Protein AF-0000000069872620 (afdb_homodimer)

Secondary structure (DSSP, 8-state):
----------------------EEEEEETTEEEEEEE---S--HHHHH-----HHHHHTSPP---SS-GGGSEEEE-SSEEEEEEE--TT--EEEEES-SS-S--TT-EE--EE-SS--TTSSEESSEEEEEEETTTEEEEE--SS--EEEES---BGGGGGGS------S---SHHHHH------SEEEEEEET-SEEEEEEEE-SSHHHHHHHHHHHTT------GGGGSEEEE--TT--HHHHHHHHHHHHHTT----EEEE-GGGBS-BTTB---B-TTT-TTHHHHHHHHHHTT-EEEEEE-SPBPTTSTTHHHHGGGB-SB-BTTBB-B-TTSHHHHHHHHHHHHHHHHTTEEEEEE-S-S---TTSTT---SPPTT-B-TTS-BHHHHHHHHHHHHHHHHHHHHHHTT----EEES---TT-TTSSEEE--S---HHHHHHHHHHHHTTT--B-------SSHHHHHHHHHHHHTSSSEEEE-TT-SS-TTT--SHHHHHTT---TTHHHHHHHHHHHHHHHHHTHHHHHHHHHHHHHH---SEEEHHHH-TT-GGGGS--S-EEETTTEEE----SSSSEEEEEE-SSEEEETTT--EEESSEEEEEE--TTS--EEEETT-EEEEEPP-S---TT--EEEEEEEES-S-EEEEEEES-SSSSGGGGT--EEEEEEEETTEEEEEE-S--S---EEEEEEEEE-/----------------------EEEEEETTEEEEEEE---S--HHHHH-----HHHHHTSPP---SS-GGGSEEEE-SSEEEEEEE--TT--EEEEES-SS-S--TT-EE--EE-SS--TTSSEESSEEEEEEETTTEEEEE--SS--EEEES---BGGGGGGS----------SHHHHH------SEEEEEEET-SEEEEEEEE-SSHHHHHHHHHHHTT------GGGGSEEEE--TT--HHHHHHHHHHHHHTT----EEEE-GGGBS-BTTB---B-TTT-TTHHHHHHHHHHTT-EEEEEE-SPBPTTSTTHHHHGGGB-SB-BTTBB-B-TTSHHHHHHHHHHHHHHHHTTEEEEEE-S-S---TTSTT---SPPTT-B-TTS-BHHHHHHHHHHHHHHHHHHHHHHTT----EEES---TT-TTSSEEE--S---HHHHHHHHHHHHTTT--B-------SSHHHHHHHHHHHHTSSSEEEE-TT-SS-TTT--SHHHHHTT---TTHHHHHHHHHHHHHHHHHTHHHHHHHHHHHHHH---SEEEHHHH-TT-GGGGS--S-EEETTTEEE----SSSSEEEEEE-SSEEEETTT--EEESSEEEEEE--TTS--EEEETT-EEEEEPP-S---TT--EEEEEEEES-S-EEEEEEES-SSSSGGGGT--EEEEEEEETTEEEEEE-S--S---EEEEEEEEE-

Nearest PDB structures (foldseek):
  1we5-assembly1_C  TM=7.712E-01  e=9.484E-52  Escherichia coli
  8t7z-assembly1_F  TM=7.727E-01  e=4.285E-52  Klebsiella aerogenes KCTC 2190
  1we5-assembly1_F  TM=7.663E-01  e=7.427E-52  Escherichia coli
  2f2h-assembly1_B  TM=7.602E-01  e=4.285E-52  Escherichia coli
  1we5-assembly1_E  TM=7.668E-01  e=1.546E-51  Escherichia coli

Sequence (1424 aa):
MRKLLLNLFLSTVGLLFAGQASAQEEIAPGIIKLQAGEIDTFTPYSLFGGKPAVEAMKQLPAAKPPFSPDEVQIKITDRGCLIEVPLEDNEQIYGFGLQFETFGQRGLRKRPIVNDNPLNGLGYTHAPQTFYVSTKGYGILVNTARYTTFLCGSNQKTEHSRQLQAEERKHIATTTEDLYKNRSNGNKVHIDVPGAKGIEVFIITGPEVLDVVKRYNLLSGGGCLPPMWGLGFKYRVKGDATQDSVMRFANYFREKQIPCDVLGLEPGWQTATYSCSYRWSDDRFPRHKEMLDQLQQKGYKVNLWEHAYVHPSSPIRKALEPYSGDFLVWNGLVPDFIQPEAHKIFTDYHRTLIEEGISGFKLDECDNSNISFASATWCFPDMAQFPSGIDGEKMHQVFGSLYVNAMDSIYREKNTRTYQDYRSSGMFMSSRNAVLYSDTYDPKEYIQALCNSAFGGLLWCPEVREAHSAEDFFHRLQTVILSPQAMVNAWYLQYAPWLQFDRGKNERGEFLPEAKRYEEYARTLINLRMQLIPYLYSAFYTYYKEGVPPFRPLLMDYPKDERLRTISDQYMMGDGLMAAPLYQNKKTRTVYFPEGTWYNFNTNEKYEGNREYEITTELDQLPLYVRQGTLLPLAAPVPYVDAQTVFDLHCKVYGAPSATFLLLEDDGISYDFQKGQFNEVTLEAAKGKVKLKRTKEYKQKRYQLTDYEFINMRKLLLNLFLSTVGLLFAGQASAQEEIAPGIIKLQAGEIDTFTPYSLFGGKPAVEAMKQLPAAKPPFSPDEVQIKITDRGCLIEVPLEDNEQIYGFGLQFETFGQRGLRKRPIVNDNPLNGLGYTHAPQTFYVSTKGYGILVNTARYTTFLCGSNQKTEHSRQLQAEERKHIATTTEDLYKNRSNGNKVHIDVPGAKGIEVFIITGPEVLDVVKRYNLLSGGGCLPPMWGLGFKYRVKGDATQDSVMRFANYFREKQIPCDVLGLEPGWQTATYSCSYRWSDDRFPRHKEMLDQLQQKGYKVNLWEHAYVHPSSPIRKALEPYSGDFLVWNGLVPDFIQPEAHKIFTDYHRTLIEEGISGFKLDECDNSNISFASATWCFPDMAQFPSGIDGEKMHQVFGSLYVNAMDSIYREKNTRTYQDYRSSGMFMSSRNAVLYSDTYDPKEYIQALCNSAFGGLLWCPEVREAHSAEDFFHRLQTVILSPQAMVNAWYLQYAPWLQFDRGKNERGEFLPEAKRYEEYARTLINLRMQLIPYLYSAFYTYYKEGVPPFRPLLMDYPKDERLRTISDQYMMGDGLMAAPLYQNKKTRTVYFPEGTWYNFNTNEKYEGNREYEITTELDQLPLYVRQGTLLPLAAPVPYVDAQTVFDLHCKVYGAPSATFLLLEDDGISYDFQKGQFNEVTLEAAKGKVKLKRTKEYKQKRYQLTDYEFIN

Radius of gyration: 35.58 Å; Cα contacts (8 Å, |Δi|>4): 3649; chains: 2; bounding box: 76×113×98 Å

Structure (mmCIF, N/CA/C/O backbone):
data_AF-0000000069872620-model_v1
#
loop_
_entity.id
_entity.type
_entity.pdbx_description
1 polymer Alpha-xylosidase
#
loop_
_atom_site.group_PDB
_atom_site.id
_atom_site.type_symbol
_atom_site.label_atom_id
_atom_site.label_alt_id
_atom_site.label_comp_id
_atom_site.label_asym_id
_atom_site.label_entity_id
_atom_site.label_seq_id
_atom_site.pdbx_PDB_ins_code
_atom_site.Cartn_x
_atom_site.Cartn_y
_atom_site.Cartn_z
_atom_site.occupancy
_atom_site.B_iso_or_equiv
_atom_site.auth_seq_id
_atom_site.auth_comp_id
_atom_site.auth_asym_id
_atom_site.auth_atom_id
_atom_site.pdbx_PDB_model_num
ATOM 1 N N . MET A 1 1 ? 44.562 18.078 56.969 1 23.53 1 MET A N 1
ATOM 2 C CA . MET A 1 1 ? 43.25 17.469 56.75 1 23.53 1 MET A CA 1
ATOM 3 C C . MET A 1 1 ? 43 17.219 55.25 1 23.53 1 MET A C 1
ATOM 5 O O . MET A 1 1 ? 42.812 18.156 54.469 1 23.53 1 MET A O 1
ATOM 9 N N . ARG A 1 2 ? 43.688 16.109 54.75 1 25.48 2 ARG A N 1
ATOM 10 C CA . ARG A 1 2 ? 43.969 15.445 53.469 1 25.48 2 ARG A CA 1
ATOM 11 C C . ARG A 1 2 ? 42.688 14.961 52.812 1 25.48 2 ARG A C 1
ATOM 13 O O . ARG A 1 2 ? 41.969 14.141 53.375 1 25.48 2 ARG A O 1
ATOM 20 N N . LYS A 1 3 ? 42 15.938 52.094 1 25.42 3 LYS A N 1
ATOM 21 C CA . LYS A 1 3 ? 40.75 15.828 51.312 1 25.42 3 LYS A CA 1
ATOM 22 C C . LYS A 1 3 ? 40.812 14.68 50.312 1 25.42 3 LYS A C 1
ATOM 24 O O . LYS A 1 3 ? 41.656 14.688 49.406 1 25.42 3 LYS A O 1
ATOM 29 N N . LEU A 1 4 ? 40.531 13.438 50.719 1 29.02 4 LEU A N 1
ATOM 30 C CA . LEU A 1 4 ? 40.469 12.219 49.938 1 29.02 4 LEU A CA 1
ATOM 31 C C . LEU A 1 4 ? 39.375 12.328 48.875 1 29.02 4 LEU A C 1
ATOM 33 O O . LEU A 1 4 ? 38.188 12.453 49.188 1 29.02 4 LEU A O 1
ATOM 37 N N . LEU A 1 5 ? 39.656 12.953 47.719 1 31.8 5 LEU A N 1
ATOM 38 C CA . LEU A 1 5 ? 38.812 13.07 46.531 1 31.8 5 LEU A CA 1
ATOM 39 C C . LEU A 1 5 ? 38.469 11.695 45.969 1 31.8 5 LEU A C 1
ATOM 41 O O . LEU A 1 5 ? 39.344 10.938 45.562 1 31.8 5 LEU A O 1
ATOM 45 N N . LEU A 1 6 ? 37.375 11.109 46.438 1 32 6 LEU A N 1
ATOM 46 C CA . LEU A 1 6 ? 36.781 9.859 45.938 1 32 6 LEU A CA 1
ATOM 47 C C . LEU A 1 6 ? 36.312 10.023 44.5 1 32 6 LEU A C 1
ATOM 49 O O . LEU A 1 6 ? 35.406 10.812 44.219 1 32 6 LEU A O 1
ATOM 53 N N . ASN A 1 7 ? 37.156 9.844 43.531 1 29.66 7 ASN A N 1
ATOM 54 C CA . ASN A 1 7 ? 36.812 9.766 42.094 1 29.66 7 ASN A CA 1
ATOM 55 C C . ASN A 1 7 ? 35.875 8.602 41.812 1 29.66 7 ASN A C 1
ATOM 57 O O . ASN A 1 7 ? 36.25 7.441 42.031 1 29.66 7 ASN A O 1
ATOM 61 N N . LEU A 1 8 ? 34.562 8.797 41.844 1 31.69 8 LEU A N 1
ATOM 62 C CA . LEU A 1 8 ? 33.531 7.859 41.406 1 31.69 8 LEU A CA 1
ATOM 63 C C . LEU A 1 8 ? 33.656 7.617 39.906 1 31.69 8 LEU A C 1
ATOM 65 O O . LEU A 1 8 ? 33.469 8.539 39.094 1 31.69 8 LEU A O 1
ATOM 69 N N . PHE A 1 9 ? 34.344 6.582 39.469 1 33.12 9 PHE A N 1
ATOM 70 C CA . PHE A 1 9 ? 34.375 6.078 38.094 1 33.12 9 PHE A CA 1
ATOM 71 C C . PHE A 1 9 ? 33.031 5.523 37.688 1 33.12 9 PHE A C 1
ATOM 73 O O . PHE A 1 9 ? 32.531 4.566 38.281 1 33.12 9 PHE A O 1
ATOM 80 N N . LEU A 1 10 ? 32.125 6.309 37.062 1 32.12 10 LEU A N 1
ATOM 81 C CA . LEU A 1 10 ? 30.922 5.867 36.375 1 32.12 10 LEU A CA 1
ATOM 82 C C . LEU A 1 10 ? 31.266 4.922 35.219 1 32.12 10 LEU A C 1
ATOM 84 O O . LEU A 1 10 ? 31.938 5.312 34.25 1 32.12 10 LEU A O 1
ATOM 88 N N . SER A 1 11 ? 31.25 3.619 35.438 1 31.8 11 SER A N 1
ATOM 89 C CA . SER A 1 11 ? 31.344 2.578 34.406 1 31.8 11 SER A CA 1
ATOM 90 C C . SER A 1 11 ? 30.188 2.65 33.438 1 31.8 11 SER A C 1
ATOM 92 O O . SER A 1 11 ? 29.016 2.551 33.844 1 31.8 11 SER A O 1
ATOM 94 N N . THR A 1 12 ? 30.344 3.352 32.375 1 33.09 12 THR A N 1
ATOM 95 C CA . THR A 1 12 ? 29.469 3.229 31.219 1 33.09 12 THR A CA 1
ATOM 96 C C . THR A 1 12 ? 29.406 1.78 30.734 1 33.09 12 THR A C 1
ATOM 98 O O . THR A 1 12 ? 30.422 1.208 30.344 1 33.09 12 THR A O 1
ATOM 101 N N . VAL A 1 13 ? 28.516 0.969 31.25 1 34.19 13 VAL A N 1
ATOM 102 C CA . VAL A 1 13 ? 28.234 -0.353 30.703 1 34.19 13 VAL A CA 1
ATOM 103 C C . VAL A 1 13 ? 27.828 -0.23 29.234 1 34.19 13 VAL A C 1
ATOM 105 O O . VAL A 1 13 ? 26.75 0.286 28.906 1 34.19 13 VAL A O 1
ATOM 108 N N . GLY A 1 14 ? 28.781 0.026 28.406 1 34.72 14 GLY A N 1
ATOM 109 C CA . GLY A 1 14 ? 28.5 -0.227 27.016 1 34.72 14 GLY A CA 1
ATOM 110 C C . GLY A 1 14 ? 27.844 -1.577 26.766 1 34.72 14 GLY A C 1
ATOM 111 O O . GLY A 1 14 ? 28.359 -2.605 27.219 1 34.72 14 GLY A O 1
ATOM 112 N N . LEU A 1 15 ? 26.562 -1.646 26.625 1 35.97 15 LEU A N 1
ATOM 113 C CA . LEU A 1 15 ? 25.906 -2.867 26.156 1 35.97 15 LEU A CA 1
ATOM 114 C C . LEU A 1 15 ? 26.656 -3.465 24.984 1 35.97 15 LEU A C 1
ATOM 116 O O . LEU A 1 15 ? 26.578 -2.943 23.859 1 35.97 15 LEU A O 1
ATOM 120 N N . LEU A 1 16 ? 27.781 -4.039 25.281 1 36.97 16 LEU A N 1
ATOM 121 C CA . LEU A 1 16 ? 28.344 -4.938 24.281 1 36.97 16 LEU A CA 1
ATOM 122 C C . LEU A 1 16 ? 27.266 -5.895 23.75 1 36.97 16 LEU A C 1
ATOM 124 O O . LEU A 1 16 ? 26.797 -6.766 24.484 1 36.97 16 LEU A O 1
ATOM 128 N N . PHE A 1 17 ? 26.562 -5.418 22.797 1 42.31 17 PHE A N 1
ATOM 129 C CA . PHE A 1 17 ? 25.797 -6.41 22.062 1 42.31 17 PHE A CA 1
ATOM 130 C C . PHE A 1 17 ? 26.703 -7.516 21.531 1 42.31 17 PHE A C 1
ATOM 132 O O . PHE A 1 17 ? 27.5 -7.293 20.625 1 42.31 17 PHE A O 1
ATOM 139 N N . ALA A 1 18 ? 27.125 -8.438 22.422 1 40.84 18 ALA A N 1
ATOM 140 C CA . ALA A 1 18 ? 27.828 -9.602 21.891 1 40.84 18 ALA A CA 1
ATOM 141 C C . ALA A 1 18 ? 27.047 -10.258 20.766 1 40.84 18 ALA A C 1
ATOM 143 O O . ALA A 1 18 ? 25.922 -10.719 20.969 1 40.84 18 ALA A O 1
ATOM 144 N N . GLY A 1 19 ? 27.344 -9.945 19.531 1 51.53 19 GLY A N 1
ATOM 145 C CA . GLY A 1 19 ? 26.859 -10.844 18.484 1 51.53 19 GLY A CA 1
ATOM 146 C C . GLY A 1 19 ? 26.938 -12.305 18.875 1 51.53 19 GLY A C 1
ATOM 147 O O . GLY A 1 19 ? 28.031 -12.828 19.109 1 51.53 19 GLY A O 1
ATOM 148 N N . GLN A 1 20 ? 26.062 -12.812 19.547 1 53.47 20 GLN A N 1
ATOM 149 C CA . GLN A 1 20 ? 26.094 -14.25 19.812 1 53.47 20 GLN A CA 1
ATOM 150 C C . GLN A 1 20 ? 26.5 -15.031 18.562 1 53.47 20 GLN A C 1
ATOM 152 O O . GLN A 1 20 ? 25.938 -14.828 17.484 1 53.47 20 GLN A O 1
ATOM 157 N N . ALA A 1 21 ? 27.594 -15.695 18.688 1 58.5 21 ALA A N 1
ATOM 158 C CA . ALA A 1 21 ? 28.047 -16.594 17.641 1 58.5 21 ALA A CA 1
ATOM 159 C C . ALA A 1 21 ? 26.922 -17.547 17.219 1 58.5 21 ALA A C 1
ATOM 161 O O . ALA A 1 21 ? 26.375 -18.281 18.047 1 58.5 21 ALA A O 1
ATOM 162 N N . SER A 1 22 ? 26.359 -17.359 15.883 1 77 22 SER A N 1
ATOM 163 C CA . SER A 1 22 ? 25.375 -18.281 15.336 1 77 22 SER A CA 1
ATOM 164 C C . SER A 1 22 ? 25.922 -19.703 15.227 1 77 22 SER A C 1
ATOM 166 O O . SER A 1 22 ? 27.109 -19.891 14.914 1 77 22 SER A O 1
ATOM 168 N N . ALA A 1 23 ? 25.219 -20.656 15.766 1 85.44 23 ALA A N 1
ATOM 169 C CA . ALA A 1 23 ? 25.578 -22.047 15.492 1 85.44 23 ALA A CA 1
ATOM 170 C C . ALA A 1 23 ? 25.469 -22.359 14 1 85.44 23 ALA A C 1
ATOM 172 O O . ALA A 1 23 ? 24.562 -21.859 13.32 1 85.44 23 ALA A O 1
ATOM 173 N N . GLN A 1 24 ? 26.469 -23.047 13.578 1 90.56 24 GLN A N 1
ATOM 174 C CA . GLN A 1 24 ? 26.5 -23.422 12.164 1 90.56 24 GLN A CA 1
ATOM 175 C C . GLN A 1 24 ? 26.469 -24.938 11.992 1 90.56 24 GLN A C 1
ATOM 177 O O . GLN A 1 24 ? 27.094 -25.672 12.758 1 90.56 24 GLN A O 1
ATOM 182 N N . GLU A 1 25 ? 25.641 -25.359 11.016 1 93.38 25 GLU A N 1
ATOM 183 C CA . GLU A 1 25 ? 25.547 -26.781 10.695 1 93.38 25 GLU A CA 1
ATOM 184 C C . GLU A 1 25 ? 25.203 -27 9.227 1 93.38 25 GLU A C 1
ATOM 186 O O . GLU A 1 25 ? 24.359 -26.297 8.672 1 93.38 25 GLU A O 1
ATOM 191 N N . GLU A 1 26 ? 25.875 -27.875 8.617 1 95 26 GLU A N 1
ATOM 192 C CA . GLU A 1 26 ? 25.422 -28.312 7.301 1 95 26 GLU A CA 1
ATOM 193 C C . GLU A 1 26 ? 24.312 -29.344 7.418 1 95 26 GLU A C 1
ATOM 195 O O . GLU A 1 26 ? 24.547 -30.484 7.824 1 95 26 GLU A O 1
ATOM 200 N N . ILE A 1 27 ? 23.188 -29.031 6.996 1 94.12 27 ILE A N 1
ATOM 201 C CA . ILE A 1 27 ? 22.031 -29.891 7.258 1 94.12 27 ILE A CA 1
ATOM 202 C C . ILE A 1 27 ? 21.766 -30.781 6.043 1 94.12 27 ILE A C 1
ATOM 204 O O . ILE A 1 27 ? 21.016 -31.75 6.129 1 94.12 27 ILE A O 1
ATOM 208 N N . ALA A 1 28 ? 22.266 -30.469 4.93 1 96.12 28 ALA A N 1
ATOM 209 C CA . ALA A 1 28 ? 22.266 -31.188 3.658 1 96.12 28 ALA A CA 1
ATOM 210 C C . ALA A 1 28 ? 23.422 -30.75 2.775 1 96.12 28 ALA A C 1
ATOM 212 O O . ALA A 1 28 ? 24.031 -29.703 3.012 1 96.12 28 ALA A O 1
ATOM 213 N N . PRO A 1 29 ? 23.812 -31.578 1.802 1 96.69 29 PRO A N 1
ATOM 214 C CA . PRO A 1 29 ? 24.969 -31.188 0.977 1 96.69 29 PRO A CA 1
ATOM 215 C C . PRO A 1 29 ? 24.812 -29.781 0.374 1 96.69 29 PRO A C 1
ATOM 217 O O . PRO A 1 29 ? 23.922 -29.562 -0.464 1 96.69 29 PRO A O 1
ATOM 220 N N . GLY A 1 30 ? 25.625 -28.891 0.827 1 97.31 30 GLY A N 1
ATOM 221 C CA . GLY A 1 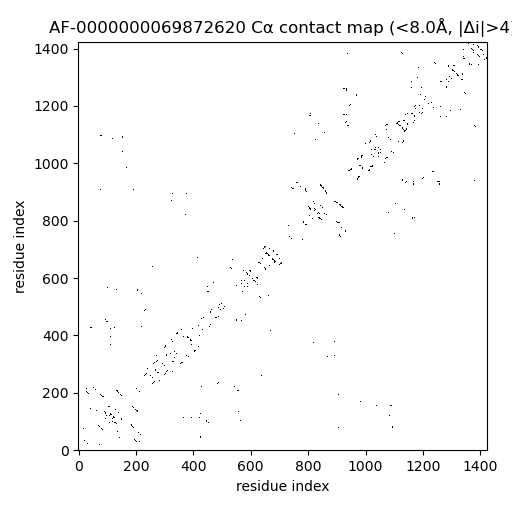30 ? 25.641 -27.547 0.277 1 97.31 30 GLY A CA 1
ATOM 222 C C . GLY A 1 30 ? 24.688 -26.594 0.968 1 97.31 30 GLY A C 1
ATOM 223 O O . GLY A 1 30 ? 24.453 -25.484 0.499 1 97.31 30 GLY A O 1
ATOM 224 N N . ILE A 1 31 ? 24.047 -27.031 2.07 1 97.62 31 ILE A N 1
ATOM 225 C CA . ILE A 1 31 ? 23.125 -26.188 2.828 1 97.62 31 ILE A CA 1
ATOM 226 C C . ILE A 1 31 ? 23.703 -25.922 4.215 1 97.62 31 ILE A C 1
ATOM 228 O O . ILE A 1 31 ? 23.75 -26.812 5.062 1 97.62 31 ILE A O 1
ATOM 232 N N . ILE A 1 32 ? 24.078 -24.672 4.461 1 97.81 32 ILE A N 1
ATOM 233 C CA . ILE A 1 32 ? 24.609 -24.266 5.758 1 97.81 32 ILE A CA 1
ATOM 234 C C . ILE A 1 32 ? 23.516 -23.562 6.566 1 97.81 32 ILE A C 1
ATOM 236 O O . ILE A 1 32 ? 23 -22.531 6.148 1 97.81 32 ILE A O 1
ATOM 240 N N . LYS A 1 33 ? 23.141 -24.094 7.633 1 97.38 33 LYS A N 1
ATOM 241 C CA . LYS A 1 33 ? 22.156 -23.5 8.531 1 97.38 33 LYS A CA 1
ATOM 242 C C . LYS A 1 33 ? 22.828 -22.688 9.633 1 97.38 33 LYS A C 1
ATOM 244 O O . LYS A 1 33 ? 23.75 -23.188 10.297 1 97.38 33 LYS A O 1
ATOM 249 N N . LEU A 1 34 ? 22.438 -21.484 9.75 1 98.12 34 LEU A N 1
ATOM 250 C CA . LEU A 1 34 ? 22.781 -20.625 10.875 1 98.12 34 LEU A CA 1
ATOM 251 C C . LEU A 1 34 ? 21.578 -20.453 11.805 1 98.12 34 LEU A C 1
ATOM 253 O O . LEU A 1 34 ? 20.438 -20.359 11.352 1 98.12 34 LEU A O 1
ATOM 257 N N . GLN A 1 35 ? 21.828 -20.469 13.07 1 97.06 35 GLN A N 1
ATOM 258 C CA . GLN A 1 35 ? 20.719 -20.297 13.992 1 97.06 35 GLN A CA 1
ATOM 259 C C . GLN A 1 35 ? 21.125 -19.484 15.219 1 97.06 35 GLN A C 1
ATOM 261 O O . GLN A 1 35 ? 22.281 -19.578 15.664 1 97.06 35 GLN A O 1
ATOM 266 N N . ALA A 1 36 ? 20.281 -18.672 15.695 1 97.62 36 ALA A N 1
ATOM 267 C CA . ALA A 1 36 ? 20.453 -17.891 16.922 1 97.62 36 ALA A CA 1
ATOM 268 C C . ALA A 1 36 ? 19.109 -17.719 17.641 1 97.62 36 ALA A C 1
ATOM 270 O O . ALA A 1 36 ? 18.078 -17.531 16.984 1 97.62 36 ALA A O 1
ATOM 271 N N . GLY A 1 37 ? 19.125 -17.812 18.938 1 97.5 37 GLY A N 1
ATOM 272 C CA . GLY A 1 37 ? 17.953 -17.547 19.766 1 97.5 37 GLY A CA 1
ATOM 273 C C . GLY A 1 37 ? 16.953 -18.688 19.766 1 97.5 37 GLY A C 1
ATOM 274 O O . GLY A 1 37 ? 17.328 -19.844 19.516 1 97.5 37 GLY A O 1
ATOM 275 N N . GLU A 1 38 ? 15.719 -18.375 20.203 1 96.88 38 GLU A N 1
ATOM 276 C CA . GLU A 1 38 ? 14.633 -19.344 20.281 1 96.88 38 GLU A CA 1
ATOM 277 C C . GLU A 1 38 ? 13.844 -19.406 18.984 1 96.88 38 GLU A C 1
ATOM 279 O O . GLU A 1 38 ? 13.102 -18.484 18.656 1 96.88 38 GLU A O 1
ATOM 284 N N . ILE A 1 39 ? 13.914 -20.531 18.344 1 96.94 39 ILE A N 1
ATOM 285 C CA . ILE A 1 39 ? 13.281 -20.703 17.047 1 96.94 39 ILE A CA 1
ATOM 286 C C . ILE A 1 39 ? 11.781 -20.891 17.219 1 96.94 39 ILE A C 1
ATOM 288 O O . ILE A 1 39 ? 11.344 -21.594 18.141 1 96.94 39 ILE A O 1
ATOM 292 N N . ASP A 1 40 ? 10.984 -20.297 16.359 1 96.69 40 ASP A N 1
ATOM 293 C CA . ASP A 1 40 ? 9.539 -20.484 16.375 1 96.69 40 ASP A CA 1
ATOM 294 C C . ASP A 1 40 ? 9.172 -21.953 16.25 1 96.69 40 ASP A C 1
ATOM 296 O O . ASP A 1 40 ? 9.836 -22.719 15.539 1 96.69 40 ASP A O 1
ATOM 300 N N . THR A 1 41 ? 8.07 -22.281 16.859 1 95.88 41 THR A N 1
ATOM 301 C CA . THR A 1 41 ? 7.598 -23.656 16.812 1 95.88 41 THR A CA 1
ATOM 302 C C . THR A 1 41 ? 7.289 -24.062 15.375 1 95.88 41 THR A C 1
ATOM 304 O O . THR A 1 41 ? 7.605 -25.188 14.961 1 95.88 41 THR A O 1
ATOM 307 N N . PHE A 1 42 ? 6.652 -23.234 14.703 1 96.69 42 PHE A N 1
ATOM 308 C CA . PHE A 1 42 ? 6.277 -23.531 13.328 1 96.69 42 PHE A CA 1
ATOM 309 C C . PHE A 1 42 ? 7.086 -22.672 12.352 1 96.69 42 PHE A C 1
ATOM 311 O O . PHE A 1 42 ? 6.922 -21.453 12.305 1 96.69 42 PHE A O 1
ATOM 318 N N . THR A 1 43 ? 7.957 -23.266 11.633 1 97.5 43 THR A N 1
ATOM 319 C CA . THR A 1 43 ? 8.688 -22.656 10.523 1 97.5 43 THR A CA 1
ATOM 320 C C . THR A 1 43 ? 8.359 -23.375 9.211 1 97.5 43 THR A C 1
ATOM 322 O O . THR A 1 43 ? 7.879 -24.516 9.219 1 97.5 43 THR A O 1
ATOM 325 N N . PRO A 1 44 ? 8.539 -22.719 8.102 1 97.94 44 PRO A N 1
ATOM 326 C CA . PRO A 1 44 ? 8.266 -23.391 6.828 1 97.94 44 PRO A CA 1
ATOM 327 C C . PRO A 1 44 ? 9.023 -24.719 6.691 1 97.94 44 PRO A C 1
ATOM 329 O O . PRO A 1 44 ? 8.461 -25.703 6.215 1 97.94 44 PRO A O 1
ATOM 332 N N . TYR A 1 45 ? 10.258 -24.766 7.156 1 97.06 45 TYR A N 1
ATOM 333 C CA . TYR A 1 45 ? 11.023 -26 7.02 1 97.06 45 TYR A CA 1
ATOM 334 C C . TYR A 1 45 ? 10.461 -27.094 7.91 1 97.06 45 TYR A C 1
ATOM 336 O O . TYR A 1 45 ? 10.406 -28.266 7.508 1 97.06 45 TYR A O 1
ATOM 344 N N . SER A 1 46 ? 10.07 -26.75 9.125 1 95.75 46 SER A N 1
ATOM 345 C CA . SER A 1 46 ? 9.508 -27.75 10.016 1 95.75 46 SER A CA 1
ATOM 346 C C . SER A 1 46 ? 8.156 -28.25 9.508 1 95.75 46 SER A C 1
ATOM 348 O O . SER A 1 46 ? 7.789 -29.406 9.727 1 95.75 46 SER A O 1
ATOM 350 N N . LEU A 1 47 ? 7.477 -27.359 8.82 1 96.25 47 LEU A N 1
ATOM 351 C CA . LEU A 1 47 ? 6.137 -27.703 8.359 1 96.25 47 LEU A CA 1
ATOM 352 C C . LEU A 1 47 ? 6.191 -28.422 7.016 1 96.25 47 LEU A C 1
ATOM 354 O O . LEU A 1 47 ? 5.391 -29.328 6.762 1 96.25 47 LEU A O 1
ATOM 358 N N . PHE A 1 48 ? 7.215 -28 6.184 1 94.19 48 PHE A N 1
ATOM 359 C CA . PHE A 1 48 ? 7.117 -28.438 4.797 1 94.19 48 PHE A CA 1
ATOM 360 C C . PHE A 1 48 ? 8.438 -29.016 4.32 1 94.19 48 PHE A C 1
ATOM 362 O O . PHE A 1 48 ? 8.516 -29.594 3.236 1 94.19 48 PHE A O 1
ATOM 369 N N . GLY A 1 49 ? 9.695 -28.734 5.043 1 75.75 49 GLY A N 1
ATOM 370 C CA . GLY A 1 49 ? 11.047 -29.062 4.621 1 75.75 49 GLY A CA 1
ATOM 371 C C . GLY A 1 49 ? 11.273 -30.547 4.449 1 75.75 49 GLY A C 1
ATOM 372 O O . GLY A 1 49 ? 12.328 -30.969 3.967 1 75.75 49 GLY A O 1
ATOM 373 N N . GLY A 1 50 ? 10.344 -31.297 4.52 1 68.19 50 GLY A N 1
ATOM 374 C CA . GLY A 1 50 ? 10.125 -32.688 4.18 1 68.19 50 GLY A CA 1
ATOM 375 C C . GLY A 1 50 ? 11.398 -33.531 4.23 1 68.19 50 GLY A C 1
ATOM 376 O O . GLY A 1 50 ? 12.195 -33.406 5.156 1 68.19 50 GLY A O 1
ATOM 377 N N . LYS A 1 51 ? 11.758 -34.406 3.188 1 84.62 51 LYS A N 1
ATOM 378 C CA . LYS A 1 51 ? 12.758 -35.438 2.908 1 84.62 51 LYS A CA 1
ATOM 379 C C . LYS A 1 51 ? 13.688 -35 1.779 1 84.62 51 LYS A C 1
ATOM 381 O O . LYS A 1 51 ? 13.43 -35.281 0.608 1 84.62 51 LYS A O 1
ATOM 386 N N . PRO A 1 52 ? 14.773 -34.281 2.074 1 94.38 52 PRO A N 1
ATOM 387 C CA . PRO A 1 52 ? 15.719 -33.844 1.043 1 94.38 52 PRO A CA 1
ATOM 388 C C . PRO A 1 52 ? 16.188 -34.969 0.14 1 94.38 52 PRO A C 1
ATOM 390 O O . PRO A 1 52 ? 16.375 -36.094 0.609 1 94.38 52 PRO A O 1
ATOM 393 N N . ALA A 1 53 ? 16.25 -34.688 -1.18 1 96.5 53 ALA A N 1
ATOM 394 C CA . ALA A 1 53 ? 16.859 -35.656 -2.117 1 96.5 53 ALA A CA 1
ATOM 395 C C . ALA A 1 53 ? 18.375 -35.625 -2.008 1 96.5 53 ALA A C 1
ATOM 397 O O . ALA A 1 53 ? 19.078 -35.219 -2.934 1 96.5 53 ALA A O 1
ATOM 398 N N . VAL A 1 54 ? 18.922 -36.25 -1.028 1 96.75 54 VAL A N 1
ATOM 399 C CA . VAL A 1 54 ? 20.312 -36.125 -0.595 1 96.75 54 VAL A CA 1
ATOM 400 C C . VAL A 1 54 ? 21.234 -36.656 -1.678 1 96.75 54 VAL A C 1
ATOM 402 O O . VAL A 1 54 ? 22.266 -36.062 -1.977 1 96.75 54 VAL A O 1
ATOM 405 N N . GLU A 1 55 ? 20.922 -37.812 -2.275 1 96.19 55 GLU A N 1
ATOM 406 C CA . GLU A 1 55 ? 21.781 -38.406 -3.287 1 96.19 55 GLU A CA 1
ATOM 407 C C . GLU A 1 55 ? 21.922 -37.5 -4.508 1 96.19 55 GLU A C 1
ATOM 409 O O . GLU A 1 55 ? 23.016 -37.375 -5.078 1 96.19 55 GLU A O 1
ATOM 414 N N . ALA A 1 56 ? 20.812 -36.906 -4.875 1 97.31 56 ALA A N 1
ATOM 415 C CA . ALA A 1 56 ? 20.859 -35.969 -5.992 1 97.31 56 ALA A CA 1
ATOM 416 C C . ALA A 1 56 ? 21.656 -34.719 -5.625 1 97.31 56 ALA A C 1
ATOM 418 O O . ALA A 1 56 ? 22.375 -34.188 -6.457 1 97.31 56 ALA A O 1
ATOM 419 N N . MET A 1 57 ? 21.547 -34.281 -4.41 1 97.81 57 MET A N 1
ATOM 420 C CA . MET A 1 57 ? 22.25 -33.094 -3.941 1 97.81 57 MET A CA 1
ATOM 421 C C . MET A 1 57 ? 23.75 -33.312 -3.953 1 97.81 57 MET A C 1
ATOM 423 O O . MET A 1 57 ? 24.516 -32.406 -4.27 1 97.81 57 MET A O 1
ATOM 427 N N . LYS A 1 58 ? 24.172 -34.5 -3.66 1 97.31 58 LYS A N 1
ATOM 428 C CA . LYS A 1 58 ? 25.594 -34.844 -3.625 1 97.31 58 LYS A CA 1
ATOM 429 C C . LYS A 1 58 ? 26.219 -34.75 -5.016 1 97.31 58 LYS A C 1
ATOM 431 O O . LYS A 1 58 ? 27.438 -34.594 -5.148 1 97.31 58 LYS A O 1
ATOM 436 N N . GLN A 1 59 ? 25.391 -34.875 -6 1 97 59 GLN A N 1
ATOM 437 C CA . GLN A 1 59 ? 25.891 -34.875 -7.371 1 97 59 GLN A CA 1
ATOM 438 C C . GLN A 1 59 ? 26.125 -33.438 -7.859 1 97 59 GLN A C 1
ATOM 440 O O . GLN A 1 59 ? 26.781 -33.219 -8.883 1 97 59 GLN A O 1
ATOM 445 N N . LEU A 1 60 ? 25.609 -32.438 -7.141 1 97.5 60 LEU A N 1
ATOM 446 C CA . LEU A 1 60 ? 25.797 -31.047 -7.531 1 97.5 60 LEU A CA 1
ATOM 447 C C . LEU A 1 60 ? 27.203 -30.578 -7.184 1 97.5 60 LEU A C 1
ATOM 449 O O . LEU A 1 60 ? 27.828 -31.078 -6.246 1 97.5 60 LEU A O 1
ATOM 453 N N . PRO A 1 61 ? 27.703 -29.656 -7.926 1 96.5 61 PRO A N 1
ATOM 454 C CA . PRO A 1 61 ? 29.062 -29.156 -7.633 1 96.5 61 PRO A CA 1
ATOM 455 C C . PRO A 1 61 ? 29.156 -28.5 -6.258 1 96.5 61 PRO A C 1
ATOM 457 O O . PRO A 1 61 ? 28.219 -27.812 -5.828 1 96.5 61 PRO A O 1
ATOM 460 N N . ALA A 1 62 ? 30.281 -28.703 -5.629 1 93.12 62 ALA A N 1
ATOM 461 C CA . ALA A 1 62 ? 30.562 -28.016 -4.375 1 93.12 62 ALA A CA 1
ATOM 462 C C . ALA A 1 62 ? 30.953 -26.562 -4.621 1 93.12 62 ALA A C 1
ATOM 464 O O . ALA A 1 62 ? 31.641 -26.25 -5.598 1 93.12 62 ALA A O 1
ATOM 465 N N . ALA A 1 63 ? 30.469 -25.75 -3.789 1 93.81 63 ALA A N 1
ATOM 466 C CA . ALA A 1 63 ? 30.812 -24.328 -3.879 1 93.81 63 ALA A CA 1
ATOM 467 C C . ALA A 1 63 ? 30.781 -23.672 -2.504 1 93.81 63 ALA A C 1
ATOM 469 O O . ALA A 1 63 ? 30.094 -24.141 -1.6 1 93.81 63 ALA A O 1
ATOM 470 N N . LYS A 1 64 ? 31.656 -22.641 -2.443 1 93.06 64 LYS A N 1
ATOM 471 C CA . LYS A 1 64 ? 31.641 -21.781 -1.266 1 93.06 64 LYS A CA 1
ATOM 472 C C . LYS A 1 64 ? 31.062 -20.406 -1.6 1 93.06 64 LYS A C 1
ATOM 474 O O . LYS A 1 64 ? 31.312 -19.859 -2.68 1 93.06 64 LYS A O 1
ATOM 479 N N . PRO A 1 65 ? 30.266 -19.875 -0.69 1 92.44 65 PRO A N 1
ATOM 480 C CA . PRO A 1 65 ? 29.828 -18.484 -0.908 1 92.44 65 PRO A CA 1
ATOM 481 C C . PRO A 1 65 ? 30.984 -17.5 -0.927 1 92.44 65 PRO A C 1
ATOM 483 O O . PRO A 1 65 ? 32.094 -17.828 -0.488 1 92.44 65 PRO A O 1
ATOM 486 N N . PRO A 1 66 ? 30.719 -16.344 -1.494 1 94.56 66 PRO A N 1
ATOM 487 C CA . PRO A 1 66 ? 31.781 -15.344 -1.58 1 94.56 66 PRO A CA 1
ATOM 488 C C . PRO A 1 66 ? 32.125 -14.711 -0.229 1 94.56 66 PRO A C 1
ATOM 490 O O . PRO A 1 66 ? 32.938 -13.781 -0.156 1 94.56 66 PRO A O 1
ATOM 493 N N . PHE A 1 67 ? 31.531 -15.078 0.811 1 96.06 67 PHE A N 1
ATOM 494 C CA . PHE A 1 67 ? 31.797 -14.641 2.18 1 96.06 67 PHE A CA 1
ATOM 495 C C . PHE A 1 67 ? 31.828 -15.836 3.127 1 96.06 67 PHE A C 1
ATOM 497 O O . PHE A 1 67 ? 31.406 -16.938 2.773 1 96.06 67 PHE A O 1
ATOM 504 N N . SER A 1 68 ? 32.438 -15.609 4.285 1 95.44 68 SER A N 1
ATOM 505 C CA . SER A 1 68 ? 32.375 -16.625 5.332 1 95.44 68 SER A CA 1
ATOM 506 C C . SER A 1 68 ? 31 -16.656 5.984 1 95.44 68 SER A C 1
ATOM 508 O O . SER A 1 68 ? 30.391 -15.609 6.207 1 95.44 68 SER A O 1
ATOM 510 N N . PRO A 1 69 ? 30.516 -17.859 6.223 1 95 69 PRO A N 1
ATOM 511 C CA . PRO A 1 69 ? 29.219 -17.938 6.879 1 95 69 PRO A CA 1
ATOM 512 C C . PRO A 1 69 ? 29.125 -17.078 8.133 1 95 69 PRO A C 1
ATOM 514 O O . PRO A 1 69 ? 28.062 -16.547 8.469 1 95 69 PRO A O 1
ATOM 517 N N . ASP A 1 70 ? 30.234 -16.828 8.773 1 94 70 ASP A N 1
ATOM 518 C CA . ASP A 1 70 ? 30.281 -16.047 9.992 1 94 70 ASP A CA 1
ATOM 519 C C . ASP A 1 70 ? 30.016 -14.562 9.703 1 94 70 ASP A C 1
ATOM 521 O O . ASP A 1 70 ? 29.719 -13.789 10.609 1 94 70 ASP A O 1
ATOM 525 N N . GLU A 1 71 ? 30.141 -14.227 8.461 1 95.88 71 GLU A N 1
ATOM 526 C CA . GLU A 1 71 ? 29.891 -12.836 8.078 1 95.88 71 GLU A CA 1
ATOM 527 C C . GLU A 1 71 ? 28.406 -12.547 7.957 1 95.88 71 GLU A C 1
ATOM 529 O O . GLU A 1 71 ? 28 -11.383 7.902 1 95.88 71 GLU A O 1
ATOM 534 N N . VAL A 1 72 ? 27.625 -13.547 7.879 1 97.44 72 VAL A N 1
ATOM 535 C CA . VAL A 1 72 ? 26.188 -13.383 8.047 1 97.44 72 VAL A CA 1
ATOM 536 C C . VAL A 1 72 ? 25.859 -13.227 9.531 1 97.44 72 VAL A C 1
ATOM 538 O O . VAL A 1 72 ? 25.891 -14.195 10.281 1 97.44 72 VAL A O 1
ATOM 541 N N . GLN A 1 73 ? 25.5 -12.016 9.883 1 96.69 73 GLN A N 1
ATOM 542 C CA . GLN A 1 73 ? 25.328 -11.703 11.297 1 96.69 73 GLN A CA 1
ATOM 543 C C . GLN A 1 73 ? 23.844 -11.734 11.672 1 96.69 73 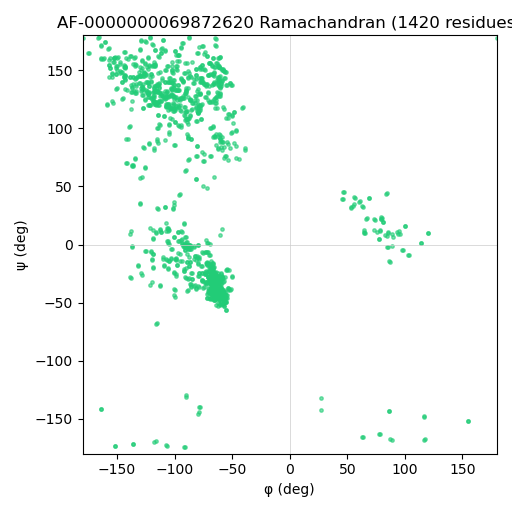GLN A C 1
ATOM 545 O O . GLN A 1 73 ? 23 -11.227 10.938 1 96.69 73 GLN A O 1
ATOM 550 N N . ILE A 1 74 ? 23.531 -12.398 12.758 1 97.81 74 ILE A N 1
ATOM 551 C CA . ILE A 1 74 ? 22.188 -12.43 13.336 1 97.81 74 ILE A CA 1
ATOM 552 C C . ILE A 1 74 ? 22.203 -11.734 14.695 1 97.81 74 ILE A C 1
ATOM 554 O O . ILE A 1 74 ? 22.953 -12.125 15.594 1 97.81 74 ILE A O 1
ATOM 558 N N . LYS A 1 75 ? 21.422 -10.711 14.781 1 96.31 75 LYS A N 1
ATOM 559 C CA . LYS A 1 75 ? 21.266 -9.984 16.031 1 96.31 75 LYS A CA 1
ATOM 560 C C . LYS A 1 75 ? 19.844 -10.117 16.578 1 96.31 75 LYS A C 1
ATOM 562 O O . LYS A 1 75 ? 18.875 -10.008 15.812 1 96.31 75 LYS A O 1
ATOM 567 N N . ILE A 1 76 ? 19.734 -10.43 17.781 1 96.12 76 ILE A N 1
ATOM 568 C CA . ILE A 1 76 ? 18.438 -10.484 18.453 1 96.12 76 ILE A CA 1
ATOM 569 C C . ILE A 1 76 ? 18.234 -9.219 19.281 1 96.12 76 ILE A C 1
ATOM 571 O O . ILE A 1 76 ? 19.047 -8.906 20.156 1 96.12 76 ILE A O 1
ATOM 575 N N . THR A 1 77 ? 17.219 -8.484 19.016 1 92.5 77 THR A N 1
ATOM 576 C CA . THR A 1 77 ? 16.891 -7.25 19.719 1 92.5 77 THR A CA 1
ATOM 577 C C . THR A 1 77 ? 15.5 -7.348 20.344 1 92.5 77 THR A C 1
ATOM 579 O O . THR A 1 77 ? 14.82 -8.375 20.219 1 92.5 77 THR A O 1
ATOM 582 N N . ASP A 1 78 ? 15.109 -6.273 21.047 1 88.88 78 ASP A N 1
ATOM 583 C CA . ASP A 1 78 ? 13.766 -6.219 21.625 1 88.88 78 ASP A CA 1
ATOM 584 C C . ASP A 1 78 ? 12.695 -6.199 20.531 1 88.88 78 ASP A C 1
ATOM 586 O O . ASP A 1 78 ? 11.586 -6.68 20.734 1 88.88 78 ASP A O 1
ATOM 590 N N . ARG A 1 79 ? 13.07 -5.723 19.406 1 92.81 79 ARG A N 1
ATOM 591 C CA . ARG A 1 79 ? 12.133 -5.625 18.281 1 92.81 79 ARG A CA 1
ATOM 592 C C . ARG A 1 79 ? 11.961 -6.977 17.594 1 92.81 79 ARG A C 1
ATOM 594 O O . ARG A 1 79 ? 10.867 -7.305 17.125 1 92.81 79 ARG A O 1
ATOM 601 N N . GLY A 1 80 ? 12.992 -7.73 17.5 1 96.38 80 GLY A N 1
ATOM 602 C CA . GLY A 1 80 ? 13.062 -8.984 16.766 1 96.38 80 GLY A CA 1
ATOM 603 C C . GLY A 1 80 ? 14.469 -9.336 16.312 1 96.38 80 GLY A C 1
ATOM 604 O O . GLY A 1 80 ? 15.438 -9.023 17 1 96.38 80 GLY A O 1
ATOM 605 N N . CYS A 1 81 ? 14.516 -10.047 15.258 1 97.88 81 CYS A N 1
ATOM 606 C CA . CYS A 1 81 ? 15.82 -10.469 14.75 1 97.88 81 CYS A CA 1
ATOM 607 C C . CYS A 1 81 ? 16.25 -9.617 13.562 1 97.88 81 CYS A C 1
ATOM 609 O O . CYS A 1 81 ? 15.422 -9.25 12.727 1 97.88 81 CYS A O 1
ATOM 611 N N . LEU A 1 82 ? 17.484 -9.281 13.531 1 97.69 82 LEU A N 1
ATOM 612 C CA . LEU A 1 82 ? 18.125 -8.578 12.43 1 97.69 82 LEU A CA 1
ATOM 613 C C . LEU A 1 82 ? 19.234 -9.422 11.812 1 97.69 82 LEU A C 1
ATOM 615 O O . LEU A 1 82 ? 20.094 -9.945 12.531 1 97.69 82 LEU A O 1
ATOM 619 N N . ILE A 1 83 ? 19.156 -9.555 10.523 1 98.38 83 ILE A N 1
ATOM 620 C CA . ILE A 1 83 ? 20.188 -10.305 9.82 1 98.38 83 ILE A CA 1
ATOM 621 C C . ILE A 1 83 ? 20.906 -9.391 8.828 1 98.38 83 ILE A C 1
ATOM 623 O O . ILE A 1 83 ? 20.266 -8.586 8.141 1 98.38 83 ILE A O 1
ATOM 627 N N . GLU A 1 84 ? 22.188 -9.461 8.805 1 97.5 84 GLU A N 1
ATOM 628 C CA . GLU A 1 84 ? 23 -8.734 7.836 1 97.5 84 GLU A CA 1
ATOM 629 C C . GLU A 1 84 ? 23.812 -9.688 6.953 1 97.5 84 GLU A C 1
ATOM 631 O O . GLU A 1 84 ? 24.547 -10.531 7.457 1 97.5 84 GLU A O 1
ATOM 636 N N . VAL A 1 85 ? 23.609 -9.547 5.703 1 98.25 85 VAL A N 1
ATOM 637 C CA . VAL A 1 85 ? 24.297 -10.391 4.73 1 98.25 85 VAL A CA 1
ATOM 638 C C . VAL A 1 85 ? 25.156 -9.523 3.822 1 98.25 85 VAL A C 1
ATOM 640 O O . VAL A 1 85 ? 24.672 -8.547 3.24 1 98.25 85 VAL A O 1
ATOM 643 N N . PRO A 1 86 ? 26.422 -9.883 3.611 1 97.25 86 PRO A N 1
ATOM 644 C CA . PRO A 1 86 ? 27.266 -9.094 2.715 1 97.25 86 PRO A CA 1
ATOM 645 C C . PRO A 1 86 ? 26.734 -9.047 1.285 1 97.25 86 PRO A C 1
ATOM 647 O O . PRO A 1 86 ? 26.141 -10.023 0.809 1 97.25 86 PRO A O 1
ATOM 650 N N . LEU A 1 87 ? 26.906 -7.914 0.64 1 96.44 87 LEU A N 1
ATOM 651 C CA . LEU A 1 87 ? 26.5 -7.672 -0.737 1 96.44 87 LEU A CA 1
ATOM 652 C C . LEU A 1 87 ? 27.578 -6.918 -1.508 1 96.44 87 LEU A C 1
ATOM 654 O O . LEU A 1 87 ? 27.953 -5.809 -1.129 1 96.44 87 LEU A O 1
ATOM 658 N N . GLU A 1 88 ? 28.031 -7.457 -2.572 1 94.38 88 GLU A N 1
ATOM 659 C CA . GLU A 1 88 ? 29.078 -6.82 -3.363 1 94.38 88 GLU A CA 1
ATOM 660 C C . GLU A 1 88 ? 28.5 -5.812 -4.348 1 94.38 88 GLU A C 1
ATOM 662 O O . GLU A 1 88 ? 27.297 -5.855 -4.656 1 94.38 88 GLU A O 1
ATOM 667 N N . ASP A 1 89 ? 29.188 -4.777 -4.883 1 87.56 89 ASP A N 1
ATOM 668 C CA . ASP A 1 89 ? 28.75 -3.664 -5.719 1 87.56 89 ASP A CA 1
ATOM 669 C C . ASP A 1 89 ? 28.078 -4.168 -6.996 1 87.56 89 ASP A C 1
ATOM 671 O O . ASP A 1 89 ? 27.031 -3.646 -7.406 1 87.56 89 ASP A O 1
ATOM 675 N N . ASN A 1 90 ? 28.484 -5.211 -7.707 1 87.88 90 ASN A N 1
ATOM 676 C CA . ASN A 1 90 ? 27.938 -5.652 -8.984 1 87.88 90 ASN A CA 1
ATOM 677 C C . ASN A 1 90 ? 27.125 -6.938 -8.828 1 87.88 90 ASN A C 1
ATOM 679 O O . ASN A 1 90 ? 26.781 -7.586 -9.82 1 87.88 90 ASN A O 1
ATOM 683 N N . GLU A 1 91 ? 26.812 -7.109 -7.648 1 94.56 91 GLU A N 1
ATOM 684 C CA . GLU A 1 91 ? 26.016 -8.297 -7.352 1 94.56 91 GLU A CA 1
ATOM 685 C C . GLU A 1 91 ? 24.531 -8.023 -7.527 1 94.56 91 GLU A C 1
ATOM 687 O O . GLU A 1 91 ? 24.031 -6.988 -7.086 1 94.56 91 GLU A O 1
ATOM 692 N N . GLN A 1 92 ? 23.812 -8.828 -8.375 1 96.19 92 GLN A N 1
ATOM 693 C CA . GLN A 1 92 ? 22.359 -8.766 -8.492 1 96.19 92 GLN A CA 1
ATOM 694 C C . GLN A 1 92 ? 21.688 -9.914 -7.738 1 96.19 92 GLN A C 1
ATOM 696 O O . GLN A 1 92 ? 22.312 -10.961 -7.531 1 96.19 92 GLN A O 1
ATOM 701 N N . ILE A 1 93 ? 20.516 -9.727 -7.25 1 97.06 93 ILE A N 1
ATOM 702 C CA . ILE A 1 93 ? 19.766 -10.766 -6.547 1 97.06 93 ILE A CA 1
ATOM 703 C C . ILE A 1 93 ? 18.391 -10.922 -7.184 1 97.06 93 ILE A C 1
ATOM 705 O O . ILE A 1 93 ? 17.844 -9.977 -7.75 1 97.06 93 ILE A O 1
ATOM 709 N N . TYR A 1 94 ? 17.859 -12.117 -7.184 1 98.56 94 TYR A N 1
ATOM 710 C CA . TYR A 1 94 ? 16.547 -12.523 -7.703 1 98.56 94 TYR A CA 1
ATOM 711 C C . TYR A 1 94 ? 15.781 -13.344 -6.676 1 98.56 94 TYR A C 1
ATOM 713 O O . TYR A 1 94 ? 16.344 -13.766 -5.664 1 98.56 94 TYR A O 1
ATOM 721 N N . GLY A 1 95 ? 14.477 -13.539 -6.953 1 98.44 95 GLY A N 1
ATOM 722 C CA . GLY A 1 95 ? 13.711 -14.43 -6.098 1 98.44 95 GLY A CA 1
ATOM 723 C C . GLY A 1 95 ? 12.594 -13.727 -5.359 1 98.44 95 GLY A C 1
ATOM 724 O O . GLY A 1 95 ? 11.906 -12.875 -5.926 1 98.44 95 GLY A O 1
ATOM 725 N N . PHE A 1 96 ? 12.289 -14.234 -4.133 1 98.69 96 PHE A N 1
ATOM 726 C CA . PHE A 1 96 ? 11.219 -13.797 -3.248 1 98.69 96 PHE A CA 1
ATOM 727 C C . PHE A 1 96 ? 9.883 -14.391 -3.68 1 98.69 96 PHE A C 1
ATOM 729 O O . PHE A 1 96 ? 8.82 -13.836 -3.371 1 98.69 96 PHE A O 1
ATOM 736 N N . GLY A 1 97 ? 9.883 -15.492 -4.395 1 98.06 97 GLY A N 1
ATOM 737 C CA . GLY A 1 97 ? 8.68 -16.219 -4.758 1 98.06 97 GLY A CA 1
ATOM 738 C C . GLY A 1 97 ? 8.031 -15.688 -6.027 1 98.06 97 GLY A C 1
ATOM 739 O O . GLY A 1 97 ? 8.719 -15.414 -7.012 1 98.06 97 GLY A O 1
ATOM 740 N N . LEU A 1 98 ? 6.703 -15.688 -6.078 1 97.75 98 LEU A N 1
ATOM 741 C CA . LEU A 1 98 ? 5.938 -15.281 -7.25 1 97.75 98 LEU A CA 1
ATOM 742 C C . LEU A 1 98 ? 5.84 -13.758 -7.336 1 97.75 98 LEU A C 1
ATOM 744 O O . LEU A 1 98 ? 4.809 -13.18 -6.996 1 97.75 98 LEU A O 1
ATOM 748 N N . GLN A 1 99 ? 6.879 -13.156 -7.926 1 96.75 99 GLN A N 1
ATOM 749 C CA . GLN A 1 99 ? 6.91 -11.703 -8.094 1 96.75 99 GLN A CA 1
ATOM 750 C C . GLN A 1 99 ? 6.387 -11.297 -9.469 1 96.75 99 GLN A C 1
ATOM 752 O O . GLN A 1 99 ? 6.691 -11.945 -10.469 1 96.75 99 GLN A O 1
ATOM 757 N N . PHE A 1 100 ? 5.641 -10.156 -9.562 1 96.69 100 PHE A N 1
ATOM 758 C CA . PHE A 1 100 ? 5.02 -9.766 -10.82 1 96.69 100 PHE A CA 1
ATOM 759 C C . PHE A 1 100 ? 5.664 -8.5 -11.367 1 96.69 100 PHE A C 1
ATOM 761 O O . PHE A 1 100 ? 5.824 -8.352 -12.586 1 96.69 100 PHE A O 1
ATOM 768 N N . GLU A 1 101 ? 6.086 -7.578 -10.508 1 96.44 101 GLU A N 1
ATOM 769 C CA . GLU A 1 101 ? 6.328 -6.211 -10.953 1 96.44 101 GLU A CA 1
ATOM 770 C C . GLU A 1 101 ? 7.82 -5.922 -11.07 1 96.44 101 GLU A C 1
ATOM 772 O O . GLU A 1 101 ? 8.219 -4.93 -11.68 1 96.44 101 GLU A O 1
ATOM 777 N N . THR A 1 102 ? 8.578 -6.82 -10.477 1 97.12 102 THR A N 1
ATOM 778 C CA . THR A 1 102 ? 10.031 -6.66 -10.516 1 97.12 102 THR A CA 1
ATOM 779 C C . THR A 1 102 ? 10.703 -7.984 -10.867 1 97.12 102 THR A C 1
ATOM 781 O O . THR A 1 102 ? 10.125 -9.055 -10.68 1 97.12 102 THR A O 1
ATOM 784 N N . PHE A 1 103 ? 11.953 -7.902 -11.492 1 97.75 103 PHE A N 1
ATOM 785 C CA . PHE A 1 103 ? 12.781 -9.07 -11.789 1 97.75 103 PHE A CA 1
ATOM 786 C C . PHE A 1 103 ? 14.078 -9.031 -10.984 1 97.75 103 PHE A C 1
ATOM 788 O O . PHE A 1 103 ? 14.211 -9.734 -9.984 1 97.75 103 PHE A O 1
ATOM 795 N N . GLY A 1 104 ? 14.992 -8.031 -11.312 1 97.25 104 GLY A N 1
ATOM 796 C CA . GLY A 1 104 ? 16.078 -7.754 -10.391 1 97.25 104 GLY A CA 1
ATOM 797 C C . GLY A 1 104 ? 15.625 -7.066 -9.117 1 97.25 104 GLY A C 1
ATOM 798 O O . GLY A 1 104 ? 14.719 -6.23 -9.148 1 97.25 104 GLY A O 1
ATOM 799 N N . GLN A 1 105 ? 16.328 -7.391 -7.93 1 97.19 105 GLN A N 1
ATOM 800 C CA . GLN A 1 105 ? 15.789 -6.926 -6.656 1 97.19 105 GLN A CA 1
ATOM 801 C C . GLN A 1 105 ? 16.766 -5.996 -5.949 1 97.19 105 GLN A C 1
ATOM 803 O O . GLN A 1 105 ? 16.422 -5.387 -4.93 1 97.19 105 GLN A O 1
ATOM 808 N N . ARG A 1 106 ? 17.984 -5.832 -6.406 1 95.88 106 ARG A N 1
ATOM 809 C CA . ARG A 1 106 ? 18.984 -4.977 -5.75 1 95.88 106 ARG A CA 1
ATOM 810 C C . ARG A 1 106 ? 18.484 -3.535 -5.668 1 95.88 106 ARG A C 1
ATOM 812 O O . ARG A 1 106 ? 17.891 -3.018 -6.621 1 95.88 106 ARG A O 1
ATOM 819 N N . GLY A 1 107 ? 18.719 -2.93 -4.555 1 95.12 107 GLY A N 1
ATOM 820 C CA . GLY A 1 107 ? 18.344 -1.542 -4.348 1 95.12 107 GLY A CA 1
ATOM 821 C C . GLY A 1 107 ? 16.906 -1.378 -3.896 1 95.12 107 GLY A C 1
ATOM 822 O O . GLY A 1 107 ? 16.453 -0.264 -3.611 1 95.12 107 GLY A O 1
ATOM 823 N N . LEU A 1 108 ? 16.172 -2.488 -3.791 1 96.56 108 LEU A N 1
ATOM 824 C CA . LEU A 1 108 ? 14.742 -2.428 -3.48 1 96.56 108 LEU A CA 1
ATOM 825 C C . LEU A 1 108 ? 14.477 -2.869 -2.045 1 96.56 108 LEU A C 1
ATOM 827 O O . LEU A 1 108 ? 15.305 -3.562 -1.443 1 96.56 108 LEU A O 1
ATOM 831 N N . ARG A 1 109 ? 13.422 -2.404 -1.442 1 97.44 109 ARG A N 1
ATOM 832 C CA . ARG A 1 109 ? 12.812 -2.975 -0.247 1 97.44 109 ARG A CA 1
ATOM 833 C C . ARG A 1 109 ? 11.828 -4.082 -0.611 1 97.44 109 ARG A C 1
ATOM 835 O O . ARG A 1 109 ? 10.922 -3.871 -1.425 1 97.44 109 ARG A O 1
ATOM 842 N N . LYS A 1 110 ? 12.023 -5.262 -0.062 1 98.31 110 LYS A N 1
ATOM 843 C CA . LYS A 1 110 ? 11.125 -6.383 -0.327 1 98.31 110 LYS A CA 1
ATOM 844 C C . LYS A 1 110 ? 10.445 -6.852 0.953 1 98.31 110 LYS A C 1
ATOM 846 O O . LYS A 1 110 ? 11.102 -7.051 1.977 1 98.31 110 LYS A O 1
ATOM 851 N N . ARG A 1 111 ? 9.164 -7.031 0.894 1 98.31 111 ARG A N 1
ATOM 852 C CA . ARG A 1 111 ? 8.344 -7.582 1.964 1 98.31 111 ARG A CA 1
ATOM 853 C C . ARG A 1 111 ? 7.504 -8.75 1.461 1 98.31 111 ARG A C 1
ATOM 855 O O . ARG A 1 111 ? 6.32 -8.594 1.153 1 98.31 111 ARG A O 1
ATOM 862 N N . PRO A 1 112 ? 8.086 -9.953 1.428 1 98.25 112 PRO A N 1
ATOM 863 C CA . PRO A 1 112 ? 7.34 -11.117 0.947 1 98.25 112 PRO A CA 1
ATOM 864 C C . PRO A 1 112 ? 6.16 -11.477 1.85 1 98.25 112 PRO A C 1
ATOM 866 O O . PRO A 1 112 ? 6.316 -12.242 2.801 1 98.25 112 PRO A O 1
ATOM 869 N N . ILE A 1 113 ? 4.988 -10.953 1.531 1 98.19 113 ILE A N 1
ATOM 870 C CA . ILE A 1 113 ? 3.771 -11.141 2.311 1 98.19 113 ILE A CA 1
ATOM 871 C C . ILE A 1 113 ? 2.672 -11.711 1.418 1 98.19 113 ILE A C 1
ATOM 873 O O . ILE A 1 113 ? 2.488 -11.266 0.284 1 98.19 113 ILE A O 1
ATOM 877 N N . VAL A 1 114 ? 2.01 -12.727 1.906 1 98.5 114 VAL A N 1
ATOM 878 C CA . VAL A 1 114 ? 0.895 -13.297 1.16 1 98.5 114 VAL A CA 1
ATOM 879 C C . VAL A 1 114 ? -0.234 -12.273 1.049 1 98.5 114 VAL A C 1
ATOM 881 O O . VAL A 1 114 ? -0.713 -11.758 2.061 1 98.5 114 VAL A O 1
ATOM 884 N N . ASN A 1 115 ? -0.592 -11.969 -0.116 1 97.31 115 ASN A N 1
ATOM 885 C CA . ASN A 1 115 ? -1.629 -11 -0.463 1 97.31 115 ASN A CA 1
ATOM 886 C C . ASN A 1 115 ? -2.301 -11.352 -1.787 1 97.31 115 ASN A C 1
ATOM 888 O O . ASN A 1 115 ? -1.714 -12.039 -2.623 1 97.31 115 ASN A O 1
ATOM 892 N N . ASP A 1 116 ? -3.525 -10.953 -2.004 1 94.69 116 ASP A N 1
ATOM 893 C CA . ASP A 1 116 ? -4.242 -11.383 -3.203 1 94.69 116 ASP A CA 1
ATOM 894 C C . ASP A 1 116 ? -3.865 -10.516 -4.406 1 94.69 116 ASP A C 1
ATOM 896 O O . ASP A 1 116 ? -4.184 -10.859 -5.547 1 94.69 116 ASP A O 1
ATOM 900 N N . ASN A 1 117 ? -3.131 -9.398 -4.156 1 94.25 117 ASN A N 1
ATOM 901 C CA . ASN A 1 117 ? -2.65 -8.531 -5.223 1 94.25 117 ASN A CA 1
ATOM 902 C C . ASN A 1 117 ? -1.22 -8.062 -4.965 1 94.25 117 ASN A C 1
ATOM 904 O O . ASN A 1 117 ? -0.82 -7.879 -3.812 1 94.25 117 ASN A O 1
ATOM 908 N N . PRO A 1 118 ? -0.459 -7.941 -6.059 1 95.56 118 PRO A N 1
ATOM 909 C CA . PRO A 1 118 ? 0.841 -7.297 -5.859 1 95.56 118 PRO A CA 1
ATOM 910 C C . PRO A 1 118 ? 0.718 -5.82 -5.48 1 95.56 118 PRO A C 1
ATOM 912 O O . PRO A 1 118 ? -0.355 -5.23 -5.625 1 95.56 118 PRO A O 1
ATOM 915 N N . LEU A 1 119 ? 1.762 -5.305 -4.922 1 96.69 119 LEU A N 1
ATOM 916 C CA . LEU A 1 119 ? 1.773 -3.893 -4.551 1 96.69 119 LEU A CA 1
ATOM 917 C C . LEU A 1 119 ? 3.125 -3.26 -4.867 1 96.69 119 LEU A C 1
ATOM 919 O O . LEU A 1 119 ? 4.059 -3.348 -4.066 1 96.69 119 LEU A O 1
ATOM 923 N N . ASN A 1 120 ? 3.246 -2.541 -5.926 1 96.5 120 ASN A N 1
ATOM 924 C CA . ASN A 1 120 ? 4.336 -1.661 -6.328 1 96.5 120 ASN A CA 1
ATOM 925 C C . ASN A 1 120 ? 5.695 -2.328 -6.133 1 96.5 120 ASN A C 1
ATOM 927 O O . ASN A 1 120 ? 6.625 -1.712 -5.602 1 96.5 120 ASN A O 1
ATOM 931 N N . GLY A 1 121 ? 5.824 -3.609 -6.426 1 96.94 121 GLY A N 1
ATOM 932 C CA . GLY A 1 121 ? 7.082 -4.34 -6.406 1 96.94 121 GLY A CA 1
ATOM 933 C C . GLY A 1 121 ? 7.52 -4.73 -5.008 1 96.94 121 GLY A C 1
ATOM 934 O O . GLY A 1 121 ? 8.625 -5.246 -4.82 1 96.94 121 GLY A O 1
ATOM 935 N N . LEU A 1 122 ? 6.758 -4.641 -4.012 1 97.69 122 LEU A N 1
ATOM 936 C CA . LEU A 1 122 ? 7.137 -4.773 -2.607 1 97.69 122 LEU A CA 1
ATOM 937 C C . LEU A 1 122 ? 7.301 -6.242 -2.227 1 97.69 122 LEU A C 1
ATOM 939 O O . LEU A 1 122 ? 8.016 -6.562 -1.274 1 97.69 122 LEU A O 1
ATOM 943 N N . GLY A 1 123 ? 6.672 -7.094 -2.914 1 97.44 123 GLY A N 1
ATOM 944 C CA . GLY A 1 123 ? 6.754 -8.508 -2.574 1 97.44 123 GLY A CA 1
ATOM 945 C C . GLY A 1 123 ? 5.438 -9.086 -2.096 1 97.44 123 GLY A C 1
ATOM 946 O O . GLY A 1 123 ? 5.367 -10.258 -1.725 1 97.44 123 GLY A O 1
ATOM 947 N N . TYR A 1 124 ? 4.355 -8.227 -2.078 1 97.12 124 TYR A N 1
ATOM 948 C CA . TYR A 1 124 ? 3.012 -8.75 -1.855 1 97.12 124 TYR A CA 1
ATOM 949 C C . TYR A 1 124 ? 2.564 -9.617 -3.025 1 97.12 124 TYR A C 1
ATOM 951 O O . TYR A 1 124 ? 2.617 -9.188 -4.18 1 97.12 124 TYR A O 1
ATOM 959 N N . THR A 1 125 ? 2.207 -10.859 -2.682 1 97.19 125 THR A N 1
ATOM 960 C CA . THR A 1 125 ? 1.81 -11.758 -3.762 1 97.19 125 THR A CA 1
ATOM 961 C C . THR A 1 125 ? 1.125 -13.008 -3.207 1 97.19 125 THR A C 1
ATOM 963 O O . THR A 1 125 ? 1.015 -13.172 -1.989 1 97.19 125 THR A O 1
ATOM 966 N N . HIS A 1 126 ? 0.691 -13.859 -4.074 1 97.5 126 HIS A N 1
ATOM 967 C CA . HIS A 1 126 ? 0.048 -15.117 -3.699 1 97.5 126 HIS A CA 1
ATOM 968 C C . HIS A 1 126 ? 1.05 -16.078 -3.08 1 97.5 126 HIS A C 1
ATOM 970 O O . HIS A 1 126 ? 0.684 -16.906 -2.242 1 97.5 126 HIS A O 1
ATOM 976 N N . ALA A 1 127 ? 2.242 -15.984 -3.514 1 98.19 127 ALA A N 1
ATOM 977 C CA . ALA A 1 127 ? 3.219 -16.984 -3.076 1 98.19 127 ALA A CA 1
ATOM 978 C C . ALA A 1 127 ? 4.582 -16.344 -2.832 1 98.19 127 ALA A C 1
ATOM 980 O O . ALA A 1 127 ? 5.551 -16.641 -3.533 1 98.19 127 ALA A O 1
ATOM 981 N N . PRO A 1 128 ? 4.66 -15.562 -1.804 1 98.31 128 PRO A N 1
ATOM 982 C CA . PRO A 1 128 ? 5.961 -14.984 -1.445 1 98.31 128 PRO A CA 1
ATOM 983 C C . PRO A 1 128 ? 6.879 -15.992 -0.756 1 98.31 128 PRO A C 1
ATOM 985 O O . PRO A 1 128 ? 6.406 -16.969 -0.18 1 98.31 128 PRO A O 1
ATOM 988 N N . GLN A 1 129 ? 8.148 -15.781 -0.85 1 98.69 129 GLN A N 1
ATOM 989 C CA . GLN A 1 129 ? 9.164 -16.594 -0.182 1 98.69 129 GLN A CA 1
ATOM 990 C C . GLN A 1 129 ? 10.258 -15.703 0.42 1 98.69 129 GLN A C 1
ATOM 992 O O . GLN A 1 129 ? 10.68 -14.727 -0.195 1 98.69 129 GLN A O 1
ATOM 997 N N . THR A 1 130 ? 10.664 -15.969 1.638 1 98.75 130 THR A N 1
ATOM 998 C CA . THR A 1 130 ? 11.797 -15.281 2.254 1 98.75 130 THR A CA 1
ATOM 999 C C . THR A 1 130 ? 13.117 -15.898 1.8 1 98.75 130 THR A C 1
ATOM 1001 O O . THR A 1 130 ? 13.93 -16.312 2.627 1 98.75 130 THR A O 1
ATOM 1004 N N . PHE A 1 131 ? 13.289 -15.914 0.514 1 98.81 131 PHE A N 1
ATOM 1005 C CA . PHE A 1 131 ? 14.414 -16.578 -0.14 1 98.81 131 PHE A CA 1
ATOM 1006 C C . PHE A 1 131 ? 14.852 -15.797 -1.378 1 98.81 131 PHE A C 1
ATOM 1008 O O . PHE A 1 131 ? 14.031 -15.469 -2.234 1 98.81 131 PHE A O 1
ATOM 1015 N N . TYR A 1 132 ? 16.109 -15.438 -1.479 1 98.75 132 TYR A N 1
ATOM 1016 C CA . TYR A 1 132 ? 16.641 -14.836 -2.699 1 98.75 132 TYR A CA 1
ATOM 1017 C C . TYR A 1 132 ? 17.891 -15.562 -3.168 1 98.75 132 TYR A C 1
ATOM 1019 O O . TYR A 1 132 ? 18.516 -16.297 -2.398 1 98.75 132 TYR A O 1
ATOM 1027 N N . VAL A 1 133 ? 18.234 -15.445 -4.434 1 98.69 133 VAL A N 1
ATOM 1028 C CA . VAL A 1 133 ? 19.406 -16.031 -5.082 1 98.69 133 VAL A CA 1
ATOM 1029 C C . VAL A 1 133 ? 20.281 -14.938 -5.68 1 98.69 133 VAL A C 1
ATOM 1031 O O . VAL A 1 133 ? 19.766 -13.977 -6.25 1 98.69 133 VAL A O 1
ATOM 1034 N N . SER A 1 134 ? 21.547 -15.102 -5.566 1 98.25 134 SER A N 1
ATOM 1035 C CA . SER A 1 134 ? 22.516 -14.086 -5.98 1 98.25 134 SER A CA 1
ATOM 1036 C C . SER A 1 134 ? 23.25 -14.508 -7.246 1 98.25 134 SER A C 1
ATOM 1038 O O . SER A 1 134 ? 23.531 -15.695 -7.441 1 98.25 134 SER A O 1
ATOM 1040 N N . THR A 1 135 ? 23.672 -13.539 -8.062 1 97.31 135 THR A N 1
ATOM 1041 C CA . THR A 1 135 ? 24.484 -13.789 -9.242 1 97.31 135 THR A CA 1
ATOM 1042 C C . THR A 1 135 ? 25.891 -14.219 -8.836 1 97.31 135 THR A C 1
ATOM 1044 O O . THR A 1 135 ? 26.672 -14.68 -9.68 1 97.31 135 THR A O 1
ATOM 1047 N N . LYS A 1 136 ? 26.219 -14.133 -7.547 1 96.88 136 LYS A N 1
ATOM 1048 C CA . LYS A 1 136 ? 27.516 -14.594 -7.059 1 96.88 136 LYS A CA 1
ATOM 1049 C C . LYS A 1 136 ? 27.469 -16.062 -6.637 1 96.88 136 LYS A C 1
ATOM 1051 O O . LYS A 1 136 ? 28.422 -16.594 -6.09 1 96.88 136 LYS A O 1
ATOM 1056 N N . GLY A 1 137 ? 26.391 -16.719 -6.871 1 96.81 137 GLY A N 1
ATOM 1057 C CA . GLY A 1 137 ? 26.281 -18.172 -6.723 1 96.81 137 GLY A CA 1
ATOM 1058 C C . GLY A 1 137 ? 25.984 -18.594 -5.301 1 96.81 137 GLY A C 1
ATOM 1059 O O . GLY A 1 137 ? 26.609 -19.531 -4.777 1 96.81 137 GLY A O 1
ATOM 1060 N N . TYR A 1 138 ? 25.078 -17.953 -4.629 1 98.44 138 TYR A N 1
ATOM 1061 C CA . TYR A 1 138 ? 24.547 -18.375 -3.338 1 98.44 138 TYR A CA 1
ATOM 1062 C C . TYR A 1 138 ? 23.094 -17.922 -3.168 1 98.44 138 TYR A C 1
ATOM 1064 O O . TYR A 1 138 ? 22.609 -17.078 -3.922 1 98.44 138 TYR A O 1
ATOM 1072 N N . GLY A 1 139 ? 22.406 -18.562 -2.258 1 98.69 139 GLY A N 1
ATOM 1073 C CA . GLY A 1 139 ? 21.078 -18.141 -1.837 1 98.69 139 GLY A CA 1
ATOM 1074 C C . GLY A 1 139 ? 20.953 -17.969 -0.335 1 98.69 139 GLY A C 1
ATOM 1075 O O . GLY A 1 139 ? 21.688 -18.609 0.431 1 98.69 139 GLY A O 1
ATOM 1076 N N . ILE A 1 140 ? 20.125 -17.016 0.101 1 98.88 140 ILE A N 1
ATOM 1077 C CA . ILE A 1 140 ? 19.828 -16.797 1.511 1 98.88 140 ILE A CA 1
ATOM 1078 C C . ILE A 1 140 ? 18.344 -17.062 1.763 1 98.88 140 ILE A C 1
ATOM 1080 O O . ILE A 1 140 ? 17.484 -16.453 1.122 1 98.88 140 ILE A O 1
ATOM 1084 N N . LEU A 1 141 ? 18.078 -18 2.633 1 98.69 141 LEU A N 1
ATOM 1085 C CA . LEU A 1 141 ? 16.719 -18.328 3.041 1 98.69 141 LEU A CA 1
ATOM 1086 C C . LEU A 1 141 ? 16.516 -18.047 4.527 1 98.69 141 LEU A C 1
ATOM 1088 O O . LEU A 1 141 ? 17.25 -18.578 5.363 1 98.69 141 LEU A O 1
ATOM 1092 N N . VAL A 1 142 ? 15.586 -17.172 4.848 1 98.88 142 VAL A N 1
ATOM 1093 C CA . VAL A 1 142 ? 15.18 -16.969 6.238 1 98.88 142 VAL A CA 1
ATOM 1094 C C . VAL A 1 142 ? 14.008 -17.891 6.57 1 98.88 142 VAL A C 1
ATOM 1096 O O . VAL A 1 142 ? 12.891 -17.688 6.078 1 98.88 142 VAL A O 1
ATOM 1099 N N . ASN A 1 143 ? 14.242 -18.906 7.418 1 98.38 143 ASN A N 1
ATOM 1100 C CA . ASN A 1 143 ? 13.25 -19.938 7.715 1 98.38 143 ASN A CA 1
ATOM 1101 C C . ASN A 1 143 ? 12.234 -19.453 8.75 1 98.38 143 ASN A C 1
ATOM 1103 O O . ASN A 1 143 ? 12.25 -19.906 9.891 1 98.38 143 ASN A O 1
ATOM 1107 N N . THR A 1 144 ? 11.289 -18.594 8.25 1 98.5 144 THR A N 1
ATOM 1108 C CA . THR A 1 144 ? 10.297 -18.031 9.164 1 98.5 144 THR A CA 1
ATOM 1109 C C . THR A 1 144 ? 8.969 -17.812 8.438 1 98.5 144 THR A C 1
ATOM 1111 O O . THR A 1 144 ? 8.938 -17.625 7.223 1 98.5 144 THR A O 1
ATOM 1114 N N . ALA A 1 145 ? 7.875 -17.953 9.164 1 98.12 145 ALA A N 1
ATOM 1115 C CA . ALA A 1 145 ? 6.547 -17.609 8.664 1 98.12 145 ALA A CA 1
ATOM 1116 C C . ALA A 1 145 ? 6.137 -16.203 9.094 1 98.12 145 ALA A C 1
ATOM 1118 O O . ALA A 1 145 ? 5.023 -15.758 8.805 1 98.12 145 ALA A O 1
ATOM 1119 N N . ARG A 1 146 ? 7.047 -15.477 9.789 1 98.12 146 ARG A N 1
ATOM 1120 C CA . ARG A 1 146 ? 6.781 -14.109 10.203 1 98.12 146 ARG A CA 1
ATOM 1121 C C . ARG A 1 146 ? 6.957 -13.141 9.031 1 98.12 146 ARG A C 1
ATOM 1123 O O . ARG A 1 146 ? 7.688 -13.43 8.086 1 98.12 146 ARG A O 1
ATOM 1130 N N . TYR A 1 147 ? 6.219 -12.023 9.117 1 98.12 147 TYR A N 1
ATOM 1131 C CA . TYR A 1 147 ? 6.477 -10.961 8.156 1 98.12 147 TYR A CA 1
ATOM 1132 C C . TYR A 1 147 ? 7.91 -10.461 8.258 1 98.12 147 TYR A C 1
ATOM 1134 O O . TYR A 1 147 ? 8.414 -10.219 9.359 1 98.12 147 TYR A O 1
ATOM 1142 N N . THR A 1 148 ? 8.594 -10.406 7.09 1 98.38 148 THR A N 1
ATOM 1143 C CA . THR A 1 148 ? 10 -10.031 6.996 1 98.38 148 THR A CA 1
ATOM 1144 C C . THR A 1 148 ? 10.188 -8.867 6.023 1 98.38 148 THR A C 1
ATOM 1146 O O . THR A 1 148 ? 9.406 -8.711 5.086 1 98.38 148 THR A O 1
ATOM 1149 N N . THR A 1 149 ? 11.117 -8.023 6.312 1 98.62 149 THR A N 1
ATOM 1150 C CA . THR A 1 149 ? 11.516 -6.98 5.375 1 98.62 149 THR A CA 1
ATOM 1151 C C . THR A 1 149 ? 12.977 -7.145 4.969 1 98.62 149 THR A C 1
ATOM 1153 O O . THR A 1 149 ? 13.859 -7.277 5.824 1 98.62 149 THR A O 1
ATOM 1156 N N . PHE A 1 150 ? 13.242 -7.188 3.691 1 98.69 150 PHE A N 1
ATOM 1157 C CA . PHE A 1 150 ? 14.586 -7.211 3.125 1 98.69 150 PHE A CA 1
ATOM 1158 C C . PHE A 1 150 ? 14.945 -5.859 2.52 1 98.69 150 PHE A C 1
ATOM 1160 O O . PHE A 1 150 ? 14.234 -5.359 1.643 1 98.69 150 PHE A O 1
ATOM 1167 N N . LEU A 1 151 ? 15.969 -5.27 3.045 1 97.94 151 LEU A N 1
ATOM 1168 C CA . LEU A 1 151 ? 16.578 -4.109 2.408 1 97.94 151 LEU A CA 1
ATOM 1169 C C . LEU A 1 151 ? 17.781 -4.527 1.569 1 97.94 151 LEU A C 1
ATOM 1171 O O . LEU A 1 151 ? 18.875 -4.727 2.102 1 97.94 151 LEU A O 1
ATOM 1175 N N . CYS A 1 152 ? 17.578 -4.574 0.28 1 97.38 152 CYS A N 1
ATOM 1176 C CA . CYS A 1 152 ? 18.516 -5.223 -0.621 1 97.38 152 CYS A CA 1
ATOM 1177 C C . CYS A 1 152 ? 19.562 -4.234 -1.129 1 97.38 152 CYS A C 1
ATOM 1179 O O . CYS A 1 152 ? 19.672 -4.012 -2.336 1 97.38 152 CYS A O 1
ATOM 1181 N N . GLY A 1 153 ? 20.328 -3.721 -0.242 1 95.62 153 GLY A N 1
ATOM 1182 C CA . GLY A 1 153 ? 21.359 -2.758 -0.603 1 95.62 153 GLY A CA 1
ATOM 1183 C C . GLY A 1 153 ? 20.828 -1.349 -0.774 1 95.62 153 GLY A C 1
ATOM 1184 O O . GLY A 1 153 ? 21.469 -0.51 -1.415 1 95.62 153 GLY A O 1
ATOM 1185 N N . SER A 1 154 ? 19.688 -1.086 -0.228 1 93.69 154 SER A N 1
ATOM 1186 C CA . SER A 1 154 ? 19.016 0.187 -0.437 1 93.69 154 SER A CA 1
ATOM 1187 C C . SER A 1 154 ? 19.391 1.199 0.639 1 93.69 154 SER A C 1
ATOM 1189 O O . SER A 1 154 ? 19.188 2.402 0.465 1 93.69 154 SER A O 1
ATOM 1191 N N . ASN A 1 155 ? 19.844 0.812 1.8 1 93.75 155 ASN A N 1
ATOM 1192 C CA . ASN A 1 155 ? 20.141 1.671 2.941 1 93.75 155 ASN A CA 1
ATOM 1193 C C . ASN A 1 155 ? 21.594 1.535 3.385 1 93.75 155 ASN A C 1
ATOM 1195 O O . ASN A 1 155 ? 22.219 0.505 3.146 1 93.75 155 ASN A O 1
ATOM 1199 N N . GLN A 1 156 ? 22.078 2.564 3.992 1 91.19 156 GLN A N 1
ATOM 1200 C CA . GLN A 1 156 ? 23.469 2.6 4.434 1 91.19 156 GLN A CA 1
ATOM 1201 C C . GLN A 1 156 ? 23.562 2.869 5.934 1 91.19 156 GLN A C 1
ATOM 1203 O O . GLN A 1 156 ? 22.844 3.715 6.465 1 91.19 156 GLN A O 1
ATOM 1208 N N . LYS A 1 157 ? 24.453 2.18 6.543 1 93.06 157 LYS A N 1
ATOM 1209 C CA . LYS A 1 157 ? 24.703 2.398 7.965 1 93.06 157 LYS A CA 1
ATOM 1210 C C . LYS A 1 157 ? 25.625 3.604 8.18 1 93.06 157 LYS A C 1
ATOM 1212 O O . LYS A 1 157 ? 26.469 3.904 7.336 1 93.06 157 LYS A O 1
ATOM 1217 N N . THR A 1 158 ? 25.453 4.238 9.305 1 90.5 158 THR A N 1
ATOM 1218 C CA . THR A 1 158 ? 26.234 5.406 9.695 1 90.5 158 THR A CA 1
ATOM 1219 C C . THR A 1 158 ? 27.719 5.062 9.766 1 90.5 158 THR A C 1
ATOM 1221 O O . THR A 1 158 ? 28.562 5.859 9.352 1 90.5 158 THR A O 1
ATOM 1224 N N . GLU A 1 159 ? 28.031 3.93 10.203 1 81.5 159 GLU A N 1
ATOM 1225 C CA . GLU A 1 159 ? 29.422 3.529 10.391 1 81.5 159 GLU A CA 1
ATOM 1226 C C . GLU A 1 159 ? 30.156 3.451 9.055 1 81.5 159 GLU A C 1
ATOM 1228 O O . GLU A 1 159 ? 31.375 3.635 9 1 81.5 159 GLU A O 1
ATOM 1233 N N . HIS A 1 160 ? 29.422 3.252 8.023 1 69.19 160 HIS A N 1
ATOM 1234 C CA . HIS A 1 160 ? 30.047 3.08 6.719 1 69.19 160 HIS A CA 1
ATOM 1235 C C . HIS A 1 160 ? 30.312 4.426 6.055 1 69.19 160 HIS A C 1
ATOM 1237 O O . HIS A 1 160 ? 31.141 4.52 5.133 1 69.19 160 HIS A O 1
ATOM 1243 N N . SER A 1 161 ? 29.594 5.531 6.371 1 63.94 161 SER A N 1
ATOM 1244 C CA . SER A 1 161 ? 29.688 6.832 5.715 1 63.94 161 SER A CA 1
ATOM 1245 C C . SER A 1 161 ? 31.016 7.523 6.02 1 63.94 161 SER A C 1
ATOM 1247 O O . SER A 1 161 ? 31.344 8.539 5.414 1 63.94 161 SER A O 1
ATOM 1249 N N . ARG A 1 162 ? 31.703 7.156 7.004 1 55.12 162 ARG A N 1
ATOM 1250 C CA . ARG A 1 162 ? 32.938 7.828 7.336 1 55.12 162 ARG A CA 1
ATOM 1251 C C . ARG A 1 162 ? 33.875 7.859 6.137 1 55.12 162 ARG A C 1
ATOM 1253 O O . ARG A 1 162 ? 34.719 8.758 6.023 1 55.12 162 ARG A O 1
ATOM 1260 N N . GLN A 1 163 ? 33.562 6.945 5.281 1 50.94 163 GLN A N 1
ATOM 1261 C CA . GLN A 1 163 ? 34.531 6.801 4.184 1 50.94 163 GLN A CA 1
ATOM 1262 C C . GLN A 1 163 ? 34.094 7.609 2.965 1 50.94 163 GLN A C 1
ATOM 1264 O O . GLN A 1 163 ? 34.844 7.781 2.018 1 50.94 163 GLN A O 1
ATOM 1269 N N . LEU A 1 164 ? 32.844 8.023 2.986 1 54.94 164 LEU A N 1
ATOM 1270 C CA . LEU A 1 164 ? 32.406 8.625 1.736 1 54.94 164 LEU A CA 1
ATOM 1271 C C . LEU A 1 164 ? 32.656 10.125 1.734 1 54.94 164 LEU A C 1
ATOM 1273 O O . LEU A 1 164 ? 32.406 10.812 2.732 1 54.94 164 LEU A O 1
ATOM 1277 N N . GLN A 1 165 ? 33.688 10.5 0.917 1 52.81 165 GLN A N 1
ATOM 1278 C CA . GLN A 1 165 ? 33.969 11.914 0.669 1 52.81 165 GLN A CA 1
ATOM 1279 C C . GLN A 1 165 ? 32.688 12.664 0.291 1 52.81 165 GLN A C 1
ATOM 1281 O O . GLN A 1 165 ? 31.938 12.219 -0.583 1 52.81 165 GLN A O 1
ATOM 1286 N N . ALA A 1 166 ? 32.25 13.57 1.105 1 54.78 166 ALA A N 1
ATOM 1287 C CA . ALA A 1 166 ? 31.047 14.414 0.998 1 54.78 166 ALA A CA 1
ATOM 1288 C C . ALA A 1 166 ? 31.094 15.25 -0.278 1 54.78 166 ALA A C 1
ATOM 1290 O O . ALA A 1 166 ? 32 16.062 -0.471 1 54.78 166 ALA A O 1
ATOM 1291 N N . GLU A 1 167 ? 30.609 14.766 -1.438 1 54.66 167 GLU A N 1
ATOM 1292 C CA . GLU A 1 167 ? 30.516 15.688 -2.562 1 54.66 167 GLU A CA 1
ATOM 1293 C C . GLU A 1 167 ? 29.422 16.734 -2.32 1 54.66 167 GLU A C 1
ATOM 1295 O O . GLU A 1 167 ? 28.297 16.391 -1.949 1 54.66 167 GLU A O 1
ATOM 1300 N N . GLU A 1 168 ? 29.781 17.891 -1.923 1 54.53 168 GLU A N 1
ATOM 1301 C CA . GLU A 1 168 ? 28.781 18.953 -1.893 1 54.53 168 GLU A CA 1
ATOM 1302 C C . GLU A 1 168 ? 28.094 19.109 -3.248 1 54.53 168 GLU A C 1
ATOM 1304 O O . GLU A 1 168 ? 28.766 19.156 -4.285 1 54.53 168 GLU A O 1
ATOM 1309 N N . ARG A 1 169 ? 26.953 18.766 -3.371 1 58.25 169 ARG A N 1
ATOM 1310 C CA . ARG A 1 169 ? 26.172 18.891 -4.602 1 58.25 169 ARG A CA 1
ATOM 1311 C C . ARG A 1 169 ? 26 20.344 -5.004 1 58.25 169 ARG A C 1
ATOM 1313 O O . ARG A 1 169 ? 25.453 21.141 -4.238 1 58.25 169 ARG A O 1
ATOM 1320 N N . LYS A 1 170 ? 26.5 20.781 -6.137 1 57.25 170 LYS A N 1
ATOM 1321 C CA . LYS A 1 170 ? 26.406 22.125 -6.668 1 57.25 170 LYS A CA 1
ATOM 1322 C C . LYS A 1 170 ? 25 22.406 -7.188 1 57.25 170 LYS A C 1
ATOM 1324 O O . LYS A 1 170 ? 24.5 23.531 -7.078 1 57.25 170 LYS A O 1
ATOM 1329 N N . HIS A 1 171 ? 24.188 21.406 -7.57 1 69.69 171 HIS A N 1
ATOM 1330 C CA . HIS A 1 171 ? 22.922 21.703 -8.227 1 69.69 171 HIS A CA 1
ATOM 1331 C C . HIS A 1 171 ? 21.734 21.391 -7.312 1 69.69 171 HIS A C 1
ATOM 1333 O O . HIS A 1 171 ? 21.719 20.344 -6.66 1 69.69 171 HIS A O 1
ATOM 1339 N N . ILE A 1 172 ? 20.875 22.406 -7.133 1 72.19 172 ILE A N 1
ATOM 1340 C CA . ILE A 1 172 ? 19.656 22.25 -6.359 1 72.19 172 ILE A CA 1
ATOM 1341 C C . ILE A 1 172 ? 18.547 21.688 -7.246 1 72.19 172 ILE A C 1
ATOM 1343 O O . ILE A 1 172 ? 18.172 22.297 -8.25 1 72.19 172 ILE A O 1
ATOM 1347 N N . ALA A 1 173 ? 18.094 20.469 -6.883 1 75.5 173 ALA A N 1
ATOM 1348 C CA . ALA A 1 173 ? 17.016 19.844 -7.652 1 75.5 173 ALA A CA 1
ATOM 1349 C C . ALA A 1 173 ? 15.727 20.641 -7.512 1 75.5 173 ALA A C 1
ATOM 1351 O O . ALA A 1 173 ? 15.398 21.125 -6.422 1 75.5 173 ALA A O 1
ATOM 1352 N N . THR A 1 174 ? 14.977 20.781 -8.641 1 70.81 174 THR A N 1
ATOM 1353 C CA . THR A 1 174 ? 13.727 21.531 -8.617 1 70.81 174 THR A CA 1
ATOM 1354 C C . THR A 1 174 ? 12.555 20.656 -9.047 1 70.81 174 THR A C 1
ATOM 1356 O O . THR A 1 174 ? 11.516 21.156 -9.469 1 70.81 174 THR A O 1
ATOM 1359 N N . THR A 1 175 ? 12.82 19.328 -9.078 1 70 175 THR A N 1
ATOM 1360 C CA . THR A 1 175 ? 11.758 18.359 -9.273 1 70 175 THR A CA 1
ATOM 1361 C C . THR A 1 175 ? 11.734 17.344 -8.133 1 70 175 THR A C 1
ATOM 1363 O O . THR A 1 175 ? 12.766 17.062 -7.527 1 70 175 THR A O 1
ATOM 1366 N N . THR A 1 176 ? 10.562 16.828 -7.906 1 68.75 176 THR A N 1
ATOM 1367 C CA . THR A 1 176 ? 10.391 15.859 -6.828 1 68.75 176 THR A CA 1
ATOM 1368 C C . THR A 1 176 ? 11.172 14.586 -7.121 1 68.75 176 THR A C 1
ATOM 1370 O O . THR A 1 176 ? 11.75 13.984 -6.215 1 68.75 176 THR A O 1
ATOM 1373 N N . GLU A 1 177 ? 11.133 14.188 -8.414 1 69.12 177 GLU A N 1
ATOM 1374 C CA . GLU A 1 177 ? 11.836 12.969 -8.82 1 69.12 177 GLU A CA 1
ATOM 1375 C C . GLU A 1 177 ? 13.32 13.055 -8.492 1 69.12 177 GLU A C 1
ATOM 1377 O O . GLU A 1 177 ? 13.906 12.094 -7.969 1 69.12 177 GLU A O 1
ATOM 1382 N N . ASP A 1 178 ? 13.867 14.227 -8.719 1 71.25 178 ASP A N 1
ATOM 1383 C CA . ASP A 1 178 ? 15.297 14.422 -8.484 1 71.25 178 ASP A CA 1
ATOM 1384 C C . ASP A 1 178 ? 15.594 14.539 -6.988 1 71.25 178 ASP A C 1
ATOM 1386 O O . ASP A 1 178 ? 16.641 14.078 -6.516 1 71.25 178 ASP A O 1
ATOM 1390 N N . LEU A 1 179 ? 14.672 15.031 -6.332 1 72.06 179 LEU A N 1
ATOM 1391 C CA . LEU A 1 179 ? 14.859 15.297 -4.906 1 72.06 179 LEU A CA 1
ATOM 1392 C C . LEU A 1 179 ? 14.859 13.992 -4.113 1 72.06 179 LEU A C 1
ATOM 1394 O O . LEU A 1 179 ? 15.664 13.828 -3.193 1 72.06 179 LEU A O 1
ATOM 1398 N N . TYR A 1 180 ? 14.062 12.984 -4.535 1 69.25 180 TYR A N 1
ATOM 1399 C CA . TYR A 1 180 ? 13.852 11.805 -3.707 1 69.25 180 TYR A CA 1
ATOM 1400 C C . TYR A 1 180 ? 14.625 10.609 -4.246 1 69.25 180 TYR A C 1
ATOM 1402 O O . TYR A 1 180 ? 14.523 9.5 -3.719 1 69.25 180 TYR A O 1
ATOM 1410 N N . LYS A 1 181 ? 15.375 10.789 -5.32 1 69.69 181 LYS A N 1
ATOM 1411 C CA . LYS A 1 181 ? 16.172 9.695 -5.855 1 69.69 181 LYS A CA 1
ATOM 1412 C C . LYS A 1 181 ? 17.141 9.148 -4.801 1 69.69 181 LYS A C 1
ATOM 1414 O O . LYS A 1 181 ? 17.875 9.914 -4.18 1 69.69 181 LYS A O 1
ATOM 1419 N N . ASN A 1 182 ? 16.891 7.906 -4.496 1 68.62 182 ASN A N 1
ATOM 1420 C CA . ASN A 1 182 ? 17.797 7.238 -3.57 1 68.62 182 ASN A CA 1
ATOM 1421 C C . ASN A 1 182 ? 19.094 6.809 -4.27 1 68.62 182 ASN A C 1
ATOM 1423 O O . ASN A 1 182 ? 19.062 5.945 -5.148 1 68.62 182 ASN A O 1
ATOM 1427 N N . ARG A 1 183 ? 20.156 7.34 -3.846 1 67.12 183 ARG A N 1
ATOM 1428 C CA . ARG A 1 183 ? 21.438 7.062 -4.488 1 67.12 183 ARG A CA 1
ATOM 1429 C C . ARG A 1 183 ? 22.281 6.129 -3.633 1 67.12 183 ARG A C 1
ATOM 1431 O O . ARG A 1 183 ? 23.484 5.957 -3.891 1 67.12 183 ARG A O 1
ATOM 1438 N N . SER A 1 184 ? 21.609 5.594 -2.654 1 66.75 184 SER A N 1
ATOM 1439 C CA . SER A 1 184 ? 22.359 4.715 -1.767 1 66.75 184 SER A CA 1
ATOM 1440 C C . SER A 1 184 ? 22.719 3.402 -2.457 1 66.75 184 SER A C 1
ATOM 1442 O O . SER A 1 184 ? 21.922 2.877 -3.246 1 66.75 184 SER A O 1
ATOM 1444 N N . ASN A 1 185 ? 23.969 3.061 -2.361 1 73.62 185 ASN A N 1
ATOM 1445 C CA . ASN A 1 185 ? 24.453 1.747 -2.76 1 73.62 185 ASN A CA 1
ATOM 1446 C C . ASN A 1 185 ? 25.047 0.985 -1.573 1 73.62 185 ASN A C 1
ATOM 1448 O O . ASN A 1 185 ? 26.25 0.979 -1.371 1 73.62 185 ASN A O 1
ATOM 1452 N N . GLY A 1 186 ? 24.125 0.368 -0.856 1 84.38 186 GLY A N 1
ATOM 1453 C CA . GLY A 1 186 ? 24.531 -0.342 0.342 1 84.38 186 GLY A CA 1
ATOM 1454 C C . GLY A 1 186 ? 25.344 -1.595 0.044 1 84.38 186 GLY A C 1
ATOM 1455 O O . GLY A 1 186 ? 25.219 -2.17 -1.04 1 84.38 186 GLY A O 1
ATOM 1456 N N . ASN A 1 187 ? 26.141 -2.027 1.003 1 92.31 187 ASN A N 1
ATOM 1457 C CA . ASN A 1 187 ? 27.016 -3.186 0.838 1 92.31 187 ASN A CA 1
ATOM 1458 C C . ASN A 1 187 ? 26.5 -4.398 1.604 1 92.31 187 ASN A C 1
ATOM 1460 O O . ASN A 1 187 ? 27.234 -5.348 1.854 1 92.31 187 ASN A O 1
ATOM 1464 N N . LYS A 1 188 ? 25.281 -4.324 2.016 1 96.19 188 LYS A N 1
ATOM 1465 C CA . LYS A 1 188 ? 24.672 -5.438 2.73 1 96.19 188 LYS A CA 1
ATOM 1466 C C . LYS A 1 188 ? 23.188 -5.578 2.359 1 96.19 188 LYS A C 1
ATOM 1468 O O . LYS A 1 188 ? 22.578 -4.629 1.871 1 96.19 188 LYS A O 1
ATOM 1473 N N . VAL A 1 189 ? 22.641 -6.762 2.475 1 98 189 VAL A N 1
ATOM 1474 C CA . VAL A 1 189 ? 21.219 -6.969 2.639 1 98 189 VAL A CA 1
ATOM 1475 C C . VAL A 1 189 ? 20.859 -6.984 4.125 1 98 189 VAL A C 1
ATOM 1477 O O . VAL A 1 189 ? 21.375 -7.812 4.883 1 98 189 VAL A O 1
ATOM 1480 N N . HIS A 1 190 ? 20.109 -6.008 4.551 1 98 190 HIS A N 1
ATOM 1481 C CA . HIS A 1 190 ? 19.594 -5.992 5.914 1 98 190 HIS A CA 1
ATOM 1482 C C . HIS A 1 190 ? 18.219 -6.633 5.988 1 98 190 HIS A C 1
ATOM 1484 O O . HIS A 1 190 ? 17.312 -6.262 5.238 1 98 190 HIS A O 1
ATOM 1490 N N . ILE A 1 191 ? 18.078 -7.594 6.848 1 98.75 191 ILE A N 1
ATOM 1491 C CA . ILE A 1 191 ? 16.812 -8.328 6.969 1 98.75 191 ILE A CA 1
ATOM 1492 C C . ILE A 1 191 ? 16.219 -8.117 8.359 1 98.75 191 ILE A C 1
ATOM 1494 O O . ILE A 1 191 ? 16.891 -8.359 9.367 1 98.75 191 ILE A O 1
ATOM 1498 N N . ASP A 1 192 ? 14.992 -7.602 8.352 1 98.44 192 ASP A N 1
ATOM 1499 C CA . ASP A 1 192 ? 14.258 -7.309 9.57 1 98.44 192 ASP A CA 1
ATOM 1500 C C . ASP A 1 192 ? 13.133 -8.32 9.797 1 98.44 192 ASP A C 1
ATOM 1502 O O . ASP A 1 192 ? 12.234 -8.453 8.961 1 98.44 192 ASP A O 1
ATOM 1506 N N . VAL A 1 193 ? 13.133 -9.047 10.938 1 98.44 193 VAL A N 1
ATOM 1507 C CA . VAL A 1 193 ? 12.078 -9.984 11.297 1 98.44 193 VAL A CA 1
ATOM 1508 C C . VAL A 1 193 ? 11.477 -9.594 12.648 1 98.44 193 VAL A C 1
ATOM 1510 O O . VAL A 1 193 ? 11.781 -10.211 13.664 1 98.44 193 VAL A O 1
ATOM 1513 N N . PRO A 1 194 ? 10.492 -8.695 12.641 1 97.62 194 PRO A N 1
ATOM 1514 C CA . PRO A 1 194 ? 9.898 -8.234 13.898 1 97.62 194 PRO A CA 1
ATOM 1515 C C . PRO A 1 194 ? 9.242 -9.352 14.695 1 97.62 194 PRO A C 1
ATOM 1517 O O . PRO A 1 194 ? 8.602 -10.234 14.109 1 97.62 194 PRO A O 1
ATOM 1520 N N . GLY A 1 195 ? 9.414 -9.32 15.984 1 96 195 GLY A N 1
ATOM 1521 C CA . GLY A 1 195 ? 8.711 -10.227 16.891 1 96 195 GLY A CA 1
ATOM 1522 C C . GLY A 1 195 ? 9.43 -11.555 17.062 1 96 195 GLY A C 1
ATOM 1523 O O . GLY A 1 195 ? 9.117 -12.312 17.984 1 96 195 GLY A O 1
ATOM 1524 N N . ALA A 1 196 ? 10.414 -11.867 16.188 1 97.31 196 ALA A N 1
ATOM 1525 C CA . ALA A 1 196 ? 11.117 -13.141 16.297 1 97.31 196 ALA A CA 1
ATOM 1526 C C . ALA A 1 196 ? 12.055 -13.156 17.5 1 97.31 196 ALA A C 1
ATOM 1528 O O . ALA A 1 196 ? 12.742 -12.172 17.766 1 97.31 196 ALA A O 1
ATOM 1529 N N . LYS A 1 197 ? 12.102 -14.273 18.281 1 96.75 197 LYS A N 1
ATOM 1530 C CA . LYS A 1 197 ? 12.992 -14.445 19.422 1 96.75 197 LYS A CA 1
ATOM 1531 C C . LYS A 1 197 ? 14.25 -15.219 19.031 1 96.75 197 LYS A C 1
ATOM 1533 O O . LYS A 1 197 ? 15.172 -15.352 19.844 1 96.75 197 LYS A O 1
ATOM 1538 N N . GLY A 1 198 ? 14.258 -15.703 17.875 1 97.5 198 GLY A N 1
ATOM 1539 C CA . GLY A 1 198 ? 15.312 -16.469 17.219 1 97.5 198 GLY A CA 1
ATOM 1540 C C . GLY A 1 198 ? 15.016 -16.766 15.773 1 97.5 198 GLY A C 1
ATOM 1541 O O . GLY A 1 198 ? 13.891 -16.562 15.305 1 97.5 198 GLY A O 1
ATOM 1542 N N . ILE A 1 199 ? 16.047 -17.172 15.086 1 98.12 199 ILE A N 1
ATOM 1543 C CA . ILE A 1 199 ? 15.844 -17.328 13.656 1 98.12 199 ILE A CA 1
ATOM 1544 C C . ILE A 1 199 ? 16.828 -18.344 13.102 1 98.12 199 ILE A C 1
ATOM 1546 O O . ILE A 1 199 ? 17.906 -18.562 13.68 1 98.12 199 ILE A O 1
ATOM 1550 N N . GLU A 1 200 ? 16.422 -19.062 12.125 1 97.81 200 GLU A N 1
ATOM 1551 C CA . GLU A 1 200 ? 17.281 -19.891 11.297 1 97.81 200 GLU A CA 1
ATOM 1552 C C . GLU A 1 200 ? 17.484 -19.297 9.914 1 97.81 200 GLU A C 1
ATOM 1554 O O . GLU A 1 200 ? 16.516 -18.859 9.281 1 97.81 200 GLU A O 1
ATOM 1559 N N . VAL A 1 201 ? 18.703 -19.234 9.508 1 98.5 201 VAL A N 1
ATOM 1560 C CA . VAL A 1 201 ? 19.062 -18.766 8.172 1 98.5 201 VAL A CA 1
ATOM 1561 C C . VAL A 1 201 ? 19.812 -19.859 7.422 1 98.5 201 VAL A C 1
ATOM 1563 O O . VAL A 1 201 ? 20.766 -20.438 7.949 1 98.5 201 VAL A O 1
ATOM 1566 N N . PHE A 1 202 ? 19.375 -20.219 6.25 1 98.31 202 PHE A N 1
ATOM 1567 C CA . PHE A 1 202 ? 20.062 -21.172 5.398 1 98.31 202 PHE A CA 1
ATOM 1568 C C . PHE A 1 202 ? 20.875 -20.453 4.324 1 98.31 202 PHE A C 1
ATOM 1570 O O . PHE A 1 202 ? 20.344 -19.609 3.611 1 98.31 202 PHE A O 1
ATOM 1577 N N . ILE A 1 203 ? 22.125 -20.781 4.25 1 98.56 203 ILE A N 1
ATOM 1578 C CA . ILE A 1 203 ? 22.953 -20.422 3.109 1 98.56 203 ILE A CA 1
ATOM 1579 C C . ILE A 1 203 ? 23 -21.578 2.113 1 98.56 203 ILE A C 1
ATOM 1581 O O . ILE A 1 203 ? 23.484 -22.656 2.436 1 98.56 203 ILE A O 1
ATOM 1585 N N . ILE A 1 204 ? 22.469 -21.297 0.976 1 98.56 204 ILE A N 1
ATOM 1586 C CA . ILE A 1 204 ? 22.453 -22.312 -0.081 1 98.56 204 ILE A CA 1
ATOM 1587 C C . ILE A 1 204 ? 23.562 -22.016 -1.084 1 98.56 204 ILE A C 1
ATOM 1589 O O . ILE A 1 204 ? 23.594 -20.953 -1.714 1 98.56 204 ILE A O 1
ATOM 1593 N N . THR A 1 205 ? 24.391 -22.953 -1.379 1 97.62 205 THR A N 1
ATOM 1594 C CA . THR A 1 205 ? 25.625 -22.672 -2.113 1 97.62 205 THR A CA 1
ATOM 1595 C C . THR A 1 205 ? 25.453 -23 -3.594 1 97.62 205 THR A C 1
ATOM 1597 O O . THR A 1 205 ? 24.594 -23.812 -3.965 1 97.62 205 THR A O 1
ATOM 1600 N N . GLY A 1 206 ? 26.281 -22.188 -4.434 1 93.38 206 GLY A N 1
ATOM 1601 C CA . GLY A 1 206 ? 26.281 -22.328 -5.883 1 93.38 206 GLY A CA 1
ATOM 1602 C C . GLY A 1 206 ? 27.094 -23.5 -6.367 1 93.38 206 GLY A C 1
ATOM 1603 O O . GLY A 1 206 ? 27 -24.609 -5.82 1 93.38 206 GLY A O 1
ATOM 1604 N N . PRO A 1 207 ? 27.766 -23.203 -7.613 1 96.25 207 PRO A N 1
ATOM 1605 C CA . PRO A 1 207 ? 28.453 -21.938 -7.895 1 96.25 207 PRO A CA 1
ATOM 1606 C C . PRO A 1 207 ? 27.609 -21 -8.75 1 96.25 207 PRO A C 1
ATOM 1608 O O . PRO A 1 207 ? 27.891 -19.797 -8.82 1 96.25 207 PRO A O 1
ATOM 1611 N N . GLU A 1 208 ? 26.641 -21.531 -9.539 1 96.88 208 GLU A N 1
ATOM 1612 C CA . GLU A 1 208 ? 25.812 -20.703 -10.398 1 96.88 208 GLU A CA 1
ATOM 1613 C C . GLU A 1 208 ? 24.391 -20.609 -9.875 1 96.88 208 GLU A C 1
ATOM 1615 O O . GLU A 1 208 ? 23.984 -21.375 -9 1 96.88 208 GLU A O 1
ATOM 1620 N N . VAL A 1 209 ? 23.641 -19.656 -10.445 1 98 209 VAL A N 1
ATOM 1621 C CA . VAL A 1 209 ? 22.266 -19.391 -10.039 1 98 209 VAL A CA 1
ATOM 1622 C C . VAL A 1 209 ? 21.453 -20.688 -10.141 1 98 209 VAL A C 1
ATOM 1624 O O . VAL A 1 209 ? 20.719 -21.031 -9.211 1 98 209 VAL A O 1
ATOM 1627 N N . LEU A 1 210 ? 21.594 -21.406 -11.219 1 98.62 210 LEU A N 1
ATOM 1628 C CA . LEU A 1 210 ? 20.812 -22.625 -11.422 1 98.62 210 LEU A CA 1
ATOM 1629 C C . LEU A 1 210 ? 21.156 -23.672 -10.367 1 98.62 210 LEU A C 1
ATOM 1631 O O . LEU A 1 210 ? 20.266 -24.406 -9.898 1 98.62 210 LEU A O 1
ATOM 1635 N N . ASP A 1 211 ? 22.406 -23.797 -9.977 1 98.5 211 ASP A N 1
ATOM 1636 C CA . ASP A 1 211 ? 22.828 -24.766 -8.969 1 98.5 211 ASP A CA 1
ATOM 1637 C C . ASP A 1 211 ? 22.172 -24.469 -7.613 1 98.5 211 ASP A C 1
ATOM 1639 O O . ASP A 1 211 ? 21.797 -25.391 -6.883 1 98.5 211 ASP A O 1
ATOM 1643 N N . VAL A 1 212 ? 22.109 -23.172 -7.301 1 98.69 212 VAL A N 1
ATOM 1644 C CA . VAL A 1 212 ? 21.469 -22.766 -6.059 1 98.69 212 VAL A CA 1
ATOM 1645 C C . VAL A 1 212 ? 20 -23.188 -6.082 1 98.69 212 VAL A C 1
ATOM 1647 O O . VAL A 1 212 ? 19.484 -23.75 -5.102 1 98.69 212 VAL A O 1
ATOM 1650 N N . VAL A 1 213 ? 19.312 -22.953 -7.203 1 98.81 213 VAL A N 1
ATOM 1651 C CA . VAL A 1 213 ? 17.891 -23.25 -7.34 1 98.81 213 VAL A CA 1
ATOM 1652 C C . VAL A 1 213 ? 17.672 -24.766 -7.285 1 98.81 213 VAL A C 1
ATOM 1654 O O . VAL A 1 213 ? 16.75 -25.234 -6.621 1 98.81 213 VAL A O 1
ATOM 1657 N N . LYS A 1 214 ? 18.578 -25.547 -7.953 1 98.75 214 LYS A N 1
ATOM 1658 C CA . LYS A 1 214 ? 18.5 -27 -7.879 1 98.75 214 LYS A CA 1
ATOM 1659 C C . LYS A 1 214 ? 18.625 -27.484 -6.438 1 98.75 214 LYS A C 1
ATOM 1661 O O . LYS A 1 214 ? 17.844 -28.328 -5.996 1 98.75 214 LYS A O 1
ATOM 1666 N N . ARG A 1 215 ? 19.562 -26.938 -5.715 1 98.44 215 ARG A N 1
ATOM 1667 C CA . ARG A 1 215 ? 19.781 -27.344 -4.332 1 98.44 215 ARG A CA 1
ATOM 1668 C C . ARG A 1 215 ? 18.562 -27.031 -3.471 1 98.44 215 ARG A C 1
ATOM 1670 O O . ARG A 1 215 ? 18.188 -27.828 -2.615 1 98.44 215 ARG A O 1
ATOM 1677 N N . TYR A 1 216 ? 18 -25.828 -3.596 1 98.19 216 TYR A N 1
ATOM 1678 C CA . TYR A 1 216 ? 16.797 -25.484 -2.865 1 98.19 216 TYR A CA 1
ATOM 1679 C C . TYR A 1 216 ? 15.672 -26.469 -3.162 1 98.19 216 TYR A C 1
ATOM 1681 O O . TYR A 1 216 ? 15 -26.938 -2.246 1 98.19 216 TYR A O 1
ATOM 1689 N N . ASN A 1 217 ? 15.422 -26.734 -4.5 1 98.31 217 ASN A N 1
ATOM 1690 C CA . ASN A 1 217 ? 14.352 -27.641 -4.895 1 98.31 217 ASN A CA 1
ATOM 1691 C C . ASN A 1 217 ? 14.578 -29.047 -4.363 1 98.31 217 ASN A C 1
ATOM 1693 O O . ASN A 1 217 ? 13.648 -29.703 -3.898 1 98.31 217 ASN A O 1
ATOM 1697 N N . LEU A 1 218 ? 15.82 -29.516 -4.43 1 98.38 218 LEU A N 1
ATOM 1698 C CA . LEU A 1 218 ? 16.156 -30.859 -3.949 1 98.38 218 LEU A CA 1
ATOM 1699 C C . LEU A 1 218 ? 16.031 -30.938 -2.432 1 98.38 218 LEU A C 1
ATOM 1701 O O . LEU A 1 218 ? 15.664 -31.969 -1.884 1 98.38 218 LEU A O 1
ATOM 1705 N N . LEU A 1 219 ? 16.359 -29.781 -1.747 1 97.75 219 LEU A N 1
ATOM 1706 C CA . LEU A 1 219 ? 16.109 -29.703 -0.312 1 97.75 219 LEU A CA 1
ATOM 1707 C C . LEU A 1 219 ? 14.633 -29.875 -0.003 1 97.75 219 LEU A C 1
ATOM 1709 O O . LEU A 1 219 ? 14.281 -30.453 1.032 1 97.75 219 LEU A O 1
ATOM 1713 N N . SER A 1 220 ? 13.82 -29.5 -0.942 1 95.38 220 SER A N 1
ATOM 1714 C CA . SER A 1 220 ? 12.367 -29.547 -0.793 1 95.38 220 SER A CA 1
ATOM 1715 C C . SER A 1 220 ? 11.812 -30.891 -1.272 1 95.38 220 SER A C 1
ATOM 1717 O O . SER A 1 220 ? 10.602 -31.094 -1.313 1 95.38 220 SER A O 1
ATOM 1719 N N . GLY A 1 221 ? 12.648 -31.797 -1.693 1 94.62 221 GLY A N 1
ATOM 1720 C CA . GLY A 1 221 ? 12.203 -33.094 -2.145 1 94.62 221 GLY A CA 1
ATOM 1721 C C . GLY A 1 221 ? 12.133 -33.219 -3.656 1 94.62 221 GLY A C 1
ATOM 1722 O O . GLY A 1 221 ? 11.5 -34.125 -4.184 1 94.62 221 GLY A O 1
ATOM 1723 N N . GLY A 1 222 ? 12.766 -32.312 -4.34 1 96.38 222 GLY A N 1
ATOM 1724 C CA . GLY A 1 222 ? 12.727 -32.281 -5.797 1 96.38 222 GLY A CA 1
ATOM 1725 C C . GLY A 1 222 ? 11.547 -31.5 -6.352 1 96.38 222 GLY A C 1
ATOM 1726 O O . GLY A 1 222 ? 10.945 -30.703 -5.641 1 96.38 222 GLY A O 1
ATOM 1727 N N . GLY A 1 223 ? 11.32 -31.656 -7.629 1 96.56 223 GLY A N 1
ATOM 1728 C CA . GLY A 1 223 ? 10.164 -31.062 -8.281 1 96.56 223 GLY A CA 1
ATOM 1729 C C . GLY A 1 223 ? 9 -32.031 -8.422 1 96.56 223 GLY A C 1
ATOM 1730 O O . GLY A 1 223 ? 9.164 -33.25 -8.25 1 96.56 223 GLY A O 1
ATOM 1731 N N . CYS A 1 224 ? 7.855 -31.484 -8.664 1 95.62 224 CYS A N 1
ATOM 1732 C CA . CYS A 1 224 ? 6.699 -32.344 -8.859 1 95.62 224 CYS A CA 1
ATOM 1733 C C . CYS A 1 224 ? 6.762 -33.031 -10.219 1 95.62 224 CYS A C 1
ATOM 1735 O O . CYS A 1 224 ? 7.414 -32.562 -11.141 1 95.62 224 CYS A O 1
ATOM 1737 N N . LEU A 1 225 ? 6.219 -34.156 -10.312 1 98 225 LEU A N 1
ATOM 1738 C CA . LEU A 1 225 ? 5.91 -34.875 -11.555 1 98 225 LEU A CA 1
ATOM 1739 C C . LEU A 1 225 ? 4.406 -35.031 -11.727 1 98 225 LEU A C 1
ATOM 1741 O O . LEU A 1 225 ? 3.807 -35.969 -11.172 1 98 225 LEU A O 1
ATOM 1745 N N . PRO A 1 226 ? 3.803 -34.219 -12.516 1 98 226 PRO A N 1
ATOM 1746 C CA . PRO A 1 226 ? 2.35 -34.281 -12.688 1 98 226 PRO A CA 1
ATOM 1747 C C . PRO A 1 226 ? 1.911 -35.531 -13.438 1 98 226 PRO A C 1
ATOM 1749 O O . PRO A 1 226 ? 2.727 -36.188 -14.109 1 98 226 PRO A O 1
ATOM 1752 N N . PRO A 1 227 ? 0.625 -35.938 -13.211 1 98.19 227 PRO A N 1
ATOM 1753 C CA . PRO A 1 227 ? 0.114 -36.938 -14.148 1 98.19 227 PRO A CA 1
ATOM 1754 C C . PRO A 1 227 ? 0.149 -36.469 -15.594 1 98.19 227 PRO A C 1
ATOM 1756 O O . PRO A 1 227 ? -0.006 -35.281 -15.867 1 98.19 227 PRO A O 1
ATOM 1759 N N . MET A 1 228 ? 0.296 -37.344 -16.516 1 97.69 228 MET A N 1
ATOM 1760 C CA . MET A 1 228 ? 0.458 -36.969 -17.906 1 97.69 228 MET A CA 1
ATOM 1761 C C . MET A 1 228 ? -0.75 -36.156 -18.391 1 97.69 228 MET A C 1
ATOM 1763 O O . MET A 1 228 ? -0.605 -35.219 -19.188 1 97.69 228 MET A O 1
ATOM 1767 N N . TRP A 1 229 ? -1.975 -36.562 -17.906 1 98.19 229 TRP A N 1
ATOM 1768 C CA . TRP A 1 229 ? -3.178 -35.875 -18.328 1 98.19 229 TRP A CA 1
ATOM 1769 C C . TRP A 1 229 ? -3.141 -34.406 -17.875 1 98.19 229 TRP A C 1
ATOM 1771 O O . TRP A 1 229 ? -3.779 -33.562 -18.484 1 98.19 229 TRP A O 1
ATOM 1781 N N . GLY A 1 230 ? -2.408 -34.125 -16.781 1 98.25 230 GLY A N 1
ATOM 1782 C CA . GLY A 1 230 ? -2.287 -32.75 -16.297 1 98.25 230 GLY A CA 1
ATOM 1783 C C . GLY A 1 230 ? -1.529 -31.844 -17.234 1 98.25 230 GLY A C 1
ATOM 1784 O O . GLY A 1 230 ? -1.652 -30.625 -17.156 1 98.25 230 GLY A O 1
ATOM 1785 N N . LEU A 1 231 ? -0.75 -32.375 -18.109 1 98.5 231 LEU A N 1
ATOM 1786 C CA . LEU A 1 231 ? 0.059 -31.594 -19.047 1 98.5 231 LEU A CA 1
ATOM 1787 C C . LEU A 1 231 ? -0.699 -31.359 -20.344 1 98.5 231 LEU A C 1
ATOM 1789 O O . LEU A 1 231 ? -0.192 -30.688 -21.25 1 98.5 231 LEU A O 1
ATOM 1793 N N . GLY A 1 232 ? -1.928 -31.922 -20.438 1 98.38 232 GLY A N 1
ATOM 1794 C CA . GLY A 1 232 ? -2.795 -31.609 -21.562 1 98.38 232 GLY A CA 1
ATOM 1795 C C . GLY A 1 232 ? -3.48 -30.266 -21.422 1 98.38 232 GLY A C 1
ATOM 1796 O O . GLY A 1 232 ? -2.844 -29.266 -21.062 1 98.38 232 GLY A O 1
ATOM 1797 N N . PHE A 1 233 ? -4.77 -30.234 -21.828 1 98.44 233 PHE A N 1
ATOM 1798 C CA . PHE A 1 233 ? -5.508 -28.984 -21.844 1 98.44 233 PHE A CA 1
ATOM 1799 C C . PHE A 1 233 ? -6.641 -29 -20.828 1 98.44 233 PHE A C 1
ATOM 1801 O O . PHE A 1 233 ? -7.332 -30.016 -20.688 1 98.44 233 PHE A O 1
ATOM 1808 N N . LYS A 1 234 ? -6.781 -27.906 -20.062 1 98.44 234 LYS A N 1
ATOM 1809 C CA . LYS A 1 234 ? -7.828 -27.719 -19.047 1 98.44 234 LYS A CA 1
ATOM 1810 C C . LYS A 1 234 ? -8.75 -26.562 -19.438 1 98.44 234 LYS A C 1
ATOM 1812 O O . LYS A 1 234 ? -8.281 -25.484 -19.844 1 98.44 234 LYS A O 1
ATOM 1817 N N . TYR A 1 235 ? -10.062 -26.812 -19.375 1 98.19 235 TYR A N 1
ATOM 1818 C CA . TYR A 1 235 ? -11.062 -25.766 -19.594 1 98.19 235 TYR A CA 1
ATOM 1819 C C . TYR A 1 235 ? -11.984 -25.641 -18.391 1 98.19 235 TYR A C 1
ATOM 1821 O O . TYR A 1 235 ? -12.492 -26.641 -17.875 1 98.19 235 TYR A O 1
ATOM 1829 N N . ARG A 1 236 ? -12.172 -24.469 -17.891 1 97.38 236 ARG A N 1
ATOM 1830 C CA . ARG A 1 236 ? -13.086 -24.234 -16.781 1 97.38 236 ARG A CA 1
ATOM 1831 C C . ARG A 1 236 ? -14.344 -23.531 -17.25 1 97.38 236 ARG A C 1
ATOM 1833 O O . ARG A 1 236 ? -14.273 -22.484 -17.891 1 97.38 236 ARG A O 1
ATOM 1840 N N . VAL A 1 237 ? -15.477 -24.031 -16.844 1 96.75 237 VAL A N 1
ATOM 1841 C CA . VAL A 1 237 ? -16.766 -23.562 -17.328 1 96.75 237 VAL A CA 1
ATOM 1842 C C . VAL A 1 237 ? -17.25 -22.391 -16.469 1 96.75 237 VAL A C 1
ATOM 1844 O O . VAL A 1 237 ? -16.594 -22.016 -15.492 1 96.75 237 VAL A O 1
ATOM 1847 N N . LYS A 1 238 ? -18.391 -21.859 -16.828 1 94.69 238 LYS A N 1
ATOM 1848 C CA . LYS A 1 238 ? -18.953 -20.672 -16.188 1 94.69 238 LYS A CA 1
ATOM 1849 C C . LYS A 1 238 ? -19.25 -20.922 -14.719 1 94.69 238 LYS A C 1
ATOM 1851 O O . LYS A 1 238 ? -19.547 -22.062 -14.328 1 94.69 238 LYS A O 1
ATOM 1856 N N . GLY A 1 239 ? -19.25 -19.859 -13.945 1 93.12 239 GLY A N 1
ATOM 1857 C CA . GLY A 1 239 ? -19.406 -19.953 -12.5 1 93.12 239 GLY A CA 1
ATOM 1858 C C . GLY A 1 239 ? -20.734 -20.531 -12.078 1 93.12 239 GLY A C 1
ATOM 1859 O O . GLY A 1 239 ? -20.828 -21.188 -11.039 1 93.12 239 GLY A O 1
ATOM 1860 N N . ASP A 1 240 ? -21.75 -20.281 -12.82 1 91.81 240 ASP A N 1
ATOM 1861 C CA . ASP A 1 240 ? -23.094 -20.797 -12.531 1 91.81 240 ASP A CA 1
ATOM 1862 C C . ASP A 1 240 ? -23.484 -21.891 -13.523 1 91.81 240 ASP A C 1
ATOM 1864 O O . ASP A 1 240 ? -24.656 -22.016 -13.875 1 91.81 240 ASP A O 1
ATOM 1868 N N . ALA A 1 241 ? -22.531 -22.625 -13.969 1 94.31 241 ALA A N 1
ATOM 1869 C CA . ALA A 1 241 ? -22.797 -23.703 -14.93 1 94.31 241 ALA A CA 1
ATOM 1870 C C . ALA A 1 241 ? -23.734 -24.75 -14.328 1 94.31 241 ALA A C 1
ATOM 1872 O O . ALA A 1 241 ? -23.797 -24.906 -13.109 1 94.31 241 ALA A O 1
ATOM 1873 N N . THR A 1 242 ? -24.469 -25.406 -15.234 1 96 242 THR A N 1
ATOM 1874 C CA . THR A 1 242 ? -25.328 -26.531 -14.891 1 96 242 THR A CA 1
ATOM 1875 C C . THR A 1 242 ? -24.766 -27.828 -15.484 1 96 242 THR A C 1
ATOM 1877 O O . THR A 1 242 ? -23.859 -27.797 -16.297 1 96 242 THR A O 1
ATOM 1880 N N . GLN A 1 243 ? -25.391 -28.906 -14.992 1 97.69 243 GLN A N 1
ATOM 1881 C CA . GLN A 1 243 ? -25.031 -30.219 -15.531 1 97.69 243 GLN A CA 1
ATOM 1882 C C . GLN A 1 243 ? -25.109 -30.219 -17.062 1 97.69 243 GLN A C 1
ATOM 1884 O O . GLN A 1 243 ? -24.219 -30.734 -17.734 1 97.69 243 GLN A O 1
ATOM 1889 N N . ASP A 1 244 ? -26.078 -29.578 -17.578 1 96.62 244 ASP A N 1
ATOM 1890 C CA . ASP A 1 244 ? -26.281 -29.547 -19.016 1 96.62 244 ASP A CA 1
ATOM 1891 C C . ASP A 1 244 ? -25.188 -28.75 -19.703 1 96.62 244 ASP A C 1
ATOM 1893 O O . ASP A 1 244 ? -24.688 -29.141 -20.766 1 96.62 244 ASP A O 1
ATOM 1897 N N . SER A 1 245 ? -24.938 -27.672 -19.188 1 95.38 245 SER A N 1
ATOM 1898 C CA . SER A 1 245 ? -23.906 -26.828 -19.781 1 95.38 245 SER A CA 1
ATOM 1899 C C . SER A 1 245 ? -22.547 -27.516 -19.75 1 95.38 245 SER A C 1
ATOM 1901 O O . SER A 1 245 ? -21.75 -27.391 -20.688 1 95.38 245 SER A O 1
ATOM 1903 N N . VAL A 1 246 ? -22.25 -28.234 -18.672 1 98.25 246 VAL A N 1
ATOM 1904 C CA . VAL A 1 246 ? -21 -28.984 -18.562 1 98.25 246 VAL A CA 1
ATOM 1905 C C . VAL A 1 246 ? -20.938 -30.047 -19.656 1 98.25 246 VAL A C 1
ATOM 1907 O O . VAL A 1 246 ? -19.938 -30.188 -20.344 1 98.25 246 VAL A O 1
ATOM 1910 N N . MET A 1 247 ? -22.016 -30.75 -19.828 1 98.38 247 MET A N 1
ATOM 1911 C CA . MET A 1 247 ? -22.062 -31.812 -20.828 1 98.38 247 MET A CA 1
ATOM 1912 C C . MET A 1 247 ? -22 -31.234 -22.234 1 98.38 247 MET A C 1
ATOM 1914 O O . MET A 1 247 ? -21.422 -31.844 -23.141 1 98.38 247 MET A O 1
ATOM 1918 N N . ARG A 1 248 ? -22.547 -30.078 -22.375 1 97.5 248 ARG A N 1
ATOM 1919 C CA . ARG A 1 248 ? -22.438 -29.406 -23.656 1 97.5 248 ARG A CA 1
ATOM 1920 C C . ARG A 1 248 ? -20.984 -29.141 -24.016 1 97.5 248 ARG A C 1
ATOM 1922 O O . ARG A 1 248 ? -20.562 -29.359 -25.156 1 97.5 248 ARG A O 1
ATOM 1929 N N . PHE A 1 249 ? -20.234 -28.703 -23.141 1 98 249 PHE A N 1
ATOM 1930 C CA . PHE A 1 249 ? -18.828 -28.438 -23.391 1 98 249 PHE A CA 1
ATOM 1931 C C . PHE A 1 249 ? -18.078 -29.75 -23.641 1 98 249 PHE A C 1
ATOM 1933 O O . PHE A 1 249 ? -17.203 -29.812 -24.516 1 98 249 PHE A O 1
ATOM 1940 N N . ALA A 1 250 ? -18.406 -30.75 -22.812 1 98.5 250 ALA A N 1
ATOM 1941 C CA . ALA A 1 250 ? -17.766 -32.062 -23.016 1 98.5 250 ALA A CA 1
ATOM 1942 C C . ALA A 1 250 ? -17.984 -32.562 -24.453 1 98.5 250 ALA A C 1
ATOM 1944 O O . ALA A 1 250 ? -17.047 -33.062 -25.078 1 98.5 250 ALA A O 1
ATOM 1945 N N . ASN A 1 251 ? -19.172 -32.406 -24.938 1 98.5 251 ASN A N 1
ATOM 1946 C CA . ASN A 1 251 ? -19.5 -32.812 -26.297 1 98.5 251 ASN A CA 1
ATOM 1947 C C . ASN A 1 251 ? -18.844 -31.906 -27.344 1 98.5 251 ASN A C 1
ATOM 1949 O O . ASN A 1 251 ? -18.344 -32.375 -28.359 1 98.5 251 ASN A O 1
ATOM 1953 N N . TYR A 1 252 ? -18.859 -30.703 -27.031 1 98.19 252 TYR A N 1
ATOM 1954 C CA . TYR A 1 252 ? -18.297 -29.719 -27.953 1 98.19 252 TYR A CA 1
ATOM 1955 C C . TYR A 1 252 ? -16.844 -30.031 -28.266 1 98.19 252 TYR A C 1
ATOM 1957 O O . TYR A 1 252 ? -16.438 -30.062 -29.422 1 98.19 252 TYR A O 1
ATOM 1965 N N . PHE A 1 253 ? -16.016 -30.266 -27.281 1 98.69 253 PHE A N 1
ATOM 1966 C CA . PHE A 1 253 ? -14.594 -30.5 -27.484 1 98.69 253 PHE A CA 1
ATOM 1967 C C . PHE A 1 253 ? -14.359 -31.75 -28.312 1 98.69 253 PHE A C 1
ATOM 1969 O O . PHE A 1 253 ? -13.492 -31.781 -29.188 1 98.69 253 PHE A O 1
ATOM 1976 N N . ARG A 1 254 ? -15.18 -32.781 -28.047 1 98.38 254 ARG A N 1
ATOM 1977 C CA . ARG A 1 254 ? -15.031 -34.031 -28.812 1 98.38 254 ARG A CA 1
ATOM 1978 C C . ARG A 1 254 ? -15.523 -33.844 -30.25 1 98.38 254 ARG A C 1
ATOM 1980 O O . ARG A 1 254 ? -14.859 -34.25 -31.188 1 98.38 254 ARG A O 1
ATOM 1987 N N . GLU A 1 255 ? -16.609 -33.188 -30.422 1 98.12 255 GLU A N 1
ATOM 1988 C CA . GLU A 1 255 ? -17.203 -32.969 -31.75 1 98.12 255 GLU A CA 1
ATOM 1989 C C . GLU A 1 255 ? -16.297 -32.125 -32.625 1 98.12 255 GLU A C 1
ATOM 1991 O O . GLU A 1 255 ? -16.172 -32.375 -33.812 1 98.12 255 GLU A O 1
ATOM 1996 N N . LYS A 1 256 ? -15.75 -31.109 -32 1 98.19 256 LYS A N 1
ATOM 1997 C CA . LYS A 1 256 ? -14.938 -30.156 -32.781 1 98.19 256 LYS A CA 1
ATOM 1998 C C . LYS A 1 256 ? -13.484 -30.625 -32.844 1 98.19 256 LYS A C 1
ATOM 2000 O O . LYS A 1 256 ? -12.633 -29.922 -33.406 1 98.19 256 LYS A O 1
ATOM 2005 N N . GLN A 1 257 ? -13.141 -31.734 -32.219 1 97.88 257 GLN A N 1
ATOM 2006 C CA . GLN A 1 257 ? -11.805 -32.312 -32.219 1 97.88 257 GLN A CA 1
ATOM 2007 C C . GLN A 1 257 ? -10.797 -31.359 -31.609 1 97.88 257 GLN A C 1
ATOM 2009 O O . GLN A 1 257 ? -9.703 -31.172 -32.156 1 97.88 257 GLN A O 1
ATOM 2014 N N . ILE A 1 258 ? -11.211 -30.688 -30.625 1 98.69 258 ILE A N 1
ATOM 2015 C CA . ILE A 1 258 ? -10.328 -29.891 -29.781 1 98.69 258 ILE A CA 1
ATOM 2016 C C . ILE A 1 258 ? -9.953 -30.703 -28.531 1 98.69 258 ILE A C 1
ATOM 2018 O O . ILE A 1 258 ? -10.82 -31.109 -27.766 1 98.69 258 ILE A O 1
ATOM 2022 N N . PRO A 1 259 ? -8.688 -30.969 -28.359 1 98.69 259 PRO A N 1
ATOM 2023 C CA . PRO A 1 259 ? -8.305 -31.75 -27.172 1 98.69 259 PRO A CA 1
ATOM 2024 C C . PRO A 1 259 ? -8.711 -31.078 -25.875 1 98.69 259 PRO A C 1
ATOM 2026 O O . PRO A 1 259 ? -8.641 -29.859 -25.75 1 98.69 259 PRO A O 1
ATOM 2029 N N . CYS A 1 260 ? -9.148 -31.875 -24.938 1 98.75 260 CYS A N 1
ATOM 2030 C CA . CYS A 1 260 ? -9.453 -31.422 -23.578 1 98.75 260 CYS A CA 1
ATOM 2031 C C . CYS A 1 260 ? -9.328 -32.594 -22.594 1 98.75 260 CYS A C 1
ATOM 2033 O O . CYS A 1 260 ? -10 -33.594 -22.734 1 98.75 260 CYS A O 1
ATOM 2035 N N . ASP A 1 261 ? -8.516 -32.406 -21.641 1 98.75 261 ASP A N 1
ATOM 2036 C CA . ASP A 1 261 ? -8.25 -33.469 -20.656 1 98.75 261 ASP A CA 1
ATOM 2037 C C . ASP A 1 261 ? -9.039 -33.219 -19.375 1 98.75 261 ASP A C 1
ATOM 2039 O O . ASP A 1 261 ? -9.5 -34.156 -18.734 1 98.75 261 ASP A O 1
ATOM 2043 N N . VAL A 1 262 ? -9.164 -31.953 -18.953 1 98.69 262 VAL A N 1
ATOM 2044 C CA . VAL A 1 262 ? -9.727 -31.625 -17.641 1 98.69 262 VAL A CA 1
ATOM 2045 C C . VAL A 1 262 ? -10.844 -30.594 -17.797 1 98.69 262 VAL A C 1
ATOM 2047 O O . VAL A 1 262 ? -10.664 -29.578 -18.484 1 98.69 262 VAL A O 1
ATOM 2050 N N . LEU A 1 263 ? -11.969 -30.844 -17.25 1 98.62 263 LEU A N 1
ATOM 2051 C CA . LEU A 1 263 ? -13.039 -29.859 -17.109 1 98.62 263 LEU A CA 1
ATOM 2052 C C . LEU A 1 263 ? -13.141 -29.375 -15.664 1 98.62 263 LEU A C 1
ATOM 2054 O O . LEU A 1 263 ? -13.281 -30.188 -14.742 1 98.62 263 LEU A O 1
ATOM 2058 N N . GLY A 1 264 ? -12.977 -28.109 -15.531 1 98.25 264 GLY A N 1
ATOM 2059 C CA . GLY A 1 264 ? -13.109 -27.5 -14.219 1 98.25 264 GLY A CA 1
ATOM 2060 C C . GLY A 1 264 ? -14.484 -26.906 -13.969 1 98.25 264 GLY A C 1
ATOM 2061 O O . GLY A 1 264 ? -15.047 -26.219 -14.828 1 98.25 264 GLY A O 1
ATOM 2062 N N . LEU A 1 265 ? -15.039 -27.203 -12.812 1 98.19 265 LEU A N 1
ATOM 2063 C CA . LEU A 1 265 ? -16.297 -26.609 -12.375 1 98.19 265 LEU A CA 1
ATOM 2064 C C . LEU A 1 265 ? -16.047 -25.484 -11.375 1 98.19 265 LEU A C 1
ATOM 2066 O O . LEU A 1 265 ? -15.227 -25.641 -10.461 1 98.19 265 LEU A O 1
ATOM 2070 N N . GLU A 1 266 ? -16.703 -24.469 -11.586 1 96.19 266 GLU A N 1
ATOM 2071 C CA . GLU A 1 266 ? -16.547 -23.266 -10.766 1 96.19 266 GLU A CA 1
ATOM 2072 C C . GLU A 1 266 ? -17.516 -23.281 -9.586 1 96.19 266 GLU A C 1
ATOM 2074 O O . GLU A 1 266 ? -18.141 -24.297 -9.297 1 96.19 266 GLU A O 1
ATOM 2079 N N . PRO A 1 267 ? -17.594 -22.188 -8.781 1 95.19 267 PRO A N 1
ATOM 2080 C CA . PRO A 1 267 ? -18.234 -22.25 -7.469 1 95.19 267 PRO A CA 1
ATOM 2081 C C . PRO A 1 267 ? -19.672 -22.766 -7.535 1 95.19 267 PRO A C 1
ATOM 2083 O O . PRO A 1 267 ? -20.156 -23.391 -6.586 1 95.19 267 PRO A O 1
ATOM 2086 N N . GLY A 1 268 ? -20.312 -22.719 -8.531 1 94.62 268 GLY A N 1
ATOM 2087 C CA . GLY A 1 268 ? -21.734 -23 -8.664 1 94.62 268 GLY A CA 1
ATOM 2088 C C . GLY A 1 268 ? -22.078 -24.469 -8.508 1 94.62 268 GLY A C 1
ATOM 2089 O O . GLY A 1 268 ? -23.25 -24.844 -8.367 1 94.62 268 GLY A O 1
ATOM 2090 N N . TRP A 1 269 ? -21.094 -25.391 -8.406 1 97 269 TRP A N 1
ATOM 2091 C CA . TRP A 1 269 ? -21.391 -26.812 -8.227 1 97 269 TRP A CA 1
ATOM 2092 C C . TRP A 1 269 ? -21.891 -27.078 -6.812 1 97 269 TRP A C 1
ATOM 2094 O O . TRP A 1 269 ? -22.547 -28.109 -6.562 1 97 269 TRP A O 1
ATOM 2104 N N . GLN A 1 270 ? -21.672 -26.109 -5.891 1 96.12 270 GLN A N 1
ATOM 2105 C CA . GLN A 1 270 ? -22 -26.266 -4.48 1 96.12 270 GLN A CA 1
ATOM 2106 C C . GLN A 1 270 ? -23.328 -25.594 -4.148 1 96.12 270 GLN A C 1
ATOM 2108 O O . GLN A 1 270 ? -23.781 -24.719 -4.895 1 96.12 270 GLN A O 1
ATOM 2113 N N . THR A 1 271 ? -23.906 -25.891 -2.959 1 94.62 271 THR A N 1
ATOM 2114 C CA . THR A 1 271 ? -25.109 -25.266 -2.445 1 94.62 271 THR A CA 1
ATOM 2115 C C . THR A 1 271 ? -24.797 -23.906 -1.836 1 94.62 271 THR A C 1
ATOM 2117 O O . THR A 1 271 ? -25.641 -23.016 -1.797 1 94.62 271 THR A O 1
ATOM 2120 N N . ALA A 1 272 ? -23.547 -23.719 -1.344 1 93.25 272 ALA A N 1
ATOM 2121 C CA . ALA A 1 272 ? -23.016 -22.469 -0.829 1 93.25 272 ALA A CA 1
ATOM 2122 C C . ALA A 1 272 ? -21.531 -22.312 -1.185 1 93.25 272 ALA A C 1
ATOM 2124 O O . ALA A 1 272 ? -20.781 -23.297 -1.153 1 93.25 272 ALA A O 1
ATOM 2125 N N . THR A 1 273 ? -21.156 -21.062 -1.463 1 93.12 273 THR A N 1
ATOM 2126 C CA . THR A 1 273 ? -19.828 -20.953 -2.064 1 93.12 273 THR A CA 1
ATOM 2127 C 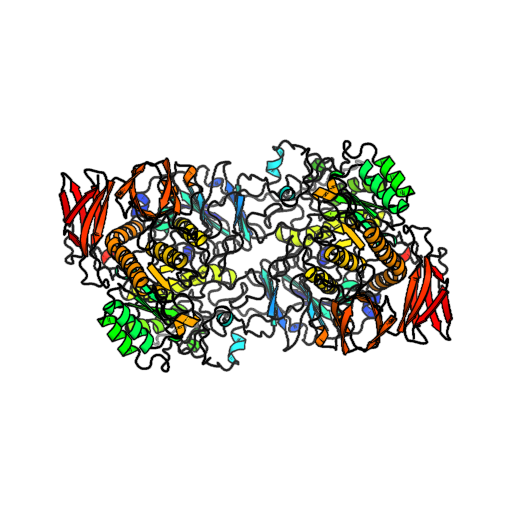C . THR A 1 273 ? -18.984 -19.938 -1.312 1 93.12 273 THR A C 1
ATOM 2129 O O . THR A 1 273 ? -17.75 -19.984 -1.371 1 93.12 273 THR A O 1
ATOM 2132 N N . TYR A 1 274 ? -19.422 -18.953 -0.637 1 91.19 274 TYR A N 1
ATOM 2133 C CA . TYR A 1 274 ? -18.688 -17.922 0.091 1 91.19 274 TYR A CA 1
ATOM 2134 C C . TYR A 1 274 ? -19.312 -17.672 1.456 1 91.19 274 TYR A C 1
ATOM 2136 O O . TYR A 1 274 ? -19.812 -16.562 1.72 1 91.19 274 TYR A O 1
ATOM 2144 N N . SER A 1 275 ? -19.125 -18.734 2.184 1 93.25 275 SER A N 1
ATOM 2145 C CA . SER A 1 275 ? -18.141 -19.797 2.24 1 93.25 275 SER A CA 1
ATOM 2146 C C . SER A 1 275 ? -18.703 -21.109 1.692 1 93.25 275 SER A C 1
ATOM 2148 O O . SER A 1 275 ? -19.828 -21.141 1.178 1 93.25 275 SER A O 1
ATOM 2150 N N . CYS A 1 276 ? -17.875 -22.234 1.831 1 96.75 276 CYS A N 1
ATOM 2151 C CA . CYS A 1 276 ? -18.156 -23.438 1.053 1 96.75 276 CYS A CA 1
ATOM 2152 C C . CYS A 1 276 ? -18.953 -24.438 1.877 1 96.75 276 CYS A C 1
ATOM 2154 O O . CYS A 1 276 ? -18.609 -24.703 3.035 1 96.75 276 CYS A O 1
ATOM 2156 N N . SER A 1 277 ? -20 -25.078 1.237 1 96.25 277 SER A N 1
ATOM 2157 C CA . SER A 1 277 ? -20.75 -26.188 1.841 1 96.25 277 SER A CA 1
ATOM 2158 C C . SER A 1 277 ? -20.125 -27.531 1.487 1 96.25 277 SER A C 1
ATOM 2160 O O . SER A 1 277 ? -20.328 -28.516 2.197 1 96.25 277 SER A O 1
ATOM 2162 N N . TYR A 1 278 ? -19.422 -27.672 0.329 1 97.75 278 TYR A N 1
ATOM 2163 C CA . TYR A 1 278 ? -18.828 -28.875 -0.251 1 97.75 278 TYR A CA 1
ATOM 2164 C C . TYR A 1 278 ? -19.891 -29.875 -0.664 1 97.75 278 TYR A C 1
ATOM 2166 O O . TYR A 1 278 ? -19.609 -31.078 -0.777 1 97.75 278 TYR A O 1
ATOM 2174 N N . ARG A 1 279 ? -21.094 -29.391 -0.872 1 96.69 279 ARG A N 1
ATOM 2175 C CA . ARG A 1 279 ? -22.219 -30.234 -1.289 1 96.69 279 ARG A CA 1
ATOM 2176 C C . ARG A 1 279 ? -22.688 -29.859 -2.688 1 96.69 279 ARG A C 1
ATOM 2178 O O . ARG A 1 279 ? -22.844 -28.672 -3 1 96.69 279 ARG A O 1
ATOM 2185 N N . TRP A 1 280 ? -22.953 -30.922 -3.438 1 97.44 280 TRP A N 1
ATOM 2186 C CA . TRP A 1 280 ? -23.469 -30.688 -4.781 1 97.44 280 TRP A CA 1
ATOM 2187 C C . TRP A 1 280 ? -24.812 -29.969 -4.73 1 97.44 280 TRP A C 1
ATOM 2189 O O . TRP A 1 280 ? -25.672 -30.297 -3.895 1 97.44 280 TRP A O 1
ATOM 2199 N N . SER A 1 281 ? -24.969 -29.031 -5.594 1 95.75 281 SER A N 1
ATOM 2200 C CA . SER A 1 281 ? -26.281 -28.391 -5.77 1 95.75 281 SER A CA 1
ATOM 2201 C C . SER A 1 281 ? -27.219 -29.281 -6.566 1 95.75 281 SER A C 1
ATOM 2203 O O . SER A 1 281 ? -27.031 -29.484 -7.773 1 95.75 281 SER A O 1
ATOM 2205 N N . ASP A 1 282 ? -28.281 -29.641 -6.027 1 94.5 282 ASP A N 1
ATOM 2206 C CA . ASP A 1 282 ? -29.25 -30.484 -6.723 1 94.5 282 ASP A CA 1
ATOM 2207 C C . ASP A 1 282 ? -29.984 -29.688 -7.809 1 94.5 282 ASP A C 1
ATOM 2209 O O . ASP A 1 282 ? -30.453 -30.266 -8.781 1 94.5 282 ASP A O 1
ATOM 2213 N N . ASP A 1 283 ? -30.016 -28.422 -7.605 1 94.19 283 ASP A N 1
ATOM 2214 C CA . ASP A 1 283 ? -30.672 -27.578 -8.578 1 94.19 283 ASP A CA 1
ATOM 2215 C C . ASP A 1 283 ? -29.875 -27.5 -9.883 1 94.19 283 ASP A C 1
ATOM 2217 O O . ASP A 1 283 ? -30.453 -27.578 -10.969 1 94.19 283 ASP A O 1
ATOM 2221 N N . ARG A 1 284 ? -28.609 -27.453 -9.766 1 96.19 284 ARG A N 1
ATOM 2222 C CA . ARG A 1 284 ? -27.766 -27.266 -10.945 1 96.19 284 ARG A CA 1
ATOM 2223 C C . ARG A 1 284 ? -27.203 -28.594 -11.438 1 96.19 284 ARG A C 1
ATOM 2225 O O . ARG A 1 284 ? -26.922 -28.75 -12.633 1 96.19 284 ARG A O 1
ATOM 2232 N N . PHE A 1 285 ? -27.109 -29.531 -10.477 1 97.94 285 PHE A N 1
ATOM 2233 C CA . PHE A 1 285 ? -26.547 -30.844 -10.805 1 97.94 285 PHE A CA 1
ATOM 2234 C C . PHE A 1 285 ? -27.391 -31.969 -10.219 1 97.94 285 PHE A C 1
ATOM 2236 O O . PHE A 1 285 ? -26.922 -32.719 -9.367 1 97.94 285 PHE A O 1
ATOM 2243 N N . PRO A 1 286 ? -28.484 -32.219 -10.75 1 97.12 286 PRO A N 1
ATOM 2244 C CA . PRO A 1 286 ? -29.438 -33.156 -10.164 1 97.12 286 PRO A CA 1
ATOM 2245 C C . PRO A 1 286 ? -28.953 -34.625 -10.258 1 97.12 286 PRO A C 1
ATOM 2247 O O . PRO A 1 286 ? -29.344 -35.469 -9.453 1 97.12 286 PRO A O 1
ATOM 2250 N N . ARG A 1 287 ? -28.141 -34.938 -11.227 1 97.94 287 ARG A N 1
ATOM 2251 C CA . ARG A 1 287 ? -27.578 -36.281 -11.43 1 97.94 287 ARG A CA 1
ATOM 2252 C C . ARG A 1 287 ? -26.062 -36.219 -11.609 1 97.94 287 ARG A C 1
ATOM 2254 O O . ARG A 1 287 ? -25.531 -36.719 -12.586 1 97.94 287 ARG A O 1
ATOM 2261 N N . HIS A 1 288 ? -25.438 -35.656 -10.625 1 98.12 288 HIS A N 1
ATOM 2262 C CA . HIS A 1 288 ? -24.016 -35.344 -10.758 1 98.12 288 HIS A CA 1
ATOM 2263 C C . HIS A 1 288 ? -23.188 -36.625 -10.883 1 98.12 288 HIS A C 1
ATOM 2265 O O . HIS A 1 288 ? -22.172 -36.656 -11.578 1 98.12 288 HIS A O 1
ATOM 2271 N N . LYS A 1 289 ? -23.609 -37.75 -10.25 1 98 289 LYS A N 1
ATOM 2272 C CA . LYS A 1 289 ? -22.875 -39.031 -10.344 1 98 289 LYS A CA 1
ATOM 2273 C C . LYS A 1 289 ? -22.875 -39.562 -11.773 1 98 289 LYS A C 1
ATOM 2275 O O . LYS A 1 289 ? -21.859 -40.031 -12.273 1 98 289 LYS A O 1
ATOM 2280 N N . GLU A 1 290 ? -24.031 -39.469 -12.359 1 98 290 GLU A N 1
ATOM 2281 C CA . GLU A 1 290 ? -24.141 -39.875 -13.75 1 98 290 GLU A CA 1
ATOM 2282 C C . GLU A 1 290 ? -23.281 -39 -14.656 1 98 290 GLU A C 1
ATOM 2284 O O . GLU A 1 290 ? -22.641 -39.5 -15.586 1 98 290 GLU A O 1
ATOM 2289 N N . MET A 1 291 ? -23.328 -37.75 -14.398 1 98.56 291 MET A N 1
ATOM 2290 C CA . MET A 1 291 ? -22.5 -36.844 -15.164 1 98.56 291 MET A CA 1
ATOM 2291 C C . MET A 1 291 ? -21.031 -37.188 -15.047 1 98.56 291 MET A C 1
ATOM 2293 O O . MET A 1 291 ? -20.312 -37.25 -16.047 1 98.56 291 MET A O 1
ATOM 2297 N N . LEU A 1 292 ? -20.609 -37.5 -13.836 1 98.56 292 LEU A N 1
ATOM 2298 C CA . LEU A 1 292 ? -19.203 -37.812 -13.594 1 98.56 292 LEU A CA 1
ATOM 2299 C C . LEU A 1 292 ? -18.812 -39.094 -14.328 1 98.56 292 LEU A C 1
ATOM 2301 O O . LEU A 1 292 ? -17.734 -39.188 -14.898 1 98.56 292 LEU A O 1
ATOM 2305 N N . ASP A 1 293 ? -19.703 -40.031 -14.352 1 98 293 ASP A N 1
ATOM 2306 C CA . ASP A 1 293 ? -19.469 -41.281 -15.07 1 98 293 ASP A CA 1
ATOM 2307 C C . ASP A 1 293 ? -19.328 -41.031 -16.578 1 98 293 ASP A C 1
ATOM 2309 O O . ASP A 1 293 ? -18.438 -41.594 -17.219 1 98 293 ASP A O 1
ATOM 2313 N N . GLN A 1 294 ? -20.219 -40.25 -17.047 1 98.25 294 GLN A N 1
ATOM 2314 C CA . GLN A 1 294 ? -20.188 -39.938 -18.469 1 98.25 294 GLN A CA 1
ATOM 2315 C C . GLN A 1 294 ? -18.922 -39.188 -18.844 1 98.25 294 GLN A C 1
ATOM 2317 O O . GLN A 1 294 ? -18.328 -39.469 -19.891 1 98.25 294 GLN A O 1
ATOM 2322 N N . LEU A 1 295 ? -18.562 -38.281 -18.062 1 98.69 295 LEU A N 1
ATOM 2323 C CA . LEU A 1 295 ? -17.344 -37.5 -18.312 1 98.69 295 LEU A CA 1
ATOM 2324 C C . LEU A 1 295 ? -16.125 -38.406 -18.297 1 98.69 295 LEU A C 1
ATOM 2326 O O . LEU A 1 295 ? -15.242 -38.281 -19.141 1 98.69 295 LEU A O 1
ATOM 2330 N N . GLN A 1 296 ? -16.109 -39.281 -17.344 1 97.19 296 GLN A N 1
ATOM 2331 C CA . GLN A 1 296 ? -15.008 -40.25 -17.281 1 97.19 296 GLN A CA 1
ATOM 2332 C C . GLN A 1 296 ? -14.953 -41.125 -18.562 1 97.19 296 GLN A C 1
ATOM 2334 O O . GLN A 1 296 ? -13.875 -41.344 -19.109 1 97.19 296 GLN A O 1
ATOM 2339 N N . GLN A 1 297 ? -16.062 -41.531 -18.984 1 96.81 297 GLN A N 1
ATOM 2340 C CA . GLN A 1 297 ? -16.141 -42.344 -20.188 1 96.81 297 GLN A CA 1
ATOM 2341 C C . GLN A 1 297 ? -15.656 -41.594 -21.406 1 96.81 297 GLN A C 1
ATOM 2343 O O . GLN A 1 297 ? -15.078 -42.156 -22.328 1 96.81 297 GLN A O 1
ATOM 2348 N N . LYS A 1 298 ? -15.883 -40.344 -21.344 1 97.5 298 LYS A N 1
ATOM 2349 C CA . LYS A 1 298 ? -15.484 -39.5 -22.469 1 97.5 298 LYS A CA 1
ATOM 2350 C C . LYS A 1 298 ? -14.031 -39.062 -22.328 1 97.5 298 LYS A C 1
ATOM 2352 O O . LYS A 1 298 ? -13.523 -38.312 -23.156 1 97.5 298 LYS A O 1
ATOM 2357 N N . GLY A 1 299 ? -13.352 -39.5 -21.203 1 97.19 299 GLY A N 1
ATOM 2358 C CA . GLY A 1 299 ? -11.93 -39.25 -21.047 1 97.19 299 GLY A CA 1
ATOM 2359 C C . GLY A 1 299 ? -11.633 -37.969 -20.266 1 97.19 299 GLY A C 1
ATOM 2360 O O . GLY A 1 299 ? -10.492 -37.5 -20.234 1 97.19 299 GLY A O 1
ATOM 2361 N N . TYR A 1 300 ? -12.656 -37.375 -19.656 1 98.56 300 TYR A N 1
ATOM 2362 C CA . TYR A 1 300 ? -12.445 -36.125 -18.938 1 98.56 300 TYR A CA 1
ATOM 2363 C C . TYR A 1 300 ? -12.078 -36.406 -17.484 1 98.56 300 TYR A C 1
ATOM 2365 O O . TYR A 1 300 ? -12.633 -37.312 -16.859 1 98.56 300 TYR A O 1
ATOM 2373 N N . LYS A 1 301 ? -11.07 -35.719 -17 1 98.31 301 LYS A N 1
ATOM 2374 C CA . LYS A 1 301 ? -10.867 -35.5 -15.578 1 98.31 301 LYS A CA 1
ATOM 2375 C C . LYS A 1 301 ? -11.656 -34.281 -15.078 1 98.31 301 LYS A C 1
ATOM 2377 O O . LYS A 1 301 ? -11.812 -33.312 -15.797 1 98.31 301 LYS A O 1
ATOM 2382 N N . VAL A 1 302 ? -12.172 -34.344 -13.844 1 98.75 302 VAL A N 1
ATOM 2383 C CA . VAL A 1 302 ? -12.984 -33.281 -13.312 1 98.75 302 VAL A CA 1
ATOM 2384 C C . VAL A 1 302 ? -12.242 -32.594 -12.172 1 98.75 302 VAL A C 1
ATOM 2386 O O . VAL A 1 302 ? -11.719 -33.25 -11.273 1 98.75 302 VAL A O 1
ATOM 2389 N N . ASN A 1 303 ? -12.117 -31.297 -12.234 1 98.62 303 ASN A N 1
ATOM 2390 C CA . ASN A 1 303 ? -11.516 -30.422 -11.227 1 98.62 303 ASN A CA 1
ATOM 2391 C C . ASN A 1 303 ? -12.562 -29.531 -10.57 1 98.62 303 ASN A C 1
ATOM 2393 O O . ASN A 1 303 ? -13.227 -28.734 -11.242 1 98.62 303 ASN A O 1
ATOM 2397 N N . LEU A 1 304 ? -12.742 -29.531 -9.227 1 98.62 304 LEU A N 1
ATOM 2398 C CA . LEU A 1 304 ? -13.766 -28.766 -8.531 1 98.62 304 LEU A CA 1
ATOM 2399 C C . LEU A 1 304 ? -13.156 -27.531 -7.867 1 98.62 304 LEU A C 1
ATOM 2401 O O . LEU A 1 304 ? -12.102 -27.625 -7.223 1 98.62 304 LEU A O 1
ATOM 2405 N N . TRP A 1 305 ? -13.844 -26.438 -8.055 1 97.88 305 TRP A N 1
ATOM 2406 C CA . TRP A 1 305 ? -13.484 -25.234 -7.328 1 97.88 305 TRP A CA 1
ATOM 2407 C C . TRP A 1 305 ? -13.945 -25.312 -5.875 1 97.88 305 TRP A C 1
ATOM 2409 O O . TRP A 1 305 ? -15.047 -25.781 -5.59 1 97.88 305 TRP A O 1
ATOM 2419 N N . GLU A 1 306 ? -13.133 -24.828 -4.957 1 98.19 306 GLU A N 1
ATOM 2420 C CA . GLU A 1 306 ? -13.539 -24.609 -3.574 1 98.19 306 GLU A CA 1
ATOM 2421 C C . GLU A 1 306 ? -12.547 -23.703 -2.85 1 98.19 306 GLU A C 1
ATOM 2423 O O . GLU A 1 306 ? -11.562 -23.266 -3.438 1 98.19 306 GLU A O 1
ATOM 2428 N N . HIS A 1 307 ? -12.852 -23.281 -1.706 1 97.88 307 HIS A N 1
ATOM 2429 C CA . HIS A 1 307 ? -11.898 -22.75 -0.74 1 97.88 307 HIS A CA 1
ATOM 2430 C C . HIS A 1 307 ? -12.062 -23.422 0.621 1 97.88 307 HIS A C 1
ATOM 2432 O O . HIS A 1 307 ? -12.977 -24.234 0.81 1 97.88 307 HIS A O 1
ATOM 2438 N N . ALA A 1 308 ? -11.219 -23.109 1.537 1 98.56 308 ALA A N 1
ATOM 2439 C CA . ALA A 1 308 ? -11.102 -23.891 2.762 1 98.56 308 ALA A CA 1
ATOM 2440 C C . ALA A 1 308 ? -12.078 -23.406 3.826 1 98.56 308 ALA A C 1
ATOM 2442 O O . ALA A 1 308 ? -12.219 -24.016 4.883 1 98.56 308 ALA A O 1
ATOM 2443 N N . TYR A 1 309 ? -12.75 -22.25 3.654 1 97.44 309 TYR A N 1
ATOM 2444 C CA . TYR A 1 309 ? -13.633 -21.688 4.668 1 97.44 309 TYR A CA 1
ATOM 2445 C C . TYR A 1 309 ? -14.977 -22.406 4.68 1 97.44 309 TYR A C 1
ATOM 2447 O O . TYR A 1 309 ? -15.641 -22.5 3.645 1 97.44 309 TYR A O 1
ATOM 2455 N N . VAL A 1 310 ? -15.398 -22.812 5.828 1 97.56 310 VAL A N 1
ATOM 2456 C CA . VAL A 1 310 ? -16.453 -23.812 5.934 1 97.56 310 VAL A CA 1
ATOM 2457 C C . VAL A 1 310 ? -17.766 -23.125 6.324 1 97.56 310 VAL A C 1
ATOM 2459 O O . VAL A 1 310 ? -17.922 -22.656 7.453 1 97.56 310 VAL A O 1
ATOM 2462 N N . HIS A 1 311 ? -18.688 -23.219 5.473 1 95.56 311 HIS A N 1
ATOM 2463 C CA . HIS A 1 311 ? -19.984 -22.609 5.633 1 95.56 311 HIS A CA 1
ATOM 2464 C C . HIS A 1 311 ? -20.781 -23.25 6.762 1 95.56 311 HIS A C 1
ATOM 2466 O O . HIS A 1 311 ? -20.594 -24.438 7.047 1 95.56 311 HIS A O 1
ATOM 2472 N N . PRO A 1 312 ? -21.703 -22.531 7.367 1 93.81 312 PRO A N 1
ATOM 2473 C CA . PRO A 1 312 ? -22.516 -23.078 8.453 1 93.81 312 PRO A CA 1
ATOM 2474 C C . PRO A 1 312 ? -23.312 -24.312 8.023 1 93.81 312 PRO A C 1
ATOM 2476 O O . PRO A 1 312 ? -23.594 -25.188 8.844 1 93.81 312 PRO A O 1
ATOM 2479 N N . SER A 1 313 ? -23.656 -24.438 6.758 1 93.75 313 SER A N 1
ATOM 2480 C CA . SER A 1 313 ? -24.5 -25.516 6.281 1 93.75 313 SER A CA 1
ATOM 2481 C C . SER A 1 313 ? -23.656 -26.75 5.922 1 93.75 313 SER A C 1
ATOM 2483 O O . SER A 1 313 ? -24.203 -27.797 5.582 1 93.75 313 SER A O 1
ATOM 2485 N N . SER A 1 314 ? -22.359 -26.672 6.008 1 96.81 314 SER A N 1
ATOM 2486 C CA . SER A 1 314 ? -21.5 -27.797 5.668 1 96.81 314 SER A CA 1
ATOM 2487 C C . SER A 1 314 ? -21.688 -28.938 6.66 1 96.81 314 SER A C 1
ATOM 2489 O O . SER A 1 314 ? -21.812 -28.719 7.863 1 96.81 314 SER A O 1
ATOM 2491 N N . PRO A 1 315 ? -21.578 -30.219 6.164 1 97 315 PRO A N 1
ATOM 2492 C CA . PRO A 1 315 ? -21.719 -31.375 7.059 1 97 315 PRO A CA 1
ATOM 2493 C C . PRO A 1 315 ? -20.578 -31.469 8.07 1 97 315 PRO A C 1
ATOM 2495 O O . PRO A 1 315 ? -20.703 -32.125 9.094 1 97 315 PRO A O 1
ATOM 2498 N N . ILE A 1 316 ? -19.5 -30.797 7.859 1 98.06 316 ILE A N 1
ATOM 2499 C CA . ILE A 1 316 ? -18.344 -30.969 8.734 1 98.06 316 ILE A CA 1
ATOM 2500 C C . ILE A 1 316 ? -18.203 -29.766 9.656 1 98.06 316 ILE A C 1
ATOM 2502 O O . ILE A 1 316 ? -17.25 -29.688 10.445 1 98.06 316 ILE A O 1
ATOM 2506 N N . ARG A 1 317 ? -19.125 -28.844 9.562 1 96.12 317 ARG A N 1
ATOM 2507 C CA . ARG A 1 317 ? -19.016 -27.578 10.305 1 96.12 317 ARG A CA 1
ATOM 2508 C C . ARG A 1 317 ? -18.891 -27.844 11.805 1 96.12 317 ARG A C 1
ATOM 2510 O O . ARG A 1 317 ? -17.969 -27.344 12.453 1 96.12 317 ARG A O 1
ATOM 2517 N N . LYS A 1 318 ? -19.781 -28.609 12.398 1 96 318 LYS A N 1
ATOM 2518 C CA . LYS A 1 318 ? -19.844 -28.844 13.836 1 96 318 LYS A CA 1
ATOM 2519 C C . LYS A 1 318 ? -18.578 -29.531 14.336 1 96 318 LYS A C 1
ATOM 2521 O O . LYS A 1 318 ? -17.984 -29.109 15.336 1 96 318 LYS A O 1
ATOM 2526 N N . ALA A 1 319 ? -18.156 -30.516 13.641 1 97.88 319 ALA A N 1
ATOM 2527 C CA . ALA A 1 319 ? -16.984 -31.281 14.047 1 97.88 319 ALA A CA 1
ATOM 2528 C C . ALA A 1 319 ? -15.711 -30.453 13.945 1 97.88 319 ALA A C 1
ATOM 2530 O O . ALA A 1 319 ? -14.766 -30.641 14.719 1 97.88 319 ALA A O 1
ATOM 2531 N N . LEU A 1 320 ? -15.688 -29.469 13.055 1 98.06 320 LEU A N 1
ATOM 2532 C CA . LEU A 1 320 ? -14.469 -28.75 12.719 1 98.06 320 LEU A CA 1
ATOM 2533 C C . LEU A 1 320 ? -14.305 -27.516 13.609 1 98.06 320 LEU A C 1
ATOM 2535 O O . LEU A 1 320 ? -13.203 -26.984 13.742 1 98.06 320 LEU A O 1
ATOM 2539 N N . GLU A 1 321 ? -15.289 -27.016 14.188 1 96.88 321 GLU A N 1
ATOM 2540 C CA . GLU A 1 321 ? -15.336 -25.734 14.883 1 96.88 321 GLU A CA 1
ATOM 2541 C C . GLU A 1 321 ? -14.266 -25.672 15.977 1 96.88 321 GLU A C 1
ATOM 2543 O O . GLU A 1 321 ? -13.539 -24.672 16.078 1 96.88 321 GLU A O 1
ATOM 2548 N N . PRO A 1 322 ? -14.039 -26.766 16.812 1 97.31 322 PRO A N 1
ATOM 2549 C CA . PRO A 1 322 ? -13.031 -26.688 17.859 1 97.31 322 PRO A CA 1
ATOM 2550 C C . PRO A 1 322 ? -11.602 -26.594 17.312 1 97.31 322 PRO A C 1
ATOM 2552 O O . PRO A 1 322 ? -10.672 -26.266 18.062 1 97.31 322 PRO A O 1
ATOM 2555 N N . TYR A 1 323 ? -11.484 -26.906 16.094 1 98.5 323 TYR A N 1
ATOM 2556 C CA . TYR A 1 323 ? -10.164 -26.953 15.477 1 98.5 323 TYR A CA 1
ATOM 2557 C C . TYR A 1 323 ? -10.016 -25.875 14.406 1 98.5 323 TYR A C 1
ATOM 2559 O O . TYR A 1 323 ? -9.352 -26.094 13.391 1 98.5 323 TYR A O 1
ATOM 2567 N N . SER A 1 324 ? -10.703 -24.766 14.602 1 98.44 324 SER A N 1
ATOM 2568 C CA . SER A 1 324 ? -10.672 -23.641 13.68 1 98.44 324 SER A CA 1
ATOM 2569 C C . SER A 1 324 ? -10.242 -22.359 14.391 1 98.44 324 SER A C 1
ATOM 2571 O O . SER A 1 324 ? -10.266 -22.281 15.617 1 98.44 324 SER A O 1
ATOM 2573 N N . GLY A 1 325 ? -9.797 -21.391 13.625 1 98.31 325 GLY A N 1
ATOM 2574 C CA . GLY A 1 325 ? -9.398 -20.094 14.172 1 98.31 325 GLY A CA 1
ATOM 2575 C C . GLY A 1 325 ? -10.555 -19.344 14.812 1 98.31 325 GLY A C 1
ATOM 2576 O O . GLY A 1 325 ? -11.711 -19.734 14.672 1 98.31 325 GLY A O 1
ATOM 2577 N N . ASP A 1 326 ? -10.227 -18.25 15.484 1 96.94 326 ASP A N 1
ATOM 2578 C CA . ASP A 1 326 ? -11.227 -17.578 16.297 1 96.94 326 ASP A CA 1
ATOM 2579 C C . ASP A 1 326 ? -11.914 -16.469 15.523 1 96.94 326 ASP A C 1
ATOM 2581 O O . ASP A 1 326 ? -12.75 -15.734 16.062 1 96.94 326 ASP A O 1
ATOM 2585 N N . PHE A 1 327 ? -11.562 -16.266 14.266 1 96.62 327 PHE A N 1
ATOM 2586 C CA . PHE A 1 327 ? -12.281 -15.359 13.383 1 96.62 327 PHE A CA 1
ATOM 2587 C C . PHE A 1 327 ? -12.891 -16.109 12.203 1 96.62 327 PHE A C 1
ATOM 2589 O O . PHE A 1 327 ? -12.359 -17.141 11.781 1 96.62 327 PHE A O 1
ATOM 2596 N N . LEU A 1 328 ? -13.945 -15.562 11.648 1 95.06 328 LEU A N 1
ATOM 2597 C CA . LEU A 1 328 ? -14.633 -16.141 10.5 1 95.06 328 LEU A CA 1
ATOM 2598 C C . LEU A 1 328 ? -14.188 -15.469 9.203 1 95.06 328 LEU A C 1
ATOM 2600 O O . LEU A 1 328 ? -13.695 -14.336 9.227 1 95.06 328 LEU A O 1
ATOM 2604 N N . VAL A 1 329 ? -14.289 -16.156 8.164 1 95.31 329 VAL A N 1
ATOM 2605 C CA . VAL A 1 329 ? -14.18 -15.633 6.809 1 95.31 329 VAL A CA 1
ATOM 2606 C C . VAL A 1 329 ? -15.461 -15.922 6.035 1 95.31 329 VAL A C 1
ATOM 2608 O O . VAL A 1 329 ? -15.82 -17.094 5.836 1 95.31 329 VAL A O 1
ATOM 2611 N N . TRP A 1 330 ? -16.141 -14.914 5.555 1 91.56 330 TRP A N 1
ATOM 2612 C CA . TRP A 1 330 ? -17.438 -15.055 4.914 1 91.56 330 TRP A CA 1
ATOM 2613 C C . TRP A 1 330 ? -18.344 -15.969 5.73 1 91.56 330 TRP A C 1
ATOM 2615 O O . TRP A 1 330 ? -18.938 -16.906 5.195 1 91.56 330 TRP A O 1
ATOM 2625 N N . ASN A 1 331 ? -18.391 -15.789 7.012 1 90.75 331 ASN A N 1
ATOM 2626 C CA . ASN A 1 331 ? -19.188 -16.547 7.969 1 90.75 331 ASN A CA 1
ATOM 2627 C C . ASN A 1 331 ? -18.734 -18 8.031 1 90.75 331 ASN A C 1
ATOM 2629 O O . ASN A 1 331 ? -19.469 -18.859 8.555 1 90.75 331 ASN A O 1
ATOM 2633 N N . GLY A 1 332 ? -17.609 -18.328 7.41 1 95.12 332 GLY A N 1
ATOM 2634 C CA . GLY A 1 332 ? -17.078 -19.672 7.41 1 95.12 332 GLY A CA 1
ATOM 2635 C C . GLY A 1 332 ? -15.93 -19.875 8.383 1 95.12 332 GLY A C 1
ATOM 2636 O O . GLY A 1 332 ? -15.148 -18.953 8.625 1 95.12 332 GLY A O 1
ATOM 2637 N N . LEU A 1 333 ? -15.844 -21.109 8.93 1 97.38 333 LEU A N 1
ATOM 2638 C CA . LEU A 1 333 ? -14.727 -21.469 9.789 1 97.38 333 LEU A CA 1
ATOM 2639 C C . LEU A 1 333 ? -13.422 -21.516 9 1 97.38 333 LEU A C 1
ATOM 2641 O O . LEU A 1 333 ? -13.414 -21.859 7.82 1 97.38 333 LEU A O 1
ATOM 2645 N N . VAL A 1 334 ? -12.352 -21.156 9.672 1 98.56 334 VAL A N 1
ATOM 2646 C CA . VAL A 1 334 ? -11.016 -21.281 9.102 1 98.56 334 VAL A CA 1
ATOM 2647 C C . VAL A 1 334 ? -10.305 -22.469 9.742 1 98.56 334 VAL A C 1
ATOM 2649 O O . VAL A 1 334 ? -9.727 -22.359 10.828 1 98.56 334 VAL A O 1
ATOM 2652 N N . PRO A 1 335 ? -10.203 -23.562 9.055 1 98.75 335 PRO A N 1
ATOM 2653 C CA . PRO A 1 335 ? -9.609 -24.75 9.664 1 98.75 335 PRO A CA 1
ATOM 2654 C C . PRO A 1 335 ? -8.125 -24.578 9.977 1 98.75 335 PRO A C 1
ATOM 2656 O O . PRO A 1 335 ? -7.391 -23.984 9.188 1 98.75 335 PRO A O 1
ATOM 2659 N N . ASP A 1 336 ? -7.695 -25.047 11.125 1 98.75 336 ASP A N 1
ATOM 2660 C CA . ASP A 1 336 ? -6.281 -25.141 11.484 1 98.75 336 ASP A CA 1
ATOM 2661 C C . ASP A 1 336 ? -5.676 -26.469 11.031 1 98.75 336 ASP A C 1
ATOM 2663 O O . ASP A 1 336 ? -5.578 -27.406 11.812 1 98.75 336 ASP A O 1
ATOM 2667 N N . PHE A 1 337 ? -5.133 -26.484 9.859 1 98.75 337 PHE A N 1
ATOM 2668 C CA . PHE A 1 337 ? -4.668 -27.719 9.234 1 98.75 337 PHE A CA 1
ATOM 2669 C C . PHE A 1 337 ? -3.393 -28.219 9.898 1 98.75 337 PHE A C 1
ATOM 2671 O O . PHE A 1 337 ? -2.891 -29.297 9.562 1 98.75 337 PHE A O 1
ATOM 2678 N N . ILE A 1 338 ? -2.836 -27.438 10.812 1 98.31 338 ILE A N 1
ATOM 2679 C CA . ILE A 1 338 ? -1.715 -27.938 11.602 1 98.31 338 ILE A CA 1
ATOM 2680 C C . ILE A 1 338 ? -2.203 -29 12.578 1 98.31 338 ILE A C 1
ATOM 2682 O O . ILE A 1 338 ? -1.47 -29.938 12.898 1 98.31 338 ILE A O 1
ATOM 2686 N N . GLN A 1 339 ? -3.471 -28.891 12.977 1 97.75 339 GLN A N 1
ATOM 2687 C CA . GLN A 1 339 ? -4.086 -29.859 13.875 1 97.75 339 GLN A CA 1
ATOM 2688 C C . GLN A 1 339 ? -4.477 -31.125 13.117 1 97.75 339 GLN A C 1
ATOM 2690 O O . GLN A 1 339 ? -5.234 -31.062 12.148 1 97.75 339 GLN A O 1
ATOM 2695 N N . PRO A 1 340 ? -4.078 -32.281 13.625 1 97.88 340 PRO A N 1
ATOM 2696 C CA . PRO A 1 340 ? -4.434 -33.531 12.953 1 97.88 340 PRO A CA 1
ATOM 2697 C C . PRO A 1 340 ? -5.941 -33.75 12.859 1 97.88 340 PRO A C 1
ATOM 2699 O O . PRO A 1 340 ? -6.426 -34.312 11.883 1 97.88 340 PRO A O 1
ATOM 2702 N N . GLU A 1 341 ? -6.664 -33.219 13.852 1 98.44 341 GLU A N 1
ATOM 2703 C CA . GLU A 1 341 ? -8.109 -33.406 13.859 1 98.44 341 GLU A CA 1
ATOM 2704 C C . GLU A 1 341 ? -8.766 -32.656 12.711 1 98.44 341 GLU A C 1
ATOM 2706 O O . GLU A 1 341 ? -9.625 -33.188 12.008 1 98.44 341 GLU A O 1
ATOM 2711 N N . ALA A 1 342 ? -8.359 -31.422 12.562 1 98.62 342 ALA A N 1
ATOM 2712 C CA . ALA A 1 342 ? -8.906 -30.625 11.469 1 98.62 342 ALA A CA 1
ATOM 2713 C C . ALA A 1 342 ? -8.562 -31.234 10.109 1 98.62 342 ALA A C 1
ATOM 2715 O O . ALA A 1 342 ? -9.406 -31.297 9.219 1 98.62 342 ALA A O 1
ATOM 2716 N N . HIS A 1 343 ? -7.312 -31.641 10.008 1 98.31 343 HIS A N 1
ATOM 2717 C CA . HIS A 1 343 ? -6.859 -32.312 8.797 1 98.31 343 HIS A CA 1
ATOM 2718 C C . HIS A 1 343 ? -7.727 -33.531 8.484 1 98.31 343 HIS A C 1
ATOM 2720 O O . HIS A 1 343 ? -8.211 -33.688 7.355 1 98.31 343 HIS A O 1
ATOM 2726 N N . LYS A 1 344 ? -7.945 -34.344 9.422 1 98.44 344 LYS A N 1
ATOM 2727 C CA . LYS A 1 344 ? -8.688 -35.594 9.234 1 98.44 344 LYS A CA 1
ATOM 2728 C C . LYS A 1 344 ? -10.148 -35.312 8.875 1 98.44 344 LYS A C 1
ATOM 2730 O O . LYS A 1 344 ? -10.688 -35.906 7.945 1 98.44 344 LYS A O 1
ATOM 2735 N N . ILE A 1 345 ? -10.773 -34.406 9.648 1 98.75 345 ILE A N 1
ATOM 2736 C CA . ILE A 1 345 ? -12.18 -34.094 9.414 1 98.75 345 ILE A CA 1
ATOM 2737 C C . ILE A 1 345 ? -12.367 -33.594 7.984 1 98.75 345 ILE A C 1
ATOM 2739 O O . ILE A 1 345 ? -13.25 -34.062 7.27 1 98.75 345 ILE A O 1
ATOM 2743 N N . PHE A 1 346 ? -11.523 -32.719 7.59 1 98.75 346 PHE A N 1
ATOM 2744 C CA . PHE A 1 346 ? -11.617 -32.094 6.277 1 98.75 346 PHE A CA 1
ATOM 2745 C C . PHE A 1 346 ? -11.32 -33.125 5.176 1 98.75 346 PHE A C 1
ATOM 2747 O O . PHE A 1 346 ? -12.078 -33.219 4.207 1 98.75 346 PHE A O 1
ATOM 2754 N N . THR A 1 347 ? -10.297 -33.938 5.27 1 98.56 347 THR A N 1
ATOM 2755 C CA . THR A 1 347 ? -9.867 -34.844 4.223 1 98.56 347 THR A CA 1
ATOM 2756 C C . THR A 1 347 ? -10.797 -36.062 4.156 1 98.56 347 THR A C 1
ATOM 2758 O O . THR A 1 347 ? -11.031 -36.625 3.078 1 98.56 347 THR A O 1
ATOM 2761 N N . ASP A 1 348 ? -11.352 -36.469 5.309 1 98.44 348 ASP A N 1
ATOM 2762 C CA . ASP A 1 348 ? -12.312 -37.562 5.289 1 98.44 348 ASP A CA 1
ATOM 2763 C C . ASP A 1 348 ? -13.531 -37.219 4.43 1 98.44 348 ASP A C 1
ATOM 2765 O O . ASP A 1 348 ? -14.023 -38.062 3.678 1 98.44 348 ASP A O 1
ATOM 2769 N N . TYR A 1 349 ? -13.953 -36.031 4.598 1 98.5 349 TYR A N 1
ATOM 2770 C CA . TYR A 1 349 ? -15.086 -35.625 3.779 1 98.5 349 TYR A CA 1
ATOM 2771 C C . TYR A 1 349 ? -14.711 -35.594 2.305 1 98.5 349 TYR A C 1
ATOM 2773 O O . TYR A 1 349 ? -15.453 -36.094 1.45 1 98.5 349 TYR A O 1
ATOM 2781 N N . HIS A 1 350 ? -13.625 -35.062 1.959 1 98.56 350 HIS A N 1
ATOM 2782 C CA . HIS A 1 350 ? -13.219 -34.875 0.569 1 98.56 350 HIS A CA 1
ATOM 2783 C C . HIS A 1 350 ? -12.883 -36.219 -0.09 1 98.56 350 HIS A C 1
ATOM 2785 O O . HIS A 1 350 ? -12.969 -36.344 -1.313 1 98.56 350 HIS A O 1
ATOM 2791 N N . ARG A 1 351 ? -12.523 -37.219 0.697 1 98.06 351 ARG A N 1
ATOM 2792 C CA . ARG A 1 351 ? -12.328 -38.562 0.168 1 98.06 351 ARG A CA 1
ATOM 2793 C C . ARG A 1 351 ? -13.594 -39.062 -0.527 1 98.06 351 ARG A C 1
ATOM 2795 O O . ARG A 1 351 ? -13.516 -39.781 -1.527 1 98.06 351 ARG A O 1
ATOM 2802 N N . THR A 1 352 ? -14.719 -38.625 -0.042 1 97.5 352 THR A N 1
ATOM 2803 C CA . THR A 1 352 ? -15.977 -39.062 -0.642 1 97.5 352 THR A CA 1
ATOM 2804 C C . THR A 1 352 ? -16.141 -38.469 -2.039 1 97.5 352 THR A C 1
ATOM 2806 O O . THR A 1 352 ? -16.625 -39.156 -2.951 1 97.5 352 THR A O 1
ATOM 2809 N N . LEU A 1 353 ? -15.758 -37.188 -2.205 1 97.69 353 LEU A N 1
ATOM 2810 C CA . LEU A 1 353 ? -15.805 -36.562 -3.514 1 97.69 353 LEU A CA 1
ATOM 2811 C C . LEU A 1 353 ? -14.805 -37.188 -4.473 1 97.69 353 LEU A C 1
ATOM 2813 O O . LEU A 1 353 ? -15.133 -37.438 -5.637 1 97.69 353 LEU A O 1
ATOM 2817 N N . ILE A 1 354 ? -13.656 -37.5 -3.957 1 98.06 354 ILE A N 1
ATOM 2818 C CA . ILE A 1 354 ? -12.594 -38.094 -4.77 1 98.06 354 ILE A CA 1
ATOM 2819 C C . ILE A 1 354 ? -12.984 -39.5 -5.195 1 98.06 354 ILE A C 1
ATOM 2821 O O . ILE A 1 354 ? -12.711 -39.906 -6.324 1 98.06 354 ILE A O 1
ATOM 2825 N N . GLU A 1 355 ? -13.695 -40.219 -4.355 1 97 355 GLU A N 1
ATOM 2826 C CA . GLU A 1 355 ? -14.172 -41.531 -4.676 1 97 355 GLU A CA 1
ATOM 2827 C C . GLU A 1 355 ? -15.211 -41.5 -5.789 1 97 355 GLU A C 1
ATOM 2829 O O . GLU A 1 355 ? -15.367 -42.469 -6.539 1 97 355 GLU A O 1
ATOM 2834 N N . GLU A 1 356 ? -15.828 -40.375 -5.91 1 97.06 356 GLU A N 1
ATOM 2835 C CA . GLU A 1 356 ? -16.812 -40.219 -6.969 1 97.06 356 GLU A CA 1
ATOM 2836 C C . GLU A 1 356 ? -16.156 -39.938 -8.312 1 97.06 356 GLU A C 1
ATOM 2838 O O . GLU A 1 356 ? -16.812 -39.938 -9.352 1 97.06 356 GLU A O 1
ATOM 2843 N N . GLY A 1 357 ? -14.875 -39.656 -8.266 1 96.81 357 GLY A N 1
ATOM 2844 C CA . GLY A 1 357 ? -14.172 -39.5 -9.531 1 96.81 357 GLY A CA 1
ATOM 2845 C C . GLY A 1 357 ? -13.547 -38.125 -9.688 1 96.81 357 GLY A C 1
ATOM 2846 O O . GLY A 1 357 ? -13.07 -37.781 -10.773 1 96.81 357 GLY A O 1
ATOM 2847 N N . ILE A 1 358 ? -13.508 -37.312 -8.656 1 98.56 358 ILE A N 1
ATOM 2848 C CA . ILE A 1 358 ? -12.898 -35.969 -8.734 1 98.56 358 ILE A CA 1
ATOM 2849 C C . ILE A 1 358 ? -11.375 -36.125 -8.781 1 98.56 358 ILE A C 1
ATOM 2851 O O . ILE A 1 358 ? -10.773 -36.719 -7.898 1 98.56 358 ILE A O 1
ATOM 2855 N N . SER A 1 359 ? -10.734 -35.5 -9.797 1 98.06 359 SER A N 1
ATOM 2856 C CA . SER A 1 359 ? -9.32 -35.75 -10.07 1 98.06 359 SER A CA 1
ATOM 2857 C C . SER A 1 359 ? -8.453 -34.625 -9.484 1 98.06 359 SER A C 1
ATOM 2859 O O . SER A 1 359 ? -7.227 -34.75 -9.438 1 98.06 359 SER A O 1
ATOM 2861 N N . GLY A 1 360 ? -8.992 -33.562 -9.078 1 98.12 360 GLY A N 1
ATOM 2862 C CA . GLY A 1 360 ? -8.273 -32.438 -8.477 1 98.12 360 GLY A CA 1
ATOM 2863 C C . GLY A 1 360 ? -9.172 -31.297 -8.078 1 98.12 360 GLY A C 1
ATOM 2864 O O . GLY A 1 360 ? -10.375 -31.328 -8.328 1 98.12 360 GLY A O 1
ATOM 2865 N N . PHE A 1 361 ? -8.562 -30.297 -7.496 1 98.69 361 PHE A N 1
ATOM 2866 C CA . PHE A 1 361 ? -9.312 -29.141 -6.996 1 98.69 361 PHE A CA 1
ATOM 2867 C C . PHE A 1 361 ? -8.617 -27.844 -7.359 1 98.69 361 PHE A C 1
ATOM 2869 O O . PHE A 1 361 ? -7.398 -27.812 -7.535 1 98.69 361 PHE A O 1
ATOM 2876 N N . LYS A 1 362 ? -9.383 -26.859 -7.637 1 98.25 362 LYS A N 1
ATOM 2877 C CA . LYS A 1 362 ? -8.914 -25.484 -7.598 1 98.25 362 LYS A CA 1
ATOM 2878 C C . LYS A 1 362 ? -9.086 -24.875 -6.211 1 98.25 362 LYS A C 1
ATOM 2880 O O . LYS A 1 362 ? -10.203 -24.547 -5.805 1 98.25 362 LYS A O 1
ATOM 2885 N N . LEU A 1 363 ? -8.008 -24.766 -5.496 1 98.38 363 LEU A N 1
ATOM 2886 C CA . LEU A 1 363 ? -7.992 -24.297 -4.117 1 98.38 363 LEU A CA 1
ATOM 2887 C C . LEU A 1 363 ? -7.852 -22.781 -4.059 1 98.38 363 LEU A C 1
ATOM 2889 O O . LEU A 1 363 ? -6.734 -22.25 -4.023 1 98.38 363 LEU A O 1
ATOM 2893 N N . ASP A 1 364 ? -9.031 -22.125 -3.982 1 96.81 364 ASP A N 1
ATOM 2894 C CA . ASP A 1 364 ? -9.117 -20.688 -4.176 1 96.81 364 ASP A CA 1
ATOM 2895 C C . ASP A 1 364 ? -9.117 -19.953 -2.836 1 96.81 364 ASP A C 1
ATOM 2897 O O . ASP A 1 364 ? -9.266 -20.578 -1.781 1 96.81 364 ASP A O 1
ATOM 2901 N N . GLU A 1 365 ? -8.859 -18.703 -2.859 1 96.06 365 GLU A N 1
ATOM 2902 C CA . GLU A 1 365 ? -8.977 -17.734 -1.782 1 96.06 365 GLU A CA 1
ATOM 2903 C C . GLU A 1 365 ? -8.219 -18.188 -0.537 1 96.06 365 GLU A C 1
ATOM 2905 O O . GLU A 1 365 ? -8.695 -18 0.586 1 96.06 365 GLU A O 1
ATOM 2910 N N . CYS A 1 366 ? -7.137 -18.906 -0.681 1 97.06 366 CYS A N 1
ATOM 2911 C CA . CYS A 1 366 ? -6.359 -19.375 0.465 1 97.06 366 CYS A CA 1
ATOM 2912 C C . CYS A 1 366 ? -5.184 -18.438 0.739 1 97.06 366 CYS A C 1
ATOM 2914 O O . CYS A 1 366 ? -4.266 -18.797 1.479 1 97.06 366 CYS A O 1
ATOM 2916 N N . ASP A 1 367 ? -5.195 -17.328 0.087 1 96.56 367 ASP A N 1
ATOM 2917 C CA . ASP A 1 367 ? -4.215 -16.266 0.328 1 96.56 367 ASP A CA 1
ATOM 2918 C C . ASP A 1 367 ? -4.715 -15.297 1.392 1 96.56 367 ASP A C 1
ATOM 2920 O O . ASP A 1 367 ? -5.059 -15.703 2.502 1 96.56 367 ASP A O 1
ATOM 2924 N N . ASN A 1 368 ? -4.664 -14.016 1.153 1 96.5 368 ASN A N 1
ATOM 2925 C CA . ASN A 1 368 ? -5.102 -12.961 2.057 1 96.5 368 ASN A CA 1
ATOM 2926 C C . ASN A 1 368 ? -5.934 -11.906 1.327 1 96.5 368 ASN A C 1
ATOM 2928 O O . ASN A 1 368 ? -5.918 -11.844 0.097 1 96.5 368 ASN A O 1
ATOM 2932 N N . SER A 1 369 ? -6.797 -11.211 2.105 1 94.88 369 SER A N 1
ATOM 2933 C CA . SER A 1 369 ? -7.414 -10.039 1.498 1 94.88 369 SER A CA 1
ATOM 2934 C C . SER A 1 369 ? -6.359 -9.016 1.082 1 94.88 369 SER A C 1
ATOM 2936 O O . SER A 1 369 ? -5.199 -9.117 1.478 1 94.88 369 SER A O 1
ATOM 2938 N N . ASN A 1 370 ? -6.719 -8.117 0.212 1 95.12 370 ASN A N 1
ATOM 2939 C CA . ASN A 1 370 ? -5.781 -7.07 -0.179 1 95.12 370 ASN A CA 1
ATOM 2940 C C . ASN A 1 370 ? -5.48 -6.125 0.98 1 95.12 370 ASN A C 1
ATOM 2942 O O . ASN A 1 370 ? -6.219 -5.164 1.208 1 95.12 370 ASN A O 1
ATOM 2946 N N . ILE A 1 371 ? -4.344 -6.32 1.591 1 96 371 ILE A N 1
ATOM 2947 C CA . ILE A 1 371 ? -4.047 -5.621 2.836 1 96 371 ILE A CA 1
ATOM 2948 C C . ILE A 1 371 ? -3.598 -4.191 2.531 1 96 371 ILE A C 1
ATOM 2950 O O . ILE A 1 371 ? -3.363 -3.4 3.447 1 96 371 ILE A O 1
ATOM 2954 N N . SER A 1 372 ? -3.527 -3.801 1.25 1 96.19 372 SER A N 1
ATOM 2955 C CA . SER A 1 372 ? -3.182 -2.438 0.861 1 96.19 372 SER A CA 1
ATOM 2956 C C . SER A 1 372 ? -4.426 -1.562 0.748 1 96.19 372 SER A C 1
ATOM 2958 O O . SER A 1 372 ? -4.328 -0.378 0.418 1 96.19 372 SER A O 1
ATOM 2960 N N . PHE A 1 373 ? -5.578 -2.088 0.999 1 96.06 373 PHE A N 1
ATOM 2961 C CA . PHE A 1 373 ? -6.832 -1.345 0.943 1 96.06 373 PHE A CA 1
ATOM 2962 C C . PHE A 1 373 ? -7.559 -1.406 2.281 1 96.06 373 PHE A C 1
ATOM 2964 O O . PHE A 1 373 ? -7.719 -2.484 2.859 1 96.06 373 PHE A O 1
ATOM 2971 N N . ALA A 1 374 ? -8.07 -0.31 2.707 1 96.62 374 ALA A N 1
ATOM 2972 C CA . ALA A 1 374 ? -8.781 -0.228 3.98 1 96.62 374 ALA A CA 1
ATOM 2973 C C . ALA A 1 374 ? -10.07 -1.049 3.943 1 96.62 374 ALA A C 1
ATOM 2975 O O . ALA A 1 374 ? -10.477 -1.626 4.953 1 96.62 374 ALA A O 1
ATOM 2976 N N . SER A 1 375 ? -10.688 -1.102 2.814 1 94.31 375 SER A N 1
ATOM 2977 C CA . SER A 1 375 ? -12.023 -1.675 2.703 1 94.31 375 SER A CA 1
ATOM 2978 C C . SER A 1 375 ? -11.961 -3.172 2.424 1 94.31 375 SER A C 1
ATOM 2980 O O . SER A 1 375 ? -12.961 -3.875 2.553 1 94.31 375 SER A O 1
ATOM 2982 N N . ALA A 1 376 ? -10.805 -3.699 2.014 1 93.81 376 ALA A N 1
ATOM 2983 C CA . ALA A 1 376 ? -10.664 -5.117 1.692 1 93.81 376 ALA A CA 1
ATOM 2984 C C . ALA A 1 376 ? -10.367 -5.938 2.945 1 93.81 376 ALA A C 1
ATOM 2986 O O . ALA A 1 376 ? -9.203 -6.18 3.273 1 93.81 376 ALA A O 1
ATOM 2987 N N . THR A 1 377 ? -11.43 -6.426 3.598 1 93.62 377 THR A N 1
ATOM 2988 C CA . THR A 1 377 ? -11.234 -7.055 4.902 1 93.62 377 THR A CA 1
ATOM 2989 C C . THR A 1 377 ? -11.93 -8.414 4.953 1 93.62 377 THR A C 1
ATOM 2991 O O . THR A 1 377 ? -12.477 -8.797 5.992 1 93.62 377 THR A O 1
ATOM 2994 N N . TRP A 1 378 ? -11.938 -9.133 3.857 1 92.69 378 TRP A N 1
ATOM 2995 C CA . TRP A 1 378 ? -12.734 -10.352 3.799 1 92.69 378 TRP A CA 1
ATOM 2996 C C . TRP A 1 378 ? -12.062 -11.484 4.562 1 92.69 378 TRP A C 1
ATOM 2998 O O . TRP A 1 378 ? -12.727 -12.414 5.027 1 92.69 378 TRP A O 1
ATOM 3008 N N . CYS A 1 379 ? -10.766 -11.453 4.73 1 95.94 379 CYS A N 1
ATOM 3009 C CA . CYS A 1 379 ? -10.031 -12.578 5.309 1 95.94 379 CYS A CA 1
ATOM 3010 C C . CYS A 1 379 ? -9.844 -12.391 6.809 1 95.94 379 CYS A C 1
ATOM 3012 O O . CYS A 1 379 ? -10.195 -11.344 7.355 1 95.94 379 CYS A O 1
ATOM 3014 N N . PHE A 1 380 ? -9.375 -13.453 7.531 1 96.94 380 PHE A N 1
ATOM 3015 C CA . PHE A 1 380 ? -9.094 -13.344 8.953 1 96.94 380 PHE A CA 1
ATOM 3016 C C . PHE A 1 380 ? -7.93 -12.391 9.203 1 96.94 380 PHE A C 1
ATOM 3018 O O . PHE A 1 380 ? -7.059 -12.234 8.352 1 96.94 380 PHE A O 1
ATOM 3025 N N . PRO A 1 381 ? -7.941 -11.703 10.312 1 97 381 PRO A N 1
ATOM 3026 C CA . PRO A 1 381 ? -6.891 -10.719 10.57 1 97 381 PRO A CA 1
ATOM 3027 C C . PRO A 1 381 ? -5.602 -11.352 11.086 1 97 381 PRO A C 1
ATOM 3029 O O . PRO A 1 381 ? -5.613 -12.508 11.516 1 97 381 PRO A O 1
ATOM 3032 N N . ASP A 1 382 ? -4.512 -10.602 11.062 1 97.75 382 ASP A N 1
ATOM 3033 C CA . ASP A 1 382 ? -3.197 -11.047 11.523 1 97.75 382 ASP A CA 1
ATOM 3034 C C . ASP A 1 382 ? -3.232 -11.438 13 1 97.75 382 ASP A C 1
ATOM 3036 O O . ASP A 1 382 ? -2.447 -12.281 13.438 1 97.75 382 ASP A O 1
ATOM 3040 N N . MET A 1 383 ? -4.148 -10.898 13.75 1 97.19 383 MET A N 1
ATOM 3041 C CA . MET A 1 383 ? -4.203 -11.133 15.195 1 97.19 383 MET A CA 1
ATOM 3042 C C . MET A 1 383 ? -4.977 -12.406 15.508 1 97.19 383 MET A C 1
ATOM 3044 O O . MET A 1 383 ? -5.117 -12.773 16.672 1 97.19 383 MET A O 1
ATOM 3048 N N . ALA A 1 384 ? -5.531 -13.047 14.516 1 97.69 384 ALA A N 1
ATOM 3049 C CA . ALA A 1 384 ? -6.305 -14.258 14.75 1 97.69 384 ALA A CA 1
ATOM 3050 C C . ALA A 1 384 ? -5.477 -15.305 15.5 1 97.69 384 ALA A C 1
ATOM 3052 O O . ALA A 1 384 ? -4.25 -15.344 15.367 1 97.69 384 ALA A O 1
ATOM 3053 N N . GLN A 1 385 ? -6.168 -16.094 16.312 1 97.06 385 GLN A N 1
ATOM 3054 C CA . GLN A 1 385 ? -5.566 -17.203 17.047 1 97.06 385 GLN A CA 1
ATOM 3055 C C . GLN A 1 385 ? -6.102 -18.547 16.547 1 97.06 385 GLN A C 1
ATOM 3057 O O . GLN A 1 385 ? -7.293 -18.672 16.25 1 97.06 385 GLN A O 1
ATOM 3062 N N . PHE A 1 386 ? -5.227 -19.469 16.422 1 98.06 386 PHE A N 1
ATOM 3063 C CA . PHE A 1 386 ? -5.594 -20.812 16 1 98.06 386 PHE A CA 1
ATOM 3064 C C . PHE A 1 386 ? -5.285 -21.828 17.094 1 98.06 386 PHE A C 1
ATOM 3066 O O . PHE A 1 386 ? -4.375 -21.625 17.906 1 98.06 386 PHE A O 1
ATOM 3073 N N . PRO A 1 387 ? -5.957 -22.938 17.156 1 97.88 387 PRO A N 1
ATOM 3074 C CA . PRO A 1 387 ? -5.773 -23.953 18.203 1 97.88 387 PRO A CA 1
ATOM 3075 C C . PRO A 1 387 ? -4.355 -24.516 18.25 1 97.88 387 PRO A C 1
ATOM 3077 O O . PRO A 1 387 ? -3.871 -24.906 19.312 1 97.88 387 PRO A O 1
ATOM 3080 N N . SER A 1 388 ? -3.684 -24.547 17.203 1 98.19 388 SER A N 1
ATOM 3081 C CA . SER A 1 388 ? -2.314 -25.047 17.172 1 98.19 388 SER A CA 1
ATOM 3082 C C . SER A 1 388 ? -1.361 -24.109 17.906 1 98.19 388 SER A C 1
ATOM 3084 O O . SER A 1 388 ? -0.229 -24.484 18.219 1 98.19 388 SER A O 1
ATOM 3086 N N . GLY A 1 389 ? -1.767 -22.906 18.125 1 97.06 389 GLY A N 1
ATOM 3087 C CA . GLY A 1 389 ? -0.924 -21.906 18.75 1 97.06 389 GLY A CA 1
ATOM 3088 C C . GLY A 1 389 ? -0.345 -20.906 17.766 1 97.06 389 GLY A C 1
ATOM 3089 O O . GLY A 1 389 ? 0.221 -19.891 18.156 1 97.06 389 GLY A O 1
ATOM 3090 N N . ILE A 1 390 ? -0.488 -21.109 16.516 1 97.62 390 ILE A N 1
ATOM 3091 C CA . ILE A 1 390 ? 0 -20.188 15.508 1 97.62 390 ILE A CA 1
ATOM 3092 C C . ILE A 1 390 ? -0.93 -18.969 15.43 1 97.62 390 ILE A C 1
ATOM 3094 O O . ILE A 1 390 ? -2.141 -19.094 15.625 1 97.62 390 ILE A O 1
ATOM 3098 N N . ASP A 1 391 ? -0.436 -17.766 15.211 1 97.19 391 ASP A N 1
ATOM 3099 C CA . ASP A 1 391 ? -1.284 -16.578 15.07 1 97.19 391 ASP A CA 1
ATOM 3100 C C . ASP A 1 391 ? -1.608 -16.312 13.602 1 97.19 391 ASP A C 1
ATOM 3102 O O . ASP A 1 391 ? -1.124 -17.016 12.711 1 97.19 391 ASP A O 1
ATOM 3106 N N . GLY A 1 392 ? -2.469 -15.344 13.367 1 98 392 GLY A N 1
ATOM 3107 C CA . GLY A 1 392 ? -2.963 -15.062 12.031 1 98 392 GLY A CA 1
ATOM 3108 C C . GLY A 1 392 ? -1.875 -14.617 11.07 1 98 392 GLY A C 1
ATOM 3109 O O . GLY A 1 392 ? -1.908 -14.953 9.891 1 98 392 GLY A O 1
ATOM 3110 N N . GLU A 1 393 ? -0.909 -13.836 11.5 1 97.94 393 GLU A N 1
ATOM 3111 C CA . GLU A 1 393 ? 0.202 -13.398 10.664 1 97.94 393 GLU A CA 1
ATOM 3112 C C . GLU A 1 393 ? 0.933 -14.586 10.047 1 97.94 393 GLU A C 1
ATOM 3114 O O . GLU A 1 393 ? 1.067 -14.68 8.82 1 97.94 393 GLU A O 1
ATOM 3119 N N . LYS A 1 394 ? 1.382 -15.469 10.883 1 98.19 394 LYS A N 1
ATOM 3120 C CA . LYS A 1 394 ? 2.115 -16.641 10.406 1 98.19 394 LYS A CA 1
ATOM 3121 C C . LYS A 1 394 ? 1.208 -17.562 9.609 1 98.19 394 LYS A C 1
ATOM 3123 O O . LYS A 1 394 ? 1.638 -18.156 8.609 1 98.19 394 LYS A O 1
ATOM 3128 N N . MET A 1 395 ? -0.019 -17.688 10.031 1 98.62 395 MET A N 1
ATOM 3129 C CA . MET A 1 395 ? -0.96 -18.562 9.328 1 98.62 395 MET A CA 1
ATOM 3130 C C . MET A 1 395 ? -1.148 -18.094 7.883 1 98.62 395 MET A C 1
ATOM 3132 O O . MET A 1 395 ? -1.192 -18.922 6.965 1 98.62 395 MET A O 1
ATOM 3136 N N . HIS A 1 396 ? -1.257 -16.812 7.688 1 98.5 396 HIS A N 1
ATOM 3137 C CA . HIS A 1 396 ? -1.396 -16.312 6.324 1 98.5 396 HIS A CA 1
ATOM 3138 C C . HIS A 1 396 ? -0.269 -16.828 5.43 1 98.5 396 HIS A C 1
ATOM 3140 O O . HIS A 1 396 ? -0.494 -17.141 4.262 1 98.5 396 HIS A O 1
ATOM 3146 N N . GLN A 1 397 ? 0.907 -16.922 5.953 1 98.44 397 GLN A N 1
ATOM 3147 C CA . GLN A 1 397 ? 2.1 -17.25 5.176 1 98.44 397 GLN A CA 1
ATOM 3148 C C . GLN A 1 397 ? 2.156 -18.734 4.844 1 98.44 397 GLN A C 1
ATOM 3150 O O . GLN A 1 397 ? 2.9 -19.156 3.955 1 98.44 397 GLN A O 1
ATOM 3155 N N . VAL A 1 398 ? 1.364 -19.562 5.617 1 98.44 398 VAL A N 1
ATOM 3156 C CA . VAL A 1 398 ? 1.54 -20.984 5.426 1 98.44 398 VAL A CA 1
ATOM 3157 C C . VAL A 1 398 ? 0.197 -21.641 5.09 1 98.44 398 VAL A C 1
ATOM 3159 O O . VAL A 1 398 ? 0.141 -22.812 4.715 1 98.44 398 VAL A O 1
ATOM 3162 N N . PHE A 1 399 ? -0.931 -20.906 5.133 1 98.69 399 PHE A N 1
ATOM 3163 C CA . PHE A 1 399 ? -2.271 -21.469 5.039 1 98.69 399 PHE A CA 1
ATOM 3164 C C . PHE A 1 399 ? -2.461 -22.203 3.713 1 98.69 399 PHE A C 1
ATOM 3166 O O . PHE A 1 399 ? -2.926 -23.344 3.686 1 98.69 399 PHE A O 1
ATOM 3173 N N . GLY A 1 400 ? -2.152 -21.531 2.629 1 98.38 400 GLY A N 1
ATOM 3174 C CA . GLY A 1 400 ? -2.303 -22.156 1.324 1 98.38 400 GLY A CA 1
ATOM 3175 C C . GLY A 1 400 ? -1.497 -23.438 1.177 1 98.38 400 GLY A C 1
ATOM 3176 O O . GLY A 1 400 ? -1.984 -24.422 0.622 1 98.38 400 GLY A O 1
ATOM 3177 N N . SER A 1 401 ? -0.281 -23.469 1.679 1 98.19 401 SER A N 1
ATOM 3178 C CA . SER A 1 401 ? 0.577 -24.641 1.607 1 98.19 401 SER A CA 1
ATOM 3179 C C . SER A 1 401 ? 0.014 -25.781 2.443 1 98.19 401 SER A C 1
ATOM 3181 O O . SER A 1 401 ? 0.036 -26.938 2.018 1 98.19 401 SER A O 1
ATOM 3183 N N . LEU A 1 402 ? -0.467 -25.453 3.645 1 98.5 402 LEU A N 1
ATOM 3184 C CA . LEU A 1 402 ? -1.097 -26.453 4.496 1 98.5 402 LEU A CA 1
ATOM 3185 C C . LEU A 1 402 ? -2.32 -27.047 3.812 1 98.5 402 LEU A C 1
ATOM 3187 O O . LEU A 1 402 ? -2.529 -28.266 3.855 1 98.5 402 LEU A O 1
ATOM 3191 N N . TYR A 1 403 ? -3.086 -26.203 3.174 1 98.56 403 TYR A N 1
ATOM 3192 C CA . TYR A 1 403 ? -4.309 -26.594 2.475 1 98.56 403 TYR A CA 1
ATOM 3193 C C . TYR A 1 403 ? -4.004 -27.531 1.32 1 98.56 403 TYR A C 1
ATOM 3195 O O . TYR A 1 403 ? -4.613 -28.609 1.207 1 98.56 403 TYR A O 1
ATOM 3203 N N . VAL A 1 404 ? -3.051 -27.25 0.542 1 97.5 404 VAL A N 1
ATOM 3204 C CA . VAL A 1 404 ? -2.65 -28.078 -0.589 1 97.5 404 VAL A CA 1
ATOM 3205 C C . VAL A 1 404 ? -2.113 -29.422 -0.085 1 97.5 404 VAL A C 1
ATOM 3207 O O . VAL A 1 404 ? -2.406 -30.469 -0.663 1 97.5 404 VAL A O 1
ATOM 3210 N N . ASN A 1 405 ? -1.334 -29.375 0.948 1 96.5 405 ASN A N 1
ATOM 3211 C CA . ASN A 1 405 ? -0.808 -30.609 1.526 1 96.5 405 ASN A CA 1
ATOM 3212 C C . ASN A 1 405 ? -1.929 -31.516 2.012 1 96.5 405 ASN A C 1
ATOM 3214 O O . ASN A 1 405 ? -1.85 -32.75 1.859 1 96.5 405 ASN A O 1
ATOM 3218 N N . ALA A 1 406 ? -2.904 -30.891 2.605 1 97.75 406 ALA A N 1
ATOM 3219 C CA . ALA A 1 406 ? -4.047 -31.672 3.078 1 97.75 406 ALA A CA 1
ATOM 3220 C C . ALA A 1 406 ? -4.742 -32.375 1.921 1 97.75 406 ALA A C 1
ATOM 3222 O O . ALA A 1 406 ? -4.961 -33.594 1.968 1 97.75 406 ALA A O 1
ATOM 3223 N N . MET A 1 407 ? -4.996 -31.703 0.902 1 98 407 MET A N 1
ATOM 3224 C CA . MET A 1 407 ? -5.707 -32.281 -0.238 1 98 407 MET A CA 1
ATOM 3225 C C . MET A 1 407 ? -4.832 -33.312 -0.961 1 98 407 MET A C 1
ATOM 3227 O O . MET A 1 407 ? -5.316 -34.344 -1.374 1 98 407 MET A O 1
ATOM 3231 N N . ASP A 1 408 ? -3.57 -33 -1.117 1 96.38 408 ASP A N 1
ATOM 3232 C CA . ASP A 1 408 ? -2.629 -33.875 -1.796 1 96.38 408 ASP A CA 1
ATOM 3233 C C . ASP A 1 408 ? -2.484 -35.219 -1.05 1 96.38 408 ASP A C 1
ATOM 3235 O O . ASP A 1 408 ? -2.252 -36.25 -1.665 1 96.38 408 ASP A O 1
ATOM 3239 N N . SER A 1 409 ? -2.6 -35.188 0.239 1 96.81 409 SER A N 1
ATOM 3240 C CA . SER A 1 409 ? -2.426 -36.375 1.051 1 96.81 409 SER A CA 1
ATOM 3241 C C . SER A 1 409 ? -3.438 -37.469 0.674 1 96.81 409 SER A C 1
ATOM 3243 O O . SER A 1 409 ? -3.119 -38.656 0.686 1 96.81 409 SER A O 1
ATOM 3245 N N . ILE A 1 410 ? -4.625 -37.062 0.293 1 98.12 410 ILE A N 1
ATOM 3246 C CA . ILE A 1 410 ? -5.656 -38.031 -0.09 1 98.12 410 ILE A CA 1
ATOM 3247 C C . ILE A 1 410 ? -5.227 -38.781 -1.351 1 98.12 410 ILE A C 1
ATOM 3249 O O . ILE A 1 410 ? -5.316 -40 -1.413 1 98.12 410 ILE A O 1
ATOM 3253 N N . TYR A 1 411 ? -4.766 -38.062 -2.301 1 98.06 411 TYR A N 1
ATOM 3254 C CA . TYR A 1 411 ? -4.352 -38.656 -3.568 1 98.06 411 TYR A CA 1
ATOM 3255 C C . TYR A 1 411 ? -3.123 -39.531 -3.383 1 98.06 411 TYR A C 1
ATOM 3257 O O . TYR A 1 411 ? -3.014 -40.594 -4 1 98.06 411 TYR A O 1
ATOM 3265 N N . ARG A 1 412 ? -2.201 -39.125 -2.574 1 96.31 412 ARG A N 1
ATOM 3266 C CA . ARG A 1 412 ? -1.023 -39.938 -2.281 1 96.31 412 ARG A CA 1
ATOM 3267 C C . ARG A 1 412 ? -1.415 -41.25 -1.626 1 96.31 412 ARG A C 1
ATOM 3269 O O . ARG A 1 412 ? -0.887 -42.312 -1.98 1 96.31 412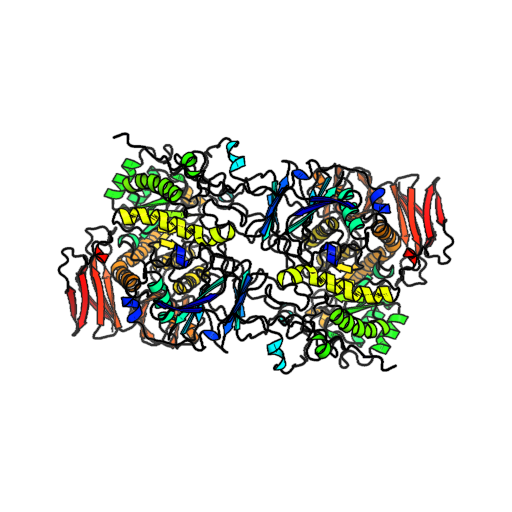 ARG A O 1
ATOM 3276 N N . GLU A 1 413 ? -2.336 -41.156 -0.688 1 97.19 413 GLU A N 1
ATOM 3277 C CA . GLU A 1 413 ? -2.812 -42.344 -0.017 1 97.19 413 GLU A CA 1
ATOM 3278 C C . GLU A 1 413 ? -3.48 -43.312 -1.004 1 97.19 413 GLU A C 1
ATOM 3280 O O . GLU A 1 413 ? -3.385 -44.531 -0.858 1 97.19 413 GLU A O 1
ATOM 3285 N N . LYS A 1 414 ? -4.043 -42.719 -1.993 1 97.69 414 LYS A N 1
ATOM 3286 C CA . LYS A 1 414 ? -4.734 -43.5 -3.006 1 97.69 414 LYS A CA 1
ATOM 3287 C C . LYS A 1 414 ? -3.783 -43.938 -4.125 1 97.69 414 LYS A C 1
ATOM 3289 O O . LYS A 1 414 ? -4.195 -44.562 -5.094 1 97.69 414 LYS A O 1
ATOM 3294 N N . ASN A 1 415 ? -2.498 -43.531 -4.051 1 97.69 415 ASN A N 1
ATOM 3295 C CA . ASN A 1 415 ? -1.471 -43.781 -5.055 1 97.69 415 ASN A CA 1
ATOM 3296 C C . ASN A 1 415 ? -1.888 -43.281 -6.426 1 97.69 415 ASN A C 1
ATOM 3298 O O . ASN A 1 415 ? -1.766 -43.969 -7.426 1 97.69 415 ASN A O 1
ATOM 3302 N N . THR A 1 416 ? -2.469 -42.188 -6.461 1 97.38 416 THR A N 1
ATOM 3303 C CA . THR A 1 416 ? -2.852 -41.5 -7.691 1 97.38 416 THR A CA 1
ATOM 3304 C C . THR A 1 416 ? -2.342 -40.062 -7.688 1 97.38 416 THR A C 1
ATOM 3306 O O . THR A 1 416 ? -2.432 -39.344 -6.668 1 97.38 416 THR A O 1
ATOM 3309 N N . ARG A 1 417 ? -1.742 -39.656 -8.773 1 97.75 417 ARG A N 1
ATOM 3310 C CA . ARG A 1 417 ? -1.261 -38.281 -8.867 1 97.75 417 ARG A CA 1
ATOM 3311 C C . ARG A 1 417 ? -2.391 -37.344 -9.242 1 97.75 417 ARG A C 1
ATOM 3313 O O . ARG A 1 417 ? -3.336 -37.719 -9.93 1 97.75 417 ARG A O 1
ATOM 3320 N N . THR A 1 418 ? -2.389 -36.156 -8.766 1 98.06 418 THR A N 1
ATOM 3321 C CA . THR A 1 418 ? -3.291 -35.062 -9.117 1 98.06 418 THR A CA 1
ATOM 3322 C C . THR A 1 418 ? -2.512 -33.875 -9.688 1 98.06 418 THR A C 1
ATOM 3324 O O . THR A 1 418 ? -1.286 -33.938 -9.797 1 98.06 418 THR A O 1
ATOM 3327 N N . TYR A 1 419 ? -3.168 -32.906 -10.18 1 98 419 TYR A N 1
ATOM 3328 C CA . TYR A 1 419 ? -2.611 -31.641 -10.617 1 98 419 TYR A CA 1
ATOM 3329 C C . TYR A 1 419 ? -3.543 -30.5 -10.266 1 98 419 TYR A C 1
ATOM 3331 O O . TYR A 1 419 ? -4.363 -30.078 -11.086 1 98 419 TYR A O 1
ATOM 3339 N N . GLN A 1 420 ? -3.326 -29.938 -9.094 1 97.75 420 GLN A N 1
ATOM 3340 C CA . GLN A 1 420 ? -4.246 -28.984 -8.492 1 97.75 420 GLN A CA 1
ATOM 3341 C C . GLN A 1 420 ? -3.896 -27.562 -8.891 1 97.75 420 GLN A C 1
ATOM 3343 O O . GLN A 1 420 ? -2.791 -27.297 -9.367 1 97.75 420 GLN A O 1
ATOM 3348 N N . ASP A 1 421 ? -4.898 -26.719 -8.828 1 97.31 421 ASP A N 1
ATOM 3349 C CA . ASP A 1 421 ? -4.684 -25.266 -8.844 1 97.31 421 ASP A CA 1
ATOM 3350 C C . ASP A 1 421 ? -4.762 -24.688 -7.434 1 97.31 421 ASP A C 1
ATOM 3352 O O . ASP A 1 421 ? -5.57 -25.125 -6.617 1 97.31 421 ASP A O 1
ATOM 3356 N N . TYR A 1 422 ? -3.877 -23.812 -7.129 1 97.12 422 TYR A N 1
ATOM 3357 C CA . TYR A 1 422 ? -3.984 -23.172 -5.82 1 97.12 422 TYR A CA 1
ATOM 3358 C C . TYR A 1 422 ? -3.58 -21.703 -5.895 1 97.12 422 TYR A C 1
ATOM 3360 O O . TYR A 1 422 ? -2.812 -21.312 -6.777 1 97.12 422 TYR A O 1
ATOM 3368 N N . ARG A 1 423 ? -4.121 -20.938 -5.027 1 97.25 423 ARG A N 1
ATOM 3369 C CA . ARG A 1 423 ? -3.965 -19.484 -5.117 1 97.25 423 ARG A CA 1
ATOM 3370 C C . ARG A 1 423 ? -2.867 -19 -4.176 1 97.25 423 ARG A C 1
ATOM 3372 O O . ARG A 1 423 ? -2.492 -17.812 -4.215 1 97.25 423 ARG A O 1
ATOM 3379 N N . SER A 1 424 ? -2.422 -19.844 -3.301 1 97.81 424 SER A N 1
ATOM 3380 C CA . SER A 1 424 ? -1.354 -19.406 -2.408 1 97.81 424 SER A CA 1
ATOM 3381 C C . SER A 1 424 ? -0.38 -20.547 -2.115 1 97.81 424 SER A C 1
ATOM 3383 O O . SER A 1 424 ? -0.78 -21.703 -2.031 1 97.81 424 SER A O 1
ATOM 3385 N N . SER A 1 425 ? 0.865 -20.156 -1.961 1 97.12 425 SER A N 1
ATOM 3386 C CA . SER A 1 425 ? 1.964 -21.062 -1.66 1 97.12 425 SER A CA 1
ATOM 3387 C C . SER A 1 425 ? 3.076 -20.359 -0.894 1 97.12 425 SER A C 1
ATOM 3389 O O . SER A 1 425 ? 2.891 -19.234 -0.417 1 97.12 425 SER A O 1
ATOM 3391 N N . GLY A 1 426 ? 4.176 -21.078 -0.702 1 96.19 426 GLY A N 1
ATOM 3392 C CA . GLY A 1 426 ? 5.328 -20.531 -0.001 1 96.19 426 GLY A CA 1
ATOM 3393 C C . GLY A 1 426 ? 6.59 -21.344 -0.209 1 96.19 426 GLY A C 1
ATOM 3394 O O . GLY A 1 426 ? 6.891 -21.75 -1.329 1 96.19 426 GLY A O 1
ATOM 3395 N N . MET A 1 427 ? 7.344 -21.453 0.873 1 97.31 427 MET A N 1
ATOM 3396 C CA . MET A 1 427 ? 8.641 -22.125 0.84 1 97.31 427 MET A CA 1
ATOM 3397 C C . MET A 1 427 ? 8.477 -23.641 0.834 1 97.31 427 MET A C 1
ATOM 3399 O O . MET A 1 427 ? 7.543 -24.172 1.446 1 97.31 427 MET A O 1
ATOM 3403 N N . PHE A 1 428 ? 9.352 -24.281 0.1 1 97.69 428 PHE A N 1
ATOM 3404 C CA . PHE A 1 428 ? 9.531 -25.734 0.126 1 97.69 428 PHE A CA 1
ATOM 3405 C C . PHE A 1 428 ? 8.32 -26.438 -0.467 1 97.69 428 PHE A C 1
ATOM 3407 O O . PHE A 1 428 ? 7.887 -27.469 0.042 1 97.69 428 PHE A O 1
ATOM 3414 N N . MET A 1 429 ? 7.758 -25.906 -1.551 1 96.94 429 MET A N 1
ATOM 3415 C CA . MET A 1 429 ? 6.523 -26.453 -2.105 1 96.94 429 MET A CA 1
ATOM 3416 C C . MET A 1 429 ? 6.754 -27 -3.508 1 96.94 429 MET A C 1
ATOM 3418 O O . MET A 1 429 ? 5.809 -27.422 -4.176 1 96.94 429 MET A O 1
ATOM 3422 N N . SER A 1 430 ? 7.992 -27.125 -3.965 1 96.75 430 SER A N 1
ATOM 3423 C CA . SER A 1 430 ? 8.312 -27.484 -5.344 1 96.75 430 SER A CA 1
ATOM 3424 C C . SER A 1 430 ? 7.852 -28.906 -5.668 1 96.75 430 SER A C 1
ATOM 3426 O O . SER A 1 430 ? 7.539 -29.203 -6.82 1 96.75 430 SER A O 1
ATOM 3428 N N . SER A 1 431 ? 7.754 -29.766 -4.668 1 95.69 431 SER A N 1
ATOM 3429 C CA . SER A 1 431 ? 7.457 -31.188 -4.898 1 95.69 431 SER A CA 1
ATOM 3430 C C . SER A 1 431 ? 5.953 -31.422 -4.945 1 95.69 431 SER A C 1
ATOM 3432 O O . SER A 1 431 ? 5.508 -32.562 -5.152 1 95.69 431 SER A O 1
ATOM 3434 N N . ARG A 1 432 ? 5.156 -30.391 -4.785 1 95.31 432 ARG A N 1
ATOM 3435 C CA . ARG A 1 432 ? 3.707 -30.547 -4.758 1 95.31 432 ARG A CA 1
ATOM 3436 C C . ARG A 1 432 ? 3.115 -30.422 -6.156 1 95.31 432 ARG A C 1
ATOM 3438 O O . ARG A 1 432 ? 3.48 -29.516 -6.91 1 95.31 432 ARG A O 1
ATOM 3445 N N . ASN A 1 433 ? 2.236 -31.344 -6.504 1 96.25 433 ASN A N 1
ATOM 3446 C CA . ASN A 1 433 ? 1.569 -31.328 -7.801 1 96.25 433 ASN A CA 1
ATOM 3447 C C . ASN A 1 433 ? 0.479 -30.266 -7.855 1 96.25 433 ASN A C 1
ATOM 3449 O O . ASN A 1 433 ? -0.71 -30.578 -7.879 1 96.25 433 ASN A O 1
ATOM 3453 N N . ALA A 1 434 ? 0.867 -29.078 -7.91 1 97.5 434 ALA A N 1
ATOM 3454 C CA . ALA A 1 434 ? -0.049 -27.953 -7.922 1 97.5 434 ALA A CA 1
ATOM 3455 C C . ALA A 1 434 ? 0.556 -26.766 -8.672 1 97.5 434 ALA A C 1
ATOM 3457 O O . ALA A 1 434 ? 1.777 -26.594 -8.688 1 97.5 434 ALA A O 1
ATOM 3458 N N . VAL A 1 435 ? -0.252 -26 -9.328 1 98.19 435 VAL A N 1
ATOM 3459 C CA . VAL A 1 435 ? 0.177 -24.828 -10.094 1 98.19 435 VAL A CA 1
ATOM 3460 C C . VAL A 1 435 ? -0.535 -23.578 -9.578 1 98.19 435 VAL A C 1
ATOM 3462 O O . VAL A 1 435 ? -1.755 -23.594 -9.391 1 98.19 435 VAL A O 1
ATOM 3465 N N . LEU A 1 436 ? 0.238 -22.547 -9.312 1 97.88 436 LEU A N 1
ATOM 3466 C CA . LEU A 1 436 ? -0.301 -21.266 -8.867 1 97.88 436 LEU A CA 1
ATOM 3467 C C . LEU A 1 436 ? -1.06 -20.578 -10 1 97.88 436 LEU A C 1
ATOM 3469 O O . LEU A 1 436 ? -0.687 -20.703 -11.164 1 97.88 436 LEU A O 1
ATOM 3473 N N . TYR A 1 437 ? -2.076 -19.875 -9.609 1 95.94 437 TYR A N 1
ATOM 3474 C CA . TYR A 1 437 ? -2.768 -18.953 -10.508 1 95.94 437 TYR A CA 1
ATOM 3475 C C . TYR A 1 437 ? -3.121 -17.656 -9.789 1 95.94 437 TYR A C 1
ATOM 3477 O O . TYR A 1 437 ? -2.938 -17.547 -8.57 1 95.94 437 TYR A O 1
ATOM 3485 N N . SER A 1 438 ? -3.418 -16.609 -10.539 1 91.88 438 SER A N 1
ATOM 3486 C CA . SER A 1 438 ? -3.795 -15.32 -9.961 1 91.88 438 SER A CA 1
ATOM 3487 C C . SER A 1 438 ? -4.859 -14.625 -10.805 1 91.88 438 SER A C 1
ATOM 3489 O O . SER A 1 438 ? -5.062 -14.984 -11.969 1 91.88 438 SER A O 1
ATOM 3491 N N . ASP A 1 439 ? -5.461 -13.586 -10.164 1 82.75 439 ASP A N 1
ATOM 3492 C CA . ASP A 1 439 ? -6.438 -12.758 -10.875 1 82.75 439 ASP A CA 1
ATOM 3493 C C . ASP A 1 439 ? -5.762 -11.562 -11.547 1 82.75 439 ASP A C 1
ATOM 3495 O O . ASP A 1 439 ? -6.422 -10.773 -12.219 1 82.75 439 ASP A O 1
ATOM 3499 N N . THR A 1 440 ? -4.496 -11.461 -11.383 1 83.12 440 THR A N 1
ATOM 3500 C CA . THR A 1 440 ? -3.803 -10.391 -12.102 1 83.12 440 THR A CA 1
ATOM 3501 C C . THR A 1 440 ? -3.973 -10.555 -13.609 1 83.12 440 THR A C 1
ATOM 3503 O O . THR A 1 440 ? -3.998 -11.68 -14.117 1 83.12 440 THR A O 1
ATOM 3506 N N . TYR A 1 441 ? -3.918 -9.398 -14.328 1 87.31 441 TYR A N 1
ATOM 3507 C CA . TYR A 1 441 ? -4.34 -9.555 -15.719 1 87.31 441 TYR A CA 1
ATOM 3508 C C . TYR A 1 441 ? -3.422 -8.789 -16.656 1 87.31 441 TYR A C 1
ATOM 3510 O O . TYR A 1 441 ? -3.727 -8.625 -17.844 1 87.31 441 TYR A O 1
ATOM 3518 N N . ASP A 1 442 ? -2.25 -8.289 -16.172 1 91.69 442 ASP A N 1
ATOM 3519 C CA . ASP A 1 442 ? -1.274 -7.66 -17.062 1 91.69 442 ASP A CA 1
ATOM 3520 C C . ASP A 1 442 ? -0.407 -8.711 -17.75 1 91.69 442 ASP A C 1
ATOM 3522 O O . ASP A 1 442 ? 0.317 -9.461 -17.094 1 91.69 442 ASP A O 1
ATOM 3526 N N . PRO A 1 443 ? -0.404 -8.75 -19.094 1 92.38 443 PRO A N 1
ATOM 3527 C CA . PRO A 1 443 ? 0.272 -9.836 -19.797 1 92.38 443 PRO A CA 1
ATOM 3528 C C . PRO A 1 443 ? 1.785 -9.828 -19.594 1 92.38 443 PRO A C 1
ATOM 3530 O O . PRO A 1 443 ? 2.406 -10.891 -19.484 1 92.38 443 PRO A O 1
ATOM 3533 N N . LYS A 1 444 ? 2.311 -8.672 -19.625 1 93.56 444 LYS A N 1
ATOM 3534 C CA . LYS A 1 444 ? 3.754 -8.625 -19.406 1 93.56 444 LYS A CA 1
ATOM 3535 C C . LYS A 1 444 ? 4.121 -9.18 -18.031 1 93.56 444 LYS A C 1
ATOM 3537 O O . LYS A 1 444 ? 5.121 -9.883 -17.891 1 93.56 444 LYS A O 1
ATOM 3542 N N . GLU A 1 445 ? 3.35 -8.898 -17.062 1 93.94 445 GLU A N 1
ATOM 3543 C CA . GLU A 1 445 ? 3.572 -9.406 -15.711 1 93.94 445 GLU A CA 1
ATOM 3544 C C . GLU A 1 445 ? 3.416 -10.922 -15.648 1 93.94 445 GLU A C 1
ATOM 3546 O O . GLU A 1 445 ? 4.105 -11.594 -14.883 1 93.94 445 GLU A O 1
ATOM 3551 N N . TYR A 1 446 ? 2.57 -11.461 -16.562 1 92.19 446 TYR A N 1
ATOM 3552 C CA . TYR A 1 446 ? 2.412 -12.906 -16.672 1 92.19 446 TYR A CA 1
ATOM 3553 C C . TYR A 1 446 ? 3.748 -13.578 -16.969 1 92.19 446 TYR A C 1
ATOM 3555 O O . TYR A 1 446 ? 4.129 -14.531 -16.281 1 92.19 446 TYR A O 1
ATOM 3563 N N . ILE A 1 447 ? 4.254 -13 -17.938 1 95.75 447 ILE A N 1
ATOM 3564 C CA . ILE A 1 447 ? 5.461 -13.617 -18.469 1 95.75 447 ILE A CA 1
ATOM 3565 C C . ILE A 1 447 ? 6.598 -13.484 -17.453 1 95.75 447 ILE A C 1
ATOM 3567 O O . ILE A 1 447 ? 7.324 -14.445 -17.188 1 95.75 447 ILE A O 1
ATOM 3571 N N . GLN A 1 448 ? 6.711 -12.328 -16.844 1 96.88 448 GLN A N 1
ATOM 3572 C CA . GLN A 1 448 ? 7.738 -12.094 -15.836 1 96.88 448 GLN A CA 1
ATOM 3573 C C . GLN A 1 448 ? 7.57 -13.039 -14.648 1 96.88 448 GLN A C 1
ATOM 3575 O O . GLN A 1 448 ? 8.555 -13.523 -14.086 1 96.88 448 GLN A O 1
ATOM 3580 N N . ALA A 1 449 ? 6.359 -13.312 -14.312 1 97.5 449 ALA A N 1
ATOM 3581 C CA . ALA A 1 449 ? 6.074 -14.188 -13.18 1 97.5 449 ALA A CA 1
ATOM 3582 C C . ALA A 1 449 ? 6.492 -15.625 -13.484 1 97.5 449 ALA A C 1
ATOM 3584 O O . ALA A 1 449 ? 6.863 -16.375 -12.578 1 97.5 449 ALA A O 1
ATOM 3585 N N . LEU A 1 450 ? 6.438 -16.047 -14.734 1 97.5 450 LEU A N 1
ATOM 3586 C CA . LEU A 1 450 ? 6.938 -17.359 -15.125 1 97.5 450 LEU A CA 1
ATOM 3587 C C . LEU A 1 450 ? 8.43 -17.484 -14.82 1 97.5 450 LEU A C 1
ATOM 3589 O O . LEU A 1 450 ? 8.883 -18.531 -14.328 1 97.5 450 LEU A O 1
ATOM 3593 N N . CYS A 1 451 ? 9.109 -16.391 -15.055 1 98 451 CYS A N 1
ATOM 3594 C CA . CYS A 1 451 ? 10.539 -16.359 -14.758 1 98 451 CYS A CA 1
ATOM 3595 C C . CYS A 1 451 ? 10.789 -16.328 -13.258 1 98 451 CYS A C 1
ATOM 3597 O O . CYS A 1 451 ? 11.57 -17.109 -12.734 1 98 451 CYS A O 1
ATOM 3599 N N . ASN A 1 452 ? 10.078 -15.508 -12.617 1 98.25 452 ASN A N 1
ATOM 3600 C CA . ASN A 1 452 ? 10.305 -15.281 -11.188 1 98.25 452 ASN A CA 1
ATOM 3601 C C . ASN A 1 452 ? 9.977 -16.516 -10.359 1 98.25 452 ASN A C 1
ATOM 3603 O O . ASN A 1 452 ? 10.648 -16.812 -9.367 1 98.25 452 ASN A O 1
ATOM 3607 N N . SER A 1 453 ? 8.938 -17.219 -10.719 1 97.88 453 SER A N 1
ATOM 3608 C CA . SER A 1 453 ? 8.492 -18.359 -9.938 1 97.88 453 SER A CA 1
ATOM 3609 C C . SER A 1 453 ? 9.555 -19.469 -9.922 1 97.88 453 SER A C 1
ATOM 3611 O O . SER A 1 453 ? 9.648 -20.234 -8.961 1 97.88 453 SER A O 1
ATOM 3613 N N . ALA A 1 454 ? 10.375 -19.484 -10.859 1 98.38 454 ALA A N 1
ATOM 3614 C CA . ALA A 1 454 ? 11.367 -20.547 -11.008 1 98.38 454 ALA A CA 1
ATOM 3615 C C . ALA A 1 454 ? 12.438 -20.453 -9.93 1 98.38 454 ALA A C 1
ATOM 3617 O O . ALA A 1 454 ? 13.016 -21.453 -9.523 1 98.38 454 ALA A O 1
ATOM 3618 N N . PHE A 1 455 ? 12.703 -19.25 -9.422 1 98.62 455 PHE A N 1
ATOM 3619 C CA . PHE A 1 455 ? 13.766 -19.062 -8.438 1 98.62 455 PHE A CA 1
ATOM 3620 C C . PHE A 1 455 ? 13.453 -19.812 -7.152 1 98.62 455 PHE A C 1
ATOM 3622 O O . PHE A 1 455 ? 14.367 -20.234 -6.438 1 98.62 455 PHE A O 1
ATOM 3629 N N . GLY A 1 456 ? 12.219 -20 -6.875 1 97.56 456 GLY A N 1
ATOM 3630 C CA . GLY A 1 456 ? 11.797 -20.703 -5.672 1 97.56 456 GLY A CA 1
ATOM 3631 C C . GLY A 1 456 ? 11.141 -22.047 -5.961 1 97.56 456 GLY A C 1
ATOM 3632 O O . GLY A 1 456 ? 10.438 -22.594 -5.113 1 97.56 456 GLY A O 1
ATOM 3633 N N . GLY A 1 457 ? 11.258 -22.516 -7.199 1 97.62 457 GLY A N 1
ATOM 3634 C CA . GLY A 1 457 ? 10.758 -23.828 -7.578 1 97.62 457 GLY A CA 1
ATOM 3635 C C . GLY A 1 457 ? 9.242 -23.875 -7.684 1 97.62 457 GLY A C 1
ATOM 3636 O O . GLY A 1 457 ? 8.648 -24.938 -7.559 1 97.62 457 GLY A O 1
ATOM 3637 N N . LEU A 1 458 ? 8.578 -22.766 -7.863 1 98.06 458 LEU A N 1
ATOM 3638 C CA . LEU A 1 458 ? 7.125 -22.703 -7.977 1 98.06 458 LEU A CA 1
ATOM 3639 C C . LEU A 1 458 ? 6.688 -22.812 -9.438 1 98.06 458 LEU A C 1
ATOM 3641 O O . LEU A 1 458 ? 7.449 -22.453 -10.344 1 98.06 458 LEU A O 1
ATOM 3645 N N . LEU A 1 459 ? 5.566 -23.391 -9.633 1 98.31 459 LEU A N 1
ATOM 3646 C CA . LEU A 1 459 ? 4.93 -23.406 -10.945 1 98.31 459 LEU A CA 1
ATOM 3647 C C . LEU A 1 459 ? 3.807 -22.391 -11.023 1 98.31 459 LEU A C 1
ATOM 3649 O O . LEU A 1 459 ? 3.039 -22.219 -10.07 1 98.31 459 LEU A O 1
ATOM 3653 N N . TRP A 1 460 ? 3.814 -21.641 -12.125 1 97.25 460 TRP A N 1
ATOM 3654 C CA . TRP A 1 460 ? 2.881 -20.547 -12.32 1 97.25 460 TRP A CA 1
ATOM 3655 C C . TRP A 1 460 ? 2.156 -20.672 -13.656 1 97.25 460 TRP A C 1
ATOM 3657 O O . TRP A 1 460 ? 2.771 -20.984 -14.68 1 97.25 460 TRP A O 1
ATOM 3667 N N . CYS A 1 461 ? 0.839 -20.469 -13.602 1 95.31 461 CYS A N 1
ATOM 3668 C CA . CYS A 1 461 ? 0.025 -20.453 -14.812 1 95.31 461 CYS A CA 1
ATOM 3669 C C . CYS A 1 461 ? -0.729 -19.125 -14.93 1 95.31 461 CYS A C 1
ATOM 3671 O O . CYS A 1 461 ? -1.558 -18.797 -14.078 1 95.31 461 CYS A O 1
ATOM 3673 N N . PRO A 1 462 ? -0.494 -18.328 -16.047 1 92.81 462 PRO A N 1
ATOM 3674 C CA . PRO A 1 462 ? -1.307 -17.141 -16.25 1 92.81 462 PRO A CA 1
ATOM 3675 C C . PRO A 1 462 ? -2.74 -17.453 -16.672 1 92.81 462 PRO A C 1
ATOM 3677 O O . PRO A 1 462 ? -3.014 -18.562 -17.156 1 92.81 462 PRO A O 1
ATOM 3680 N N . GLU A 1 463 ? -3.635 -16.531 -16.547 1 85.69 463 GLU A N 1
ATOM 3681 C CA . GLU A 1 463 ? -5.039 -16.812 -16.812 1 85.69 463 GLU A CA 1
ATOM 3682 C C . GLU A 1 463 ? -5.461 -16.234 -18.172 1 85.69 463 GLU A C 1
ATOM 3684 O O . GLU A 1 463 ? -5 -15.172 -18.562 1 85.69 463 GLU A O 1
ATOM 3689 N N . VAL A 1 464 ? -6.273 -17.016 -18.875 1 91.62 464 VAL A N 1
ATOM 3690 C CA . VAL A 1 464 ? -7.09 -16.531 -19.984 1 91.62 464 VAL A CA 1
ATOM 3691 C C . VAL A 1 464 ? -8.547 -16.422 -19.531 1 91.62 464 VAL A C 1
ATOM 3693 O O . VAL A 1 464 ? -9.281 -17.406 -19.562 1 91.62 464 VAL A O 1
ATOM 3696 N N . ARG A 1 465 ? -8.953 -15.273 -19.156 1 85.88 465 ARG A N 1
ATOM 3697 C CA . ARG A 1 465 ? -10.289 -15.125 -18.578 1 85.88 465 ARG A CA 1
ATOM 3698 C C . ARG A 1 465 ? -11.125 -14.141 -19.391 1 85.88 465 ARG A C 1
ATOM 3700 O O . ARG A 1 465 ? -12.344 -14.273 -19.484 1 85.88 465 ARG A O 1
ATOM 3707 N N . GLU A 1 466 ? -10.469 -13.133 -19.922 1 86 466 GLU A N 1
ATOM 3708 C CA . GLU A 1 466 ? -11.094 -12.07 -20.703 1 86 466 GLU A CA 1
ATOM 3709 C C . GLU A 1 466 ? -10.164 -11.578 -21.812 1 86 466 GLU A C 1
ATOM 3711 O O . GLU A 1 466 ? -8.953 -11.805 -21.75 1 86 466 GLU A O 1
ATOM 3716 N N . ALA A 1 467 ? -10.742 -11.18 -22.844 1 90.25 467 ALA A N 1
ATOM 3717 C CA . ALA A 1 467 ? -9.953 -10.594 -23.922 1 90.25 467 ALA A CA 1
ATOM 3718 C C . ALA A 1 467 ? -10.703 -9.43 -24.578 1 90.25 467 ALA A C 1
ATOM 3720 O O . ALA A 1 467 ? -11.938 -9.422 -24.609 1 90.25 467 ALA A O 1
ATOM 3721 N N . HIS A 1 468 ? -9.906 -8.531 -25.109 1 89.12 468 HIS A N 1
ATOM 3722 C CA . HIS A 1 468 ? -10.492 -7.328 -25.703 1 89.12 468 HIS A CA 1
ATOM 3723 C C . HIS A 1 468 ? -10.422 -7.367 -27.219 1 89.12 468 HIS A C 1
ATOM 3725 O O . HIS A 1 468 ? -11.047 -6.551 -27.891 1 89.12 468 HIS A O 1
ATOM 3731 N N . SER A 1 469 ? -9.695 -8.211 -27.75 1 92.81 469 SER A N 1
ATOM 3732 C CA . SER A 1 469 ? -9.531 -8.414 -29.188 1 92.81 469 SER A CA 1
ATOM 3733 C C . SER A 1 469 ? -9.039 -9.82 -29.5 1 92.81 469 SER A C 1
ATOM 3735 O O . SER A 1 469 ? -8.711 -10.586 -28.578 1 92.81 469 SER A O 1
ATOM 3737 N N . ALA A 1 470 ? -9.086 -10.141 -30.75 1 93.69 470 ALA A N 1
ATOM 3738 C CA . ALA A 1 470 ? -8.555 -11.438 -31.156 1 93.69 470 ALA A CA 1
ATOM 3739 C C . ALA A 1 470 ? -7.066 -11.547 -30.828 1 93.69 470 ALA A C 1
ATOM 3741 O O . ALA A 1 470 ? -6.609 -12.594 -30.359 1 93.69 470 ALA A O 1
ATOM 3742 N N . GLU A 1 471 ? -6.344 -10.484 -31.078 1 94.5 471 GLU A N 1
ATOM 3743 C CA . GLU A 1 471 ? -4.918 -10.484 -30.781 1 94.5 471 GLU A CA 1
ATOM 3744 C C . GLU A 1 471 ? -4.668 -10.688 -29.281 1 94.5 471 GLU A C 1
ATOM 3746 O O . GLU A 1 471 ? -3.812 -11.484 -28.891 1 94.5 471 GLU A O 1
ATOM 3751 N N . ASP A 1 472 ? -5.43 -9.977 -28.531 1 94 472 ASP A N 1
ATOM 3752 C CA . ASP A 1 472 ? -5.316 -10.094 -27.078 1 94 472 ASP A CA 1
ATOM 3753 C C . ASP A 1 472 ? -5.598 -11.523 -26.625 1 94 472 ASP A C 1
ATOM 3755 O O . ASP A 1 472 ? -4.824 -12.102 -25.859 1 94 472 ASP A O 1
ATOM 3759 N N . PHE A 1 473 ? -6.629 -12.109 -27.125 1 95 473 PHE A N 1
ATOM 3760 C CA . PHE A 1 473 ? -7.02 -13.453 -26.734 1 95 473 PHE A CA 1
ATOM 3761 C C . PHE A 1 473 ? -5.949 -14.469 -27.125 1 95 473 PHE A C 1
ATOM 3763 O O . PHE A 1 473 ? -5.52 -15.273 -26.297 1 95 473 PHE A O 1
ATOM 3770 N N . PHE A 1 474 ? -5.559 -14.445 -28.312 1 96.38 474 PHE A N 1
ATOM 3771 C CA . PHE A 1 474 ? -4.668 -15.492 -28.812 1 96.38 474 PHE A CA 1
ATOM 3772 C C . PHE A 1 474 ? -3.266 -15.32 -28.234 1 96.38 474 PHE A C 1
ATOM 3774 O O . PHE A 1 474 ? -2.564 -16.312 -28 1 96.38 474 PHE A O 1
ATOM 3781 N N . HIS A 1 475 ? -2.793 -14.094 -27.969 1 96.12 475 HIS A N 1
ATOM 3782 C CA . HIS A 1 475 ? -1.525 -13.914 -27.266 1 96.12 475 HIS A CA 1
ATOM 3783 C C . HIS A 1 475 ? -1.565 -14.562 -25.891 1 96.12 475 HIS A C 1
ATOM 3785 O O . HIS A 1 475 ? -0.598 -15.203 -25.469 1 96.12 475 HIS A O 1
ATOM 3791 N N . ARG A 1 476 ? -2.662 -14.445 -25.234 1 95.81 476 ARG A N 1
ATOM 3792 C CA . ARG A 1 476 ? -2.826 -15.07 -23.938 1 95.81 476 ARG A CA 1
ATOM 3793 C C . ARG A 1 476 ? -2.869 -16.594 -24.047 1 95.81 476 ARG A C 1
ATOM 3795 O O . ARG A 1 476 ? -2.273 -17.297 -23.234 1 95.81 476 ARG A O 1
ATOM 3802 N N . LEU A 1 477 ? -3.572 -17.016 -25.031 1 96.88 477 LEU A N 1
ATOM 3803 C CA . LEU A 1 477 ? -3.658 -18.469 -25.234 1 96.88 477 LEU A CA 1
ATOM 3804 C C . LEU A 1 477 ? -2.289 -19.047 -25.562 1 96.88 477 LEU A C 1
ATOM 3806 O O . LEU A 1 477 ? -1.92 -20.109 -25.047 1 96.88 477 LEU A O 1
ATOM 3810 N N . GLN A 1 478 ? -1.555 -18.344 -26.406 1 97.5 478 GLN A N 1
ATOM 3811 C CA . GLN A 1 478 ? -0.195 -18.766 -26.719 1 97.5 478 GLN A CA 1
ATOM 3812 C C . GLN A 1 478 ? 0.653 -18.891 -25.453 1 97.5 478 GLN A C 1
ATOM 3814 O O . GLN A 1 478 ? 1.374 -19.859 -25.266 1 97.5 478 GLN A O 1
ATOM 3819 N N . THR A 1 479 ? 0.537 -17.953 -24.578 1 96.56 479 THR A N 1
ATOM 3820 C CA . THR A 1 479 ? 1.324 -17.922 -23.344 1 96.56 479 THR A CA 1
ATOM 3821 C C . THR A 1 479 ? 0.944 -19.094 -22.438 1 96.56 479 THR A C 1
ATOM 3823 O O . THR A 1 479 ? 1.817 -19.75 -21.875 1 96.56 479 THR A O 1
ATOM 3826 N N . VAL A 1 480 ? -0.311 -19.375 -22.328 1 96.31 480 VAL A N 1
ATOM 3827 C CA . VAL A 1 480 ? -0.754 -20.422 -21.406 1 96.31 480 VAL A CA 1
ATOM 3828 C C . VAL A 1 480 ? -0.35 -21.781 -21.969 1 96.31 480 VAL A C 1
ATOM 3830 O O . VAL A 1 480 ? -0.043 -22.703 -21.203 1 96.31 480 VAL A O 1
ATOM 3833 N N . ILE A 1 481 ? -0.346 -21.891 -23.266 1 97.62 481 ILE A N 1
ATOM 3834 C CA . ILE A 1 481 ? 0.102 -23.109 -23.938 1 97.62 481 ILE A CA 1
ATOM 3835 C C . ILE A 1 481 ? 1.572 -23.359 -23.609 1 97.62 481 ILE A C 1
ATOM 3837 O O . ILE A 1 481 ? 2.002 -24.516 -23.5 1 97.62 481 ILE A O 1
ATOM 3841 N N . LEU A 1 482 ? 2.289 -22.328 -23.391 1 98.19 482 LEU A N 1
ATOM 3842 C CA . LEU A 1 482 ? 3.721 -22.391 -23.109 1 98.19 482 LEU A CA 1
ATOM 3843 C C . LEU A 1 482 ? 4.004 -22.234 -21.625 1 98.19 482 LEU A C 1
ATOM 3845 O O . LEU A 1 482 ? 5.047 -21.719 -21.234 1 98.19 482 LEU A O 1
ATOM 3849 N N . SER A 1 483 ? 3.117 -22.672 -20.75 1 97.94 483 SER A N 1
ATOM 3850 C CA . SER A 1 483 ? 3.246 -22.578 -19.297 1 97.94 483 SER A CA 1
ATOM 3851 C C . SER A 1 483 ? 3.084 -23.938 -18.641 1 97.94 483 SER A C 1
ATOM 3853 O O . SER A 1 483 ? 2.838 -24.938 -19.312 1 97.94 483 SER A O 1
ATOM 3855 N N . PRO A 1 484 ? 3.289 -24.016 -17.297 1 98.25 484 PRO A N 1
ATOM 3856 C CA . PRO A 1 484 ? 3.211 -25.312 -16.625 1 98.25 484 PRO A CA 1
ATOM 3857 C C . PRO A 1 484 ? 1.85 -25.984 -16.797 1 98.25 484 PRO A C 1
ATOM 3859 O O . PRO A 1 484 ? 1.754 -27.203 -16.75 1 98.25 484 PRO A O 1
ATOM 3862 N N . GLN A 1 485 ? 0.89 -25.219 -16.969 1 97.31 485 GLN A N 1
ATOM 3863 C CA . GLN A 1 485 ? -0.468 -25.688 -17.219 1 97.31 485 GLN A CA 1
ATOM 3864 C C . GLN A 1 485 ? -1.114 -24.906 -18.359 1 97.31 485 GLN A C 1
ATOM 3866 O O . GLN A 1 485 ? -0.961 -23.688 -18.453 1 97.31 485 GLN A O 1
ATOM 3871 N N . ALA A 1 486 ? -1.745 -25.641 -19.328 1 97.75 486 ALA A N 1
ATOM 3872 C CA . ALA A 1 486 ? -2.531 -25 -20.375 1 97.75 486 ALA A CA 1
ATOM 3873 C C . ALA A 1 486 ? -4.008 -24.938 -20 1 97.75 486 ALA A C 1
ATOM 3875 O O . ALA A 1 486 ? -4.719 -25.953 -20.109 1 97.75 486 ALA A O 1
ATOM 3876 N N . MET A 1 487 ? -4.406 -23.734 -19.594 1 96.12 487 MET A N 1
ATOM 3877 C CA . MET A 1 487 ? -5.75 -23.641 -19.016 1 96.12 487 MET A CA 1
ATOM 3878 C C . MET A 1 487 ? -6.469 -22.391 -19.516 1 96.12 487 MET A C 1
ATOM 3880 O O . MET A 1 487 ? -5.875 -21.312 -19.578 1 96.12 487 MET A O 1
ATOM 3884 N N . VAL A 1 488 ? -7.676 -22.547 -19.969 1 96.62 488 VAL A N 1
ATOM 3885 C CA . VAL A 1 488 ? -8.594 -21.438 -20.188 1 96.62 488 VAL A CA 1
ATOM 3886 C C . VAL A 1 488 ? -9.617 -21.391 -19.047 1 96.62 488 VAL A C 1
ATOM 3888 O O . VAL A 1 488 ? -10.344 -22.359 -18.812 1 96.62 488 VAL A O 1
ATOM 3891 N N . ASN A 1 489 ? -9.586 -20.344 -18.344 1 95.12 489 ASN A N 1
ATOM 3892 C CA . ASN A 1 489 ? -10.547 -20.125 -17.266 1 95.12 489 ASN A CA 1
ATOM 3893 C C . ASN A 1 489 ? -11.68 -19.203 -17.688 1 95.12 489 ASN A C 1
ATOM 3895 O O . ASN A 1 489 ? -11.688 -18.016 -17.328 1 95.12 489 ASN A O 1
ATOM 3899 N N . ALA A 1 490 ? -12.719 -19.719 -18.297 1 92.94 490 ALA A N 1
ATOM 3900 C CA . ALA A 1 490 ? -13.805 -18.922 -18.891 1 92.94 490 ALA A CA 1
ATOM 3901 C C . ALA A 1 490 ? -14.969 -18.797 -17.922 1 92.94 490 ALA A C 1
ATOM 3903 O O . ALA A 1 490 ? -16.141 -18.891 -18.312 1 92.94 490 ALA A O 1
ATOM 3904 N N . TRP A 1 491 ? -14.758 -18.562 -16.656 1 90.5 491 TRP A N 1
ATOM 3905 C CA . TRP A 1 491 ? -15.773 -18.625 -15.609 1 90.5 491 TRP A CA 1
ATOM 3906 C C . TRP A 1 491 ? -16.781 -17.484 -15.75 1 90.5 491 TRP A C 1
ATOM 3908 O O . TRP A 1 491 ? -17.844 -17.516 -15.125 1 90.5 491 TRP A O 1
ATOM 3918 N N . TYR A 1 492 ? -16.594 -16.625 -16.781 1 88.38 492 TYR A N 1
ATOM 3919 C CA . TYR A 1 492 ? -17.531 -15.531 -17.031 1 88.38 492 TYR A CA 1
ATOM 3920 C C . TYR A 1 492 ? -18.438 -15.859 -18.203 1 88.38 492 TYR A C 1
ATOM 3922 O O . TYR A 1 492 ? -19.422 -15.148 -18.453 1 88.38 492 TYR A O 1
ATOM 3930 N N . LEU A 1 493 ? -18.141 -16.891 -18.953 1 93 493 LEU A N 1
ATOM 3931 C CA . LEU A 1 493 ? -18.734 -17.016 -20.281 1 93 493 LEU A CA 1
ATOM 3932 C C . LEU A 1 493 ? -19.547 -18.297 -20.391 1 93 493 LEU A C 1
ATOM 3934 O O . LEU A 1 493 ? -19.125 -19.344 -19.891 1 93 493 LEU A O 1
ATOM 3938 N N . GLN A 1 494 ? -20.594 -18.219 -21.156 1 94.12 494 GLN A N 1
ATOM 3939 C CA . GLN A 1 494 ? -21.438 -19.359 -21.438 1 94.12 494 GLN A CA 1
ATOM 3940 C C . GLN A 1 494 ? -20.859 -20.234 -22.547 1 94.12 494 GLN A C 1
ATOM 3942 O O . GLN A 1 494 ? -21.016 -21.453 -22.547 1 94.12 494 GLN A O 1
ATOM 3947 N N . TYR A 1 495 ? -20.25 -19.594 -23.547 1 96.06 495 TYR A N 1
ATOM 3948 C CA . TYR A 1 495 ? -19.625 -20.281 -24.656 1 96.06 495 TYR A CA 1
ATOM 3949 C C . TYR A 1 495 ? -18.125 -20.016 -24.703 1 96.06 495 TYR A C 1
ATOM 3951 O O . TYR A 1 495 ? -17.625 -19.156 -23.969 1 96.06 495 TYR A O 1
ATOM 3959 N N . ALA A 1 496 ? -17.438 -20.828 -25.531 1 96.88 496 ALA A N 1
ATOM 3960 C CA . ALA A 1 496 ? -15.992 -20.703 -25.594 1 96.88 496 ALA A CA 1
ATOM 3961 C C . ALA A 1 496 ? -15.586 -19.281 -25.984 1 96.88 496 ALA A C 1
ATOM 3963 O O . ALA A 1 496 ? -16.219 -18.656 -26.828 1 96.88 496 ALA A O 1
ATOM 3964 N N . PRO A 1 497 ? -14.508 -18.797 -25.406 1 96.56 497 PRO A N 1
ATOM 3965 C CA . PRO A 1 497 ? -14.125 -17.391 -25.625 1 96.56 497 PRO A CA 1
ATOM 3966 C C . PRO A 1 497 ? -13.688 -17.125 -27.062 1 96.56 497 PRO A C 1
ATOM 3968 O O . PRO A 1 497 ? -13.773 -15.984 -27.531 1 96.56 497 PRO A O 1
ATOM 3971 N N . TRP A 1 498 ? -13.156 -18.125 -27.844 1 97.38 498 TRP A N 1
ATOM 3972 C CA . TRP A 1 498 ? -12.719 -17.891 -29.219 1 97.38 498 TRP A CA 1
ATOM 3973 C C . TRP A 1 498 ? -13.922 -17.766 -30.156 1 97.38 498 TRP A C 1
ATOM 3975 O O . TRP A 1 498 ? -13.773 -17.359 -31.312 1 97.38 498 TRP A O 1
ATOM 3985 N N . LEU A 1 499 ? -15.125 -18.031 -29.641 1 97.38 499 LEU A N 1
ATOM 3986 C CA . LEU A 1 499 ? -16.328 -17.828 -30.438 1 97.38 499 LEU A CA 1
ATOM 3987 C C . LEU A 1 499 ? -16.844 -16.391 -30.281 1 97.38 499 LEU A C 1
ATOM 3989 O O . LEU A 1 499 ? -17.453 -15.859 -31.203 1 97.38 499 LEU A O 1
ATOM 3993 N N . GLN A 1 500 ? -16.766 -15.875 -29.078 1 96.25 500 GLN A N 1
ATOM 3994 C CA . GLN A 1 500 ? -17.203 -14.523 -28.75 1 96.25 500 GLN A CA 1
ATOM 3995 C C . GLN A 1 500 ? -16.547 -14.023 -27.469 1 96.25 500 GLN A C 1
ATOM 3997 O O . GLN A 1 500 ? -16.766 -14.578 -26.391 1 96.25 500 GLN A O 1
ATOM 4002 N N . PHE A 1 501 ? -15.773 -12.844 -27.594 1 91.81 501 PHE A N 1
ATOM 4003 C CA . PHE A 1 501 ? -15.039 -12.336 -26.438 1 91.81 501 PHE A CA 1
ATOM 4004 C C . PHE A 1 501 ? -15.938 -11.461 -25.578 1 91.81 501 PHE A C 1
ATOM 4006 O O . PHE A 1 501 ? -15.695 -11.305 -24.375 1 91.81 501 PHE A O 1
ATOM 4013 N N . ASP A 1 502 ? -16.938 -10.789 -26.188 1 93.44 502 ASP A N 1
ATOM 4014 C CA . ASP A 1 502 ? -17.859 -9.922 -25.469 1 93.44 502 ASP A CA 1
ATOM 4015 C C . ASP A 1 502 ? -18.781 -10.734 -24.562 1 93.44 502 ASP A C 1
ATOM 4017 O O . ASP A 1 502 ? -19.516 -11.602 -25.031 1 93.44 502 ASP A O 1
ATOM 4021 N N . ARG A 1 503 ? -18.797 -10.484 -23.344 1 92.44 503 ARG A N 1
ATOM 4022 C CA . ARG A 1 503 ? -19.531 -11.273 -22.375 1 92.44 503 ARG A CA 1
ATOM 4023 C C . ARG A 1 503 ? -21.031 -11.281 -22.688 1 92.44 503 ARG A C 1
ATOM 4025 O O . ARG A 1 503 ? -21.656 -12.336 -22.688 1 92.44 503 ARG A O 1
ATOM 4032 N N . GLY A 1 504 ? -21.641 -10.07 -22.922 1 93.81 504 GLY A N 1
ATOM 4033 C CA . GLY A 1 504 ? -23.062 -9.977 -23.219 1 93.81 504 GLY A CA 1
ATOM 4034 C C . GLY A 1 504 ? -23.453 -10.734 -24.484 1 93.81 504 GLY A C 1
ATOM 4035 O O . GLY A 1 504 ? -24.438 -11.469 -24.484 1 93.81 504 GLY A O 1
ATOM 4036 N N . LYS A 1 505 ? -22.688 -10.586 -25.5 1 96.12 505 LYS A N 1
ATOM 4037 C CA . LYS A 1 505 ? -22.938 -11.266 -26.766 1 96.12 505 LYS A CA 1
ATOM 4038 C C . LYS A 1 505 ? -22.734 -12.773 -26.625 1 96.12 505 LYS A C 1
ATOM 4040 O O . LYS A 1 505 ? -23.484 -13.562 -27.203 1 96.12 505 LYS A O 1
ATOM 4045 N N . ASN A 1 506 ? -21.703 -13.156 -25.922 1 95.88 506 ASN A N 1
ATOM 4046 C CA . ASN A 1 506 ? -21.453 -14.57 -25.688 1 95.88 506 ASN A CA 1
ATOM 4047 C C . ASN A 1 506 ? -22.609 -15.234 -24.969 1 95.88 506 ASN A C 1
ATOM 4049 O O . ASN A 1 506 ? -23.062 -16.312 -25.375 1 95.88 506 ASN A O 1
ATOM 4053 N N . GLU A 1 507 ? -23.172 -14.562 -24.016 1 93.06 507 GLU A N 1
ATOM 4054 C CA . GLU A 1 507 ? -24.297 -15.078 -23.25 1 93.06 507 GLU A CA 1
ATOM 4055 C C . GLU A 1 507 ? -25.516 -15.305 -24.141 1 93.06 507 GLU A C 1
ATOM 4057 O O . GLU A 1 507 ? -26.312 -16.203 -23.891 1 93.06 507 GLU A O 1
ATOM 4062 N N . ARG A 1 508 ? -25.609 -14.484 -25.125 1 95.94 508 ARG A N 1
ATOM 4063 C CA . ARG A 1 508 ? -26.781 -14.555 -26.016 1 95.94 508 ARG A CA 1
ATOM 4064 C C . ARG A 1 508 ? -26.516 -15.492 -27.188 1 95.94 508 ARG A C 1
ATOM 4066 O O . ARG A 1 508 ? -27.391 -15.688 -28.031 1 95.94 508 ARG A O 1
ATOM 4073 N N . GLY A 1 509 ? -25.344 -16 -27.297 1 95.5 509 GLY A N 1
ATOM 4074 C CA . GLY A 1 509 ? -25.016 -16.922 -28.391 1 95.5 509 GLY A CA 1
ATOM 4075 C C . GLY A 1 509 ? -24.75 -16.203 -29.703 1 95.5 509 GLY A C 1
ATOM 4076 O O . GLY A 1 509 ? -24.922 -16.781 -30.781 1 95.5 509 GLY A O 1
ATOM 4077 N N . GLU A 1 510 ? -24.391 -14.867 -29.578 1 97.69 510 GLU A N 1
ATOM 4078 C CA . GLU A 1 510 ? -23.984 -14.102 -30.75 1 97.69 510 GLU A CA 1
ATOM 4079 C C . GLU A 1 510 ? -22.484 -14.242 -31.016 1 97.69 510 GLU A C 1
ATOM 4081 O O . GLU A 1 510 ? -21.672 -13.562 -30.391 1 97.69 510 GLU A O 1
ATOM 4086 N N . PHE A 1 511 ? -22.188 -14.961 -32.062 1 97.75 511 PHE A N 1
ATOM 4087 C CA . PHE A 1 511 ? -20.797 -15.312 -32.281 1 97.75 511 PHE A CA 1
ATOM 4088 C C . PHE A 1 511 ? -20.156 -14.359 -33.281 1 97.75 511 PHE A C 1
ATOM 4090 O O . PHE A 1 511 ? -20.859 -13.711 -34.062 1 97.75 511 PHE A O 1
ATOM 4097 N N . LEU A 1 512 ? -18.859 -14.25 -33.25 1 97.5 512 LEU A N 1
ATOM 4098 C CA . LEU A 1 512 ? -18.094 -13.422 -34.156 1 97.5 512 LEU A CA 1
ATOM 4099 C C . LEU A 1 512 ? -18.203 -13.945 -35.594 1 97.5 512 LEU A C 1
ATOM 4101 O O . LEU A 1 512 ? -18.375 -15.148 -35.812 1 97.5 512 LEU A O 1
ATOM 4105 N N . PRO A 1 513 ? -18.047 -13.039 -36.531 1 97.56 513 PRO A N 1
ATOM 4106 C CA . PRO A 1 513 ? -17.969 -13.508 -37.906 1 97.56 513 PRO A CA 1
ATOM 4107 C C . PRO A 1 513 ? -16.781 -14.445 -38.156 1 97.56 513 PRO A C 1
ATOM 4109 O O . PRO A 1 513 ? -16.859 -15.344 -39 1 97.56 513 PRO A O 1
ATOM 4112 N N . GLU A 1 514 ? -15.711 -14.297 -37.375 1 97.62 514 GLU A N 1
ATOM 4113 C CA . GLU A 1 514 ? -14.484 -15.07 -37.531 1 97.62 514 GLU A CA 1
ATOM 4114 C C . GLU A 1 514 ? -14.492 -16.297 -36.625 1 97.62 514 GLU A C 1
ATOM 4116 O O . GLU A 1 514 ? -13.477 -16.984 -36.5 1 97.62 514 GLU A O 1
ATOM 4121 N N . ALA A 1 515 ? -15.562 -16.625 -36.062 1 97.88 515 ALA A N 1
ATOM 4122 C CA . ALA A 1 515 ? -15.633 -17.672 -35.031 1 97.88 515 ALA A CA 1
ATOM 4123 C C . ALA A 1 515 ? -15.078 -18.984 -35.531 1 97.88 515 ALA A C 1
ATOM 4125 O O . ALA A 1 515 ? -14.344 -19.688 -34.844 1 97.88 515 ALA A O 1
ATOM 4126 N N . LYS A 1 516 ? -15.477 -19.312 -36.719 1 98 516 LYS A N 1
ATOM 4127 C CA . LYS A 1 516 ? -15 -20.578 -37.281 1 98 516 LYS A CA 1
ATOM 4128 C C . LYS A 1 516 ? -13.484 -20.578 -37.438 1 98 516 LYS A C 1
ATOM 4130 O O . LYS A 1 516 ? -12.828 -21.562 -37.094 1 98 516 LYS A O 1
ATOM 4135 N N . ARG A 1 517 ? -12.953 -19.547 -37.906 1 98.19 517 ARG A N 1
ATOM 4136 C CA . ARG A 1 517 ? -11.508 -19.422 -38.062 1 98.19 517 ARG A CA 1
ATOM 4137 C C . ARG A 1 517 ? -10.812 -19.438 -36.719 1 98.19 517 ARG A C 1
ATOM 4139 O O . ARG A 1 517 ? -9.773 -20.094 -36.562 1 98.19 517 ARG A O 1
ATOM 4146 N N . TYR A 1 518 ? -11.352 -18.75 -35.781 1 98.19 518 TYR A N 1
ATOM 4147 C CA . TYR A 1 518 ? -10.742 -18.656 -34.469 1 98.19 518 TYR A CA 1
ATOM 4148 C C . TYR A 1 518 ? -10.82 -20 -33.719 1 98.19 518 TYR A C 1
ATOM 4150 O O . TYR A 1 518 ? -9.922 -20.344 -32.969 1 98.19 518 TYR A O 1
ATOM 4158 N N . GLU A 1 519 ? -11.836 -20.688 -33.969 1 98.44 519 GLU A N 1
ATOM 4159 C CA . GLU A 1 519 ? -11.93 -22.047 -33.438 1 98.44 519 GLU A CA 1
ATOM 4160 C C . GLU A 1 519 ? -10.82 -22.938 -34 1 98.44 519 GLU A C 1
ATOM 4162 O O . GLU A 1 519 ? -10.242 -23.75 -33.281 1 98.44 519 GLU A O 1
ATOM 4167 N N . GLU A 1 520 ? -10.539 -22.734 -35.25 1 98.56 520 GLU A N 1
ATOM 4168 C CA . GLU A 1 520 ? -9.453 -23.469 -35.875 1 98.56 520 GLU A CA 1
ATOM 4169 C C . GLU A 1 520 ? -8.102 -23.094 -35.281 1 98.56 520 GLU A C 1
ATOM 4171 O O . GLU A 1 520 ? -7.234 -23.938 -35.094 1 98.56 520 GLU A O 1
ATOM 4176 N N . TYR A 1 521 ? -7.91 -21.828 -35.094 1 98.5 521 TYR A N 1
ATOM 4177 C CA . TYR A 1 521 ? -6.68 -21.359 -34.469 1 98.5 521 TYR A CA 1
ATOM 4178 C C . TYR A 1 521 ? -6.52 -21.984 -33.094 1 98.5 521 TYR A C 1
ATOM 4180 O O . TYR A 1 521 ? -5.434 -22.453 -32.719 1 98.5 521 TYR A O 1
ATOM 4188 N N . ALA A 1 522 ? -7.586 -21.969 -32.312 1 98.31 522 ALA A N 1
ATOM 4189 C CA . ALA A 1 522 ? -7.551 -22.547 -30.984 1 98.31 522 ALA A CA 1
ATOM 4190 C C . ALA A 1 522 ? -7.223 -24.031 -31.031 1 98.31 522 ALA A C 1
ATOM 4192 O O . ALA A 1 522 ? -6.391 -24.516 -30.266 1 98.31 522 ALA A O 1
ATOM 4193 N N . ARG A 1 523 ? -7.875 -24.734 -31.953 1 98.62 523 ARG A N 1
ATOM 4194 C CA . ARG A 1 523 ? -7.617 -26.156 -32.156 1 98.62 523 ARG A CA 1
ATOM 4195 C C . ARG A 1 523 ? -6.152 -26.406 -32.469 1 98.62 523 ARG A C 1
ATOM 4197 O O . ARG A 1 523 ? -5.527 -27.312 -31.922 1 98.62 523 ARG A O 1
ATOM 4204 N N . THR A 1 524 ? -5.652 -25.594 -33.344 1 98.69 524 THR A N 1
ATOM 4205 C CA . THR A 1 524 ? -4.258 -25.734 -33.75 1 98.69 524 THR A CA 1
ATOM 4206 C C . THR A 1 524 ? -3.324 -25.547 -32.531 1 98.69 524 THR A C 1
ATOM 4208 O O . THR A 1 524 ? -2.436 -26.375 -32.312 1 98.69 524 THR A O 1
ATOM 4211 N N . LEU A 1 525 ? -3.484 -24.516 -31.797 1 98.62 525 LEU A N 1
ATOM 4212 C CA . LEU A 1 525 ? -2.629 -24.203 -30.656 1 98.62 525 LEU A CA 1
ATOM 4213 C C . LEU A 1 525 ? -2.73 -25.281 -29.578 1 98.62 525 LEU A C 1
ATOM 4215 O O . LEU A 1 525 ? -1.719 -25.703 -29 1 98.62 525 LEU A O 1
ATOM 4219 N N . ILE A 1 526 ? -3.928 -25.75 -29.297 1 98.75 526 ILE A N 1
ATOM 4220 C CA . ILE A 1 526 ? -4.133 -26.766 -28.266 1 98.75 526 ILE A CA 1
ATOM 4221 C C . ILE A 1 526 ? -3.516 -28.078 -28.719 1 98.75 526 ILE A C 1
ATOM 4223 O O . ILE A 1 526 ? -2.945 -28.828 -27.906 1 98.75 526 ILE A O 1
ATOM 4227 N N . ASN A 1 527 ? -3.625 -28.359 -29.984 1 98.75 527 ASN A N 1
ATOM 4228 C CA . ASN A 1 527 ? -2.963 -29.547 -30.531 1 98.75 527 ASN A CA 1
ATOM 4229 C C . ASN A 1 527 ? -1.445 -29.453 -30.391 1 98.75 527 ASN A C 1
ATOM 4231 O O . ASN A 1 527 ? -0.774 -30.453 -30.172 1 98.75 527 ASN A O 1
ATOM 4235 N N . LEU A 1 528 ? -0.932 -28.297 -30.594 1 98.69 528 LEU A N 1
ATOM 4236 C CA . LEU A 1 528 ? 0.503 -28.109 -30.406 1 98.69 528 LEU A CA 1
ATOM 4237 C C . LEU A 1 528 ? 0.905 -28.438 -28.969 1 98.69 528 LEU A C 1
ATOM 4239 O O . LEU A 1 528 ? 1.958 -29.047 -28.734 1 98.69 528 LEU A O 1
ATOM 4243 N N . ARG A 1 529 ? 0.07 -28.062 -27.969 1 98.69 529 ARG A N 1
ATOM 4244 C CA . ARG A 1 529 ? 0.3 -28.453 -26.578 1 98.69 529 ARG A CA 1
ATOM 4245 C C . ARG A 1 529 ? 0.347 -29.969 -26.453 1 98.69 529 ARG A C 1
ATOM 4247 O O . ARG A 1 529 ? 1.236 -30.516 -25.781 1 98.69 529 ARG A O 1
ATOM 4254 N N . MET A 1 530 ? -0.572 -30.625 -27.094 1 98.69 530 MET A N 1
ATOM 4255 C CA . MET A 1 530 ? -0.631 -32.094 -27 1 98.69 530 MET A CA 1
ATOM 4256 C C . MET A 1 530 ? 0.611 -32.719 -27.625 1 98.69 530 MET A C 1
ATOM 4258 O O . MET A 1 530 ? 1.12 -33.719 -27.109 1 98.69 530 MET A O 1
ATOM 4262 N N . GLN A 1 531 ? 1.119 -32.125 -28.672 1 98.69 531 GLN A N 1
ATOM 4263 C CA . GLN A 1 531 ? 2.311 -32.625 -29.328 1 98.69 531 GLN A CA 1
ATOM 4264 C C . GLN A 1 531 ? 3.535 -32.531 -28.422 1 98.69 531 GLN A C 1
ATOM 4266 O O . GLN A 1 531 ? 4.457 -33.344 -28.531 1 98.69 531 GLN A O 1
ATOM 4271 N N . LEU A 1 532 ? 3.527 -31.625 -27.547 1 98.75 532 LEU A N 1
ATOM 4272 C CA . LEU A 1 532 ? 4.699 -31.312 -26.734 1 98.75 532 LEU A CA 1
ATOM 4273 C C . LEU A 1 532 ? 4.688 -32.094 -25.438 1 98.75 532 LEU A C 1
ATOM 4275 O O . LEU A 1 532 ? 5.633 -32.031 -24.641 1 98.75 532 LEU A O 1
ATOM 4279 N N . ILE A 1 533 ? 3.715 -32.938 -25.109 1 98.56 533 ILE A N 1
ATOM 4280 C CA . ILE A 1 533 ? 3.531 -33.594 -23.812 1 98.56 533 ILE A CA 1
ATOM 4281 C C . ILE A 1 533 ? 4.73 -34.469 -23.516 1 98.56 533 ILE A C 1
ATOM 4283 O O . ILE A 1 533 ? 5.277 -34.438 -22.422 1 98.56 533 ILE A O 1
ATOM 4287 N N . PRO A 1 534 ? 5.273 -35.312 -24.516 1 98.38 534 PRO A N 1
ATOM 4288 C CA . PRO A 1 534 ? 6.441 -36.125 -24.172 1 98.38 534 PRO A CA 1
ATOM 4289 C C . PRO A 1 534 ? 7.648 -35.281 -23.75 1 98.38 534 PRO A C 1
ATOM 4291 O O . PRO A 1 534 ? 8.328 -35.625 -22.781 1 98.38 534 PRO A O 1
ATOM 4294 N N . TYR A 1 535 ? 7.875 -34.219 -24.469 1 98.56 535 TYR A N 1
ATOM 4295 C CA . TYR A 1 535 ? 8.977 -33.312 -24.141 1 98.56 535 TYR A CA 1
ATOM 4296 C C . TYR A 1 535 ? 8.789 -32.719 -22.75 1 98.56 535 TYR A C 1
ATOM 4298 O O . TYR A 1 535 ? 9.727 -32.688 -21.953 1 98.56 535 TYR A O 1
ATOM 4306 N N . LEU A 1 536 ? 7.574 -32.25 -22.469 1 98.75 536 LEU A N 1
ATOM 4307 C CA . LEU A 1 536 ? 7.273 -31.609 -21.188 1 98.75 536 LEU A CA 1
ATOM 4308 C C . LEU A 1 536 ? 7.387 -32.625 -20.047 1 98.75 536 LEU A C 1
ATOM 4310 O O . LEU A 1 536 ? 7.898 -32.281 -18.969 1 98.75 536 LEU A O 1
ATOM 4314 N N . TYR A 1 537 ? 6.844 -33.75 -20.281 1 98.56 537 TYR A N 1
ATOM 4315 C CA . TYR A 1 537 ? 6.91 -34.781 -19.234 1 98.56 537 TYR A CA 1
ATOM 4316 C C . TYR A 1 537 ? 8.352 -35.062 -18.859 1 98.56 537 TYR A C 1
ATOM 4318 O O . TYR A 1 537 ? 8.664 -35.25 -17.688 1 98.56 537 TYR A O 1
ATOM 4326 N N . SER A 1 538 ? 9.211 -35.125 -19.828 1 98.19 538 SER A N 1
ATOM 4327 C CA . SER A 1 538 ? 10.641 -35.312 -19.578 1 98.19 538 SER A CA 1
ATOM 4328 C C . SER A 1 538 ? 11.219 -34.156 -18.766 1 98.19 538 SER A C 1
ATOM 4330 O O . SER A 1 538 ? 12.047 -34.344 -17.875 1 98.19 538 SER A O 1
ATOM 4332 N N . ALA A 1 539 ? 10.844 -32.938 -19.125 1 98.62 539 ALA A N 1
ATOM 4333 C CA . ALA A 1 539 ? 11.312 -31.781 -18.375 1 98.62 539 ALA A CA 1
ATOM 4334 C C . ALA A 1 539 ? 10.891 -31.859 -16.906 1 98.62 539 ALA A C 1
ATOM 4336 O O . ALA A 1 539 ? 11.672 -31.531 -16.016 1 98.62 539 ALA A O 1
ATOM 4337 N N . PHE A 1 540 ? 9.664 -32.281 -16.656 1 98.75 540 PHE A N 1
ATOM 4338 C CA . PHE A 1 540 ? 9.172 -32.406 -15.281 1 98.75 540 PHE A CA 1
ATOM 4339 C C . PHE A 1 540 ? 9.875 -33.562 -14.562 1 98.75 540 PHE A C 1
ATOM 4341 O O . PHE A 1 540 ? 10.086 -33.5 -13.352 1 98.75 540 PHE A O 1
ATOM 4348 N N . TYR A 1 541 ? 10.227 -34.594 -15.305 1 98.06 541 TYR A N 1
ATOM 4349 C CA . TYR A 1 541 ? 11.008 -35.656 -14.695 1 98.06 541 TYR A CA 1
ATOM 4350 C C . TYR A 1 541 ? 12.367 -35.156 -14.25 1 98.06 541 TYR A C 1
ATOM 4352 O O . TYR A 1 541 ? 12.844 -35.5 -13.164 1 98.06 541 TYR A O 1
ATOM 4360 N N . THR A 1 542 ? 13.008 -34.344 -15.094 1 98.12 542 THR A N 1
ATOM 4361 C CA . THR A 1 542 ? 14.266 -33.719 -14.711 1 98.12 542 THR A CA 1
ATOM 4362 C C . THR A 1 542 ? 14.078 -32.844 -13.492 1 98.12 542 THR A C 1
ATOM 4364 O O . THR A 1 542 ? 14.945 -32.781 -12.617 1 98.12 542 THR A O 1
ATOM 4367 N N . TYR A 1 543 ? 12.953 -32.125 -13.469 1 98.5 543 TYR A N 1
ATOM 4368 C CA . TYR A 1 543 ? 12.586 -31.312 -12.312 1 98.5 543 TYR A CA 1
ATOM 4369 C C . TYR A 1 543 ? 12.531 -32.156 -11.047 1 98.5 543 TYR A C 1
ATOM 4371 O O . TYR A 1 543 ? 13.125 -31.797 -10.023 1 98.5 543 TYR A O 1
ATOM 4379 N N . TYR A 1 544 ? 11.914 -33.281 -11.117 1 97.5 544 TYR A N 1
ATOM 4380 C CA . TYR A 1 544 ? 11.758 -34.219 -10.008 1 97.5 544 TYR A CA 1
ATOM 4381 C C . TYR A 1 544 ? 13.102 -34.781 -9.578 1 97.5 544 TYR A C 1
ATOM 4383 O O . TYR A 1 544 ? 13.445 -34.75 -8.391 1 97.5 544 TYR A O 1
ATOM 4391 N N . LYS A 1 545 ? 13.906 -35.156 -10.5 1 96.88 545 LYS A N 1
ATOM 4392 C CA . LYS A 1 545 ? 15.117 -35.938 -10.234 1 96.88 545 LYS A CA 1
ATOM 4393 C C . LYS A 1 545 ? 16.281 -35 -9.883 1 96.88 545 LYS A C 1
ATOM 4395 O O . LYS A 1 545 ? 17.125 -35.344 -9.047 1 96.88 545 LYS A O 1
ATOM 4400 N N . GLU A 1 546 ? 16.328 -33.812 -10.57 1 98 546 GLU A N 1
ATOM 4401 C CA . GLU A 1 546 ? 17.531 -33 -10.484 1 98 546 GLU A CA 1
ATOM 4402 C C . GLU A 1 546 ? 17.219 -31.625 -9.891 1 98 546 GLU A C 1
ATOM 4404 O O . GLU A 1 546 ? 18.125 -30.875 -9.547 1 98 546 GLU A O 1
ATOM 4409 N N . GLY A 1 547 ? 15.992 -31.281 -9.789 1 98.19 547 GLY A N 1
ATOM 4410 C CA . GLY A 1 547 ? 15.609 -30 -9.211 1 98.19 547 GLY A CA 1
ATOM 4411 C C . GLY A 1 547 ? 15.625 -28.859 -10.219 1 98.19 547 GLY A C 1
ATOM 4412 O O . GLY A 1 547 ? 15.492 -27.703 -9.844 1 98.19 547 GLY A O 1
ATOM 4413 N N . VAL A 1 548 ? 15.758 -29.125 -11.539 1 98.69 548 VAL A N 1
ATOM 4414 C CA . VAL A 1 548 ? 15.781 -28.094 -12.57 1 98.69 548 VAL A CA 1
ATOM 4415 C C . VAL A 1 548 ? 14.359 -27.625 -12.875 1 98.69 548 VAL A C 1
ATOM 4417 O O . VAL A 1 548 ? 13.508 -28.438 -13.281 1 98.69 548 VAL A O 1
ATOM 4420 N N . PRO A 1 549 ? 14.07 -26.375 -12.68 1 98.69 549 PRO A N 1
ATOM 4421 C CA . PRO A 1 549 ? 12.719 -25.938 -13.047 1 98.69 549 PRO A CA 1
ATOM 4422 C C . PRO A 1 549 ? 12.414 -26.125 -14.531 1 98.69 549 PRO A C 1
ATOM 4424 O O . PRO A 1 549 ? 13.234 -25.781 -15.383 1 98.69 549 PRO A O 1
ATOM 4427 N N . PRO A 1 550 ? 11.258 -26.641 -14.859 1 98.75 550 PRO A N 1
ATOM 4428 C CA . PRO A 1 550 ? 10.922 -26.859 -16.266 1 98.75 550 PRO A CA 1
ATOM 4429 C C . PRO A 1 550 ? 10.75 -25.547 -17.047 1 98.75 550 PRO A C 1
ATOM 4431 O O . PRO A 1 550 ? 10.945 -25.516 -18.266 1 98.75 550 PRO A O 1
ATOM 4434 N N . PHE A 1 551 ? 10.32 -24.531 -16.422 1 98.62 551 PHE A N 1
ATOM 4435 C CA . PHE A 1 551 ? 10.234 -23.172 -16.938 1 98.62 551 PHE A CA 1
ATOM 4436 C C . PHE A 1 551 ? 11.109 -22.234 -16.125 1 98.62 551 PHE A C 1
ATOM 4438 O O . PHE A 1 551 ? 10.953 -22.125 -14.898 1 98.62 551 PHE A O 1
ATOM 4445 N N . ARG A 1 552 ? 12.016 -21.578 -16.766 1 98.69 552 ARG A N 1
ATOM 4446 C CA . ARG A 1 552 ? 12.969 -20.797 -15.984 1 98.69 552 ARG A CA 1
ATOM 4447 C C . ARG A 1 552 ? 13.57 -19.672 -16.828 1 98.69 552 ARG A C 1
ATOM 4449 O O . ARG A 1 552 ? 13.625 -19.766 -18.047 1 98.69 552 ARG A O 1
ATOM 4456 N N . PRO A 1 553 ? 14.008 -18.609 -16.203 1 98.62 553 PRO A N 1
ATOM 4457 C CA . PRO A 1 553 ? 14.609 -17.516 -16.953 1 98.62 553 PRO A CA 1
ATOM 4458 C C . PRO A 1 553 ? 15.898 -17.922 -17.672 1 98.62 553 PRO A C 1
ATOM 4460 O O . PRO A 1 553 ? 16.609 -18.812 -17.203 1 98.62 553 PRO A O 1
ATOM 4463 N N . LEU A 1 554 ? 16.234 -17.203 -18.703 1 98.62 554 LEU A N 1
ATOM 4464 C CA . LEU A 1 554 ? 17.406 -17.5 -19.531 1 98.62 554 LEU A CA 1
ATOM 4465 C C . LEU A 1 554 ? 18.688 -17.391 -18.719 1 98.62 554 LEU A C 1
ATOM 4467 O O . LEU A 1 554 ? 19.656 -18.109 -18.969 1 98.62 554 LEU A O 1
ATOM 4471 N N . LEU A 1 555 ? 18.688 -16.578 -17.75 1 97.25 555 LEU A N 1
ATOM 4472 C CA . LEU A 1 555 ? 19.891 -16.328 -16.953 1 97.25 555 LEU A CA 1
ATOM 4473 C C . LEU A 1 555 ? 20.359 -17.594 -16.25 1 97.25 555 LEU A C 1
ATOM 4475 O O . LEU A 1 555 ? 21.547 -17.75 -15.945 1 97.25 555 LEU A O 1
ATOM 4479 N N . MET A 1 556 ? 19.484 -18.469 -15.961 1 98.19 556 MET A N 1
ATOM 4480 C CA . MET A 1 556 ? 19.859 -19.719 -15.289 1 98.19 556 MET A CA 1
ATOM 4481 C C . MET A 1 556 ? 20.688 -20.609 -16.203 1 98.19 556 MET A C 1
ATOM 4483 O O . MET A 1 556 ? 21.609 -21.281 -15.742 1 98.19 556 MET A O 1
ATOM 4487 N N . ASP A 1 557 ? 20.406 -20.578 -17.453 1 97.94 557 ASP A N 1
ATOM 4488 C CA . ASP A 1 557 ? 21.094 -21.406 -18.438 1 97.94 557 ASP A CA 1
ATOM 4489 C C . ASP A 1 557 ? 22.344 -20.703 -18.969 1 97.94 557 ASP A C 1
ATOM 4491 O O . ASP A 1 557 ? 23.297 -21.359 -19.391 1 97.94 557 ASP A O 1
ATOM 4495 N N . TYR A 1 558 ? 22.281 -19.375 -18.984 1 97.69 558 TYR A N 1
ATOM 4496 C CA . TYR A 1 558 ? 23.375 -18.562 -19.5 1 97.69 558 TYR A CA 1
ATOM 4497 C C . TYR A 1 558 ? 23.828 -17.531 -18.484 1 97.69 558 TYR A C 1
ATOM 4499 O O . TYR A 1 558 ? 23.766 -16.328 -18.734 1 97.69 558 TYR A O 1
ATOM 4507 N N . PRO A 1 559 ? 24.391 -17.984 -17.406 1 95.62 559 PRO A N 1
ATOM 4508 C CA . PRO A 1 559 ? 24.672 -17.094 -16.281 1 95.62 559 PRO A CA 1
ATOM 4509 C C . PRO A 1 559 ? 25.781 -16.078 -16.578 1 95.62 559 PRO A C 1
ATOM 4511 O O . PRO A 1 559 ? 25.891 -15.062 -15.906 1 95.62 559 PRO A O 1
ATOM 4514 N N . LYS A 1 560 ? 26.594 -16.328 -17.547 1 94.38 560 LYS A N 1
ATOM 4515 C CA . LYS A 1 560 ? 27.703 -15.445 -17.859 1 94.38 560 LYS A CA 1
ATOM 4516 C C . LYS A 1 560 ? 27.281 -14.32 -18.797 1 94.38 560 LYS A C 1
ATOM 4518 O O . LYS A 1 560 ? 28.016 -13.344 -18.984 1 94.38 560 LYS A O 1
ATOM 4523 N N . ASP A 1 561 ? 26.125 -14.422 -19.438 1 96.19 561 ASP A N 1
ATOM 4524 C CA . ASP A 1 561 ? 25.594 -13.383 -20.312 1 96.19 561 ASP A CA 1
ATOM 4525 C C . ASP A 1 561 ? 24.922 -12.273 -19.516 1 96.19 561 ASP A C 1
ATOM 4527 O O . ASP A 1 561 ? 23.766 -12.406 -19.109 1 96.19 561 ASP A O 1
ATOM 4531 N N . GLU A 1 562 ? 25.531 -11.195 -19.422 1 93.75 562 GLU A N 1
ATOM 4532 C CA . GLU A 1 562 ? 25.062 -10.102 -18.578 1 93.75 562 GLU A CA 1
ATOM 4533 C C . GLU A 1 562 ? 23.766 -9.5 -19.109 1 93.75 562 GLU A C 1
ATOM 4535 O O . GLU A 1 562 ? 22.984 -8.938 -18.359 1 93.75 562 GLU A O 1
ATOM 4540 N N . ARG A 1 563 ? 23.531 -9.609 -20.344 1 94.81 563 ARG A N 1
ATOM 4541 C CA . ARG A 1 563 ? 22.312 -9.07 -20.953 1 94.81 563 ARG A CA 1
ATOM 4542 C C . ARG A 1 563 ? 21.078 -9.773 -20.406 1 94.81 563 ARG A C 1
ATOM 4544 O O . ARG A 1 563 ? 20 -9.172 -20.328 1 94.81 563 ARG A O 1
ATOM 4551 N N . LEU A 1 564 ? 21.266 -10.977 -20 1 97.12 564 LEU A N 1
ATOM 4552 C CA . LEU A 1 564 ? 20.141 -11.797 -19.578 1 97.12 564 LEU A CA 1
ATOM 4553 C C . LEU A 1 564 ? 19.766 -11.508 -18.125 1 97.12 564 LEU A C 1
ATOM 4555 O O . LEU A 1 564 ? 18.766 -12.016 -17.625 1 97.12 564 LEU A O 1
ATOM 4559 N N . ARG A 1 565 ? 20.516 -10.609 -17.469 1 96 565 ARG A N 1
ATOM 4560 C CA . ARG A 1 565 ? 20.219 -10.234 -16.094 1 96 565 ARG A CA 1
ATOM 4561 C C . ARG A 1 565 ? 18.953 -9.383 -16.016 1 96 565 ARG A C 1
ATOM 4563 O O . ARG A 1 565 ? 18.359 -9.242 -14.953 1 96 565 ARG A O 1
ATOM 4570 N N . THR A 1 566 ? 18.531 -8.859 -17.172 1 96.06 566 THR A N 1
ATOM 4571 C CA . THR A 1 566 ? 17.391 -7.957 -17.156 1 96.06 566 THR A CA 1
ATOM 4572 C C . THR A 1 566 ? 16.25 -8.5 -18.031 1 96.06 566 THR A C 1
ATOM 4574 O O . THR A 1 566 ? 15.172 -7.926 -18.078 1 96.06 566 THR A O 1
ATOM 4577 N N . ILE A 1 567 ? 16.438 -9.578 -18.75 1 97.56 567 ILE A N 1
ATOM 4578 C CA . ILE A 1 567 ? 15.414 -10.125 -19.641 1 97.56 567 ILE A CA 1
ATOM 4579 C C . ILE A 1 567 ? 14.5 -11.062 -18.844 1 97.56 567 ILE A C 1
ATOM 4581 O O . ILE A 1 567 ? 14.93 -12.133 -18.422 1 97.56 567 ILE A O 1
ATOM 4585 N N . SER A 1 568 ? 13.289 -10.625 -18.672 1 97.5 568 SER A N 1
ATOM 4586 C CA . SER A 1 568 ? 12.328 -11.391 -17.875 1 97.5 568 SER A CA 1
ATOM 4587 C C . SER A 1 568 ? 11.125 -11.797 -18.719 1 97.5 568 SER A C 1
ATOM 4589 O O . SER A 1 568 ? 10.141 -12.328 -18.188 1 97.5 568 SER A O 1
ATOM 4591 N N . ASP A 1 569 ? 11.141 -11.523 -20 1 97.12 569 ASP A N 1
ATOM 4592 C CA . ASP A 1 569 ? 9.984 -11.789 -20.859 1 97.12 569 ASP A CA 1
ATOM 4593 C C . ASP A 1 569 ? 10.281 -12.906 -21.859 1 97.12 569 ASP A C 1
ATOM 4595 O O . ASP A 1 569 ? 9.594 -13.031 -22.875 1 97.12 569 ASP A O 1
ATOM 4599 N N . GLN A 1 570 ? 11.359 -13.602 -21.703 1 98.31 570 GLN A N 1
ATOM 4600 C CA . GLN A 1 570 ? 11.758 -14.836 -22.359 1 98.31 570 GLN A CA 1
ATOM 4601 C C . GLN A 1 570 ? 12.188 -15.898 -21.359 1 98.31 570 GLN A C 1
ATOM 4603 O O . GLN A 1 570 ? 12.758 -15.57 -20.312 1 98.31 570 GLN A O 1
ATOM 4608 N N . TYR A 1 571 ? 11.906 -17.109 -21.641 1 98.56 571 TYR A N 1
ATOM 4609 C CA . TYR A 1 571 ? 12.297 -18.156 -20.688 1 98.56 571 TYR A CA 1
ATOM 4610 C C . TYR A 1 571 ? 12.508 -19.484 -21.406 1 98.56 571 TYR A C 1
ATOM 4612 O O . TYR A 1 571 ? 12.031 -19.688 -22.516 1 98.56 571 TYR A O 1
ATOM 4620 N N . MET A 1 572 ? 13.211 -20.344 -20.75 1 98.75 572 MET A N 1
ATOM 4621 C CA . MET A 1 572 ? 13.391 -21.703 -21.234 1 98.75 572 MET A CA 1
ATOM 4622 C C . MET A 1 572 ? 12.211 -22.578 -20.844 1 98.75 572 MET A C 1
ATOM 4624 O O . MET A 1 572 ? 11.672 -22.453 -19.75 1 98.75 572 MET A O 1
ATOM 4628 N N . MET A 1 573 ? 11.781 -23.406 -21.719 1 98.56 573 MET A N 1
ATOM 4629 C CA . MET A 1 573 ? 10.883 -24.531 -21.516 1 98.56 573 MET A CA 1
ATOM 4630 C C . MET A 1 573 ? 11.602 -25.859 -21.75 1 98.56 573 MET A C 1
ATOM 4632 O O . MET A 1 573 ? 11.742 -26.297 -22.906 1 98.56 573 MET A O 1
ATOM 4636 N N . GLY A 1 574 ? 11.938 -26.5 -20.641 1 98.31 574 GLY A N 1
ATOM 4637 C CA . GLY A 1 574 ? 12.914 -27.562 -20.812 1 98.31 574 GLY A CA 1
ATOM 4638 C C . GLY A 1 574 ? 14.266 -27.078 -21.297 1 98.31 574 GLY A C 1
ATOM 4639 O O . GLY A 1 574 ? 14.547 -25.875 -21.25 1 98.31 574 GLY A O 1
ATOM 4640 N N . ASP A 1 575 ? 15.094 -28 -21.75 1 97.5 575 ASP A N 1
ATOM 4641 C CA . ASP A 1 575 ? 16.469 -27.641 -22.125 1 97.5 575 ASP A CA 1
ATOM 4642 C C . ASP A 1 575 ? 16.547 -27.188 -23.578 1 97.5 575 ASP A C 1
ATOM 4644 O O . ASP A 1 575 ? 17.453 -26.453 -23.953 1 97.5 575 ASP A O 1
ATOM 4648 N N . GLY A 1 576 ? 15.578 -27.516 -24.297 1 98 576 GLY A N 1
ATOM 4649 C CA . GLY A 1 576 ? 15.766 -27.406 -25.734 1 98 576 GLY A CA 1
ATOM 4650 C C . GLY A 1 576 ? 14.953 -26.281 -26.359 1 98 576 GLY A C 1
ATOM 4651 O O . GLY A 1 576 ? 15.203 -25.891 -27.5 1 98 576 GLY A O 1
ATOM 4652 N N . LEU A 1 577 ? 13.992 -25.688 -25.625 1 98.75 577 LEU A N 1
ATOM 4653 C CA . LEU A 1 577 ? 13.07 -24.719 -26.203 1 98.75 577 LEU A CA 1
ATOM 4654 C C . LEU A 1 577 ? 13.133 -23.391 -25.453 1 98.75 577 LEU A C 1
ATOM 4656 O O . LEU A 1 577 ? 13.234 -23.375 -24.219 1 98.75 577 LEU A O 1
ATOM 4660 N N . MET A 1 578 ? 13.086 -22.281 -26.141 1 98.81 578 MET A N 1
ATOM 4661 C CA . MET A 1 578 ? 12.953 -20.938 -25.578 1 98.81 578 MET A CA 1
ATOM 4662 C C . MET A 1 578 ? 11.641 -20.297 -26 1 98.81 578 MET A C 1
ATOM 4664 O O . MET A 1 578 ? 11.344 -20.203 -27.188 1 98.81 578 MET A O 1
ATOM 4668 N N . ALA A 1 579 ? 10.844 -19.922 -25.094 1 98.69 579 ALA A N 1
ATOM 4669 C CA . ALA A 1 579 ? 9.594 -19.203 -25.344 1 98.69 579 ALA A CA 1
ATOM 4670 C C . ALA A 1 579 ? 9.797 -17.703 -25.266 1 98.69 579 ALA A C 1
ATOM 4672 O O . ALA A 1 579 ? 10.555 -17.203 -24.438 1 98.69 579 ALA A O 1
ATOM 4673 N N . ALA A 1 580 ? 9.18 -16.938 -26.141 1 98.12 580 ALA A N 1
ATOM 4674 C CA . ALA A 1 580 ? 9.172 -15.477 -26.156 1 98.12 580 ALA A CA 1
ATOM 4675 C C . ALA A 1 580 ? 7.773 -14.938 -26.438 1 98.12 580 ALA A C 1
ATOM 4677 O O . ALA A 1 580 ? 7.555 -14.281 -27.469 1 98.12 580 ALA A O 1
ATOM 4678 N N . PRO A 1 581 ? 6.895 -15.109 -25.531 1 96.94 581 PRO A N 1
ATOM 4679 C CA . PRO A 1 581 ? 5.496 -14.75 -25.766 1 96.94 581 PRO A CA 1
ATOM 4680 C C . PRO A 1 581 ? 5.316 -13.273 -26.109 1 96.94 581 PRO A C 1
ATOM 4682 O O . PRO A 1 581 ? 6.125 -12.438 -25.703 1 96.94 581 PRO A O 1
ATOM 4685 N N . LEU A 1 582 ? 4.262 -12.977 -26.891 1 95.19 582 LEU A N 1
ATOM 4686 C CA . LEU A 1 582 ? 3.875 -11.609 -27.203 1 95.19 582 LEU A CA 1
ATOM 4687 C C . LEU A 1 582 ? 2.92 -11.047 -26.156 1 95.19 582 LEU A C 1
ATOM 4689 O O . LEU A 1 582 ? 2.121 -11.789 -25.578 1 95.19 582 LEU A O 1
ATOM 4693 N N . TYR A 1 583 ? 3.043 -9.75 -25.844 1 90.31 583 TYR A N 1
ATOM 4694 C CA . TYR A 1 583 ? 2.186 -9.164 -24.828 1 90.31 583 TYR A CA 1
ATOM 4695 C C . TYR A 1 583 ? 1.678 -7.797 -25.25 1 90.31 583 TYR A C 1
ATOM 4697 O O . TYR A 1 583 ? 0.925 -7.148 -24.531 1 90.31 583 TYR A O 1
ATOM 4705 N N . GLN A 1 584 ? 2.074 -7.359 -26.391 1 87.06 584 GLN A N 1
ATOM 4706 C CA . GLN A 1 584 ? 1.531 -6.137 -26.984 1 87.06 584 GLN A CA 1
ATOM 4707 C C . GLN A 1 584 ? 0.514 -6.457 -28.078 1 87.06 584 GLN A C 1
ATOM 4709 O O . GLN A 1 584 ? 0.475 -7.578 -28.578 1 87.06 584 GLN A O 1
ATOM 4714 N N . ASN A 1 585 ? -0.348 -5.617 -28.312 1 85.62 585 ASN A N 1
ATOM 4715 C CA . ASN A 1 585 ? -1.345 -5.82 -29.359 1 85.62 585 ASN A CA 1
ATOM 4716 C C . ASN A 1 585 ? -0.733 -5.691 -30.75 1 85.62 585 ASN A C 1
ATOM 4718 O O . ASN A 1 585 ? -1.213 -4.906 -31.578 1 85.62 585 ASN A O 1
ATOM 4722 N N . LYS A 1 586 ? 0.338 -6.359 -30.891 1 87.81 586 LYS A N 1
ATOM 4723 C CA . LYS A 1 586 ? 1.054 -6.465 -32.156 1 87.81 586 LYS A CA 1
ATOM 4724 C C . LYS A 1 586 ? 1.59 -7.879 -32.375 1 87.81 586 LYS A C 1
ATOM 4726 O O . LYS A 1 586 ? 1.761 -8.633 -31.406 1 87.81 586 LYS A O 1
ATOM 4731 N N . LYS A 1 587 ? 1.888 -8.273 -33.594 1 90.94 587 LYS A N 1
ATOM 4732 C CA . LYS A 1 587 ? 2.371 -9.602 -33.938 1 90.94 587 LYS A CA 1
ATOM 4733 C C . LYS A 1 587 ? 3.896 -9.648 -33.969 1 90.94 587 LYS A C 1
ATOM 4735 O O . LYS A 1 587 ? 4.488 -10.688 -34.25 1 90.94 587 LYS A O 1
ATOM 4740 N N . THR A 1 588 ? 4.426 -8.523 -33.594 1 94.44 588 THR A N 1
ATOM 4741 C CA . THR A 1 588 ? 5.879 -8.461 -33.688 1 94.44 588 THR A CA 1
ATOM 4742 C C . THR A 1 588 ? 6.48 -8.031 -32.344 1 94.44 588 THR A C 1
ATOM 4744 O O . THR A 1 588 ? 5.836 -7.312 -31.578 1 94.44 588 THR A O 1
ATOM 4747 N N . ARG A 1 589 ? 7.637 -8.594 -32.062 1 95.44 589 ARG A N 1
ATOM 4748 C CA . ARG A 1 589 ? 8.414 -8.102 -30.922 1 95.44 589 ARG A CA 1
ATOM 4749 C C . ARG A 1 589 ? 9.906 -8.359 -31.125 1 95.44 589 ARG A C 1
ATOM 4751 O O . ARG A 1 589 ? 10.289 -9.148 -31.984 1 95.44 589 ARG A O 1
ATOM 4758 N N . THR A 1 590 ? 10.711 -7.605 -30.359 1 96.88 590 THR A N 1
ATOM 4759 C CA . THR A 1 590 ? 12.148 -7.848 -30.328 1 96.88 590 THR A CA 1
ATOM 4760 C C . THR A 1 590 ? 12.484 -8.992 -29.375 1 96.88 590 THR A C 1
ATOM 4762 O O . THR A 1 590 ? 12.039 -9.008 -28.234 1 96.88 590 THR A O 1
ATOM 4765 N N . VAL A 1 591 ? 13.258 -9.992 -29.891 1 97.88 591 VAL A N 1
ATOM 4766 C CA . VAL A 1 591 ? 13.656 -11.156 -29.109 1 97.88 591 VAL A CA 1
ATOM 4767 C C . VAL A 1 591 ? 15.18 -11.273 -29.094 1 97.88 591 VAL A C 1
ATOM 4769 O O . VAL A 1 591 ? 15.828 -11.133 -30.141 1 97.88 591 VAL A O 1
ATOM 4772 N N . TYR A 1 592 ? 15.742 -11.445 -27.922 1 98.56 592 TYR A N 1
ATOM 4773 C CA . TYR A 1 592 ? 17.172 -11.719 -27.766 1 98.56 592 TYR A CA 1
ATOM 4774 C C . TYR A 1 592 ? 17.453 -13.219 -27.781 1 98.56 592 TYR A C 1
ATOM 4776 O O . TYR A 1 592 ? 16.766 -13.984 -27.094 1 98.56 592 TYR A O 1
ATOM 4784 N N . PHE A 1 593 ? 18.438 -13.633 -28.609 1 98.56 593 PHE A N 1
ATOM 4785 C CA . PHE A 1 593 ? 18.844 -15.031 -28.656 1 98.56 593 PHE A CA 1
ATOM 4786 C C . PHE A 1 593 ? 20.188 -15.227 -27.969 1 98.56 593 PHE A C 1
ATOM 4788 O O . PHE A 1 593 ? 21.203 -14.648 -28.375 1 98.56 593 PHE A O 1
ATOM 4795 N N . PRO A 1 594 ? 20.219 -16.031 -26.922 1 97.94 594 PRO A N 1
ATOM 4796 C CA . PRO A 1 594 ? 21.484 -16.328 -26.266 1 97.94 594 PRO A CA 1
ATOM 4797 C C . PRO A 1 594 ? 22.469 -17.078 -27.172 1 97.94 594 PRO A C 1
ATOM 4799 O O . PRO A 1 594 ? 22.125 -17.422 -28.297 1 97.94 594 PRO A O 1
ATOM 4802 N N . GLU A 1 595 ? 23.719 -17.328 -26.625 1 97.69 595 GLU A N 1
ATOM 4803 C CA . GLU A 1 595 ? 24.781 -17.969 -27.391 1 97.69 595 GLU A CA 1
ATOM 4804 C C . GLU A 1 595 ? 24.297 -19.266 -28.031 1 97.69 595 GLU A C 1
ATOM 4806 O O . GLU A 1 595 ? 23.562 -20.031 -27.422 1 97.69 595 GLU A O 1
ATOM 4811 N N . GLY A 1 596 ? 24.719 -19.453 -29.25 1 96.81 596 GLY A N 1
ATOM 4812 C CA . GLY A 1 596 ? 24.359 -20.656 -30 1 96.81 596 GLY A CA 1
ATOM 4813 C C . GLY A 1 596 ? 23.547 -20.359 -31.25 1 96.81 596 GLY A C 1
ATOM 4814 O O . GLY A 1 596 ? 23.562 -19.234 -31.734 1 96.81 596 GLY A O 1
ATOM 4815 N N . THR A 1 597 ? 22.984 -21.375 -31.828 1 97.94 597 THR A N 1
ATOM 4816 C CA . THR A 1 597 ? 22.078 -21.281 -32.969 1 97.94 597 THR A CA 1
ATOM 4817 C C . THR A 1 597 ? 20.672 -21.75 -32.594 1 97.94 597 THR A C 1
ATOM 4819 O O . THR A 1 597 ? 20.516 -22.75 -31.875 1 97.94 597 THR A O 1
ATOM 4822 N N . TRP A 1 598 ? 19.75 -21.031 -33.031 1 98.5 598 TRP A N 1
ATOM 4823 C CA . TRP A 1 598 ? 18.359 -21.297 -32.688 1 98.5 598 TRP A CA 1
ATOM 4824 C C . TRP A 1 598 ? 17.5 -21.438 -33.969 1 98.5 598 TRP A C 1
ATOM 4826 O O . TRP A 1 598 ? 17.844 -20.891 -35 1 98.5 598 TRP A O 1
ATOM 4836 N N . TYR A 1 599 ? 16.406 -22.125 -33.844 1 98.5 599 TYR A N 1
ATOM 4837 C CA . TYR A 1 599 ? 15.477 -22.344 -34.938 1 98.5 599 TYR A CA 1
ATOM 4838 C C . TYR A 1 599 ? 14.062 -21.953 -34.531 1 98.5 599 TYR A C 1
ATOM 4840 O O . TYR A 1 599 ? 13.633 -22.234 -33.406 1 98.5 599 TYR A O 1
ATOM 4848 N N . ASN A 1 600 ? 13.406 -21.297 -35.469 1 98.44 600 ASN A N 1
ATOM 4849 C CA . ASN A 1 600 ? 11.984 -21.062 -35.25 1 98.44 600 ASN A CA 1
ATOM 4850 C C . ASN A 1 600 ? 11.195 -22.359 -35.25 1 98.44 600 ASN A C 1
ATOM 4852 O O . ASN A 1 600 ? 11.242 -23.125 -36.219 1 98.44 600 ASN A O 1
ATOM 4856 N N . PHE A 1 601 ? 10.484 -22.609 -34.281 1 98.44 601 PHE A N 1
ATOM 4857 C CA . PHE A 1 601 ? 9.734 -23.844 -34.094 1 98.44 601 PHE A CA 1
ATOM 4858 C C . PHE A 1 601 ? 8.742 -24.047 -35.25 1 98.44 601 PHE A C 1
ATOM 4860 O O . PHE A 1 601 ? 8.531 -25.172 -35.688 1 98.44 601 PHE A O 1
ATOM 4867 N N . ASN A 1 602 ? 8.125 -22.969 -35.719 1 98 602 ASN A N 1
ATOM 4868 C CA . ASN A 1 602 ? 7.055 -23.016 -36.688 1 98 602 ASN A CA 1
ATOM 4869 C C . ASN A 1 602 ? 7.605 -23.125 -38.125 1 98 602 ASN A C 1
ATOM 4871 O O . ASN A 1 602 ? 7.039 -23.828 -38.969 1 98 602 ASN A O 1
ATOM 4875 N N . THR A 1 603 ? 8.766 -22.438 -38.375 1 97 603 THR A N 1
ATOM 4876 C CA . THR A 1 603 ? 9.203 -22.281 -39.75 1 97 603 THR A CA 1
ATOM 4877 C C . THR A 1 603 ? 10.562 -22.938 -39.969 1 97 603 THR A C 1
ATOM 4879 O O . THR A 1 603 ? 10.992 -23.141 -41.094 1 97 603 THR A O 1
ATOM 4882 N N . ASN A 1 604 ? 11.312 -23.188 -38.938 1 97.31 604 ASN A N 1
ATOM 4883 C CA . ASN A 1 604 ? 12.656 -23.75 -38.938 1 97.31 604 ASN A CA 1
ATOM 4884 C C . ASN A 1 604 ? 13.695 -22.719 -39.375 1 97.31 604 ASN A C 1
ATOM 4886 O O . ASN A 1 604 ? 14.852 -23.078 -39.625 1 97.31 604 ASN A O 1
ATOM 4890 N N . GLU A 1 605 ? 13.227 -21.484 -39.438 1 97.06 605 GLU A N 1
ATOM 4891 C CA . GLU A 1 605 ? 14.18 -20.422 -39.75 1 97.06 605 GLU A CA 1
ATOM 4892 C C . GLU A 1 605 ? 15.273 -20.359 -38.688 1 97.06 605 GLU A C 1
ATOM 4894 O O . GLU A 1 605 ? 15 -20.484 -37.5 1 97.06 605 GLU A O 1
ATOM 4899 N N . LYS A 1 606 ? 16.5 -20.109 -39.156 1 97.25 606 LYS A N 1
ATOM 4900 C CA . LYS A 1 606 ? 17.672 -20.109 -38.281 1 97.25 606 LYS A CA 1
ATOM 4901 C C . LYS A 1 606 ? 17.969 -18.703 -37.75 1 97.25 606 LYS A C 1
ATOM 4903 O O . LYS A 1 606 ? 17.859 -17.719 -38.5 1 97.25 606 LYS A O 1
ATOM 4908 N N . TYR A 1 607 ? 18.359 -18.594 -36.531 1 97.94 607 TYR A N 1
ATOM 4909 C CA . TYR A 1 607 ? 18.812 -17.375 -35.875 1 97.94 607 TYR A CA 1
ATOM 4910 C C . TYR A 1 607 ? 20.156 -17.578 -35.188 1 97.94 607 TYR A C 1
ATOM 4912 O O . TYR A 1 607 ? 20.344 -18.547 -34.469 1 97.94 607 TYR A O 1
ATOM 4920 N N . GLU A 1 608 ? 21.078 -16.625 -35.344 1 98 608 GLU A N 1
ATOM 4921 C CA . GLU A 1 608 ? 22.359 -16.656 -34.625 1 98 608 GLU A CA 1
ATOM 4922 C C . GLU A 1 608 ? 22.219 -16.078 -33.219 1 98 608 GLU A C 1
ATOM 4924 O O . GLU A 1 608 ? 21.531 -15.078 -33.031 1 98 608 GLU A O 1
ATOM 4929 N N . GLY A 1 609 ? 22.922 -16.688 -32.312 1 97.88 609 GLY A N 1
ATOM 4930 C CA . GLY A 1 609 ? 22.859 -16.25 -30.938 1 97.88 609 GLY A CA 1
ATOM 4931 C C . GLY A 1 609 ? 23.625 -14.961 -30.688 1 97.88 609 GLY A C 1
ATOM 4932 O O . GLY A 1 609 ? 24.281 -14.43 -31.594 1 97.88 609 GLY A O 1
ATOM 4933 N N . ASN A 1 610 ? 23.469 -14.422 -29.547 1 97.56 610 ASN A N 1
ATOM 4934 C CA . ASN A 1 610 ? 24.078 -13.172 -29.094 1 97.56 610 ASN A CA 1
ATOM 4935 C C . ASN A 1 610 ? 23.609 -11.984 -29.922 1 97.56 610 ASN A C 1
ATOM 4937 O O . ASN A 1 610 ? 24.406 -11.086 -30.219 1 97.56 610 ASN A O 1
ATOM 4941 N N . ARG A 1 611 ? 22.359 -12.102 -30.359 1 96.62 611 ARG A N 1
ATOM 4942 C CA . ARG A 1 611 ? 21.781 -11.055 -31.203 1 96.62 611 ARG A CA 1
ATOM 4943 C C . ARG A 1 611 ? 20.281 -10.914 -30.938 1 96.62 611 ARG A C 1
ATOM 4945 O O . ARG A 1 611 ? 19.656 -11.82 -30.391 1 96.62 611 ARG A O 1
ATOM 4952 N N . GLU A 1 612 ? 19.766 -9.75 -31.25 1 97.81 612 GLU A N 1
ATOM 4953 C CA . GLU A 1 612 ? 18.328 -9.484 -31.219 1 97.81 612 GLU A CA 1
ATOM 4954 C C . GLU A 1 612 ? 17.734 -9.516 -32.625 1 97.81 612 GLU A C 1
ATOM 4956 O O . GLU A 1 612 ? 18.375 -9.094 -33.594 1 97.81 612 GLU A O 1
ATOM 4961 N N . TYR A 1 613 ? 16.578 -10.031 -32.75 1 98 613 TYR A N 1
ATOM 4962 C CA . TYR A 1 613 ? 15.82 -10.047 -34 1 98 613 TYR A CA 1
ATOM 4963 C C . TYR A 1 613 ? 14.398 -9.547 -33.781 1 98 613 TYR A C 1
ATOM 4965 O O . TYR A 1 613 ? 13.828 -9.75 -32.688 1 98 613 TYR A O 1
ATOM 4973 N N . GLU A 1 614 ? 13.812 -8.859 -34.75 1 97.06 614 GLU A N 1
ATOM 4974 C CA . GLU A 1 614 ? 12.375 -8.625 -34.781 1 97.06 614 GLU A CA 1
ATOM 4975 C C . GLU A 1 614 ? 11.633 -9.852 -35.312 1 97.06 614 GLU A C 1
ATOM 4977 O O . GLU A 1 614 ? 11.828 -10.273 -36.438 1 97.06 614 GLU A O 1
ATOM 4982 N N . ILE A 1 615 ? 10.859 -10.391 -34.531 1 95.75 615 ILE A N 1
ATOM 4983 C CA . ILE A 1 615 ? 10.195 -11.633 -34.906 1 95.75 615 ILE A CA 1
ATOM 4984 C C . ILE A 1 615 ? 8.695 -11.391 -35.031 1 95.75 615 ILE A C 1
ATOM 4986 O O . ILE A 1 615 ? 8.125 -10.523 -34.375 1 95.75 615 ILE A O 1
ATOM 4990 N N . THR A 1 616 ? 8.109 -12.102 -35.906 1 95.62 616 THR A N 1
ATOM 4991 C CA . THR A 1 616 ? 6.668 -12.102 -36.125 1 95.62 616 THR A CA 1
ATOM 4992 C C . THR A 1 616 ? 6.07 -13.469 -35.812 1 95.62 616 THR A C 1
ATOM 4994 O O . THR A 1 616 ? 6.633 -14.5 -36.188 1 95.62 616 THR A O 1
ATOM 4997 N N . THR A 1 617 ? 5.016 -13.531 -35.062 1 95.88 617 THR A N 1
ATOM 4998 C CA . THR A 1 617 ? 4.297 -14.758 -34.781 1 95.88 617 THR A CA 1
ATOM 4999 C C . THR A 1 617 ? 2.818 -14.625 -35.125 1 95.88 617 THR A C 1
ATOM 5001 O O . THR A 1 617 ? 2.133 -13.727 -34.656 1 95.88 617 THR A O 1
ATOM 5004 N N . GLU A 1 618 ? 2.344 -15.57 -35.969 1 96.38 618 GLU A N 1
ATOM 5005 C CA . GLU A 1 618 ? 0.926 -15.578 -36.312 1 96.38 618 GLU A CA 1
ATOM 5006 C C . GLU A 1 618 ? 0.073 -16.078 -35.156 1 96.38 618 GLU A C 1
ATOM 5008 O O . GLU A 1 618 ? 0.594 -16.672 -34.188 1 96.38 618 GLU A O 1
ATOM 5013 N N . LEU A 1 619 ? -1.271 -15.852 -35.219 1 96.81 619 LEU A N 1
ATOM 5014 C CA . LEU A 1 619 ? -2.178 -16.156 -34.125 1 96.81 619 LEU A CA 1
ATOM 5015 C C . LEU A 1 619 ? -2.281 -17.656 -33.906 1 96.81 619 LEU A C 1
ATOM 5017 O O . LEU A 1 619 ? -2.627 -18.109 -32.812 1 96.81 619 LEU A O 1
ATOM 5021 N N . ASP A 1 620 ? -1.964 -18.469 -34.906 1 97.62 620 ASP A N 1
ATOM 5022 C CA . ASP A 1 620 ? -2.074 -19.922 -34.812 1 97.62 620 ASP A CA 1
ATOM 5023 C C . ASP A 1 620 ? -0.698 -20.562 -34.656 1 97.62 620 ASP A C 1
ATOM 5025 O O . ASP A 1 620 ? -0.545 -21.766 -34.906 1 97.62 620 ASP A O 1
ATOM 5029 N N . GLN A 1 621 ? 0.337 -19.766 -34.375 1 97.94 621 GLN A N 1
ATOM 5030 C CA . GLN A 1 621 ? 1.704 -20.234 -34.156 1 97.94 621 GLN A CA 1
ATOM 5031 C C . GLN A 1 621 ? 2.154 -19.984 -32.719 1 97.94 621 GLN A C 1
ATOM 5033 O O . GLN A 1 621 ? 1.5 -19.25 -31.984 1 97.94 621 GLN A O 1
ATOM 5038 N N . LEU A 1 622 ? 3.184 -20.672 -32.344 1 98.44 622 LEU A N 1
ATOM 5039 C CA . LEU A 1 622 ? 3.775 -20.438 -31.016 1 98.44 622 LEU A CA 1
ATOM 5040 C C . LEU A 1 622 ? 5.062 -19.625 -31.125 1 98.44 622 LEU A C 1
ATOM 5042 O O . LEU A 1 622 ? 5.895 -19.906 -32 1 98.44 622 LEU A O 1
ATOM 5046 N N . PRO A 1 623 ? 5.18 -18.531 -30.328 1 98.12 623 PRO A N 1
ATOM 5047 C CA . PRO A 1 623 ? 6.473 -17.844 -30.25 1 98.12 623 PRO A CA 1
ATOM 5048 C C . PRO A 1 623 ? 7.535 -18.688 -29.531 1 98.12 623 PRO A C 1
ATOM 5050 O O . PRO A 1 623 ? 7.91 -18.375 -28.406 1 98.12 623 PRO A O 1
ATOM 5053 N N . LEU A 1 624 ? 8.039 -19.656 -30.203 1 98.69 624 LEU A N 1
ATOM 5054 C CA . LEU A 1 624 ? 8.867 -20.734 -29.656 1 98.69 624 LEU A CA 1
ATOM 5055 C C . LEU A 1 624 ? 10.062 -21 -30.562 1 98.69 624 LEU A C 1
ATOM 5057 O O . LEU A 1 624 ? 9.938 -21 -31.797 1 98.69 624 LEU A O 1
ATOM 5061 N N . TYR A 1 625 ? 11.18 -21.203 -29.922 1 98.81 625 TYR A N 1
ATOM 5062 C CA . TYR A 1 625 ? 12.43 -21.391 -30.641 1 98.81 625 TYR A CA 1
ATOM 5063 C C . TYR A 1 625 ? 13.195 -22.594 -30.094 1 98.81 625 TYR A C 1
ATOM 5065 O O . TYR A 1 625 ? 13.188 -22.859 -28.891 1 98.81 625 TYR A O 1
ATOM 5073 N N . VAL A 1 626 ? 13.883 -23.328 -30.969 1 98.75 626 VAL A N 1
ATOM 5074 C CA . VAL A 1 626 ? 14.547 -24.594 -30.641 1 98.75 626 VAL A CA 1
ATOM 5075 C C . VAL A 1 626 ? 16.062 -24.406 -30.688 1 98.75 626 VAL A C 1
ATOM 5077 O O . VAL A 1 626 ? 16.609 -23.891 -31.672 1 98.75 626 VAL A O 1
ATOM 5080 N N . ARG A 1 627 ? 16.719 -24.797 -29.672 1 98.31 627 ARG A N 1
ATOM 5081 C CA . ARG A 1 627 ? 18.172 -24.719 -29.609 1 98.31 627 ARG A CA 1
ATOM 5082 C C . ARG A 1 627 ? 18.812 -25.766 -30.531 1 98.31 627 ARG A C 1
ATOM 5084 O O . ARG A 1 627 ? 18.359 -26.906 -30.609 1 98.31 627 ARG A O 1
ATOM 5091 N N . GLN A 1 628 ? 19.844 -25.359 -31.234 1 97.94 628 GLN A N 1
ATOM 5092 C CA . GLN A 1 628 ? 20.609 -26.344 -32 1 97.94 628 GLN A CA 1
ATOM 5093 C C . GLN A 1 628 ? 21.078 -27.484 -31.125 1 97.94 628 GLN A C 1
ATOM 5095 O O . GLN A 1 628 ? 21.531 -27.266 -29.984 1 97.94 628 GLN A O 1
ATOM 5100 N N . GLY A 1 629 ? 20.938 -28.719 -31.703 1 97.12 629 GLY A N 1
ATOM 5101 C CA . GLY A 1 629 ? 21.359 -29.891 -30.953 1 97.12 629 GLY A CA 1
ATOM 5102 C C . GLY A 1 629 ? 20.188 -30.578 -30.25 1 97.12 629 GLY A C 1
ATOM 5103 O O . GLY A 1 629 ? 20.344 -31.672 -29.719 1 97.12 629 GLY A O 1
ATOM 5104 N N . THR A 1 630 ? 19.031 -29.984 -30.328 1 98.06 630 THR A N 1
ATOM 5105 C CA . THR A 1 630 ? 17.844 -30.547 -29.672 1 98.06 630 THR A CA 1
ATOM 5106 C C . THR A 1 630 ? 17.234 -31.672 -30.516 1 98.06 630 THR A C 1
ATOM 5108 O O . THR A 1 630 ? 17.047 -31.5 -31.734 1 98.06 630 THR A O 1
ATOM 5111 N N . LEU A 1 631 ? 17.062 -32.844 -30 1 98.5 631 LEU A N 1
ATOM 5112 C CA . LEU A 1 631 ? 16.125 -33.844 -30.5 1 98.5 631 LEU A CA 1
ATOM 5113 C C . LEU A 1 631 ? 14.758 -33.688 -29.844 1 98.5 631 LEU A C 1
ATOM 5115 O O . LEU A 1 631 ? 14.602 -33.938 -28.656 1 98.5 631 LEU A O 1
ATOM 5119 N N . LEU A 1 632 ? 13.828 -33.219 -30.625 1 98.56 632 LEU A N 1
ATOM 5120 C CA . LEU A 1 632 ? 12.516 -32.844 -30.109 1 98.56 632 LEU A CA 1
ATOM 5121 C C . LEU A 1 632 ? 11.484 -33.938 -30.438 1 98.56 632 LEU A C 1
ATOM 5123 O O . LEU A 1 632 ? 11.125 -34.125 -31.594 1 98.56 632 LEU A O 1
ATOM 5127 N N . PRO A 1 633 ? 11.039 -34.688 -29.438 1 98.62 633 PRO A N 1
ATOM 5128 C CA . PRO A 1 633 ? 9.969 -35.656 -29.688 1 98.62 633 PRO A CA 1
ATOM 5129 C C . PRO A 1 633 ? 8.586 -35 -29.719 1 98.62 633 PRO A C 1
ATOM 5131 O O . PRO A 1 633 ? 8.109 -34.531 -28.688 1 98.62 633 PRO A O 1
ATOM 5134 N N . LEU A 1 634 ? 7.938 -35 -30.844 1 98.56 634 LEU A N 1
ATOM 5135 C CA . LEU A 1 634 ? 6.582 -34.469 -31.016 1 98.56 634 LEU A CA 1
ATOM 5136 C C . LEU A 1 634 ? 5.582 -35.594 -31.188 1 98.56 634 LEU A C 1
ATOM 5138 O O . LEU A 1 634 ? 5.754 -36.469 -32.062 1 98.56 634 LEU A O 1
ATOM 5142 N N . ALA A 1 635 ? 4.574 -35.594 -30.391 1 98.38 635 ALA A N 1
ATOM 5143 C CA . ALA A 1 635 ? 3.547 -36.656 -30.469 1 98.38 635 ALA A CA 1
ATOM 5144 C C . ALA A 1 635 ? 2.467 -36.25 -31.484 1 98.38 635 ALA A C 1
ATOM 5146 O O . ALA A 1 635 ? 2.127 -35.094 -31.625 1 98.38 635 ALA A O 1
ATOM 5147 N N . ALA A 1 636 ? 1.893 -37.281 -32.125 1 97.69 636 ALA A N 1
ATOM 5148 C CA . ALA A 1 636 ? 0.61 -37.031 -32.781 1 97.69 636 ALA A CA 1
ATOM 5149 C C . ALA A 1 636 ? -0.46 -36.656 -31.781 1 97.69 636 ALA A C 1
ATOM 5151 O O . ALA A 1 636 ? -0.585 -37.281 -30.719 1 97.69 636 ALA A O 1
ATOM 5152 N N . PRO A 1 637 ? -1.191 -35.594 -32.031 1 95.75 637 PRO A N 1
ATOM 5153 C CA . PRO A 1 637 ? -2.164 -35.125 -31.047 1 95.75 637 PRO A CA 1
ATOM 5154 C C . PRO A 1 637 ? -3.254 -36.156 -30.781 1 95.75 637 PRO A C 1
ATOM 5156 O O . PRO A 1 637 ? -3.705 -36.844 -31.703 1 95.75 637 PRO A O 1
ATOM 5159 N N . VAL A 1 638 ? -3.654 -36.281 -29.562 1 97.38 638 VAL A N 1
ATOM 5160 C CA . VAL A 1 638 ? -4.758 -37.125 -29.109 1 97.38 638 VAL A CA 1
ATOM 5161 C C . VAL A 1 638 ? -5.824 -36.281 -28.438 1 97.38 638 VAL A C 1
ATOM 5163 O O . VAL A 1 638 ? -5.535 -35.156 -27.984 1 97.38 638 VAL A O 1
ATOM 5166 N N . PRO A 1 639 ? -7.078 -36.719 -28.438 1 97.62 639 PRO A N 1
ATOM 5167 C CA . PRO A 1 639 ? -8.148 -35.906 -27.844 1 97.62 639 PRO A CA 1
ATOM 5168 C C . PRO A 1 639 ? -7.98 -35.719 -26.344 1 97.62 639 PRO A C 1
ATOM 5170 O O . PRO A 1 639 ? -8.445 -34.719 -25.781 1 97.62 639 PRO A O 1
ATOM 5173 N N . TYR A 1 640 ? -7.391 -36.688 -25.688 1 98.06 640 TYR A N 1
ATOM 5174 C CA . TYR A 1 640 ? -7.066 -36.656 -24.266 1 98.06 640 TYR A CA 1
ATOM 5175 C C . TYR A 1 640 ? -6.055 -37.75 -23.922 1 98.06 640 TYR A C 1
ATOM 5177 O O . TYR A 1 640 ? -5.844 -38.688 -24.703 1 98.06 640 TYR A O 1
ATOM 5185 N N . VAL A 1 641 ? -5.359 -37.594 -22.781 1 97.69 641 VAL A N 1
ATOM 5186 C CA . VAL A 1 641 ? -4.367 -38.562 -22.328 1 97.69 641 VAL A CA 1
ATOM 5187 C C . VAL A 1 641 ? -4.961 -39.438 -21.234 1 97.69 641 VAL A C 1
ATOM 5189 O O . VAL A 1 641 ? -5.562 -38.938 -20.281 1 97.69 641 VAL A O 1
ATOM 5192 N N . ASP A 1 642 ? -4.887 -40.688 -21.312 1 92.38 642 ASP A N 1
ATOM 5193 C CA . ASP A 1 642 ? -5.277 -41.625 -20.266 1 92.38 642 ASP A CA 1
ATOM 5194 C C . ASP A 1 642 ? -4.234 -42.75 -20.094 1 92.38 642 ASP A C 1
ATOM 5196 O O . ASP A 1 642 ? -3.119 -42.625 -20.609 1 92.38 642 ASP A O 1
ATOM 5200 N N . ALA A 1 643 ? -4.539 -43.719 -19.328 1 88.38 643 ALA A N 1
ATOM 5201 C CA . ALA A 1 643 ? -3.576 -44.781 -18.969 1 88.38 643 ALA A CA 1
ATOM 5202 C C . ALA A 1 643 ? -3.197 -45.625 -20.172 1 88.38 643 ALA A C 1
ATOM 5204 O O . ALA A 1 643 ? -2.129 -46.219 -20.203 1 88.38 643 ALA A O 1
ATOM 5205 N N . GLN A 1 644 ? -3.973 -45.594 -21.156 1 90.81 644 GLN A N 1
ATOM 5206 C CA . GLN A 1 644 ? -3.742 -46.438 -22.312 1 90.81 644 GLN A CA 1
ATOM 5207 C C . GLN A 1 644 ? -3.127 -45.656 -23.469 1 90.81 644 GLN A C 1
ATOM 5209 O O . GLN A 1 644 ? -2.758 -46.25 -24.5 1 90.81 644 GLN A O 1
ATOM 5214 N N . THR A 1 645 ? -2.988 -44.438 -23.297 1 95.81 645 THR A N 1
ATOM 5215 C CA . THR A 1 645 ? -2.482 -43.594 -24.375 1 95.81 645 THR A CA 1
ATOM 5216 C C . THR A 1 645 ? -1.053 -44 -24.734 1 95.81 645 THR A C 1
ATOM 5218 O O . THR A 1 645 ? -0.183 -44.062 -23.875 1 95.81 645 THR A O 1
ATOM 5221 N N . VAL A 1 646 ? -0.785 -44.25 -26 1 96.56 646 VAL A N 1
ATOM 5222 C CA . VAL A 1 646 ? 0.543 -44.438 -26.578 1 96.56 646 VAL A CA 1
ATOM 5223 C C . VAL A 1 646 ? 0.831 -43.281 -27.547 1 96.56 646 VAL A C 1
ATOM 5225 O O . VAL A 1 646 ? 0.07 -43.094 -28.5 1 96.56 646 VAL A O 1
ATOM 5228 N N . PHE A 1 647 ? 1.867 -42.594 -27.344 1 97.94 647 PHE A N 1
ATOM 5229 C CA . PHE A 1 647 ? 2.211 -41.469 -28.172 1 97.94 647 PHE A CA 1
ATOM 5230 C C . PHE A 1 647 ? 2.98 -41.906 -29.422 1 97.94 647 PHE A C 1
ATOM 5232 O O . PHE A 1 647 ? 4.027 -42.531 -29.297 1 97.94 647 PHE A O 1
ATOM 5239 N N . ASP A 1 648 ? 2.457 -41.594 -30.609 1 98.31 648 ASP A N 1
ATOM 5240 C CA . ASP A 1 648 ? 3.211 -41.719 -31.844 1 98.31 648 ASP A CA 1
ATOM 5241 C C . ASP A 1 648 ? 4.156 -40.531 -32.031 1 98.31 648 ASP A C 1
ATOM 5243 O O . ASP A 1 648 ? 3.713 -39.375 -32.25 1 98.31 648 ASP A O 1
ATOM 5247 N N . LEU A 1 649 ? 5.469 -40.812 -31.984 1 98.56 649 LEU A N 1
ATOM 5248 C CA . LEU A 1 649 ? 6.449 -39.75 -31.953 1 98.56 649 LEU A CA 1
ATOM 5249 C C . LEU A 1 649 ? 6.965 -39.438 -33.375 1 98.56 649 LEU A C 1
ATOM 5251 O O . LEU A 1 649 ? 7.348 -40.344 -34.094 1 98.56 649 LEU A O 1
ATOM 5255 N N . HIS A 1 650 ? 6.848 -38.25 -33.75 1 98.19 650 HIS A N 1
ATOM 5256 C CA . HIS A 1 650 ? 7.586 -37.656 -34.844 1 98.19 650 HIS A CA 1
ATOM 5257 C C . HIS A 1 650 ? 8.766 -36.844 -34.344 1 98.19 650 HIS A C 1
ATOM 5259 O O . HIS A 1 650 ? 8.586 -35.719 -33.875 1 98.19 650 HIS A O 1
ATOM 5265 N N . CYS A 1 651 ? 10.008 -37.312 -34.469 1 98.31 651 CYS A N 1
ATOM 5266 C CA . CYS A 1 651 ? 11.18 -36.656 -33.875 1 98.31 651 CYS A CA 1
ATOM 5267 C C . CYS A 1 651 ? 11.805 -35.656 -34.875 1 98.31 651 CYS A C 1
ATOM 5269 O O . CYS A 1 651 ? 11.945 -35.969 -36.062 1 98.31 651 CYS A O 1
ATOM 5271 N N . LYS A 1 652 ? 12.047 -34.469 -34.406 1 98.06 652 LYS A N 1
ATOM 5272 C CA . LYS A 1 652 ? 12.82 -33.5 -35.156 1 98.06 652 LYS A CA 1
ATOM 5273 C C . LYS A 1 652 ? 14.203 -33.281 -34.562 1 98.06 652 LYS A C 1
ATOM 5275 O O . LYS A 1 652 ? 14.328 -33.062 -33.344 1 98.06 652 LYS A O 1
ATOM 5280 N N . VAL A 1 653 ? 15.234 -33.438 -35.344 1 98.19 653 VAL A N 1
ATOM 5281 C CA . VAL A 1 653 ? 16.609 -33.25 -34.875 1 98.19 653 VAL A CA 1
ATOM 5282 C C . VAL A 1 653 ? 17.156 -31.938 -35.469 1 98.19 653 VAL A C 1
ATOM 5284 O O . VAL A 1 653 ? 17.297 -31.797 -36.688 1 98.19 653 VAL A O 1
ATOM 5287 N N . TYR A 1 654 ? 17.5 -31.016 -34.656 1 97.56 654 TYR A N 1
ATOM 5288 C CA . TYR A 1 654 ? 17.828 -29.672 -35.094 1 97.56 654 TYR A CA 1
ATOM 5289 C C . TYR A 1 654 ? 19.344 -29.484 -35.156 1 97.56 654 TYR A C 1
ATOM 5291 O O . TYR A 1 654 ? 20.016 -29.453 -34.125 1 97.56 654 TYR A O 1
ATOM 5299 N N . GLY A 1 655 ? 19.906 -29.281 -36.312 1 92.31 655 GLY A N 1
ATOM 5300 C CA . GLY A 1 655 ? 21.219 -28.734 -36.625 1 92.31 655 GLY A CA 1
ATOM 5301 C C . GLY A 1 655 ? 22.359 -29.594 -36.125 1 92.31 655 GLY A C 1
ATOM 5302 O O . GLY A 1 655 ? 23.453 -29.109 -35.844 1 92.31 655 GLY A O 1
ATOM 5303 N N . ALA A 1 656 ? 22.203 -30.75 -35.719 1 87.94 656 ALA A N 1
ATOM 5304 C CA . ALA A 1 656 ? 23.266 -31.641 -35.25 1 87.94 656 ALA A CA 1
ATOM 5305 C C . ALA A 1 656 ? 23.109 -33.031 -35.844 1 87.94 656 ALA A C 1
ATOM 5307 O O . ALA A 1 656 ? 22 -33.531 -36 1 87.94 656 ALA A O 1
ATOM 5308 N N . PRO A 1 657 ? 24.281 -33.562 -36.125 1 88.25 657 PRO A N 1
ATOM 5309 C CA . PRO A 1 657 ? 24.219 -34.906 -36.656 1 88.25 657 PRO A CA 1
ATOM 5310 C C . PRO A 1 657 ? 23.859 -35.969 -35.594 1 88.25 657 PRO A C 1
ATOM 5312 O O . PRO A 1 657 ? 23.375 -37.031 -35.938 1 88.25 657 PRO A O 1
ATOM 5315 N N . SER A 1 658 ? 24.203 -35.562 -34.375 1 94.25 658 SER A N 1
ATOM 5316 C CA . SER A 1 658 ? 23.891 -36.469 -33.281 1 94.25 658 SER A CA 1
ATOM 5317 C C . SER A 1 658 ? 23.25 -35.719 -32.125 1 94.25 658 SER A C 1
ATOM 5319 O O . SER A 1 658 ? 23.609 -34.594 -31.812 1 94.25 658 SER A O 1
ATOM 5321 N N . ALA A 1 659 ? 22.219 -36.344 -31.547 1 96.81 659 ALA A N 1
ATOM 5322 C CA . ALA A 1 659 ? 21.484 -35.812 -30.406 1 96.81 659 ALA A CA 1
ATOM 5323 C C . ALA A 1 659 ? 20.797 -36.938 -29.625 1 96.81 659 ALA A C 1
ATOM 5325 O O . ALA A 1 659 ? 20.516 -38 -30.188 1 96.81 659 ALA A O 1
ATOM 5326 N N . THR A 1 660 ? 20.609 -36.75 -28.406 1 96.88 660 THR A N 1
ATOM 5327 C CA . THR A 1 660 ? 19.922 -37.719 -27.562 1 96.88 660 THR A CA 1
ATOM 5328 C C . THR A 1 660 ? 18.828 -37.031 -26.734 1 96.88 660 THR A C 1
ATOM 5330 O O . THR A 1 660 ? 18.922 -35.844 -26.453 1 96.88 660 THR A O 1
ATOM 5333 N N . PHE A 1 661 ? 17.828 -37.719 -26.469 1 97.38 661 PHE A N 1
ATOM 5334 C CA . PHE A 1 661 ? 16.75 -37.281 -25.625 1 97.38 661 PHE A CA 1
ATOM 5335 C C . PHE A 1 661 ? 16.219 -38.406 -24.75 1 97.38 661 PHE A C 1
ATOM 5337 O O . PHE A 1 661 ? 16.078 -39.531 -25.219 1 97.38 661 PHE A O 1
ATOM 5344 N N . LEU A 1 662 ? 16.031 -38.156 -23.469 1 96.31 662 LEU A N 1
ATOM 5345 C CA . LEU A 1 662 ? 15.578 -39.188 -22.531 1 96.31 662 LEU A CA 1
ATOM 5346 C C . LEU A 1 662 ? 14.102 -38.969 -22.188 1 96.31 662 LEU A C 1
ATOM 5348 O O . LEU A 1 662 ? 13.68 -37.875 -21.844 1 96.31 662 LEU A O 1
ATOM 5352 N N . LEU A 1 663 ? 13.289 -40 -22.328 1 96.94 663 LEU A N 1
ATOM 5353 C CA . LEU A 1 663 ? 11.875 -40.031 -21.984 1 96.94 663 LEU A CA 1
ATOM 5354 C C . LEU A 1 663 ? 11.633 -40.938 -20.781 1 96.94 663 LEU A C 1
ATOM 5356 O O . LEU A 1 663 ? 12.273 -42 -20.641 1 96.94 663 LEU A O 1
ATOM 5360 N N . LEU A 1 664 ? 10.719 -40.531 -19.891 1 96 664 LEU A N 1
ATOM 5361 C CA . LEU A 1 664 ? 10.219 -41.406 -18.828 1 96 664 LEU A CA 1
ATOM 5362 C C . LEU A 1 664 ? 8.961 -42.125 -19.281 1 96 664 LEU A C 1
ATOM 5364 O O . LEU A 1 664 ? 8.008 -41.5 -19.75 1 96 664 LEU A O 1
ATOM 5368 N N . GLU A 1 665 ? 8.984 -43.375 -19.141 1 95.56 665 GLU A N 1
ATOM 5369 C CA . GLU A 1 665 ? 7.836 -44.219 -19.484 1 95.56 665 GLU A CA 1
ATOM 5370 C C . GLU A 1 665 ? 7.27 -44.906 -18.25 1 95.56 665 GLU A C 1
ATOM 5372 O O . GLU A 1 665 ? 7.652 -46.062 -17.938 1 95.56 665 GLU A O 1
ATOM 5377 N N . ASP A 1 666 ? 6.375 -44.344 -17.562 1 95 666 ASP A N 1
ATOM 5378 C CA . ASP A 1 666 ? 5.602 -44.875 -16.453 1 95 666 ASP A CA 1
ATOM 5379 C C . ASP A 1 666 ? 4.113 -44.938 -16.797 1 95 666 ASP A C 1
ATOM 5381 O O . ASP A 1 666 ? 3.736 -44.781 -17.969 1 95 666 ASP A O 1
ATOM 5385 N N . ASP A 1 667 ? 3.217 -45.188 -15.852 1 94.75 667 ASP A N 1
ATOM 5386 C CA . ASP A 1 667 ? 1.791 -45.312 -16.141 1 94.75 667 ASP A CA 1
ATOM 5387 C C . ASP A 1 667 ? 1.159 -43.906 -16.297 1 94.75 667 ASP A C 1
ATOM 5389 O O . ASP A 1 667 ? 0.013 -43.781 -16.719 1 94.75 667 ASP A O 1
ATOM 5393 N N . GLY A 1 668 ? 1.874 -42.844 -15.906 1 95.56 668 GLY A N 1
ATOM 5394 C CA . GLY A 1 668 ? 1.45 -41.469 -16.109 1 95.56 668 GLY A CA 1
ATOM 5395 C C . GLY A 1 668 ? 0.4 -41.031 -15.117 1 95.56 668 GLY A C 1
ATOM 5396 O O . GLY A 1 668 ? -0.069 -39.875 -15.18 1 95.56 668 GLY A O 1
ATOM 5397 N N . ILE A 1 669 ? -0.006 -41.844 -14.07 1 96.12 669 ILE A N 1
ATOM 5398 C CA . ILE A 1 669 ? -1.147 -41.5 -13.234 1 96.12 669 ILE A CA 1
ATOM 5399 C C . ILE A 1 669 ? -0.833 -41.781 -11.773 1 96.12 669 ILE A C 1
ATOM 5401 O O . ILE A 1 669 ? -1.403 -41.188 -10.867 1 96.12 669 ILE A O 1
ATOM 5405 N N . SER A 1 670 ? 0.06 -42.781 -11.477 1 96.5 670 SER A N 1
ATOM 5406 C CA . SER A 1 670 ? 0.307 -43.188 -10.102 1 96.5 670 SER A CA 1
ATOM 5407 C C . SER A 1 670 ? 1.709 -42.781 -9.648 1 96.5 670 SER A C 1
ATOM 5409 O O . SER A 1 670 ? 2.484 -42.25 -10.43 1 96.5 670 SER A O 1
ATOM 5411 N N . TYR A 1 671 ? 1.999 -43.031 -8.367 1 96.75 671 TYR A N 1
ATOM 5412 C CA . TYR A 1 671 ? 3.318 -42.781 -7.793 1 96.75 671 TYR A CA 1
ATOM 5413 C C . TYR A 1 671 ? 4.195 -44.031 -7.883 1 96.75 671 TYR A C 1
ATOM 5415 O O . TYR A 1 671 ? 5.254 -44.094 -7.258 1 96.75 671 TYR A O 1
ATOM 5423 N N . ASP A 1 672 ? 3.889 -44.969 -8.711 1 95.88 672 ASP A N 1
ATOM 5424 C CA . ASP A 1 672 ? 4.617 -46.219 -8.797 1 95.88 672 ASP A CA 1
ATOM 5425 C C . ASP A 1 672 ? 6.012 -46.031 -9.383 1 95.88 672 ASP A C 1
ATOM 5427 O O . ASP A 1 672 ? 6.906 -46.844 -9.188 1 95.88 672 ASP A O 1
ATOM 5431 N N . PHE A 1 673 ? 6.18 -44.906 -10.148 1 94.62 673 PHE A N 1
ATOM 5432 C CA . PHE A 1 673 ? 7.504 -44.594 -10.672 1 94.62 673 PHE A CA 1
ATOM 5433 C C . PHE A 1 673 ? 8.508 -44.469 -9.531 1 94.62 673 PHE A C 1
ATOM 5435 O O . PHE A 1 673 ? 9.703 -44.75 -9.711 1 94.62 673 PHE A O 1
ATOM 5442 N N . GLN A 1 674 ? 8.07 -44.062 -8.336 1 94.06 674 GLN A N 1
ATOM 5443 C CA . GLN A 1 674 ? 8.945 -43.906 -7.184 1 94.06 674 GLN A CA 1
ATOM 5444 C C . GLN A 1 674 ? 9.422 -45.25 -6.66 1 94.06 674 GLN A C 1
ATOM 5446 O O . GLN A 1 674 ? 10.406 -45.344 -5.926 1 94.06 674 GLN A O 1
ATOM 5451 N N . LYS A 1 675 ? 8.719 -46.344 -7.07 1 93.44 675 LYS A N 1
ATOM 5452 C CA . LYS A 1 675 ? 9.078 -47.688 -6.68 1 93.44 675 LYS A CA 1
ATOM 5453 C C . LYS A 1 675 ? 9.836 -48.406 -7.801 1 93.44 675 LYS A C 1
ATOM 5455 O O . LYS A 1 675 ? 9.984 -49.625 -7.777 1 93.44 675 LYS A O 1
ATOM 5460 N N . GLY A 1 676 ? 10.102 -47.656 -8.773 1 92.12 676 GLY A N 1
ATOM 5461 C CA . GLY A 1 676 ? 10.906 -48.188 -9.844 1 92.12 676 GLY A CA 1
ATOM 5462 C C . GLY A 1 676 ? 10.078 -48.75 -11 1 92.12 676 GLY A C 1
ATOM 5463 O O . GLY A 1 676 ? 10.609 -49.375 -11.906 1 92.12 676 GLY A O 1
ATOM 5464 N N . GLN A 1 677 ? 8.82 -48.5 -11.023 1 93.75 677 GLN A N 1
ATOM 5465 C CA . GLN A 1 677 ? 7.945 -49 -12.07 1 93.75 677 GLN A CA 1
ATOM 5466 C C . GLN A 1 677 ? 7.898 -48.031 -13.258 1 93.75 677 GLN A C 1
ATOM 5468 O O . GLN A 1 677 ? 6.875 -47.406 -13.492 1 93.75 677 GLN A O 1
ATOM 5473 N N . PHE A 1 678 ? 8.953 -47.969 -14.031 1 94.5 678 PHE A N 1
ATOM 5474 C CA . PHE A 1 678 ? 9.055 -47.156 -15.227 1 94.5 678 PHE A CA 1
ATOM 5475 C C . PHE A 1 678 ? 10.18 -47.625 -16.125 1 94.5 678 PHE A C 1
ATOM 5477 O O . PHE A 1 678 ? 11.023 -48.438 -15.703 1 94.5 678 PHE A O 1
ATOM 5484 N N . ASN A 1 679 ? 10.156 -47.25 -17.406 1 94.06 679 ASN A N 1
ATOM 5485 C CA . ASN A 1 679 ? 11.281 -47.375 -18.328 1 94.06 679 ASN A CA 1
ATOM 5486 C C . ASN A 1 679 ? 11.922 -46 -18.578 1 94.06 679 ASN A C 1
ATOM 5488 O O . ASN A 1 679 ? 11.242 -44.969 -18.547 1 94.06 679 ASN A O 1
ATOM 5492 N N . GLU A 1 680 ? 13.219 -46.031 -18.703 1 92.75 680 GLU A N 1
ATOM 5493 C CA . GLU A 1 680 ? 13.891 -44.938 -19.375 1 92.75 680 GLU A CA 1
ATOM 5494 C C . GLU A 1 680 ? 14.062 -45.188 -20.859 1 92.75 680 GLU A C 1
ATOM 5496 O O . GLU A 1 680 ? 14.664 -46.219 -21.266 1 92.75 680 GLU A O 1
ATOM 5501 N N . VAL A 1 681 ? 13.484 -44.375 -21.656 1 95.56 681 VAL A N 1
ATOM 5502 C CA . VAL A 1 681 ? 13.516 -44.531 -23.109 1 95.56 681 VAL A CA 1
ATOM 5503 C C . VAL A 1 681 ? 14.461 -43.469 -23.703 1 95.56 681 VAL A C 1
ATOM 5505 O O . VAL A 1 681 ? 14.234 -42.281 -23.578 1 95.56 681 VAL A O 1
ATOM 5508 N N . THR A 1 682 ? 15.477 -43.938 -24.344 1 96.56 682 THR A N 1
ATOM 5509 C CA . THR A 1 682 ? 16.438 -43.031 -24.969 1 96.56 682 THR A CA 1
ATOM 5510 C C . THR A 1 682 ? 16.172 -42.938 -26.469 1 96.56 682 THR A C 1
ATOM 5512 O O . THR A 1 682 ? 16.125 -43.938 -27.188 1 96.56 682 THR A O 1
ATOM 5515 N N . LEU A 1 683 ? 15.891 -41.75 -26.922 1 97.81 683 LEU A N 1
ATOM 5516 C CA . LEU A 1 683 ? 15.922 -41.438 -28.344 1 97.81 683 LEU A CA 1
ATOM 5517 C C . LEU A 1 683 ? 17.328 -41 -28.766 1 97.81 683 LEU A C 1
ATOM 5519 O O . LEU A 1 683 ? 17.906 -40.094 -28.156 1 97.81 683 LEU A O 1
ATOM 5523 N N . GLU A 1 684 ? 17.844 -41.625 -29.75 1 97.44 684 GLU A N 1
ATOM 5524 C CA . GLU A 1 684 ? 19.203 -41.344 -30.219 1 97.44 684 GLU A CA 1
ATOM 5525 C C . GLU A 1 684 ? 19.219 -41.062 -31.719 1 97.44 684 GLU A C 1
ATOM 5527 O O . GLU A 1 684 ? 18.781 -41.875 -32.5 1 97.44 684 GLU A O 1
ATOM 5532 N N . ALA A 1 685 ? 19.609 -39.906 -32.031 1 97.44 685 ALA A N 1
ATOM 5533 C CA . ALA A 1 685 ? 19.844 -39.562 -33.438 1 97.44 685 ALA A CA 1
ATOM 5534 C C . ALA A 1 685 ? 21.312 -39.688 -33.812 1 97.44 685 ALA A C 1
ATOM 5536 O O . ALA A 1 685 ? 22.188 -39.125 -33.156 1 97.44 685 ALA A O 1
ATOM 5537 N N . ALA A 1 686 ? 21.578 -40.5 -34.719 1 95.69 686 ALA A N 1
ATOM 5538 C CA . ALA A 1 686 ? 22.922 -40.719 -35.25 1 95.69 686 ALA A CA 1
ATOM 5539 C C . ALA A 1 686 ? 22.875 -41.25 -36.688 1 95.69 686 ALA A C 1
ATOM 5541 O O . ALA A 1 686 ? 22.016 -42.094 -37 1 95.69 686 ALA A O 1
ATOM 5542 N N . LYS A 1 687 ? 23.828 -40.844 -37.531 1 93.69 687 LYS A N 1
ATOM 5543 C CA . LYS A 1 687 ? 24.031 -41.375 -38.875 1 93.69 687 LYS A CA 1
ATOM 5544 C C . LYS A 1 687 ? 22.75 -41.281 -39.719 1 93.69 687 LYS A C 1
ATOM 5546 O O . LYS A 1 687 ? 22.344 -42.25 -40.375 1 93.69 687 LYS A O 1
ATOM 5551 N N . GLY A 1 688 ? 22 -40.25 -39.469 1 93.06 688 GLY A N 1
ATOM 5552 C CA . GLY A 1 688 ? 20.828 -39.969 -40.281 1 93.06 688 GLY A CA 1
ATOM 5553 C C . GLY A 1 688 ? 19.594 -40.719 -39.844 1 93.06 688 GLY A C 1
ATOM 5554 O O . GLY A 1 688 ? 18.594 -40.75 -40.562 1 93.06 688 GLY A O 1
ATOM 5555 N N . LYS A 1 689 ? 19.75 -41.375 -38.719 1 96.31 689 LYS A N 1
ATOM 5556 C CA . LYS A 1 689 ? 18.625 -42.156 -38.188 1 96.31 689 LYS A CA 1
ATOM 5557 C C . LYS A 1 689 ? 18.344 -41.812 -36.75 1 96.31 689 LYS A C 1
ATOM 5559 O O . LYS A 1 689 ? 19.234 -41.375 -36 1 96.31 689 LYS A O 1
ATOM 5564 N N . VAL A 1 690 ? 17.141 -41.969 -36.375 1 97.5 690 VAL A N 1
ATOM 5565 C CA . VAL A 1 690 ? 16.734 -41.875 -34.969 1 97.5 690 VAL A CA 1
ATOM 5566 C C . VAL A 1 690 ? 16.266 -43.25 -34.469 1 97.5 690 VAL A C 1
ATOM 5568 O O . VAL A 1 690 ? 15.508 -43.938 -35.156 1 97.5 690 VAL A O 1
ATOM 5571 N N . LYS A 1 691 ? 16.734 -43.688 -33.375 1 97.19 691 LYS A N 1
ATOM 5572 C CA . LYS A 1 691 ? 16.344 -44.969 -32.781 1 97.19 691 LYS A CA 1
ATOM 5573 C C . LYS A 1 691 ? 15.75 -44.75 -31.375 1 97.19 691 LYS A C 1
ATOM 5575 O O . LYS A 1 691 ? 16.094 -43.781 -30.688 1 97.19 691 LYS A O 1
ATOM 5580 N N . LEU A 1 692 ? 14.789 -45.531 -31.031 1 96.88 692 LEU A N 1
ATOM 5581 C CA . LEU A 1 692 ? 14.188 -45.594 -29.703 1 96.88 692 LEU A CA 1
ATOM 5582 C C . LEU A 1 692 ? 14.625 -46.844 -28.953 1 96.88 692 LEU A C 1
ATOM 5584 O O . LEU A 1 692 ? 14.438 -47.969 -29.438 1 96.88 692 LEU A O 1
ATOM 5588 N N . LYS A 1 693 ? 15.289 -46.688 -27.812 1 94.88 693 LYS A N 1
ATOM 5589 C CA . LYS A 1 693 ? 15.797 -47.812 -27 1 94.88 693 LYS A CA 1
ATOM 5590 C C . LYS A 1 693 ? 15.227 -47.75 -25.594 1 94.88 693 LYS A C 1
ATOM 5592 O O . LYS A 1 693 ? 15.305 -46.719 -24.922 1 94.88 693 LYS A O 1
ATOM 5597 N N . ARG A 1 694 ? 14.609 -48.875 -25.141 1 93.19 694 ARG A N 1
ATOM 5598 C CA . ARG A 1 694 ? 14.117 -49 -23.781 1 93.19 694 ARG A CA 1
ATOM 5599 C C . ARG A 1 694 ? 15.117 -49.75 -22.922 1 93.19 694 ARG A C 1
ATOM 5601 O O . ARG A 1 694 ? 15.664 -50.781 -23.344 1 93.19 694 ARG A O 1
ATOM 5608 N N . THR A 1 695 ? 15.445 -49.344 -21.828 1 83.25 695 THR A N 1
ATOM 5609 C CA . THR A 1 695 ? 16.469 -49.969 -21 1 83.25 695 THR A CA 1
ATOM 5610 C C . THR A 1 695 ? 15.852 -50.719 -19.844 1 83.25 695 THR A C 1
ATOM 5612 O O . THR A 1 695 ? 16.5 -51.562 -19.234 1 83.25 695 THR A O 1
ATOM 5615 N N . LYS A 1 696 ? 14.688 -50.5 -19.406 1 77.88 696 LYS A N 1
ATOM 5616 C CA . LYS A 1 696 ? 14.078 -51.281 -18.328 1 77.88 696 LYS A CA 1
ATOM 5617 C C . LYS A 1 696 ? 12.906 -52.125 -18.844 1 77.88 696 LYS A C 1
ATOM 5619 O O . LYS A 1 696 ? 12.516 -52 -20 1 77.88 696 LYS A O 1
ATOM 5624 N N . GLU A 1 697 ? 12.547 -53.094 -17.953 1 78.06 697 GLU A N 1
ATOM 5625 C CA . GLU A 1 697 ? 11.547 -54.062 -18.391 1 78.06 697 GLU A CA 1
ATOM 5626 C C . GLU A 1 697 ? 10.164 -53.719 -17.844 1 78.06 697 GLU A C 1
ATOM 5628 O O . GLU A 1 697 ? 9.398 -54.594 -17.438 1 78.06 697 GLU A O 1
ATOM 5633 N N . TYR A 1 698 ? 9.977 -52.5 -17.812 1 84.44 698 TYR A N 1
ATOM 5634 C CA . TYR A 1 698 ? 8.617 -52.125 -17.453 1 84.44 698 TYR A CA 1
ATOM 5635 C C . TYR A 1 698 ? 7.645 -52.469 -18.578 1 84.44 698 TYR A C 1
ATOM 5637 O O . TYR A 1 698 ? 7.957 -52.281 -19.766 1 84.44 698 TYR A O 1
ATOM 5645 N N . LYS A 1 699 ? 6.559 -53 -18.297 1 84.5 699 LYS A N 1
ATOM 5646 C CA . LYS A 1 699 ? 5.652 -53.625 -19.25 1 84.5 699 LYS A CA 1
ATOM 5647 C C . LYS A 1 699 ? 4.906 -52.562 -20.078 1 84.5 699 LYS A C 1
ATOM 5649 O O . LYS A 1 699 ? 4.691 -52.75 -21.281 1 84.5 699 LYS A O 1
ATOM 5654 N N . GLN A 1 700 ? 4.566 -51.531 -19.531 1 87.56 700 GLN A N 1
ATOM 5655 C CA . GLN A 1 700 ? 3.732 -50.562 -20.234 1 87.56 700 GLN A CA 1
ATOM 5656 C C . GLN A 1 700 ? 4.566 -49.719 -21.172 1 87.56 700 GLN A C 1
ATOM 5658 O O . GLN A 1 700 ? 5.641 -49.25 -20.812 1 87.56 700 GLN A O 1
ATOM 5663 N N . LYS A 1 701 ? 4.066 -49.562 -22.406 1 91.38 701 LYS A N 1
ATOM 5664 C CA . LYS A 1 701 ? 4.699 -48.719 -23.406 1 91.38 701 LYS A CA 1
ATOM 5665 C C . LYS A 1 701 ? 3.877 -47.469 -23.656 1 91.38 701 LYS A C 1
ATOM 5667 O O . LYS A 1 701 ? 2.66 -47.531 -23.828 1 91.38 701 LYS A O 1
ATOM 5672 N N . ARG A 1 702 ? 4.547 -46.312 -23.562 1 94.88 702 ARG A N 1
ATOM 5673 C CA . ARG A 1 702 ? 3.861 -45.031 -23.734 1 94.88 702 ARG A CA 1
ATOM 5674 C C . ARG A 1 702 ? 4.281 -44.375 -25.047 1 94.88 702 ARG A C 1
ATOM 5676 O O . ARG A 1 702 ? 3.609 -43.469 -25.531 1 94.88 702 ARG A O 1
ATOM 5683 N N . TYR A 1 703 ? 5.438 -44.812 -25.641 1 96.94 703 TYR A N 1
ATOM 5684 C CA . TYR A 1 703 ? 5.996 -44.125 -26.797 1 96.94 703 TYR A CA 1
ATOM 5685 C C . TYR A 1 703 ? 6.312 -45.094 -27.922 1 96.94 703 TYR A C 1
ATOM 5687 O O . TYR A 1 703 ? 6.805 -46.188 -27.688 1 96.94 703 TYR A O 1
ATOM 5695 N N . GLN A 1 704 ? 6.027 -44.719 -29.062 1 96.56 704 GLN A N 1
ATOM 5696 C CA . GLN A 1 704 ? 6.43 -45.375 -30.281 1 96.56 704 GLN A CA 1
ATOM 5697 C C . GLN A 1 704 ? 6.973 -44.406 -31.312 1 96.56 704 GLN A C 1
ATOM 5699 O O . GLN A 1 704 ? 6.398 -43.344 -31.516 1 96.56 704 GLN A O 1
ATOM 5704 N N . LEU A 1 705 ? 8.125 -44.688 -31.875 1 97.75 705 LEU A N 1
ATOM 5705 C CA . LEU A 1 705 ? 8.727 -43.812 -32.906 1 97.75 705 LEU A CA 1
ATOM 5706 C C . LEU A 1 705 ? 8.109 -44.094 -34.281 1 97.75 705 LEU A C 1
ATOM 5708 O O . LEU A 1 705 ? 8.164 -45.219 -34.781 1 97.75 705 LEU A O 1
ATOM 5712 N N . THR A 1 706 ? 7.492 -43.156 -34.844 1 97.56 706 THR A N 1
ATOM 5713 C CA . THR A 1 706 ? 6.805 -43.312 -36.125 1 97.56 706 THR A CA 1
ATOM 5714 C C . THR A 1 706 ? 7.656 -42.781 -37.281 1 97.56 706 THR A C 1
ATOM 5716 O O . THR A 1 706 ? 7.707 -43.375 -38.344 1 97.56 706 THR A O 1
ATOM 5719 N N . ASP A 1 707 ? 8.234 -41.656 -37.125 1 96.75 707 ASP A N 1
ATOM 5720 C CA . ASP A 1 707 ? 9.117 -41.062 -38.125 1 96.75 707 ASP A CA 1
ATOM 5721 C C . ASP A 1 707 ? 10.016 -40 -37.531 1 96.75 707 ASP A C 1
ATOM 5723 O O . ASP A 1 707 ? 10.008 -39.781 -36.312 1 96.75 707 ASP A O 1
ATOM 5727 N N . TYR A 1 708 ? 10.914 -39.5 -38.312 1 97.44 708 TYR A N 1
ATOM 5728 C CA . TYR A 1 708 ? 11.844 -38.469 -37.875 1 97.44 708 TYR A CA 1
ATOM 5729 C C . TYR A 1 708 ? 12.305 -37.594 -39.062 1 97.44 708 TYR A C 1
ATOM 5731 O O . TYR A 1 708 ? 12.141 -38 -40.219 1 97.44 708 TYR A O 1
ATOM 5739 N N . GLU A 1 709 ? 12.734 -36.438 -38.781 1 96.25 709 GLU A N 1
ATOM 5740 C CA . GLU A 1 709 ? 13.336 -35.562 -39.781 1 96.25 709 GLU A CA 1
ATOM 5741 C C . GLU A 1 709 ? 14.5 -34.75 -39.219 1 96.25 709 GLU A C 1
ATOM 5743 O O . GLU A 1 709 ? 14.492 -34.438 -38.031 1 96.25 709 GLU A O 1
ATOM 5748 N N . PHE A 1 710 ? 15.492 -34.5 -39.969 1 96.75 710 PHE A N 1
ATOM 5749 C CA . PHE A 1 710 ? 16.625 -33.688 -39.594 1 96.75 710 PHE A CA 1
ATOM 5750 C C . PHE A 1 710 ? 16.469 -32.281 -40.188 1 96.75 710 PHE A C 1
ATOM 5752 O O . PHE A 1 710 ? 16.188 -32.125 -41.375 1 96.75 710 PHE A O 1
ATOM 5759 N N . ILE A 1 711 ? 16.531 -31.312 -39.344 1 95.5 711 ILE A N 1
ATOM 5760 C CA . ILE A 1 711 ? 16.438 -29.906 -39.719 1 95.5 711 ILE A CA 1
ATOM 5761 C C . ILE A 1 711 ? 17.844 -29.297 -39.781 1 95.5 711 ILE A C 1
ATOM 5763 O O . ILE A 1 711 ? 18.531 -29.188 -38.75 1 95.5 711 ILE A O 1
ATOM 5767 N N . ASN A 1 712 ? 18.312 -28.859 -40.969 1 88.44 712 ASN A N 1
ATOM 5768 C CA . ASN A 1 712 ? 19.672 -28.344 -41.156 1 88.44 712 ASN A CA 1
ATOM 5769 C C . ASN A 1 712 ? 19.688 -26.812 -41.125 1 88.44 712 ASN A C 1
ATOM 5771 O O . ASN A 1 712 ? 18.781 -26.172 -41.656 1 88.44 712 ASN A O 1
ATOM 5775 N N . MET B 1 1 ? -6.465 -61.375 41.844 1 22.38 1 MET B N 1
ATOM 5776 C CA . MET B 1 1 ? -5.473 -60.344 41.562 1 22.38 1 MET B CA 1
ATOM 5777 C C . MET B 1 1 ? -6.113 -59.156 40.875 1 22.38 1 MET B C 1
ATOM 5779 O O . MET B 1 1 ? -6.676 -59.281 39.781 1 22.38 1 MET B O 1
ATOM 5783 N N . ARG B 1 2 ? -6.664 -58.219 41.719 1 24.67 2 ARG B N 1
ATOM 5784 C CA . ARG B 1 2 ? -7.484 -57.031 41.688 1 24.67 2 ARG B CA 1
ATOM 5785 C C . ARG B 1 2 ? -6.773 -55.875 40.969 1 24.67 2 ARG B C 1
ATOM 5787 O O . ARG B 1 2 ? -5.828 -55.312 41.5 1 24.67 2 ARG B O 1
ATOM 5794 N N . LYS B 1 3 ? -6.426 -56.219 39.625 1 25.84 3 LYS B N 1
ATOM 5795 C CA . LYS B 1 3 ? -5.664 -55.25 38.812 1 25.84 3 LYS B CA 1
ATOM 5796 C C . LYS B 1 3 ? -6.301 -53.844 38.875 1 25.84 3 LYS B C 1
ATOM 5798 O O . LYS B 1 3 ? -7.48 -53.688 38.562 1 25.84 3 LYS B O 1
ATOM 5803 N N . LEU B 1 4 ? -5.68 -52.875 39.656 1 27.58 4 LEU B N 1
ATOM 5804 C CA . LEU B 1 4 ? -5.844 -51.438 39.906 1 27.58 4 LEU B CA 1
ATOM 5805 C C . LEU B 1 4 ? -5.727 -50.656 38.594 1 27.58 4 LEU B C 1
ATOM 5807 O O . LEU B 1 4 ? -4.676 -50.656 37.969 1 27.58 4 LEU B O 1
ATOM 5811 N N . LEU B 1 5 ? -6.785 -50.469 37.875 1 31.61 5 LEU B N 1
ATOM 5812 C CA . LEU B 1 5 ? -6.945 -49.625 36.688 1 31.61 5 LEU B CA 1
ATOM 5813 C C . LEU B 1 5 ? -6.625 -48.188 36.969 1 31.61 5 LEU B C 1
ATOM 5815 O O . LEU B 1 5 ? -7.309 -47.531 37.781 1 31.61 5 LEU B O 1
ATOM 5819 N N . LEU B 1 6 ? -5.32 -47.812 36.969 1 31.73 6 LEU B N 1
ATOM 5820 C CA . LEU B 1 6 ? -4.867 -46.438 37.094 1 31.73 6 LEU B CA 1
ATOM 5821 C C . LEU B 1 6 ? -5.41 -45.562 35.969 1 31.73 6 LEU B C 1
ATOM 5823 O O . LEU B 1 6 ? -5.094 -45.812 34.812 1 31.73 6 LEU B O 1
ATOM 5827 N N . ASN B 1 7 ? -6.59 -45.062 36.094 1 29.3 7 ASN B N 1
ATOM 5828 C CA . ASN B 1 7 ? -7.145 -44.031 35.188 1 29.3 7 ASN B CA 1
ATOM 5829 C C . ASN B 1 7 ? -6.312 -42.75 35.219 1 29.3 7 ASN B C 1
ATOM 5831 O O . ASN B 1 7 ? -6.172 -42.125 36.281 1 29.3 7 ASN B O 1
ATOM 5835 N N . LEU B 1 8 ? -5.281 -42.656 34.375 1 31.47 8 LEU B N 1
ATOM 5836 C CA . LEU B 1 8 ? -4.539 -41.406 34.156 1 31.47 8 LEU B CA 1
ATOM 5837 C C . LEU B 1 8 ? -5.449 -40.344 33.594 1 31.47 8 LEU B C 1
ATOM 5839 O O . LEU B 1 8 ? -5.984 -40.469 32.469 1 31.47 8 LEU B O 1
ATOM 5843 N N . PHE B 1 9 ? -6.02 -39.469 34.438 1 32.81 9 PHE B N 1
ATOM 5844 C CA . PHE B 1 9 ? -6.707 -38.25 34.062 1 32.81 9 PHE B CA 1
ATOM 5845 C C . PHE B 1 9 ? -5.742 -37.25 33.438 1 32.81 9 PHE B C 1
ATOM 5847 O O . PHE B 1 9 ? -4.766 -36.812 34.062 1 32.81 9 PHE B O 1
ATOM 5854 N N . LEU B 1 10 ? -5.609 -37.25 32.094 1 32.5 10 LEU B N 1
ATOM 5855 C CA . LEU B 1 10 ? -4.969 -36.188 31.328 1 32.5 10 LEU B CA 1
ATOM 5856 C C . LEU B 1 10 ? -5.672 -34.844 31.562 1 32.5 10 LEU B C 1
ATOM 5858 O O . LEU B 1 10 ? -6.844 -34.688 31.219 1 32.5 10 LEU B O 1
ATOM 5862 N N . SER B 1 11 ? -5.234 -34.031 32.531 1 31.61 11 SER B N 1
ATOM 5863 C CA . SER B 1 11 ? -5.641 -32.656 32.719 1 31.61 11 SER B CA 1
ATOM 5864 C C . SER B 1 11 ? -5.305 -31.797 31.516 1 31.61 11 SER B C 1
ATOM 5866 O O . SER B 1 11 ? -4.141 -31.703 31.109 1 31.61 11 SER B O 1
ATOM 5868 N N . THR B 1 12 ? -6.203 -31.703 30.609 1 32.91 12 THR B N 1
ATOM 5869 C CA . THR B 1 12 ? -6.133 -30.641 29.609 1 32.91 12 THR B CA 1
ATOM 5870 C C . THR B 1 12 ? -6.016 -29.266 30.281 1 32.91 12 THR B C 1
ATOM 5872 O O . THR B 1 12 ? -6.914 -28.859 31.016 1 32.91 12 THR B O 1
ATOM 5875 N N . VAL B 1 13 ? -4.84 -28.828 30.609 1 33.62 13 VAL B N 1
ATOM 5876 C CA . VAL B 1 13 ? -4.613 -27.453 31.031 1 33.62 13 VAL B CA 1
ATOM 5877 C C . VAL B 1 13 ? -5.156 -26.484 29.984 1 33.62 13 VAL B C 1
ATOM 5879 O O . VAL B 1 13 ? -4.605 -26.375 28.891 1 33.62 13 VAL B O 1
ATOM 5882 N N . GLY B 1 14 ? -6.438 -26.391 29.922 1 34.44 14 GLY B N 1
ATOM 5883 C CA . GLY B 1 14 ? -6.93 -25.219 29.219 1 34.44 14 GLY B CA 1
ATOM 5884 C C . GLY B 1 14 ? -6.23 -23.938 29.641 1 34.44 14 GLY B C 1
ATOM 5885 O O . GLY B 1 14 ? -6.16 -23.625 30.828 1 34.44 14 GLY B O 1
ATOM 5886 N N . LEU B 1 15 ? -5.27 -23.484 28.906 1 35.78 15 LEU B N 1
ATOM 5887 C CA . LEU B 1 15 ? -4.734 -22.156 29.141 1 35.78 15 LEU B CA 1
ATOM 5888 C C . LEU B 1 15 ? -5.855 -21.141 29.312 1 35.78 15 LEU B C 1
ATOM 5890 O O . LEU B 1 15 ? -6.523 -20.766 28.344 1 35.78 15 LEU B O 1
ATOM 5894 N N . LEU B 1 16 ? -6.473 -21.203 30.453 1 37.25 16 LEU B N 1
ATOM 5895 C CA . LEU B 1 16 ? -7.262 -20.031 30.828 1 37.25 16 LEU B CA 1
ATOM 5896 C C . LEU B 1 16 ? -6.461 -18.75 30.641 1 37.25 16 LEU B C 1
ATOM 5898 O O . LEU B 1 16 ? -5.488 -18.5 31.344 1 37.25 16 LEU B O 1
ATOM 5902 N N . PHE B 1 17 ? -6.539 -18.266 29.453 1 42.53 17 PHE B N 1
ATOM 5903 C CA . PHE B 1 17 ? -6.09 -16.875 29.328 1 42.53 17 PHE B CA 1
ATOM 5904 C C . PHE B 1 17 ? -6.855 -15.969 30.281 1 42.53 17 PHE B C 1
ATOM 5906 O O . PHE B 1 17 ? -8.047 -15.711 30.078 1 42.53 17 PHE B O 1
ATOM 5913 N N . ALA B 1 18 ? -6.523 -16 31.562 1 40.91 18 ALA B N 1
ATOM 5914 C CA . ALA B 1 18 ? -7.105 -14.984 32.438 1 40.91 18 ALA B CA 1
ATOM 5915 C C . ALA B 1 18 ? -6.926 -13.586 31.844 1 40.91 18 ALA B C 1
ATOM 5917 O O . ALA B 1 18 ? -5.797 -13.133 31.641 1 40.91 18 ALA B O 1
ATOM 5918 N N . GLY B 1 19 ? -7.902 -13.07 31.172 1 51.5 19 GLY B N 1
ATOM 5919 C CA . GLY B 1 19 ? -7.863 -11.633 30.969 1 51.5 19 GLY B CA 1
ATOM 5920 C C . GLY B 1 19 ? -7.367 -10.867 32.156 1 51.5 19 GLY B C 1
ATOM 5921 O O . GLY B 1 19 ? -7.977 -10.914 33.25 1 51.5 19 GLY B O 1
ATOM 5922 N N . GLN B 1 20 ? -6.168 -10.75 32.375 1 53.88 20 GLN B N 1
ATOM 5923 C CA . GLN B 1 20 ? -5.711 -9.914 33.469 1 53.88 20 GLN B CA 1
ATOM 5924 C C . GLN B 1 20 ? -6.535 -8.633 33.562 1 53.88 20 GLN B C 1
ATOM 5926 O O . GLN B 1 20 ? -6.738 -7.941 32.562 1 53.88 20 GLN B O 1
ATOM 5931 N N . ALA B 1 21 ? -7.172 -8.484 34.656 1 59.12 21 ALA B N 1
ATOM 5932 C CA . ALA B 1 21 ? -7.895 -7.254 34.969 1 59.12 21 ALA B CA 1
ATOM 5933 C C . ALA B 1 21 ? -7.008 -6.031 34.75 1 59.12 21 ALA B C 1
ATOM 5935 O O . ALA B 1 21 ? -5.934 -5.926 35.344 1 59.12 21 ALA B O 1
ATOM 5936 N N . SER B 1 22 ? -7.348 -5.16 33.656 1 77.06 22 SER B N 1
ATOM 5937 C CA . SER B 1 22 ? -6.633 -3.908 33.438 1 77.06 22 SER B CA 1
ATOM 5938 C C . SER B 1 22 ? -6.789 -2.959 34.625 1 77.06 22 SER B C 1
ATOM 5940 O O . SER B 1 22 ? -7.855 -2.902 35.25 1 77.06 22 SER B O 1
ATOM 5942 N N . ALA B 1 23 ? -5.703 -2.465 35.156 1 85.44 23 ALA B N 1
ATOM 5943 C CA . ALA B 1 23 ? -5.793 -1.378 36.125 1 85.44 23 ALA B CA 1
ATOM 5944 C C . ALA B 1 23 ? -6.465 -0.151 35.5 1 85.44 23 ALA B C 1
ATOM 5946 O O . ALA B 1 23 ? -6.258 0.154 34.312 1 85.44 23 ALA B O 1
ATOM 5947 N N . GLN B 1 24 ? -7.316 0.38 36.281 1 90.56 24 GLN B N 1
ATOM 5948 C CA . GLN B 1 24 ? -8.047 1.56 35.844 1 90.56 24 GLN B CA 1
ATOM 5949 C C . GLN B 1 24 ? -7.746 2.766 36.719 1 90.56 24 GLN B C 1
ATOM 5951 O O . GLN B 1 24 ? -7.641 2.635 37.938 1 90.56 24 GLN B O 1
ATOM 5956 N N . GLU B 1 25 ? -7.535 3.912 36.062 1 93.19 25 GLU B N 1
ATOM 5957 C CA . GLU B 1 25 ? -7.297 5.16 36.781 1 93.19 25 GLU B CA 1
ATOM 5958 C C . GLU B 1 25 ? -7.789 6.363 35.969 1 93.19 25 GLU B C 1
ATOM 5960 O O . GLU B 1 25 ? -7.602 6.422 34.75 1 93.19 25 GLU B O 1
ATOM 5965 N N . GLU B 1 26 ? -8.453 7.211 36.594 1 94.94 26 GLU B N 1
ATOM 5966 C CA . GLU B 1 26 ? -8.719 8.5 35.969 1 94.94 26 GLU B CA 1
ATOM 5967 C C . GLU B 1 26 ? -7.523 9.438 36.062 1 94.94 26 GLU B C 1
ATOM 5969 O O . GLU B 1 26 ? -7.219 9.922 37.156 1 94.94 26 GLU B O 1
ATOM 5974 N N . ILE B 1 27 ? -6.938 9.758 35.031 1 94.12 27 ILE B N 1
ATOM 5975 C CA . ILE B 1 27 ? -5.672 10.484 35.094 1 94.12 27 ILE B CA 1
ATOM 5976 C C . ILE B 1 27 ? -5.926 11.977 34.906 1 94.12 27 ILE B C 1
ATOM 5978 O O . ILE B 1 27 ? -5.047 12.797 35.188 1 94.12 27 ILE B O 1
ATOM 5982 N N . ALA B 1 28 ? -7.027 12.359 34.406 1 96.06 28 ALA B N 1
ATOM 5983 C CA . ALA B 1 28 ? -7.559 13.703 34.25 1 96.06 28 ALA B CA 1
ATOM 5984 C C . ALA B 1 28 ? -9.078 13.688 34.156 1 96.06 28 ALA B C 1
ATOM 5986 O O . ALA B 1 28 ? -9.68 12.641 33.906 1 96.06 28 ALA B O 1
ATOM 5987 N N . PRO B 1 29 ? -9.734 14.82 34.406 1 96.69 29 PRO B N 1
ATOM 5988 C CA . PRO B 1 29 ? -11.195 14.805 34.375 1 96.69 29 PRO B CA 1
ATOM 5989 C C . PRO B 1 29 ? -11.742 14.242 33.062 1 96.69 29 PRO B C 1
ATOM 5991 O O . PRO B 1 29 ? -11.57 14.852 32 1 96.69 29 PRO B O 1
ATOM 5994 N N . GLY B 1 30 ? -12.352 13.102 33.156 1 97.31 30 GLY B N 1
ATOM 5995 C CA . GLY B 1 30 ? -13.008 12.492 32.031 1 97.31 30 GLY B CA 1
ATOM 5996 C C . GLY B 1 30 ? -12.086 11.602 31.203 1 97.31 30 GLY B C 1
ATOM 5997 O O . GLY B 1 30 ? -12.445 11.156 30.109 1 97.31 30 GLY B O 1
ATOM 5998 N N . ILE B 1 31 ? -10.852 11.344 31.703 1 97.62 31 ILE B N 1
ATOM 5999 C CA . ILE B 1 31 ? -9.906 10.469 31.016 1 97.62 31 ILE B CA 1
ATOM 6000 C C . ILE B 1 31 ? -9.656 9.227 31.859 1 97.62 31 ILE B C 1
ATOM 6002 O O . ILE B 1 31 ? -9 9.297 32.906 1 97.62 31 ILE B O 1
ATOM 6006 N N . ILE B 1 32 ? -10.117 8.086 31.375 1 97.81 32 ILE B N 1
ATOM 6007 C CA . ILE B 1 32 ? -9.906 6.816 32.062 1 97.81 32 ILE B CA 1
ATOM 6008 C C . ILE B 1 32 ? -8.766 6.055 31.406 1 97.81 32 ILE B C 1
ATOM 6010 O O . ILE B 1 32 ? -8.828 5.715 30.234 1 97.81 32 ILE B O 1
ATOM 6014 N N . LYS B 1 33 ? -7.75 5.82 32.094 1 97.38 33 LYS B N 1
ATOM 6015 C CA . LYS B 1 33 ? -6.609 5.043 31.609 1 97.38 33 LYS B CA 1
ATOM 6016 C C . LYS B 1 33 ? -6.727 3.58 32.031 1 97.38 33 LYS B C 1
ATOM 6018 O O . LYS B 1 33 ? -6.973 3.275 33.188 1 97.38 33 LYS B O 1
ATOM 6023 N N . LEU B 1 34 ? -6.645 2.742 31.062 1 98.12 34 LEU B N 1
ATOM 6024 C CA . LEU B 1 34 ? -6.492 1.305 31.266 1 98.12 34 LEU B CA 1
ATOM 6025 C C . LEU B 1 34 ? -5.062 0.862 30.953 1 98.12 34 LEU B C 1
ATOM 6027 O O . LEU B 1 34 ? -4.438 1.374 30.031 1 98.12 34 LEU B O 1
ATOM 6031 N N . GLN B 1 35 ? -4.551 -0.013 31.75 1 97.06 35 GLN B N 1
ATOM 6032 C CA . GLN B 1 35 ? -3.188 -0.468 31.5 1 97.06 35 GLN B CA 1
ATOM 6033 C C . GLN B 1 35 ? -3.037 -1.954 31.812 1 97.06 35 GLN B C 1
ATOM 6035 O O . GLN B 1 35 ? -3.672 -2.467 32.719 1 97.06 35 GLN B O 1
ATOM 6040 N N . ALA B 1 36 ? -2.299 -2.645 31.031 1 97.62 36 ALA B N 1
ATOM 6041 C CA . ALA B 1 36 ? -1.932 -4.043 31.234 1 97.62 36 ALA B CA 1
ATOM 6042 C C . ALA B 1 36 ? -0.518 -4.316 30.719 1 97.62 36 ALA B C 1
ATOM 6044 O O . ALA B 1 36 ? -0.1 -3.766 29.703 1 97.62 36 ALA B O 1
ATOM 6045 N N . GLY B 1 37 ? 0.221 -5.117 31.469 1 97.5 37 GLY B N 1
ATOM 6046 C CA . GLY B 1 37 ? 1.541 -5.559 31.047 1 97.5 37 GLY B CA 1
ATOM 6047 C C . GLY B 1 37 ? 2.615 -4.508 31.25 1 97.5 37 GLY B C 1
ATOM 6048 O O . GLY B 1 37 ? 2.459 -3.604 32.062 1 97.5 37 GLY B O 1
ATOM 6049 N N . GLU B 1 38 ? 3.762 -4.707 30.562 1 96.88 38 GLU B N 1
ATOM 6050 C CA . GLU B 1 38 ? 4.906 -3.807 30.641 1 96.88 38 GLU B CA 1
ATOM 6051 C C . GLU B 1 38 ? 4.824 -2.711 29.578 1 96.88 38 GLU B C 1
ATOM 6053 O O . GLU B 1 38 ? 5 -2.975 28.391 1 96.88 38 GLU B O 1
ATOM 6058 N N . ILE B 1 39 ? 4.688 -1.504 30.047 1 96.94 39 ILE B N 1
ATOM 6059 C CA . ILE B 1 39 ? 4.5 -0.373 29.141 1 96.94 39 ILE B CA 1
ATOM 6060 C C . ILE B 1 39 ? 5.84 0.018 28.516 1 96.94 39 ILE B C 1
ATOM 6062 O O . ILE B 1 39 ? 6.871 0.02 29.188 1 96.94 39 ILE B O 1
ATOM 6066 N N . ASP B 1 40 ? 5.836 0.352 27.234 1 96.69 40 ASP B N 1
ATOM 6067 C CA . ASP B 1 40 ? 7.039 0.821 26.562 1 96.69 40 ASP B CA 1
ATOM 6068 C C . ASP B 1 40 ? 7.625 2.045 27.266 1 96.69 40 ASP B C 1
ATOM 6070 O O . ASP B 1 40 ? 6.883 2.887 27.781 1 96.69 40 ASP B O 1
ATOM 6074 N N . THR B 1 41 ? 8.922 2.131 27.172 1 95.75 41 THR B N 1
ATOM 6075 C CA . THR B 1 41 ? 9.609 3.264 27.781 1 95.75 41 THR B CA 1
ATOM 6076 C C . THR B 1 41 ? 9.148 4.574 27.156 1 95.75 41 THR B C 1
ATOM 6078 O O . THR B 1 41 ? 8.945 5.57 27.859 1 95.75 41 THR B O 1
ATOM 6081 N N . PHE B 1 42 ? 9.07 4.562 25.906 1 96.62 42 PHE B N 1
ATOM 6082 C CA . PHE B 1 42 ? 8.672 5.77 25.188 1 96.62 42 PHE B CA 1
ATOM 6083 C C . PHE B 1 42 ? 7.281 5.609 24.594 1 96.62 42 PHE B C 1
ATOM 6085 O O . PHE B 1 42 ? 7.078 4.812 23.672 1 96.62 42 PHE B O 1
ATOM 6092 N N . THR B 1 43 ? 6.332 6.297 25.094 1 97.5 43 THR B N 1
ATOM 6093 C CA . THR B 1 43 ? 4.984 6.422 24.562 1 97.5 43 THR B CA 1
ATOM 6094 C C . THR B 1 43 ? 4.688 7.871 24.172 1 97.5 43 THR B C 1
ATOM 6096 O O . THR B 1 43 ? 5.352 8.797 24.641 1 97.5 43 THR B O 1
ATOM 6099 N N . PRO B 1 44 ? 3.766 8.078 23.266 1 97.94 44 PRO B N 1
ATOM 6100 C CA . PRO B 1 44 ? 3.432 9.461 22.922 1 97.94 44 PRO B CA 1
ATOM 6101 C C . PRO B 1 44 ? 3.08 10.312 24.141 1 97.94 44 PRO B C 1
ATOM 6103 O O . PRO B 1 44 ? 3.496 11.469 24.234 1 97.94 44 PRO B O 1
ATOM 6106 N N . TYR B 1 45 ? 2.375 9.75 25.109 1 97.06 45 TYR B N 1
ATOM 6107 C CA . TYR B 1 45 ? 1.984 10.531 26.266 1 97.06 45 TYR B CA 1
ATOM 6108 C C . TYR B 1 45 ? 3.195 10.875 27.125 1 97.06 45 TYR B C 1
ATOM 6110 O O . TYR B 1 45 ? 3.293 11.984 27.672 1 97.06 45 TYR B O 1
ATOM 6118 N N . SER B 1 46 ? 4.098 9.914 27.297 1 95.75 46 SER B N 1
ATOM 6119 C CA . SER B 1 46 ? 5.289 10.188 28.094 1 95.75 46 SER B CA 1
ATOM 6120 C C . SER B 1 46 ? 6.195 11.203 27.406 1 95.75 46 SER B C 1
ATOM 6122 O O . SER B 1 46 ? 6.891 11.977 28.062 1 95.75 46 SER B O 1
ATOM 6124 N N . LEU B 1 47 ? 6.145 11.188 26.094 1 96.25 47 LEU B N 1
ATOM 6125 C CA . LEU B 1 47 ? 7.031 12.062 25.328 1 96.25 47 LEU B CA 1
ATOM 6126 C C . LEU B 1 47 ? 6.414 13.445 25.156 1 96.25 47 LEU B C 1
ATOM 6128 O O . LEU B 1 47 ? 7.129 14.453 25.172 1 96.25 47 LEU B O 1
ATOM 6132 N N . PHE B 1 48 ? 5.039 13.43 25.031 1 94.06 48 PHE B N 1
ATOM 6133 C CA . PHE B 1 48 ? 4.445 14.68 24.562 1 94.06 48 PHE B CA 1
ATOM 6134 C C . PHE B 1 48 ? 3.275 15.086 25.438 1 94.06 48 PHE B C 1
ATOM 6136 O O . PHE B 1 48 ? 2.746 16.188 25.312 1 94.06 48 PHE B O 1
ATOM 6143 N N . GLY B 1 49 ? 2.633 14.102 26.328 1 75.69 49 GLY B N 1
ATOM 6144 C CA . GLY B 1 49 ? 1.403 14.273 27.094 1 75.69 49 GLY B CA 1
ATOM 6145 C C . GLY B 1 49 ? 1.463 15.43 28.062 1 75.69 49 GLY B C 1
ATOM 6146 O O . GLY B 1 49 ? 0.461 15.766 28.703 1 75.69 49 GLY B O 1
ATOM 6147 N N . GLY B 1 50 ? 2.365 16.266 27.984 1 69.12 50 GLY B N 1
ATOM 6148 C CA . GLY B 1 50 ? 2.586 17.578 28.547 1 69.12 50 GLY B CA 1
ATOM 6149 C C . GLY B 1 50 ? 1.876 17.781 29.875 1 69.12 50 GLY B C 1
ATOM 6150 O O . GLY B 1 50 ? 1.795 16.859 30.688 1 69.12 50 GLY B O 1
ATOM 6151 N N . LYS B 1 51 ? 1.291 18.984 30.234 1 85.06 51 LYS B N 1
ATOM 6152 C CA . LYS B 1 51 ? 0.577 19.594 31.359 1 85.06 51 LYS B CA 1
ATOM 6153 C C . LYS B 1 51 ? -0.899 19.781 31.016 1 85.06 51 LYS B C 1
ATOM 6155 O O . LYS B 1 51 ? -1.284 20.828 30.469 1 85.06 51 LYS B O 1
ATOM 6160 N N . PRO B 1 52 ? -1.765 18.781 31.297 1 94.38 52 PRO B N 1
ATOM 6161 C CA . PRO B 1 52 ? -3.195 18.906 31.016 1 94.38 52 PRO B CA 1
ATOM 6162 C C . PRO B 1 52 ? -3.795 20.203 31.562 1 94.38 52 PRO B C 1
ATOM 6164 O O . PRO B 1 52 ? -3.418 20.641 32.656 1 94.38 52 PRO B O 1
ATOM 6167 N N . ALA B 1 53 ? -4.652 20.859 30.766 1 96.5 53 ALA B N 1
ATOM 6168 C CA . ALA B 1 53 ? -5.426 22 31.25 1 96.5 53 ALA B CA 1
ATOM 6169 C C . ALA B 1 53 ? -6.574 21.547 32.156 1 96.5 53 ALA B C 1
ATOM 6171 O O . ALA B 1 53 ? -7.742 21.688 31.766 1 96.5 53 ALA B O 1
ATOM 6172 N N . VAL B 1 54 ? -6.309 21.219 33.344 1 96.69 54 VAL B N 1
ATOM 6173 C CA . VAL B 1 54 ? -7.195 20.5 34.25 1 96.69 54 VAL B CA 1
ATOM 6174 C C . VAL B 1 54 ? -8.406 21.375 34.562 1 96.69 54 VAL B C 1
ATOM 6176 O O . VAL B 1 54 ? -9.539 20.891 34.594 1 96.69 54 VAL B O 1
ATOM 6179 N N . GLU B 1 55 ? -8.219 22.672 34.844 1 96.19 55 GLU B N 1
ATOM 6180 C CA . GLU B 1 55 ? -9.32 23.547 35.188 1 96.19 55 GLU B CA 1
ATOM 6181 C C . GLU B 1 55 ? -10.328 23.672 34.062 1 96.19 55 GLU B C 1
ATOM 6183 O O . GLU B 1 55 ? -11.539 23.688 34.281 1 96.19 55 GLU B O 1
ATOM 6188 N N . ALA B 1 56 ? -9.789 23.766 32.875 1 97.25 56 ALA B N 1
ATOM 6189 C CA . ALA B 1 56 ? -10.68 23.812 31.719 1 97.25 56 ALA B CA 1
ATOM 6190 C C . ALA B 1 56 ? -11.406 22.484 31.531 1 97.25 56 ALA B C 1
ATOM 6192 O O . ALA B 1 56 ? -12.578 22.453 31.141 1 97.25 56 ALA B O 1
ATOM 6193 N N . MET B 1 57 ? -10.75 21.391 31.781 1 97.81 57 MET B N 1
ATOM 6194 C CA . MET B 1 57 ? -11.328 20.062 31.641 1 97.81 57 MET B CA 1
ATOM 6195 C C . MET B 1 57 ? -12.477 19.859 32.625 1 97.81 57 MET B C 1
ATOM 6197 O O . MET B 1 57 ? -13.477 19.219 32.281 1 97.81 57 MET B O 1
ATOM 6201 N N . LYS B 1 58 ? -12.359 20.422 33.781 1 97.31 58 LYS B N 1
ATOM 6202 C CA . LYS B 1 58 ? -13.391 20.281 34.812 1 97.31 58 LYS B CA 1
ATOM 6203 C C . LYS B 1 58 ? -14.68 20.984 34.406 1 97.31 58 LYS B C 1
ATOM 6205 O O . LYS B 1 58 ? -15.758 20.656 34.906 1 97.31 58 LYS B O 1
ATOM 6210 N N . GLN B 1 59 ? -14.547 21.906 33.5 1 97 59 GLN B N 1
ATOM 6211 C CA . GLN B 1 59 ? -15.711 22.672 33.094 1 97 59 GLN B CA 1
ATOM 6212 C C . GLN B 1 59 ? -16.516 21.922 32.031 1 97 59 GLN B C 1
ATOM 6214 O O . GLN B 1 59 ? -17.656 22.281 31.734 1 97 59 GLN B O 1
ATOM 6219 N N . LEU B 1 60 ? -15.953 20.875 31.469 1 97.5 60 LEU B N 1
ATOM 6220 C CA . LEU B 1 60 ? -16.656 20.094 30.453 1 97.5 60 LEU B CA 1
ATOM 6221 C C . LEU B 1 60 ? -17.688 19.172 31.094 1 97.5 60 LEU B C 1
ATOM 6223 O O . LEU B 1 60 ? -17.547 18.781 32.25 1 97.5 60 LEU B O 1
ATOM 6227 N N . PRO B 1 61 ? -18.719 18.875 30.406 1 96.5 61 PRO B N 1
ATOM 6228 C CA . PRO B 1 61 ? -19.75 18 30.969 1 96.5 61 PRO B CA 1
ATOM 6229 C C . PRO B 1 61 ? -19.219 16.609 31.281 1 96.5 61 PRO B C 1
ATOM 6231 O O . PRO B 1 61 ? -18.406 16.062 30.531 1 96.5 61 PRO B O 1
ATOM 6234 N N . ALA B 1 62 ? -19.734 16.062 32.375 1 93.12 62 ALA B N 1
ATOM 6235 C CA . ALA B 1 62 ? -19.422 14.68 32.688 1 93.12 62 ALA B CA 1
ATOM 6236 C C . ALA B 1 62 ? -20.219 13.711 31.844 1 93.12 62 ALA B C 1
ATOM 6238 O O . ALA B 1 62 ? -21.391 13.961 31.547 1 93.12 62 ALA B O 1
ATOM 6239 N N . ALA B 1 63 ? -19.562 12.695 31.469 1 93.75 63 ALA B N 1
ATOM 6240 C CA . ALA B 1 63 ? -20.25 11.648 30.703 1 93.75 63 ALA B CA 1
ATOM 6241 C C . ALA B 1 63 ? -19.609 10.289 30.938 1 93.75 63 ALA B C 1
ATOM 6243 O O . ALA B 1 63 ? -18.422 10.203 31.297 1 93.75 63 ALA B O 1
ATOM 6244 N N . LYS B 1 64 ? -20.516 9.297 30.781 1 93.12 64 LYS B N 1
ATOM 6245 C CA . LYS B 1 64 ? -20.047 7.918 30.797 1 93.12 64 LYS B CA 1
ATOM 6246 C C . LYS B 1 64 ? -20.109 7.301 29.406 1 93.12 64 LYS B C 1
ATOM 6248 O O . LYS B 1 64 ? -21.047 7.559 28.656 1 93.12 64 LYS B O 1
ATOM 6253 N N . PRO B 1 65 ? -19.078 6.523 29.062 1 92.31 65 PRO B N 1
ATOM 6254 C CA . PRO B 1 65 ? -19.188 5.789 27.812 1 92.31 65 PRO B CA 1
ATOM 6255 C C . PRO B 1 65 ? -20.359 4.805 27.797 1 92.31 65 PRO B C 1
ATOM 6257 O O . PRO B 1 65 ? -20.906 4.48 28.859 1 92.31 65 PRO B O 1
ATOM 6260 N N . PRO B 1 66 ? -20.75 4.422 26.594 1 94.5 66 PRO B N 1
ATOM 6261 C CA . PRO B 1 66 ? -21.875 3.504 26.5 1 94.5 66 PRO B CA 1
ATOM 6262 C C . PRO B 1 66 ? -21.531 2.086 26.938 1 94.5 66 PRO B C 1
ATOM 6264 O O . PRO B 1 66 ? -22.359 1.178 26.828 1 94.5 66 PRO B O 1
ATOM 6267 N N . PHE B 1 67 ? -20.406 1.804 27.391 1 96.06 67 PHE B N 1
ATOM 6268 C CA . PHE B 1 67 ? -19.938 0.534 27.953 1 96.06 67 PHE B CA 1
ATOM 6269 C C . PHE B 1 67 ? -19.156 0.754 29.234 1 96.06 67 PHE B C 1
ATOM 6271 O O . PHE B 1 67 ? -18.75 1.877 29.531 1 96.06 67 PHE B O 1
ATOM 6278 N N . SER B 1 68 ? -19.047 -0.313 30.016 1 95.38 68 SER B N 1
ATOM 6279 C CA . SER B 1 68 ? -18.172 -0.252 31.172 1 95.38 68 SER B CA 1
ATOM 6280 C C . SER B 1 68 ? -16.703 -0.323 30.766 1 95.38 68 SER B C 1
ATOM 6282 O O . SER B 1 68 ? -16.344 -1.064 29.844 1 95.38 68 SER B O 1
ATOM 6284 N N . PRO B 1 69 ? -15.898 0.501 31.406 1 95 69 PRO B N 1
ATOM 6285 C CA . PRO B 1 69 ? -14.477 0.445 31.062 1 95 69 PRO B CA 1
ATOM 6286 C C . PRO B 1 69 ? -13.914 -0.977 31.078 1 95 69 PRO B C 1
ATOM 6288 O O . PRO B 1 69 ? -13.008 -1.301 30.312 1 95 69 PRO B O 1
ATOM 6291 N N . ASP B 1 70 ? -14.492 -1.83 31.875 1 94 70 ASP B N 1
ATOM 6292 C CA . ASP B 1 70 ? -14.031 -3.209 31.984 1 94 70 ASP B CA 1
ATOM 6293 C C . ASP B 1 70 ? -14.344 -4.008 30.734 1 94 70 ASP B C 1
ATOM 6295 O O . ASP B 1 70 ? -13.789 -5.086 30.516 1 94 70 ASP B O 1
ATOM 6299 N N . GLU B 1 71 ? -15.219 -3.475 29.938 1 95.88 71 GLU B N 1
ATOM 6300 C CA . GLU B 1 71 ? -15.586 -4.152 28.703 1 95.88 71 GLU B CA 1
ATOM 6301 C C . GLU B 1 71 ? -14.539 -3.92 27.625 1 95.88 71 GLU B C 1
ATOM 6303 O O . GLU B 1 71 ? -14.523 -4.613 26.594 1 95.88 71 GLU B O 1
ATOM 6308 N N . VAL B 1 72 ? -13.727 -2.967 27.797 1 97.44 72 VAL B N 1
ATOM 6309 C CA . VAL B 1 72 ? -12.531 -2.844 26.969 1 97.44 72 VAL B CA 1
ATOM 6310 C C . VAL B 1 72 ? -11.477 -3.846 27.438 1 97.44 72 VAL B C 1
ATOM 6312 O O . VAL B 1 72 ? -10.836 -3.646 28.469 1 97.44 72 VAL B O 1
ATOM 6315 N N . GLN B 1 73 ? -11.297 -4.852 26.625 1 96.69 73 GLN B N 1
ATOM 6316 C CA . GLN B 1 73 ? -10.43 -5.957 27.031 1 96.69 73 GLN B CA 1
ATOM 6317 C C . GLN B 1 73 ? -9.039 -5.824 26.422 1 96.69 73 GLN B C 1
ATOM 6319 O O . GLN B 1 73 ? -8.906 -5.492 25.234 1 96.69 73 GLN B O 1
ATOM 6324 N N . ILE B 1 74 ? -8.031 -5.988 27.234 1 97.81 74 ILE B N 1
ATOM 6325 C CA . ILE B 1 74 ? -6.641 -6.023 26.797 1 97.81 74 ILE B CA 1
ATOM 6326 C C . ILE B 1 74 ? -6.059 -7.414 27.031 1 97.81 74 ILE B C 1
ATOM 6328 O O . ILE B 1 74 ? -6.059 -7.91 28.156 1 97.81 74 ILE B O 1
ATOM 6332 N N . LYS B 1 75 ? -5.633 -8.008 25.969 1 96.31 75 LYS B N 1
ATOM 6333 C CA . LYS B 1 75 ? -4.988 -9.32 26.047 1 96.31 75 LYS B CA 1
ATOM 6334 C C . LYS B 1 75 ? -3.529 -9.234 25.609 1 96.31 75 LYS B C 1
ATOM 6336 O O . LYS B 1 75 ? -3.209 -8.578 24.609 1 96.31 75 LYS B O 1
ATOM 6341 N N . ILE B 1 76 ? -2.697 -9.781 26.359 1 96.06 76 ILE B N 1
ATOM 6342 C CA . ILE B 1 76 ? -1.282 -9.867 26.016 1 96.06 76 ILE B CA 1
ATOM 6343 C C . ILE B 1 76 ? -0.967 -11.266 25.5 1 96.06 76 ILE B C 1
ATOM 6345 O O . ILE B 1 76 ? -1.211 -12.266 26.188 1 96.06 76 ILE B O 1
ATOM 6349 N N . THR B 1 77 ? -0.477 -11.367 24.312 1 92.56 77 THR B N 1
ATOM 6350 C CA . THR B 1 77 ? -0.119 -12.625 23.672 1 92.56 77 THR B CA 1
ATOM 6351 C C . THR B 1 77 ? 1.358 -12.633 23.281 1 92.56 77 THR B C 1
ATOM 6353 O O . THR B 1 77 ? 2.072 -11.656 23.516 1 92.56 77 THR B O 1
ATOM 6356 N N . ASP B 1 78 ? 1.799 -13.766 22.719 1 88.81 78 ASP B N 1
ATOM 6357 C CA . ASP B 1 78 ? 3.17 -13.859 22.219 1 88.81 78 ASP B CA 1
ATOM 6358 C C . ASP B 1 78 ? 3.404 -12.898 21.062 1 88.81 78 ASP B C 1
ATOM 6360 O O . ASP B 1 78 ? 4.523 -12.43 20.859 1 88.81 78 ASP B O 1
ATOM 6364 N N . ARG B 1 79 ? 2.355 -12.586 20.375 1 92.81 79 ARG B N 1
ATOM 6365 C CA . ARG B 1 79 ? 2.463 -11.695 19.219 1 92.81 79 ARG B CA 1
ATOM 6366 C C . ARG B 1 79 ? 2.539 -10.234 19.656 1 92.81 79 ARG B C 1
ATOM 6368 O O . ARG B 1 79 ? 3.219 -9.43 19.031 1 92.81 79 ARG B O 1
ATOM 6375 N N . GLY B 1 80 ? 1.846 -9.875 20.688 1 96.38 80 GLY B N 1
ATOM 6376 C CA . GLY B 1 80 ? 1.681 -8.516 21.172 1 96.38 80 GLY B CA 1
ATOM 6377 C C . GLY B 1 80 ? 0.4 -8.32 21.969 1 96.38 80 GLY B C 1
ATOM 6378 O O . GLY B 1 80 ? -0.067 -9.234 22.641 1 96.38 80 GLY B O 1
ATOM 6379 N N . CYS B 1 81 ? -0.053 -7.121 21.922 1 97.88 81 CYS B N 1
ATOM 6380 C CA . CYS B 1 81 ? -1.266 -6.812 22.672 1 97.88 81 CYS B CA 1
ATOM 6381 C C . CYS B 1 81 ? -2.475 -6.742 21.75 1 97.88 81 CYS B C 1
ATOM 6383 O O . CYS B 1 81 ? -2.373 -6.254 20.625 1 97.88 81 CYS B O 1
ATOM 6385 N N . LEU B 1 82 ? -3.561 -7.258 22.203 1 97.69 82 LEU B N 1
ATOM 6386 C CA . LEU B 1 82 ? -4.855 -7.195 21.531 1 97.69 82 LEU B CA 1
ATOM 6387 C C . LEU B 1 82 ? -5.875 -6.457 22.391 1 97.69 82 LEU B C 1
ATOM 6389 O O . LEU B 1 82 ? -6.023 -6.762 23.578 1 97.69 82 LEU B O 1
ATOM 6393 N N . ILE B 1 83 ? -6.496 -5.496 21.781 1 98.38 83 ILE B N 1
ATOM 6394 C CA . ILE B 1 83 ? -7.527 -4.742 22.5 1 98.38 83 ILE B CA 1
ATOM 6395 C C . ILE B 1 83 ? -8.875 -4.926 21.797 1 98.38 83 ILE B C 1
ATOM 6397 O O . ILE B 1 83 ? -8.953 -4.891 20.562 1 98.38 83 ILE B O 1
ATOM 6401 N N . GLU B 1 84 ? -9.891 -5.168 22.547 1 97.56 84 GLU B N 1
ATOM 6402 C CA . GLU B 1 84 ? -11.258 -5.258 22.031 1 97.56 84 GLU B CA 1
ATOM 6403 C C . GLU B 1 84 ? -12.148 -4.191 22.672 1 97.56 84 GLU B C 1
ATOM 6405 O O . GLU B 1 84 ? -12.258 -4.105 23.891 1 97.56 84 GLU B O 1
ATOM 6410 N N . VAL B 1 85 ? -12.711 -3.412 21.828 1 98.25 85 VAL B N 1
ATOM 6411 C CA . VAL B 1 85 ? -13.602 -2.34 22.266 1 98.25 85 VAL B CA 1
ATOM 6412 C C . VAL B 1 85 ? -15.008 -2.574 21.719 1 98.25 85 VAL B C 1
ATOM 6414 O O . VAL B 1 85 ? -15.188 -2.771 20.516 1 98.25 85 VAL B O 1
ATOM 6417 N N . PRO B 1 86 ? -16.031 -2.482 22.562 1 97.25 86 PRO B N 1
ATOM 6418 C CA . PRO B 1 86 ? -17.391 -2.666 22.078 1 97.25 86 PRO B CA 1
ATOM 6419 C C . PRO B 1 86 ? -17.781 -1.631 21.016 1 97.25 86 PRO B C 1
ATOM 6421 O O . PRO B 1 86 ? -17.344 -0.478 21.094 1 97.25 86 PRO B O 1
ATOM 6424 N N . LEU B 1 87 ? -18.562 -2.066 20.078 1 96.44 87 LEU B N 1
ATOM 6425 C CA . LEU B 1 87 ? -19.062 -1.234 18.984 1 96.44 87 LEU B CA 1
ATOM 6426 C C . LEU B 1 87 ? -20.547 -1.53 18.719 1 96.44 87 LEU B C 1
ATOM 6428 O O . LEU B 1 87 ? -20.906 -2.662 18.391 1 96.44 87 LEU B O 1
ATOM 6432 N N . GLU B 1 88 ? -21.422 -0.554 18.922 1 94.25 88 GLU B N 1
ATOM 6433 C CA . GLU B 1 88 ? -22.859 -0.749 18.734 1 94.25 88 GLU B CA 1
ATOM 6434 C C . GLU B 1 88 ? -23.219 -0.686 17.25 1 94.25 88 GLU B C 1
ATOM 6436 O O . GLU B 1 88 ? -22.453 -0.177 16.438 1 94.25 88 GLU B O 1
ATOM 6441 N N . ASP B 1 89 ? -24.531 -1.097 17.172 1 87.62 89 ASP B N 1
ATOM 6442 C CA . ASP B 1 89 ? -25.062 -1.052 15.812 1 87.62 89 ASP B CA 1
ATOM 6443 C C . ASP B 1 89 ? -25.266 0.389 15.352 1 87.62 89 ASP B C 1
ATOM 6445 O O . ASP B 1 89 ? -25.562 1.272 16.156 1 87.62 89 ASP B O 1
ATOM 6449 N N . ASN B 1 90 ? -24.828 0.996 14.344 1 87.75 90 ASN B N 1
ATOM 6450 C CA . ASN B 1 90 ? -24.984 2.291 13.695 1 87.75 90 ASN B CA 1
ATOM 6451 C C . ASN B 1 90 ? -24 3.32 14.234 1 87.75 90 ASN B C 1
ATOM 6453 O O . ASN B 1 90 ? -24.109 4.512 13.93 1 87.75 90 ASN B O 1
ATOM 6457 N N . GLU B 1 91 ? -23.281 2.811 15.164 1 94.38 91 GLU B N 1
ATOM 6458 C CA . GLU B 1 91 ? -22.203 3.662 15.664 1 94.38 91 GLU B CA 1
ATOM 6459 C C . GLU B 1 91 ? -21.172 3.947 14.57 1 94.38 91 GLU B C 1
ATOM 6461 O O . GLU B 1 91 ? -20.766 3.041 13.836 1 94.38 91 GLU B O 1
ATOM 6466 N N . GLN B 1 92 ? -20.922 5.242 14.305 1 96.19 92 GLN B N 1
ATOM 6467 C CA . GLN B 1 92 ? -19.844 5.633 13.391 1 96.19 92 GLN B CA 1
ATOM 6468 C C . GLN B 1 92 ? -18.625 6.121 14.164 1 96.19 92 GLN B C 1
ATOM 6470 O O . GLN B 1 92 ? -18.734 6.582 15.297 1 96.19 92 GLN B O 1
ATOM 6475 N N . ILE B 1 93 ? -17.453 5.953 13.648 1 97.06 93 ILE B N 1
ATOM 6476 C CA . ILE B 1 93 ? -16.234 6.43 14.273 1 97.06 93 ILE B CA 1
ATOM 6477 C C . ILE B 1 93 ? -15.445 7.293 13.289 1 97.06 93 ILE B C 1
ATOM 6479 O O . ILE B 1 93 ? -15.562 7.117 12.07 1 97.06 93 ILE B O 1
ATOM 6483 N N . TYR B 1 94 ? -14.727 8.281 13.758 1 98.56 94 TYR B N 1
ATOM 6484 C CA . TYR B 1 94 ? -13.891 9.219 13.031 1 98.56 94 TYR B CA 1
ATOM 6485 C C . TYR B 1 94 ? -12.508 9.32 13.664 1 98.56 94 TYR B C 1
ATOM 6487 O O . TYR B 1 94 ? -12.281 8.82 14.766 1 98.56 94 TYR B O 1
ATOM 6495 N N . GLY B 1 95 ? -11.586 9.961 12.922 1 98.5 95 GLY B N 1
ATOM 6496 C CA . GLY B 1 95 ? -10.281 10.227 13.516 1 98.5 95 GLY B CA 1
ATOM 6497 C C . GLY B 1 95 ? -9.148 9.516 12.805 1 98.5 95 GLY B C 1
ATOM 6498 O O . GLY B 1 95 ? -9.125 9.445 11.57 1 98.5 95 GLY B O 1
ATOM 6499 N N . PHE B 1 96 ? -8.102 9.125 13.594 1 98.69 96 PHE B N 1
ATOM 6500 C CA . PHE B 1 96 ? -6.863 8.492 13.156 1 98.69 96 PHE B CA 1
ATOM 6501 C C . PHE B 1 96 ? -5.902 9.531 12.578 1 98.69 96 PHE B C 1
ATOM 6503 O O . PHE B 1 96 ? -5.027 9.188 11.781 1 98.69 96 PHE B O 1
ATOM 6510 N N . GLY B 1 97 ? -6.031 10.789 12.945 1 98.12 97 GLY B N 1
ATOM 6511 C CA . GLY B 1 97 ? -5.105 11.836 12.562 1 98.12 97 GLY B CA 1
ATOM 6512 C C . GLY B 1 97 ? -5.43 12.453 11.211 1 98.12 97 GLY B C 1
ATOM 6513 O O . GLY B 1 97 ? -6.594 12.727 10.906 1 98.12 97 GLY B O 1
ATOM 6514 N N . LEU B 1 98 ? -4.414 12.805 10.438 1 97.81 98 LEU B N 1
ATOM 6515 C CA . LEU B 1 98 ? -4.562 13.477 9.141 1 97.81 98 LEU B CA 1
ATOM 6516 C C . LEU B 1 98 ? -4.906 12.469 8.047 1 97.81 98 LEU B C 1
ATOM 6518 O O . LEU B 1 98 ? -4.043 12.086 7.254 1 97.81 98 LEU B O 1
ATOM 6522 N N . GLN B 1 99 ? -6.207 12.172 7.934 1 96.94 99 GLN B N 1
ATOM 6523 C CA . GLN B 1 99 ? -6.68 11.234 6.914 1 96.94 99 GLN B CA 1
ATOM 6524 C C . GLN B 1 99 ? -7.125 11.977 5.656 1 96.94 99 GLN B C 1
ATOM 6526 O O . GLN B 1 99 ? -7.758 13.031 5.742 1 96.94 99 GLN B O 1
ATOM 6531 N N . PHE B 1 100 ? -6.875 11.406 4.449 1 96.75 100 PHE B N 1
ATOM 6532 C CA . PHE B 1 100 ? -7.18 12.102 3.205 1 96.75 100 PHE B CA 1
ATOM 6533 C C . PHE B 1 100 ? -8.305 11.406 2.457 1 96.75 100 PHE B C 1
ATOM 6535 O O . PHE B 1 100 ? -9.156 12.062 1.852 1 96.75 100 PHE B O 1
ATOM 6542 N N . GLU B 1 101 ? -8.375 10.078 2.508 1 96.56 101 GLU B N 1
ATOM 6543 C CA . GLU B 1 101 ? -9.156 9.336 1.52 1 96.56 101 GLU B CA 1
ATOM 6544 C C . GLU B 1 101 ? -10.469 8.836 2.113 1 96.56 101 GLU B C 1
ATOM 6546 O O . GLU B 1 101 ? -11.367 8.422 1.379 1 96.56 101 GLU B O 1
ATOM 6551 N N . THR B 1 102 ? -10.516 8.906 3.424 1 97.19 102 THR B N 1
ATOM 6552 C CA . THR B 1 102 ? -11.719 8.469 4.117 1 97.19 102 THR B CA 1
ATOM 6553 C C . THR B 1 102 ? -12.133 9.484 5.176 1 97.19 102 THR B C 1
ATOM 6555 O O . THR B 1 102 ? -11.312 10.281 5.637 1 97.19 102 THR B O 1
ATOM 6558 N N . PHE B 1 103 ? -13.484 9.523 5.523 1 97.81 103 PHE B N 1
ATOM 6559 C CA . PHE B 1 103 ? -14.023 10.352 6.598 1 97.81 103 PHE B CA 1
ATOM 6560 C C . PHE B 1 103 ? -14.609 9.484 7.703 1 97.81 103 PHE B C 1
ATOM 6562 O O . PHE B 1 103 ? -13.977 9.289 8.742 1 97.81 103 PHE B O 1
ATOM 6569 N N . GLY B 1 104 ? -15.766 8.773 7.402 1 97.25 104 GLY B N 1
ATOM 6570 C CA . GLY B 1 104 ? -16.188 7.699 8.297 1 97.25 104 GLY B CA 1
ATOM 6571 C C . GLY B 1 104 ? -15.273 6.484 8.227 1 97.25 104 GLY B C 1
ATOM 6572 O O . GLY B 1 104 ? -14.781 6.133 7.156 1 97.25 104 GLY B O 1
ATOM 6573 N N . GLN B 1 105 ? -15.094 5.766 9.438 1 97.19 105 GLN B N 1
ATOM 6574 C CA . GLN B 1 105 ? -14.062 4.73 9.469 1 97.19 105 GLN B CA 1
ATOM 6575 C C . GLN B 1 105 ? -14.672 3.361 9.766 1 97.19 105 GLN B C 1
ATOM 6577 O O . GLN B 1 105 ? -13.984 2.34 9.695 1 97.19 105 GLN B O 1
ATOM 6582 N N . ARG B 1 106 ? -15.938 3.24 10.109 1 95.81 106 ARG B N 1
ATOM 6583 C CA . ARG B 1 106 ? -16.562 1.962 10.43 1 95.81 106 ARG B CA 1
ATOM 6584 C C . ARG B 1 106 ? -16.469 0.998 9.25 1 95.81 106 ARG B C 1
ATOM 6586 O O . ARG B 1 106 ? -16.672 1.396 8.102 1 95.81 106 ARG B O 1
ATOM 6593 N N . GLY B 1 107 ? -16.188 -0.221 9.547 1 95.12 107 GLY B N 1
ATOM 6594 C CA . GLY B 1 107 ? -16.109 -1.258 8.531 1 95.12 107 GLY B CA 1
ATOM 6595 C C . GLY B 1 107 ? -14.75 -1.32 7.848 1 95.12 107 GLY B C 1
ATOM 6596 O O . GLY B 1 107 ? -14.508 -2.195 7.012 1 95.12 107 GLY B O 1
ATOM 6597 N N . LEU B 1 108 ? -13.844 -0.424 8.211 1 96.56 108 LEU B N 1
ATOM 6598 C CA . LEU B 1 108 ? -12.555 -0.324 7.535 1 96.56 108 LEU B CA 1
ATOM 6599 C C . LEU B 1 108 ? -11.438 -0.887 8.406 1 96.56 108 LEU B C 1
ATOM 6601 O O . LEU B 1 108 ? -11.594 -0.989 9.625 1 96.56 108 LEU B O 1
ATOM 6605 N N . ARG B 1 109 ? -10.375 -1.356 7.82 1 97.44 109 ARG B N 1
ATOM 6606 C CA . ARG B 1 109 ? -9.086 -1.585 8.461 1 97.44 109 ARG B CA 1
ATOM 6607 C C . ARG B 1 109 ? -8.234 -0.317 8.445 1 97.44 109 ARG B C 1
ATOM 6609 O O . ARG B 1 109 ? -8.031 0.29 7.395 1 97.44 109 ARG B O 1
ATOM 6616 N N . LYS B 1 110 ? -7.805 0.115 9.617 1 98.31 110 LYS B N 1
ATOM 6617 C CA . LYS B 1 110 ? -6.965 1.307 9.719 1 98.31 110 LYS B CA 1
ATOM 6618 C C . LYS B 1 110 ? -5.594 0.968 10.289 1 98.31 110 LYS B C 1
ATOM 6620 O O . LYS B 1 110 ? -5.492 0.274 11.305 1 98.31 110 LYS B O 1
ATOM 6625 N N . ARG B 1 111 ? -4.566 1.445 9.656 1 98.38 111 ARG B N 1
ATOM 6626 C CA . ARG B 1 111 ? -3.182 1.335 10.102 1 98.38 111 ARG B CA 1
ATOM 6627 C C . ARG B 1 111 ? -2.512 2.705 10.156 1 98.38 111 ARG B C 1
ATOM 6629 O O . ARG B 1 111 ? -1.786 3.082 9.234 1 98.38 111 ARG B O 1
ATOM 6636 N N . PRO B 1 112 ? -2.707 3.441 11.25 1 98.25 112 PRO B N 1
ATOM 6637 C CA . PRO B 1 112 ? -2.1 4.77 11.359 1 98.25 112 PRO B CA 1
ATOM 6638 C C . PRO B 1 112 ? -0.574 4.719 11.398 1 98.25 112 PRO B C 1
ATOM 6640 O O . PRO B 1 112 ? 0.018 4.602 12.477 1 98.25 112 PRO B O 1
ATOM 6643 N N . ILE B 1 113 ? 0.054 4.828 10.234 1 98.31 113 ILE B N 1
ATOM 6644 C CA . ILE B 1 113 ? 1.501 4.746 10.078 1 98.31 113 ILE B CA 1
ATOM 6645 C C . ILE B 1 113 ? 2.016 6.004 9.375 1 98.31 113 ILE B C 1
ATOM 6647 O O . ILE B 1 113 ? 1.421 6.465 8.398 1 98.31 113 ILE B O 1
ATOM 6651 N N . VAL B 1 114 ? 3.053 6.582 9.922 1 98.5 114 VAL B N 1
ATOM 6652 C CA . VAL B 1 114 ? 3.658 7.75 9.297 1 98.5 114 VAL B CA 1
ATOM 6653 C C . VAL B 1 114 ? 4.242 7.367 7.938 1 98.5 114 VAL B C 1
ATOM 6655 O O . VAL B 1 114 ? 5.059 6.449 7.844 1 98.5 114 VAL B O 1
ATOM 6658 N N . ASN B 1 115 ? 3.801 7.996 6.945 1 97.38 115 ASN B N 1
ATOM 6659 C CA . ASN B 1 115 ? 4.195 7.789 5.559 1 97.38 115 ASN B CA 1
ATOM 6660 C C . ASN B 1 115 ? 4.082 9.078 4.742 1 97.38 115 ASN B C 1
ATOM 6662 O O . ASN B 1 115 ? 3.322 9.977 5.105 1 97.38 115 ASN B O 1
ATOM 6666 N N . ASP B 1 116 ? 4.84 9.227 3.682 1 94.69 116 ASP B N 1
ATOM 6667 C CA . ASP B 1 116 ? 4.844 10.492 2.955 1 94.69 116 ASP B CA 1
ATOM 6668 C C . ASP B 1 116 ? 3.662 10.57 1.988 1 94.69 116 ASP B C 1
ATOM 6670 O O . ASP B 1 116 ? 3.355 11.641 1.465 1 94.69 116 ASP B O 1
ATOM 6674 N N . ASN B 1 117 ? 2.945 9.438 1.784 1 94.19 117 ASN B N 1
ATOM 6675 C CA . ASN B 1 117 ? 1.756 9.398 0.941 1 94.19 117 ASN B CA 1
ATOM 6676 C C . ASN B 1 117 ? 0.653 8.547 1.564 1 94.19 117 ASN B C 1
ATOM 6678 O O . ASN B 1 117 ? 0.935 7.562 2.244 1 94.19 117 ASN B O 1
ATOM 6682 N N . PRO B 1 118 ? -0.594 9 1.356 1 95.56 118 PRO B N 1
ATOM 6683 C CA . PRO B 1 118 ? -1.673 8.102 1.762 1 95.56 118 PRO B CA 1
ATOM 6684 C C . PRO B 1 118 ? -1.731 6.832 0.911 1 95.56 118 PRO B C 1
ATOM 6686 O O . PRO B 1 118 ? -1.112 6.77 -0.154 1 95.56 118 PRO B O 1
ATOM 6689 N N . LEU B 1 119 ? -2.367 5.844 1.446 1 96.69 119 LEU B N 1
ATOM 6690 C CA . LEU B 1 119 ? -2.518 4.59 0.711 1 96.69 119 LEU B CA 1
ATOM 6691 C C . LEU B 1 119 ? -3.918 4.016 0.894 1 96.69 119 LEU B C 1
ATOM 6693 O O . LEU B 1 119 ? -4.188 3.334 1.884 1 96.69 119 LEU B O 1
ATOM 6697 N N . ASN B 1 120 ? -4.785 4.156 -0.048 1 96.5 120 ASN B N 1
ATOM 6698 C CA . ASN B 1 120 ? -6.09 3.523 -0.216 1 96.5 120 ASN B CA 1
ATOM 6699 C C . ASN B 1 120 ? -6.895 3.545 1.081 1 96.5 120 ASN B C 1
ATOM 6701 O O . ASN B 1 120 ? -7.48 2.533 1.469 1 96.5 120 ASN B O 1
ATOM 6705 N N . GLY B 1 121 ? -6.84 4.637 1.837 1 96.94 121 GLY B N 1
ATOM 6706 C CA . GLY B 1 121 ? -7.645 4.844 3.031 1 96.94 121 GLY B CA 1
ATOM 6707 C C . GLY B 1 121 ? -7.121 4.094 4.242 1 96.94 121 GLY B C 1
ATOM 6708 O O . GLY B 1 121 ? -7.766 4.07 5.293 1 96.94 121 GLY B O 1
ATOM 6709 N N . LEU B 1 122 ? -5.98 3.562 4.266 1 97.75 122 LEU B N 1
ATOM 6710 C CA . LEU B 1 122 ? -5.465 2.641 5.27 1 97.75 122 LEU B CA 1
ATOM 6711 C C . LEU B 1 122 ? -5.023 3.395 6.523 1 97.75 122 LEU B C 1
ATOM 6713 O O . LEU B 1 122 ? -4.988 2.824 7.613 1 97.75 122 LEU B O 1
ATOM 6717 N N . GLY B 1 123 ? -4.695 4.613 6.383 1 97.5 123 GLY B N 1
ATOM 6718 C CA . GLY B 1 123 ? -4.227 5.375 7.531 1 97.5 123 GLY B CA 1
ATOM 6719 C C . GLY B 1 123 ? -2.77 5.785 7.418 1 97.5 123 GLY B C 1
ATOM 6720 O O . GLY B 1 123 ? -2.215 6.383 8.344 1 97.5 123 GLY B O 1
ATOM 6721 N N . TYR B 1 124 ? -2.119 5.418 6.254 1 97.12 124 TYR B N 1
ATOM 6722 C CA . TYR B 1 124 ? -0.802 5.969 5.957 1 97.12 124 TYR B CA 1
ATOM 6723 C C . TYR B 1 124 ? -0.886 7.465 5.684 1 97.12 124 TYR B C 1
ATOM 6725 O O . TYR B 1 124 ? -1.666 7.906 4.836 1 97.12 124 TYR B O 1
ATOM 6733 N N . THR B 1 125 ? -0.119 8.227 6.492 1 97.25 125 THR B N 1
ATOM 6734 C CA . THR B 1 125 ? -0.188 9.672 6.309 1 97.25 125 THR B CA 1
ATOM 6735 C C . THR B 1 125 ? 0.967 10.367 7.031 1 97.25 125 THR B C 1
ATOM 6737 O O . THR B 1 125 ? 1.772 9.711 7.695 1 97.25 125 THR B O 1
ATOM 6740 N N . HIS B 1 126 ? 1.031 11.656 6.914 1 97.5 126 HIS B N 1
ATOM 6741 C CA . HIS B 1 126 ? 2.055 12.461 7.57 1 97.5 126 HIS B CA 1
ATOM 6742 C C . HIS B 1 126 ? 1.839 12.508 9.078 1 97.5 126 HIS B C 1
ATOM 6744 O O . HIS B 1 126 ? 2.797 12.641 9.844 1 97.5 126 HIS B O 1
ATOM 6750 N N . ALA B 1 127 ? 0.631 12.422 9.453 1 98.19 127 ALA B N 1
ATOM 6751 C CA . ALA B 1 127 ? 0.339 12.609 10.875 1 98.19 127 ALA B CA 1
ATOM 6752 C C . ALA B 1 127 ? -0.758 11.656 11.336 1 98.19 127 ALA B C 1
ATOM 6754 O O . ALA B 1 127 ? -1.851 12.094 11.711 1 98.19 127 ALA B O 1
ATOM 6755 N N . PRO B 1 128 ? -0.436 10.406 11.398 1 98.31 128 PRO B N 1
ATOM 6756 C CA . PRO B 1 128 ? -1.403 9.438 11.93 1 98.31 128 PRO B CA 1
ATOM 6757 C C . PRO B 1 128 ? -1.506 9.484 13.445 1 98.31 128 PRO B C 1
ATOM 6759 O O . PRO B 1 128 ? -0.569 9.914 14.125 1 98.31 128 PRO B O 1
ATOM 6762 N N . GLN B 1 129 ? -2.615 9.086 13.961 1 98.69 129 GLN B N 1
ATOM 6763 C CA . GLN B 1 129 ? -2.855 8.977 15.398 1 98.69 129 GLN B CA 1
ATOM 6764 C C . GLN B 1 129 ? -3.6 7.688 15.734 1 98.69 129 GLN B C 1
ATOM 6766 O O . GLN B 1 129 ? -4.52 7.293 15.016 1 98.69 129 GLN B O 1
ATOM 6771 N N . THR B 1 130 ? -3.182 6.977 16.75 1 98.75 130 THR B N 1
ATOM 6772 C CA . THR B 1 130 ? -3.902 5.809 17.25 1 98.75 130 THR B CA 1
ATOM 6773 C C . THR B 1 130 ? -5.051 6.227 18.156 1 98.75 130 THR B C 1
ATOM 6775 O O . THR B 1 130 ? -5.133 5.785 19.312 1 98.75 130 THR B O 1
ATOM 6778 N N . PHE B 1 131 ? -5.898 7.035 17.609 1 98.81 131 PHE B N 1
ATOM 6779 C CA . PHE B 1 131 ? -6.992 7.668 18.344 1 98.81 131 PHE B CA 1
ATOM 6780 C C . PHE B 1 131 ? -8.219 7.816 17.453 1 98.81 131 PHE B C 1
ATOM 6782 O O . PHE B 1 131 ? -8.125 8.344 16.344 1 98.81 131 PHE B O 1
ATOM 6789 N N . TYR B 1 132 ? -9.367 7.316 17.859 1 98.81 132 TYR B N 1
ATOM 6790 C CA . TYR B 1 132 ? -10.609 7.562 17.141 1 98.81 132 TYR B CA 1
ATOM 6791 C C . TYR B 1 132 ? -11.688 8.086 18.078 1 98.81 132 TYR B C 1
ATOM 6793 O O . TYR B 1 132 ? -11.578 7.953 19.312 1 98.81 132 TYR B O 1
ATOM 6801 N N . VAL B 1 133 ? -12.695 8.75 17.562 1 98.69 133 VAL B N 1
ATOM 6802 C CA . VAL B 1 133 ? -13.836 9.32 18.266 1 98.69 133 VAL B CA 1
ATOM 6803 C C . VAL B 1 133 ? -15.133 8.719 17.734 1 98.69 133 VAL B C 1
ATOM 6805 O O . VAL B 1 133 ? -15.281 8.523 16.531 1 98.69 133 VAL B O 1
ATOM 6808 N N . SER B 1 134 ? -16.031 8.453 18.609 1 98.25 134 SER B N 1
ATOM 6809 C CA . SER B 1 134 ? -17.281 7.766 18.266 1 98.25 134 SER B CA 1
ATOM 6810 C C . SER B 1 134 ? -18.469 8.719 18.312 1 98.25 134 SER B C 1
ATOM 6812 O O . SER B 1 134 ? -18.516 9.625 19.141 1 98.25 134 SER B O 1
ATOM 6814 N N . THR B 1 135 ? -19.484 8.461 17.484 1 97.25 135 THR B N 1
ATOM 6815 C CA . THR B 1 135 ? -20.734 9.211 17.5 1 97.25 135 THR B CA 1
ATOM 6816 C C . THR B 1 135 ? -21.531 8.906 18.781 1 97.25 135 THR B C 1
ATOM 6818 O O . THR B 1 135 ? -22.5 9.594 19.094 1 97.25 135 THR B O 1
ATOM 6821 N N . LYS B 1 136 ? -21.094 7.922 19.562 1 96.88 136 LYS B N 1
ATOM 6822 C CA . LYS B 1 136 ? -21.734 7.609 20.828 1 96.88 136 LYS B CA 1
ATOM 6823 C C . LYS B 1 136 ? -21.094 8.391 21.984 1 96.88 136 LYS B C 1
ATOM 6825 O O . LYS B 1 136 ? -21.422 8.172 23.141 1 96.88 136 LYS B O 1
ATOM 6830 N N . GLY B 1 137 ? -20.219 9.281 21.703 1 96.81 137 GLY B N 1
ATOM 6831 C CA . GLY B 1 137 ? -19.688 10.234 22.672 1 96.81 137 GLY B CA 1
ATOM 6832 C C . GLY B 1 137 ? -18.547 9.688 23.5 1 96.81 137 GLY B C 1
ATOM 6833 O O . GLY B 1 137 ? -18.531 9.844 24.719 1 96.81 137 GLY B O 1
ATOM 6834 N N . TYR B 1 138 ? -17.625 9.008 22.906 1 98.44 138 TYR B N 1
ATOM 6835 C CA . TYR B 1 138 ? -16.375 8.594 23.547 1 98.44 138 TYR B CA 1
ATOM 6836 C C . TYR B 1 138 ? -15.242 8.516 22.531 1 98.44 138 TYR B C 1
ATOM 6838 O O . TYR B 1 138 ? -15.477 8.523 21.328 1 98.44 138 TYR B O 1
ATOM 6846 N N . GLY B 1 139 ? -14.031 8.539 23.031 1 98.69 139 GLY B N 1
ATOM 6847 C CA . GLY B 1 139 ? -12.844 8.289 22.234 1 98.69 139 GLY B CA 1
ATOM 6848 C C . GLY B 1 139 ? -11.953 7.199 22.797 1 98.69 139 GLY B C 1
ATOM 6849 O O . GLY B 1 139 ? -11.945 6.973 24.016 1 98.69 139 GLY B O 1
ATOM 6850 N N . ILE B 1 140 ? -11.281 6.445 21.938 1 98.88 140 ILE B N 1
ATOM 6851 C CA . ILE B 1 140 ? -10.305 5.434 22.344 1 98.88 140 ILE B CA 1
ATOM 6852 C C . ILE B 1 140 ? -8.922 5.812 21.797 1 98.88 140 ILE B C 1
ATOM 6854 O O . ILE B 1 140 ? -8.75 6 20.594 1 98.88 140 ILE B O 1
ATOM 6858 N N . LEU B 1 141 ? -8.008 5.969 22.719 1 98.69 141 LEU B N 1
ATOM 6859 C CA . LEU B 1 141 ? -6.621 6.266 22.375 1 98.69 141 LEU B CA 1
ATOM 6860 C C . LEU B 1 141 ? -5.695 5.148 22.844 1 98.69 141 LEU B C 1
ATOM 6862 O O . LEU B 1 141 ? -5.688 4.801 24.031 1 98.69 141 LEU B O 1
ATOM 6866 N N . VAL B 1 142 ? -4.988 4.543 21.906 1 98.88 142 VAL B N 1
ATOM 6867 C CA . VAL B 1 142 ? -3.939 3.59 22.266 1 98.88 142 VAL B CA 1
ATOM 6868 C C . VAL B 1 142 ? -2.602 4.316 22.375 1 98.88 142 VAL B C 1
ATOM 6870 O O . VAL B 1 142 ? -2.045 4.766 21.375 1 98.88 142 VAL B O 1
ATOM 6873 N N . ASN B 1 143 ? -2.064 4.422 23.609 1 98.38 143 ASN B N 1
ATOM 6874 C CA . ASN B 1 143 ? -0.865 5.207 23.875 1 98.38 143 ASN B CA 1
ATOM 6875 C C . ASN B 1 143 ? 0.402 4.438 23.516 1 98.38 143 ASN B C 1
ATOM 6877 O O . ASN B 1 143 ? 1.14 4 24.406 1 98.38 143 ASN B O 1
ATOM 6881 N N . THR B 1 144 ? 0.661 4.375 22.172 1 98.56 144 THR B N 1
ATOM 6882 C CA . THR B 1 144 ? 1.821 3.619 21.703 1 98.56 144 THR B CA 1
ATOM 6883 C C . THR B 1 144 ? 2.422 4.258 20.469 1 98.56 144 THR B C 1
ATOM 6885 O O . THR B 1 144 ? 1.72 4.93 19.703 1 98.56 144 THR B O 1
ATOM 6888 N N . ALA B 1 145 ? 3.717 4.137 20.312 1 98.12 145 ALA B N 1
ATOM 6889 C CA . ALA B 1 145 ? 4.406 4.551 19.094 1 98.12 145 ALA B CA 1
ATOM 6890 C C . ALA B 1 145 ? 4.637 3.363 18.156 1 98.12 145 ALA B C 1
ATOM 6892 O O . ALA B 1 145 ? 5.25 3.504 17.109 1 98.12 145 ALA B O 1
ATOM 6893 N N . ARG B 1 146 ? 4.129 2.164 18.547 1 98.12 146 ARG B N 1
ATOM 6894 C CA . ARG B 1 146 ? 4.238 0.977 17.703 1 98.12 146 ARG B CA 1
ATOM 6895 C C . ARG B 1 146 ? 3.215 1.011 16.578 1 98.12 146 ARG B C 1
ATOM 6897 O O . ARG B 1 146 ? 2.174 1.661 16.703 1 98.12 146 ARG B O 1
ATOM 6904 N N . TYR B 1 147 ? 3.57 0.331 15.477 1 98.19 147 TYR B N 1
ATOM 6905 C CA . TYR B 1 147 ? 2.572 0.143 14.43 1 98.19 147 TYR B CA 1
ATOM 6906 C C . TYR B 1 147 ? 1.37 -0.633 14.961 1 98.19 147 TYR B C 1
ATOM 6908 O O . TYR B 1 147 ? 1.529 -1.648 15.641 1 98.19 147 TYR B O 1
ATOM 6916 N N . THR B 1 148 ? 0.158 -0.072 14.695 1 98.44 148 THR B N 1
ATOM 6917 C CA . THR B 1 148 ? -1.1 -0.629 15.18 1 98.44 148 THR B CA 1
ATOM 6918 C C . THR B 1 148 ? -2.061 -0.881 14.023 1 98.44 148 THR B C 1
ATOM 6920 O O . THR B 1 148 ? -1.984 -0.213 12.992 1 98.44 148 THR B O 1
ATOM 6923 N N . THR B 1 149 ? -2.85 -1.886 14.148 1 98.62 149 THR B N 1
ATOM 6924 C CA . THR B 1 149 ? -3.943 -2.117 13.211 1 98.62 149 THR B CA 1
ATOM 6925 C C . THR B 1 149 ? -5.289 -2.084 13.93 1 98.62 149 THR B C 1
ATOM 6927 O O . THR B 1 149 ? -5.473 -2.76 14.945 1 98.62 149 THR B O 1
ATOM 6930 N N . PHE B 1 150 ? -6.203 -1.27 13.461 1 98.69 150 PHE B N 1
ATOM 6931 C CA . PHE B 1 150 ? -7.578 -1.205 13.945 1 98.69 150 PHE B CA 1
ATOM 6932 C C . PHE B 1 150 ? -8.531 -1.859 12.953 1 98.69 150 PHE B C 1
ATOM 6934 O O . PHE B 1 150 ? -8.57 -1.478 11.781 1 98.69 150 PHE B O 1
ATOM 6941 N N . LEU B 1 151 ? -9.188 -2.875 13.398 1 97.94 151 LEU B N 1
ATOM 6942 C CA . LEU B 1 151 ? -10.312 -3.436 12.664 1 97.94 151 LEU B CA 1
ATOM 6943 C C . LEU B 1 151 ? -11.633 -2.879 13.18 1 97.94 151 LEU B C 1
ATOM 6945 O O . LEU B 1 151 ? -12.156 -3.352 14.195 1 97.94 151 LEU B O 1
ATOM 6949 N N . CYS B 1 152 ? -12.18 -1.94 12.438 1 97.44 152 CYS B N 1
ATOM 6950 C CA . CYS B 1 152 ? -13.273 -1.112 12.938 1 97.44 152 CYS B CA 1
ATOM 6951 C C . CYS B 1 152 ? -14.625 -1.738 12.617 1 97.44 152 CYS B C 1
ATOM 6953 O O . CYS B 1 152 ? -15.445 -1.135 11.922 1 97.44 152 CYS B O 1
ATOM 6955 N N . GLY B 1 153 ? -14.867 -2.875 13.172 1 95.62 153 GLY B N 1
ATOM 6956 C CA . GLY B 1 153 ? -16.125 -3.578 12.93 1 95.62 153 GLY B CA 1
ATOM 6957 C C . GLY B 1 153 ? -16.141 -4.344 11.617 1 95.62 153 GLY B C 1
ATOM 6958 O O . GLY B 1 153 ? -17.203 -4.668 11.094 1 95.62 153 GLY B O 1
ATOM 6959 N N . SER B 1 154 ? -14.992 -4.621 11.086 1 93.75 154 SER B N 1
ATOM 6960 C CA . SER B 1 154 ? -14.875 -5.227 9.758 1 93.75 154 SER B CA 1
ATOM 6961 C C . SER B 1 154 ? -14.82 -6.746 9.852 1 93.75 154 SER B C 1
ATOM 6963 O O . SER B 1 154 ? -15.039 -7.445 8.867 1 93.75 154 SER B O 1
ATOM 6965 N N . ASN B 1 155 ? -14.445 -7.348 10.953 1 93.81 155 ASN B N 1
ATOM 6966 C CA . ASN B 1 155 ? -14.25 -8.781 11.141 1 93.81 155 ASN B CA 1
ATOM 6967 C C . ASN B 1 155 ? -15.117 -9.328 12.266 1 93.81 155 ASN B C 1
ATOM 6969 O O . ASN B 1 155 ? -15.508 -8.594 13.172 1 93.81 155 ASN B O 1
ATOM 6973 N N . GLN B 1 156 ? -15.414 -10.578 12.172 1 91.25 156 GLN B N 1
ATOM 6974 C CA . GLN B 1 156 ? -16.281 -11.234 13.148 1 91.25 156 GLN B CA 1
ATOM 6975 C C . GLN B 1 156 ? -15.578 -12.438 13.781 1 91.25 156 GLN B C 1
ATOM 6977 O O . GLN B 1 156 ? -14.914 -13.203 13.086 1 91.25 156 GLN B O 1
ATOM 6982 N N . LYS B 1 157 ? -15.789 -12.555 15.039 1 93.06 157 LYS B N 1
ATOM 6983 C CA . LYS B 1 157 ? -15.242 -13.711 15.758 1 93.06 157 LYS B CA 1
ATOM 6984 C C . LYS B 1 157 ? -16.141 -14.938 15.578 1 93.06 157 LYS B C 1
ATOM 6986 O O . LYS B 1 157 ? -17.359 -14.805 15.438 1 93.06 157 LYS B O 1
ATOM 6991 N N . THR B 1 158 ? -15.531 -16.094 15.641 1 90.69 158 THR B N 1
ATOM 6992 C CA . THR B 1 158 ? -16.219 -17.375 15.508 1 90.69 158 THR B CA 1
ATOM 6993 C C . THR B 1 158 ? -17.266 -17.547 16.594 1 90.69 158 THR B C 1
ATOM 6995 O O . THR B 1 158 ? -18.359 -18.047 16.344 1 90.69 158 THR B O 1
ATOM 6998 N N . GLU B 1 159 ? -16.984 -17.094 17.75 1 81.69 159 GLU B N 1
ATOM 6999 C CA . GLU B 1 159 ? -17.891 -17.281 18.875 1 81.69 159 GLU B CA 1
ATOM 7000 C C . GLU B 1 159 ? -19.203 -16.531 18.672 1 81.69 159 GLU B C 1
ATOM 7002 O O . GLU B 1 159 ? -20.25 -16.922 19.203 1 81.69 159 GLU B O 1
ATOM 7007 N N . HIS B 1 160 ? -19.156 -15.523 17.875 1 69.62 160 HIS B N 1
ATOM 7008 C CA . HIS B 1 160 ? -20.344 -14.695 17.672 1 69.62 160 HIS B CA 1
ATOM 7009 C C . HIS B 1 160 ? -21.25 -15.281 16.609 1 69.62 160 HIS B C 1
ATOM 7011 O O . HIS B 1 160 ? -22.438 -14.938 16.531 1 69.62 160 HIS B O 1
ATOM 7017 N N . SER B 1 161 ? -20.766 -16.109 15.633 1 63.78 161 SER B N 1
ATOM 7018 C CA . SER B 1 161 ? -21.516 -16.609 14.484 1 63.78 161 SER B CA 1
ATOM 7019 C C . SER B 1 161 ? -22.562 -17.625 14.922 1 63.78 161 SER B C 1
ATOM 7021 O O . SER B 1 161 ? -23.422 -18.031 14.125 1 63.78 161 SER B O 1
ATOM 7023 N N . ARG B 1 162 ? -22.484 -18.203 16.031 1 55.75 162 ARG B N 1
ATOM 7024 C CA . ARG B 1 162 ? -23.453 -19.203 16.453 1 55.75 162 ARG B CA 1
ATOM 7025 C C . ARG B 1 162 ? -24.875 -18.672 16.344 1 55.75 162 ARG B C 1
ATOM 7027 O O . ARG B 1 162 ? -25.812 -19.438 16.156 1 55.75 162 ARG B O 1
ATOM 7034 N N . GLN B 1 163 ? -24.875 -17.375 16.359 1 50.66 163 GLN B N 1
ATOM 7035 C CA . GLN B 1 163 ? -26.203 -16.781 16.406 1 50.66 163 GLN B CA 1
ATOM 7036 C C . GLN B 1 163 ? -26.734 -16.453 15.016 1 50.66 163 GLN B C 1
ATOM 7038 O O . GLN B 1 163 ? -27.906 -16.141 14.844 1 50.66 163 GLN B O 1
ATOM 7043 N N . LEU B 1 164 ? -25.828 -16.469 14.055 1 54.97 164 LEU B N 1
ATOM 7044 C CA . LEU B 1 164 ? -26.312 -15.969 12.773 1 54.97 164 LEU B CA 1
ATOM 7045 C C . LEU B 1 164 ? -26.906 -17.109 11.938 1 54.97 164 LEU B C 1
ATOM 7047 O O . LEU B 1 164 ? -26.312 -18.188 11.859 1 54.97 164 LEU B O 1
ATOM 7051 N N . GLN B 1 165 ? -28.25 -17.062 11.844 1 53.12 165 GLN B N 1
ATOM 7052 C CA . GLN B 1 165 ? -28.969 -17.969 10.953 1 53.12 165 GLN B CA 1
ATOM 7053 C C . GLN B 1 165 ? -28.344 -17.984 9.562 1 53.12 165 GLN B C 1
ATOM 7055 O O . GLN B 1 165 ? -28.109 -16.922 8.977 1 53.12 165 GLN B O 1
ATOM 7060 N N . ALA B 1 166 ? -27.781 -19.062 9.133 1 55.47 166 ALA B N 1
ATOM 7061 C CA . ALA B 1 166 ? -27.109 -19.359 7.871 1 55.47 166 ALA B CA 1
ATOM 7062 C C . ALA B 1 166 ? -28.031 -19.109 6.688 1 55.47 166 ALA B C 1
ATOM 7064 O O . ALA B 1 166 ? -29.078 -19.75 6.559 1 55.47 166 ALA B O 1
ATOM 7065 N N . GLU B 1 167 ? -28.172 -17.875 6.164 1 55 167 GLU B N 1
ATOM 7066 C CA . GLU B 1 167 ? -28.938 -17.766 4.934 1 55 167 GLU B CA 1
ATOM 7067 C C . GLU B 1 167 ? -28.203 -18.406 3.758 1 55 167 GLU B C 1
ATOM 7069 O O . GLU B 1 167 ? -27.016 -18.125 3.539 1 55 167 GLU B O 1
ATOM 7074 N N . GLU B 1 168 ? -28.547 -19.578 3.396 1 54.84 168 GLU B N 1
ATOM 7075 C CA . GLU B 1 168 ? -28 -20.109 2.148 1 54.84 168 GLU B CA 1
ATOM 7076 C C . GLU B 1 168 ? -28.281 -19.172 0.981 1 54.84 168 GLU B C 1
ATOM 7078 O O . GLU B 1 168 ? -29.406 -18.703 0.805 1 54.84 168 GLU B O 1
ATOM 7083 N N . ARG B 1 169 ? -27.359 -18.562 0.51 1 58.03 169 ARG B N 1
ATOM 7084 C CA . ARG B 1 169 ? -27.484 -17.641 -0.614 1 58.03 169 ARG B CA 1
ATOM 7085 C C . ARG B 1 169 ? -27.906 -18.359 -1.88 1 58.03 169 ARG B C 1
ATOM 7087 O O . ARG B 1 169 ? -27.25 -19.297 -2.32 1 58.03 169 ARG B O 1
ATOM 7094 N N . LYS B 1 170 ? -29.062 -18.047 -2.439 1 57.06 170 LYS B N 1
ATOM 7095 C CA . LYS B 1 170 ? -29.609 -18.641 -3.666 1 57.06 170 LYS B CA 1
ATOM 7096 C C . LYS B 1 170 ? -28.844 -18.141 -4.891 1 57.06 170 LYS B C 1
ATOM 7098 O O . LYS B 1 170 ? -28.656 -18.875 -5.855 1 57.06 170 LYS B O 1
ATOM 7103 N N . HIS B 1 171 ? -28.172 -16.984 -4.852 1 69.62 171 HIS B N 1
ATOM 7104 C CA . HIS B 1 171 ? -27.594 -16.438 -6.078 1 69.62 171 HIS B CA 1
ATOM 7105 C C . HIS B 1 171 ? -26.078 -16.516 -6.066 1 69.62 171 HIS B C 1
ATOM 7107 O O . HIS B 1 171 ? -25.438 -16.203 -5.062 1 69.62 171 HIS B O 1
ATOM 7113 N N . ILE B 1 172 ? -25.516 -17.125 -7.133 1 72.31 172 ILE B N 1
ATOM 7114 C CA . ILE B 1 172 ? -24.078 -17.234 -7.328 1 72.31 172 ILE B CA 1
ATOM 7115 C C . ILE B 1 172 ? -23.562 -15.961 -8.016 1 72.31 172 ILE B C 1
ATOM 7117 O O . ILE B 1 172 ? -23.969 -15.656 -9.141 1 72.31 172 ILE B O 1
ATOM 7121 N N . ALA B 1 173 ? -22.719 -15.227 -7.27 1 74.69 173 ALA B N 1
ATOM 7122 C CA . ALA B 1 173 ? -22.141 -14.023 -7.855 1 74.69 173 ALA B CA 1
ATOM 7123 C C . ALA B 1 173 ? -21.219 -14.359 -9.016 1 74.69 173 ALA B C 1
ATOM 7125 O O . ALA B 1 173 ? -20.469 -15.344 -8.961 1 74.69 173 ALA B O 1
ATOM 7126 N N . THR B 1 174 ? -21.297 -13.555 -10.102 1 70.31 174 THR B N 1
ATOM 7127 C CA . THR B 1 174 ? -20.469 -13.805 -11.281 1 70.31 174 THR B CA 1
ATOM 7128 C C . THR B 1 174 ? -19.547 -12.609 -11.555 1 70.31 174 THR B C 1
ATOM 7130 O O . THR B 1 174 ? -19.078 -12.438 -12.68 1 70.31 174 THR B O 1
ATOM 7133 N N . THR B 1 175 ? -19.469 -11.711 -10.57 1 70 175 THR B N 1
ATOM 7134 C CA . THR B 1 175 ? -18.5 -10.633 -10.625 1 70 175 THR B CA 1
ATOM 7135 C C . THR B 1 175 ? -17.594 -10.656 -9.391 1 70 175 THR B C 1
ATOM 7137 O O . THR B 1 175 ? -18.016 -11.086 -8.32 1 70 175 THR B O 1
ATOM 7140 N N . THR B 1 176 ? -16.391 -10.164 -9.602 1 69.06 176 THR B N 1
ATOM 7141 C CA . THR B 1 176 ? -15.422 -10.141 -8.508 1 69.06 176 THR B CA 1
ATOM 7142 C C . THR B 1 176 ? -15.898 -9.219 -7.391 1 69.06 176 THR B C 1
ATOM 7144 O O . THR B 1 176 ? -15.711 -9.516 -6.211 1 69.06 176 THR B O 1
ATOM 7147 N N . GLU B 1 177 ? -16.5 -8.078 -7.812 1 69.31 177 GLU B N 1
ATOM 7148 C CA . GLU B 1 177 ? -16.969 -7.102 -6.836 1 69.31 177 GLU B CA 1
ATOM 7149 C C . GLU B 1 177 ? -18 -7.727 -5.891 1 69.31 177 GLU B C 1
ATOM 7151 O O . GLU B 1 177 ? -17.922 -7.527 -4.676 1 69.31 177 GLU B O 1
ATOM 7156 N N . ASP B 1 178 ? -18.844 -8.555 -6.477 1 71.69 178 ASP B N 1
ATOM 7157 C CA . ASP B 1 178 ? -19.891 -9.188 -5.68 1 71.69 178 ASP B CA 1
ATOM 7158 C C . ASP B 1 178 ? -19.328 -10.32 -4.828 1 71.69 178 ASP B C 1
ATOM 7160 O O . ASP B 1 178 ? -19.766 -10.539 -3.699 1 71.69 178 ASP B O 1
ATOM 7164 N N . LEU B 1 179 ? -18.359 -10.891 -5.316 1 72.88 179 LEU B N 1
ATOM 7165 C CA . LEU B 1 179 ? -17.781 -12.055 -4.656 1 72.88 179 LEU B CA 1
ATOM 7166 C C . LEU B 1 179 ? -17 -11.641 -3.404 1 72.88 179 LEU B C 1
ATOM 7168 O O . LEU B 1 179 ? -17.078 -12.32 -2.379 1 72.88 179 LEU B O 1
ATOM 7172 N N . TYR B 1 180 ? -16.375 -10.453 -3.428 1 69.75 180 TYR B N 1
ATOM 7173 C CA . TYR B 1 180 ? -15.445 -10.094 -2.363 1 69.75 180 TYR B CA 1
ATOM 7174 C C . TYR B 1 180 ? -16.062 -9.078 -1.417 1 69.75 180 TYR B C 1
ATOM 7176 O O . TYR B 1 180 ? -15.406 -8.602 -0.483 1 69.75 180 TYR B O 1
ATOM 7184 N N . LYS B 1 181 ? -17.297 -8.688 -1.669 1 70.62 181 LYS B N 1
ATOM 7185 C CA . LYS B 1 181 ? -17.953 -7.746 -0.77 1 70.62 181 LYS B CA 1
ATOM 7186 C C . LYS B 1 181 ? -18 -8.289 0.657 1 70.62 181 LYS B C 1
ATOM 7188 O O . LYS B 1 181 ? -18.422 -9.422 0.884 1 70.62 181 LYS B O 1
ATOM 7193 N N . ASN B 1 182 ? -17.344 -7.531 1.51 1 68.88 182 ASN B N 1
ATOM 7194 C CA . ASN B 1 182 ? -17.391 -7.891 2.924 1 68.88 182 ASN B CA 1
ATOM 7195 C C . ASN B 1 182 ? -18.719 -7.461 3.564 1 68.88 182 ASN B C 1
ATOM 7197 O O . ASN B 1 182 ? -18.984 -6.266 3.672 1 68.88 182 ASN B O 1
ATOM 7201 N N . ARG B 1 183 ? -19.422 -8.375 4.031 1 67.69 183 ARG B N 1
ATOM 7202 C CA . ARG B 1 183 ? -20.734 -8.078 4.598 1 67.69 183 ARG B CA 1
ATOM 7203 C C . ARG B 1 183 ? -20.719 -8.188 6.117 1 67.69 183 ARG B C 1
ATOM 7205 O O . ARG B 1 183 ? -21.766 -8.203 6.762 1 67.69 183 ARG B O 1
ATOM 7212 N N . SER B 1 184 ? -19.484 -8.281 6.562 1 67.56 184 SER B N 1
ATOM 7213 C CA . SER B 1 184 ? -19.375 -8.414 8.016 1 67.56 184 SER B CA 1
ATOM 7214 C C . SER B 1 184 ? -19.734 -7.109 8.719 1 67.56 184 SER B C 1
ATOM 7216 O O . SER B 1 184 ? -19.438 -6.023 8.211 1 67.56 184 SER B O 1
ATOM 7218 N N . ASN B 1 185 ? -20.578 -7.242 9.688 1 74.56 185 ASN B N 1
ATOM 7219 C CA . ASN B 1 185 ? -20.891 -6.16 10.617 1 74.56 185 ASN B CA 1
ATOM 7220 C C . ASN B 1 185 ? -20.5 -6.527 12.047 1 74.56 185 ASN B C 1
ATOM 7222 O O . ASN B 1 185 ? -21.344 -6.922 12.844 1 74.56 185 ASN B O 1
ATOM 7226 N N . GLY B 1 186 ? -19.219 -6.344 12.297 1 84.56 186 GLY B N 1
ATOM 7227 C CA . GLY B 1 186 ? -18.703 -6.719 13.602 1 84.56 186 GLY B CA 1
ATOM 7228 C C . GLY B 1 186 ? -19.188 -5.816 14.719 1 84.56 186 GLY B C 1
ATOM 7229 O O . GLY B 1 186 ? -19.562 -4.668 14.477 1 84.56 186 GLY B O 1
ATOM 7230 N N . ASN B 1 187 ? -19.188 -6.316 15.93 1 92.31 187 ASN B N 1
ATOM 7231 C CA . ASN B 1 187 ? -19.688 -5.59 17.094 1 92.31 187 ASN B CA 1
ATOM 7232 C C . ASN B 1 187 ? -18.547 -5.102 17.984 1 92.31 187 ASN B C 1
ATOM 7234 O O . ASN B 1 187 ? -18.766 -4.77 19.141 1 92.31 187 ASN B O 1
ATOM 7238 N N . LYS B 1 188 ? -17.375 -5.141 17.469 1 96.19 188 LYS B N 1
ATOM 7239 C CA . LYS B 1 188 ? -16.219 -4.664 18.219 1 96.19 188 LYS B CA 1
ATOM 7240 C C . LYS B 1 188 ? -15.219 -3.959 17.297 1 96.19 188 LYS B C 1
ATOM 7242 O O . LYS B 1 188 ? -15.234 -4.168 16.094 1 96.19 188 LYS B O 1
ATOM 7247 N N . VAL B 1 189 ? -14.438 -3.057 17.828 1 98 189 VAL B N 1
ATOM 7248 C CA . VAL B 1 189 ? -13.156 -2.666 17.234 1 98 189 VAL B CA 1
ATOM 7249 C C . VAL B 1 189 ? -12.039 -3.543 17.812 1 98 189 VAL B C 1
ATOM 7251 O O . VAL B 1 189 ? -11.82 -3.568 19.016 1 98 189 VAL B O 1
ATOM 7254 N N . HIS B 1 190 ? -11.453 -4.34 16.969 1 98 190 HIS B N 1
ATOM 7255 C CA . HIS B 1 190 ? -10.281 -5.121 17.359 1 98 190 HIS B CA 1
ATOM 7256 C C . HIS B 1 190 ? -8.992 -4.371 17.047 1 98 190 HIS B C 1
ATOM 7258 O O . HIS B 1 190 ? -8.781 -3.932 15.906 1 98 190 HIS B O 1
ATOM 7264 N N . ILE B 1 191 ? -8.164 -4.211 18.016 1 98.75 191 ILE B N 1
ATOM 7265 C CA . ILE B 1 191 ? -6.926 -3.463 17.859 1 98.75 191 ILE B CA 1
ATOM 7266 C C . ILE B 1 191 ? -5.73 -4.387 18.094 1 98.75 191 ILE B C 1
ATOM 7268 O O . ILE B 1 191 ? -5.645 -5.039 19.141 1 98.75 191 ILE B O 1
ATOM 7272 N N . ASP B 1 192 ? -4.883 -4.445 17.078 1 98.44 192 ASP B N 1
ATOM 7273 C CA . ASP B 1 192 ? -3.684 -5.277 17.094 1 98.44 192 ASP B CA 1
ATOM 7274 C C . ASP B 1 192 ? -2.424 -4.43 17.234 1 98.44 192 ASP B C 1
ATOM 7276 O O . ASP B 1 192 ? -2.15 -3.562 16.406 1 98.44 192 ASP B O 1
ATOM 7280 N N . VAL B 1 193 ? -1.619 -4.66 18.297 1 98.5 193 VAL B N 1
ATOM 7281 C CA . VAL B 1 193 ? -0.35 -3.969 18.5 1 98.5 193 VAL B CA 1
ATOM 7282 C C . VAL B 1 193 ? 0.784 -4.988 18.594 1 98.5 193 VAL B C 1
ATOM 7284 O O . VAL B 1 193 ? 1.26 -5.293 19.688 1 98.5 193 VAL B O 1
ATOM 7287 N N . PRO B 1 194 ? 1.354 -5.383 17.453 1 97.62 194 PRO B N 1
ATOM 7288 C CA . PRO B 1 194 ? 2.41 -6.398 17.453 1 97.62 194 PRO B CA 1
ATOM 7289 C C . PRO B 1 194 ? 3.652 -5.961 18.219 1 97.62 194 PRO B C 1
ATOM 7291 O O . PRO B 1 194 ? 4.043 -4.793 18.156 1 97.62 194 PRO B O 1
ATOM 7294 N N . GLY B 1 195 ? 4.223 -6.883 18.953 1 96.06 195 GLY B N 1
ATOM 7295 C CA . GLY B 1 195 ? 5.496 -6.652 19.609 1 96.06 195 GLY B CA 1
ATOM 7296 C C . GLY B 1 195 ? 5.352 -6.004 20.984 1 96.06 195 GLY B C 1
ATOM 7297 O O . GLY B 1 195 ? 6.297 -5.992 21.766 1 96.06 195 GLY B O 1
ATOM 7298 N N . ALA B 1 196 ? 4.16 -5.445 21.297 1 97.31 196 ALA B N 1
ATOM 7299 C CA . ALA B 1 196 ? 3.965 -4.77 22.578 1 97.31 196 ALA B CA 1
ATOM 7300 C C . ALA B 1 196 ? 3.896 -5.777 23.734 1 97.31 196 ALA B C 1
ATOM 7302 O O . ALA B 1 196 ? 3.264 -6.828 23.594 1 97.31 196 ALA B O 1
ATOM 7303 N N . LYS B 1 197 ? 4.578 -5.508 24.875 1 96.75 197 LYS B N 1
ATOM 7304 C CA . LYS B 1 197 ? 4.551 -6.348 26.078 1 96.75 197 LYS B CA 1
ATOM 7305 C C . LYS B 1 197 ? 3.52 -5.844 27.078 1 96.75 197 LYS B C 1
ATOM 7307 O O . LYS B 1 197 ? 3.26 -6.496 28.094 1 96.75 197 LYS B O 1
ATOM 7312 N N . GLY B 1 198 ? 2.98 -4.742 26.812 1 97.5 198 GLY B N 1
ATOM 7313 C CA . GLY B 1 198 ? 1.963 -4.031 27.578 1 97.5 198 GLY B CA 1
ATOM 7314 C C . GLY B 1 198 ? 1.462 -2.781 26.875 1 97.5 198 GLY B C 1
ATOM 7315 O O . GLY B 1 198 ? 2.043 -2.35 25.875 1 97.5 198 GLY B O 1
ATOM 7316 N N . ILE B 1 199 ? 0.355 -2.299 27.359 1 98.06 199 ILE B N 1
ATOM 7317 C CA . ILE B 1 199 ? -0.242 -1.189 26.625 1 98.06 199 ILE B CA 1
ATOM 7318 C C . ILE B 1 199 ? -1.091 -0.341 27.578 1 98.06 199 ILE B C 1
ATOM 7320 O O . ILE B 1 199 ? -1.556 -0.827 28.609 1 98.06 199 ILE B O 1
ATOM 7324 N N . GLU B 1 200 ? -1.127 0.913 27.312 1 97.88 200 GLU B N 1
ATOM 7325 C CA . GLU B 1 200 ? -2.072 1.839 27.922 1 97.88 200 GLU B CA 1
ATOM 7326 C C . GLU B 1 200 ? -3.146 2.273 26.938 1 97.88 200 GLU B C 1
ATOM 7328 O O . GLU B 1 200 ? -2.842 2.609 25.781 1 97.88 200 GLU B O 1
ATOM 7333 N N . VAL B 1 201 ? -4.363 2.188 27.359 1 98.5 201 VAL B N 1
ATOM 7334 C CA . VAL B 1 201 ? -5.508 2.643 26.578 1 98.5 201 VAL B CA 1
ATOM 7335 C C . VAL B 1 201 ? -6.258 3.734 27.344 1 98.5 201 VAL B C 1
ATOM 7337 O O . VAL B 1 201 ? -6.574 3.57 28.516 1 98.5 201 VAL B O 1
ATOM 7340 N N . PHE B 1 202 ? -6.461 4.875 26.734 1 98.31 202 PHE B N 1
ATOM 7341 C CA . PHE B 1 202 ? -7.254 5.949 27.328 1 98.31 202 PHE B CA 1
ATOM 7342 C C . PHE B 1 202 ? -8.672 5.945 26.766 1 98.31 202 PHE B C 1
ATOM 7344 O O . PHE B 1 202 ? -8.859 5.93 25.547 1 98.31 202 PHE B O 1
ATOM 7351 N N . ILE B 1 203 ? -9.633 5.918 27.625 1 98.56 203 ILE B N 1
ATOM 7352 C CA . ILE B 1 203 ? -11.023 6.203 27.281 1 98.56 203 ILE B CA 1
ATOM 7353 C C . ILE B 1 203 ? -11.336 7.672 27.547 1 98.56 203 ILE B C 1
ATOM 7355 O O . ILE B 1 203 ? -11.266 8.125 28.703 1 98.56 203 ILE B O 1
ATOM 7359 N N . ILE B 1 204 ? -11.609 8.359 26.516 1 98.56 204 ILE B N 1
ATOM 7360 C CA . ILE B 1 204 ? -11.945 9.773 26.625 1 98.56 204 ILE B CA 1
ATOM 7361 C C . ILE B 1 204 ? -13.461 9.953 26.547 1 98.56 204 ILE B C 1
ATOM 7363 O O . ILE B 1 204 ? -14.086 9.609 25.547 1 98.56 204 ILE B O 1
ATOM 7367 N N . THR B 1 205 ? -14.047 10.602 27.469 1 97.69 205 THR B N 1
ATOM 7368 C CA . THR B 1 205 ? -15.5 10.586 27.609 1 97.69 205 THR B CA 1
ATOM 7369 C C . THR B 1 205 ? -16.125 11.828 26.969 1 97.69 205 THR B C 1
ATOM 7371 O O . THR B 1 205 ? -15.453 12.852 26.828 1 97.69 205 THR B O 1
ATOM 7374 N N . GLY B 1 206 ? -17.438 11.578 26.484 1 93.62 206 GLY B N 1
ATOM 7375 C CA . GLY B 1 206 ? -18.219 12.617 25.828 1 93.62 206 GLY B CA 1
ATOM 7376 C C . GLY B 1 206 ? -18.875 13.578 26.812 1 93.62 206 GLY B C 1
ATOM 7377 O O . GLY B 1 206 ? -18.234 14.031 27.766 1 93.62 206 GLY B O 1
ATOM 7378 N N . PRO B 1 207 ? -20.156 14.055 26.359 1 96.38 207 PRO B N 1
ATOM 7379 C CA . PRO B 1 207 ? -21.156 13.18 25.766 1 96.38 207 PRO B CA 1
ATOM 7380 C C . PRO B 1 207 ? -21.188 13.273 24.234 1 96.38 207 PRO B C 1
ATOM 7382 O O . PRO B 1 207 ? -21.734 12.391 23.578 1 96.38 207 PRO B O 1
ATOM 7385 N N . GLU B 1 208 ? -20.734 14.406 23.656 1 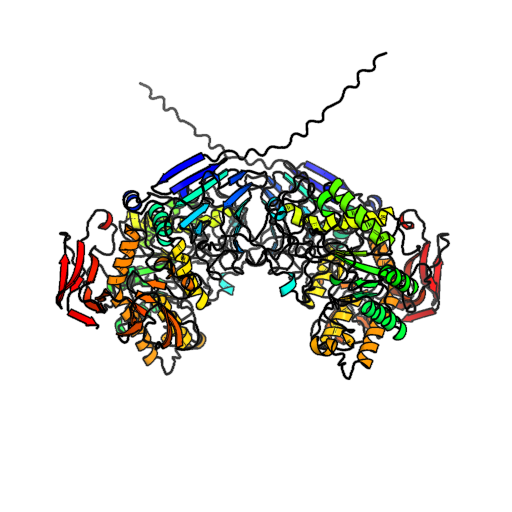96.88 208 GLU B N 1
ATOM 7386 C CA . GLU B 1 208 ? -20.766 14.578 22.203 1 96.88 208 GLU B CA 1
ATOM 7387 C C . GLU B 1 208 ? -19.359 14.516 21.609 1 96.88 208 GLU B C 1
ATOM 7389 O O . GLU B 1 208 ? -18.359 14.602 22.344 1 96.88 208 GLU B O 1
ATOM 7394 N N . VAL B 1 209 ? -19.312 14.391 20.281 1 98 209 VAL B N 1
ATOM 7395 C CA . VAL B 1 209 ? -18.062 14.273 19.547 1 98 209 VAL B CA 1
ATOM 7396 C C . VAL B 1 209 ? -17.156 15.453 19.891 1 98 209 VAL B C 1
ATOM 7398 O O . VAL B 1 209 ? -15.977 15.273 20.188 1 98 209 VAL B O 1
ATOM 7401 N N . LEU B 1 210 ? -17.688 16.656 19.891 1 98.62 210 LEU B N 1
ATOM 7402 C CA . LEU B 1 210 ? -16.891 17.844 20.156 1 98.62 210 LEU B CA 1
ATOM 7403 C C . LEU B 1 210 ? -16.312 17.812 21.578 1 98.62 210 LEU B C 1
ATOM 7405 O O . LEU B 1 210 ? -15.188 18.25 21.797 1 98.62 210 LEU B O 1
ATOM 7409 N N . ASP B 1 211 ? -17.062 17.344 22.562 1 98.5 211 ASP B N 1
ATOM 7410 C CA . ASP B 1 211 ? -16.594 17.266 23.938 1 98.5 211 ASP B CA 1
ATOM 7411 C C . ASP B 1 211 ? -15.406 16.3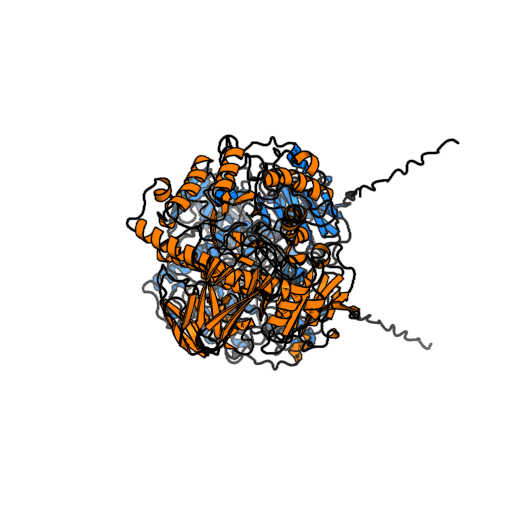28 24.062 1 98.5 211 ASP B C 1
ATOM 7413 O O . ASP B 1 211 ? -14.477 16.594 24.844 1 98.5 211 ASP B O 1
ATOM 7417 N N . VAL B 1 212 ? -15.492 15.211 23.344 1 98.69 212 VAL B N 1
ATOM 7418 C CA . VAL B 1 212 ? -14.383 14.258 23.344 1 98.69 212 VAL B CA 1
ATOM 7419 C C . VAL B 1 212 ? -13.133 14.93 22.781 1 98.69 212 VAL B C 1
ATOM 7421 O O . VAL B 1 212 ? -12.047 14.812 23.359 1 98.69 212 VAL B O 1
ATOM 7424 N N . VAL B 1 213 ? -13.273 15.664 21.688 1 98.81 213 VAL B N 1
ATOM 7425 C CA . VAL B 1 213 ? -12.148 16.312 21.031 1 98.81 213 VAL B CA 1
ATOM 7426 C C . VAL B 1 213 ? -11.578 17.406 21.922 1 98.81 213 VAL B C 1
ATOM 7428 O O . VAL B 1 213 ? -10.359 17.547 22.047 1 98.81 213 VAL B O 1
ATOM 7431 N N . LYS B 1 214 ? -12.477 18.188 22.594 1 98.75 214 LYS B N 1
ATOM 7432 C CA . LYS B 1 214 ? -12.023 19.203 23.547 1 98.75 214 LYS B CA 1
ATOM 7433 C C . LYS B 1 214 ? -11.195 18.562 24.672 1 98.75 214 LYS B C 1
ATOM 7435 O O . LYS B 1 214 ? -10.125 19.078 25.016 1 98.75 214 LYS B O 1
ATOM 7440 N N . ARG B 1 215 ? -11.672 17.469 25.203 1 98.44 215 ARG B N 1
ATOM 7441 C CA . ARG B 1 215 ? -10.969 16.797 26.297 1 98.44 215 ARG B CA 1
ATOM 7442 C C . ARG B 1 215 ? -9.594 16.312 25.844 1 98.44 215 ARG B C 1
ATOM 7444 O O . ARG B 1 215 ? -8.617 16.422 26.594 1 98.44 215 ARG B O 1
ATOM 7451 N N . TYR B 1 216 ? -9.516 15.672 24.672 1 98.19 216 TYR B N 1
ATOM 7452 C CA . TYR B 1 216 ? -8.234 15.242 24.141 1 98.19 216 TYR B CA 1
ATOM 7453 C C . TYR B 1 216 ? -7.27 16.422 24.016 1 98.19 216 TYR B C 1
ATOM 7455 O O . TYR B 1 216 ? -6.109 16.328 24.422 1 98.19 216 TYR B O 1
ATOM 7463 N N . ASN B 1 217 ? -7.754 17.547 23.375 1 98.38 217 ASN B N 1
ATOM 7464 C CA . ASN B 1 217 ? -6.906 18.719 23.172 1 98.38 217 ASN B CA 1
ATOM 7465 C C . ASN B 1 217 ? -6.453 19.328 24.5 1 98.38 217 ASN B C 1
ATOM 7467 O O . ASN B 1 217 ? -5.297 19.719 24.641 1 98.38 217 ASN B O 1
ATOM 7471 N N . LEU B 1 218 ? -7.359 19.391 25.469 1 98.38 218 LEU B N 1
ATOM 7472 C CA . LEU B 1 218 ? -7.031 19.953 26.766 1 98.38 218 LEU B CA 1
ATOM 7473 C C . LEU B 1 218 ? -6.07 19.031 27.531 1 98.38 218 LEU B C 1
ATOM 7475 O O . LEU B 1 218 ? -5.223 19.516 28.281 1 98.38 218 LEU B O 1
ATOM 7479 N N . LEU B 1 219 ? -6.23 17.688 27.297 1 97.75 219 LEU B N 1
ATOM 7480 C CA . LEU B 1 219 ? -5.254 16.75 27.828 1 97.75 219 LEU B CA 1
ATOM 7481 C C . LEU B 1 219 ? -3.861 17.047 27.297 1 97.75 219 LEU B C 1
ATOM 7483 O O . LEU B 1 219 ? -2.863 16.844 27.984 1 97.75 219 LEU B O 1
ATOM 7487 N N . SER B 1 220 ? -3.828 17.578 26.109 1 95.31 220 SER B N 1
ATOM 7488 C CA . SER B 1 220 ? -2.58 17.875 25.406 1 95.31 220 SER B CA 1
ATOM 7489 C C . SER B 1 220 ? -2.092 19.281 25.734 1 95.31 220 SER B C 1
ATOM 7491 O O . SER B 1 220 ? -1.104 19.75 25.172 1 95.31 220 SER B O 1
ATOM 7493 N N . GLY B 1 221 ? -2.77 20 26.578 1 94.56 221 GLY B N 1
ATOM 7494 C CA . GLY B 1 221 ? -2.359 21.344 26.969 1 94.56 221 GLY B CA 1
ATOM 7495 C C . GLY B 1 221 ? -3.115 22.438 26.234 1 94.56 221 GLY B C 1
ATOM 7496 O O . GLY B 1 221 ? -2.693 23.594 26.219 1 94.56 221 GLY B O 1
ATOM 7497 N N . GLY B 1 222 ? -4.23 22.062 25.625 1 96.38 222 GLY B N 1
ATOM 7498 C CA . GLY B 1 222 ? -5.008 23.016 24.859 1 96.38 222 GLY B CA 1
ATOM 7499 C C . GLY B 1 222 ? -4.574 23.109 23.406 1 96.38 222 GLY B C 1
ATOM 7500 O O . GLY B 1 222 ? -3.887 22.219 22.906 1 96.38 222 GLY B O 1
ATOM 7501 N N . GLY B 1 223 ? -5.066 24.109 22.719 1 96.62 223 GLY B N 1
ATOM 7502 C CA . GLY B 1 223 ? -4.664 24.391 21.359 1 96.62 223 GLY B CA 1
ATOM 7503 C C . GLY B 1 223 ? -3.584 25.453 21.266 1 96.62 223 GLY B C 1
ATOM 7504 O O . GLY B 1 223 ? -3.326 26.172 22.234 1 96.62 223 GLY B O 1
ATOM 7505 N N . CYS B 1 224 ? -2.951 25.516 20.141 1 95.5 224 CYS B N 1
ATOM 7506 C CA . CYS B 1 224 ? -1.936 26.547 19.969 1 95.5 224 CYS B CA 1
ATOM 7507 C C . CYS B 1 224 ? -2.574 27.906 19.766 1 95.5 224 CYS B C 1
ATOM 7509 O O . CYS B 1 224 ? -3.725 28 19.328 1 95.5 224 CYS B O 1
ATOM 7511 N N . LEU B 1 225 ? -1.927 28.906 20.156 1 98 225 LEU B N 1
ATOM 7512 C CA . LEU B 1 225 ? -2.207 30.297 19.812 1 98 225 LEU B CA 1
ATOM 7513 C C . LEU B 1 225 ? -1.072 30.891 18.984 1 98 225 LEU B C 1
ATOM 7515 O O . LEU B 1 225 ? -0.064 31.344 19.547 1 98 225 LEU B O 1
ATOM 7519 N N . PRO B 1 226 ? -1.239 30.969 17.719 1 98 226 PRO B N 1
ATOM 7520 C CA . PRO B 1 226 ? -0.166 31.5 16.875 1 98 226 PRO B CA 1
ATOM 7521 C C . PRO B 1 226 ? 0.07 33 17.078 1 98 226 PRO B C 1
ATOM 7523 O O . PRO B 1 226 ? -0.794 33.688 17.609 1 98 226 PRO B O 1
ATOM 7526 N N . PRO B 1 227 ? 1.322 33.438 16.734 1 98.25 227 PRO B N 1
ATOM 7527 C CA . PRO B 1 227 ? 1.447 34.906 16.641 1 98.25 227 PRO B CA 1
ATOM 7528 C C . PRO B 1 227 ? 0.493 35.5 15.609 1 98.25 227 PRO B C 1
ATOM 7530 O O . PRO B 1 227 ? 0.178 34.875 14.602 1 98.25 227 PRO B O 1
ATOM 7533 N N . MET B 1 228 ? 0.069 36.688 15.805 1 97.75 228 MET B N 1
ATOM 7534 C CA . MET B 1 228 ? -0.932 37.281 14.93 1 97.75 228 MET B CA 1
ATOM 7535 C C . MET B 1 228 ? -0.438 37.344 13.492 1 97.75 228 MET B C 1
ATOM 7537 O O . MET B 1 228 ? -1.219 37.156 12.555 1 97.75 228 MET B O 1
ATOM 7541 N N . TRP B 1 229 ? 0.907 37.625 13.328 1 98.19 229 TRP B N 1
ATOM 7542 C CA . TRP B 1 229 ? 1.457 37.688 11.984 1 98.19 229 TRP B CA 1
ATOM 7543 C C . TRP B 1 229 ? 1.329 36.344 11.281 1 98.19 229 TRP B C 1
ATOM 7545 O O . TRP B 1 229 ? 1.287 36.281 10.047 1 98.19 229 TRP B O 1
ATOM 7555 N N . GLY B 1 230 ? 1.29 35.219 12.039 1 98.25 230 GLY B N 1
ATOM 7556 C CA . GLY B 1 230 ? 1.143 33.906 11.469 1 98.25 230 GLY B CA 1
ATOM 7557 C C . GLY B 1 230 ? -0.207 33.688 10.812 1 98.25 230 GLY B C 1
ATOM 7558 O O . GLY B 1 230 ? -0.359 32.781 9.977 1 98.25 230 GLY B O 1
ATOM 7559 N N . LEU B 1 231 ? -1.188 34.438 11.141 1 98.5 231 LEU B N 1
ATOM 7560 C CA . LEU B 1 231 ? -2.539 34.312 10.609 1 98.5 231 LEU B CA 1
ATOM 7561 C C . LEU B 1 231 ? -2.723 35.188 9.367 1 98.5 231 LEU B C 1
ATOM 7563 O O . LEU B 1 231 ? -3.787 35.156 8.742 1 98.5 231 LEU B O 1
ATOM 7567 N N . GLY B 1 232 ? -1.664 35.938 9.016 1 98.38 232 GLY B N 1
ATOM 7568 C CA . GLY B 1 232 ? -1.68 36.656 7.758 1 98.38 232 GLY B CA 1
ATOM 7569 C C . GLY B 1 232 ? -1.382 35.781 6.559 1 98.38 232 GLY B C 1
ATOM 7570 O O . GLY B 1 232 ? -1.919 34.688 6.445 1 98.38 232 GLY B O 1
ATOM 7571 N N . PHE B 1 233 ? -0.598 36.344 5.617 1 98.44 233 PHE B N 1
ATOM 7572 C CA . PHE B 1 233 ? -0.325 35.625 4.371 1 98.44 233 PHE B CA 1
ATOM 7573 C C . PHE B 1 233 ? 1.147 35.25 4.273 1 98.44 233 PHE B C 1
ATOM 7575 O O . PHE B 1 233 ? 2.021 36.062 4.629 1 98.44 233 PHE B O 1
ATOM 7582 N N . LYS B 1 234 ? 1.422 34 3.867 1 98.44 234 LYS B N 1
ATOM 7583 C CA . LYS B 1 234 ? 2.764 33.469 3.668 1 98.44 234 LYS B CA 1
ATOM 7584 C C . LYS B 1 234 ? 3.002 33.125 2.203 1 98.44 234 LYS B C 1
ATOM 7586 O O . LYS B 1 234 ? 2.148 32.5 1.559 1 98.44 234 LYS B O 1
ATOM 7591 N N . TYR B 1 235 ? 4.137 33.562 1.663 1 98.12 235 TYR B N 1
ATOM 7592 C CA . TYR B 1 235 ? 4.559 33.219 0.312 1 98.12 235 TYR B CA 1
ATOM 7593 C C . TYR B 1 235 ? 5.934 32.562 0.326 1 98.12 235 TYR B C 1
ATOM 7595 O O . TYR B 1 235 ? 6.863 33.062 0.966 1 98.12 235 TYR B O 1
ATOM 7603 N N . ARG B 1 236 ? 6.07 31.453 -0.306 1 97.31 236 ARG B N 1
ATOM 7604 C CA . ARG B 1 236 ? 7.363 30.797 -0.398 1 97.31 236 ARG B CA 1
ATOM 7605 C C . ARG B 1 236 ? 7.934 30.891 -1.81 1 97.31 236 ARG B C 1
ATOM 7607 O O . ARG B 1 236 ? 7.258 30.562 -2.783 1 97.31 236 ARG B O 1
ATOM 7614 N N . VAL B 1 237 ? 9.172 31.266 -1.902 1 96.69 237 VAL B N 1
ATOM 7615 C CA . VAL B 1 237 ? 9.812 31.562 -3.176 1 96.69 237 VAL B CA 1
ATOM 7616 C C . VAL B 1 237 ? 10.398 30.281 -3.773 1 96.69 237 VAL B C 1
ATOM 7618 O O . VAL B 1 237 ? 10.328 29.219 -3.156 1 96.69 237 VAL B O 1
ATOM 7621 N N . LYS B 1 238 ? 10.961 30.422 -4.945 1 94.62 238 LYS B N 1
ATOM 7622 C CA . LYS B 1 238 ? 11.484 29.297 -5.719 1 94.62 238 LYS B CA 1
ATOM 7623 C C . LYS B 1 238 ? 12.602 28.578 -4.965 1 94.62 238 LYS B C 1
ATOM 7625 O O . LYS B 1 238 ? 13.328 29.203 -4.191 1 94.62 238 LYS B O 1
ATOM 7630 N N . GLY B 1 239 ? 12.773 27.312 -5.258 1 93.19 239 GLY B N 1
ATOM 7631 C CA . GLY B 1 239 ? 13.727 26.453 -4.555 1 93.19 239 GLY B CA 1
ATOM 7632 C C . GLY B 1 239 ? 15.164 26.922 -4.703 1 93.19 239 GLY B C 1
ATOM 7633 O O . GLY B 1 239 ? 15.977 26.734 -3.797 1 93.19 239 GLY B O 1
ATOM 7634 N N . ASP B 1 240 ? 15.492 27.484 -5.82 1 91.94 240 ASP B N 1
ATOM 7635 C CA . ASP B 1 240 ? 16.828 27.984 -6.086 1 91.94 240 ASP B CA 1
ATOM 7636 C C . ASP B 1 240 ? 16.859 29.5 -6.098 1 91.94 240 ASP B C 1
ATOM 7638 O O . ASP B 1 240 ? 17.625 30.109 -6.848 1 91.94 240 ASP B O 1
ATOM 7642 N N . ALA B 1 241 ? 16.031 30.109 -5.301 1 94.31 241 ALA B N 1
ATOM 7643 C CA . ALA B 1 241 ? 15.977 31.562 -5.234 1 94.31 241 ALA B CA 1
ATOM 7644 C C . ALA B 1 241 ? 17.297 32.156 -4.762 1 94.31 241 ALA B C 1
ATOM 7646 O O . ALA B 1 241 ? 18.062 31.469 -4.059 1 94.31 241 ALA B O 1
ATOM 7647 N N . THR B 1 242 ? 17.531 33.375 -5.199 1 95.94 242 THR B N 1
ATOM 7648 C CA . THR B 1 242 ? 18.688 34.156 -4.762 1 95.94 242 THR B CA 1
ATOM 7649 C C . THR B 1 242 ? 18.234 35.344 -3.898 1 95.94 242 THR B C 1
ATOM 7651 O O . THR B 1 242 ? 17.031 35.656 -3.824 1 95.94 242 THR B O 1
ATOM 7654 N N . GLN B 1 243 ? 19.25 35.938 -3.283 1 97.69 243 GLN B N 1
ATOM 7655 C CA . GLN B 1 243 ? 18.984 37.156 -2.498 1 97.69 243 GLN B CA 1
ATOM 7656 C C . GLN B 1 243 ? 18.203 38.188 -3.312 1 97.69 243 GLN B C 1
ATOM 7658 O O . GLN B 1 243 ? 17.234 38.75 -2.816 1 97.69 243 GLN B O 1
ATOM 7663 N N . ASP B 1 244 ? 18.531 38.281 -4.535 1 96.62 244 ASP B N 1
ATOM 7664 C CA . ASP B 1 244 ? 17.875 39.281 -5.402 1 96.62 244 ASP B CA 1
ATOM 7665 C C . ASP B 1 244 ? 16.422 38.875 -5.664 1 96.62 244 ASP B C 1
ATOM 7667 O O . ASP B 1 244 ? 15.523 39.719 -5.66 1 96.62 244 ASP B O 1
ATOM 7671 N N . SER B 1 245 ? 16.25 37.688 -5.969 1 95.31 245 SER B N 1
ATOM 7672 C CA . SER B 1 245 ? 14.891 37.25 -6.246 1 95.31 245 SER B CA 1
ATOM 7673 C C . SER B 1 245 ? 14 37.375 -5.02 1 95.31 245 SER B C 1
ATOM 7675 O O . SER B 1 245 ? 12.82 37.719 -5.141 1 95.31 245 SER B O 1
ATOM 7677 N N . VAL B 1 246 ? 14.539 37.125 -3.848 1 98.25 246 VAL B N 1
ATOM 7678 C CA . VAL B 1 246 ? 13.789 37.281 -2.605 1 98.25 246 VAL B CA 1
ATOM 7679 C C . VAL B 1 246 ? 13.398 38.719 -2.418 1 98.25 246 VAL B C 1
ATOM 7681 O O . VAL B 1 246 ? 12.242 39.031 -2.121 1 98.25 246 VAL B O 1
ATOM 7684 N N . MET B 1 247 ? 14.328 39.625 -2.652 1 98.38 247 MET B N 1
ATOM 7685 C CA . MET B 1 247 ? 14.055 41.031 -2.482 1 98.38 247 MET B CA 1
ATOM 7686 C C . MET B 1 247 ? 13.07 41.531 -3.537 1 98.38 247 MET B C 1
ATOM 7688 O O . MET B 1 247 ? 12.258 42.406 -3.266 1 98.38 247 MET B O 1
ATOM 7692 N N . ARG B 1 248 ? 13.156 40.906 -4.672 1 97.44 248 ARG B N 1
ATOM 7693 C CA . ARG B 1 248 ? 12.188 41.25 -5.711 1 97.44 248 ARG B CA 1
ATOM 7694 C C . ARG B 1 248 ? 10.766 40.938 -5.258 1 97.44 248 ARG B C 1
ATOM 7696 O O . ARG B 1 248 ? 9.859 41.75 -5.457 1 97.44 248 ARG B O 1
ATOM 7703 N N . PHE B 1 249 ? 10.57 39.875 -4.684 1 98 249 PHE B N 1
ATOM 7704 C CA . PHE B 1 249 ? 9.242 39.531 -4.195 1 98 249 PHE B CA 1
ATOM 7705 C C . PHE B 1 249 ? 8.82 40.438 -3.047 1 98 249 PHE B C 1
ATOM 7707 O O . PHE B 1 249 ? 7.66 40.844 -2.959 1 98 249 PHE B O 1
ATOM 7714 N N . ALA B 1 250 ? 9.781 40.688 -2.145 1 98.5 250 ALA B N 1
ATOM 7715 C CA . ALA B 1 250 ? 9.484 41.594 -1.04 1 98.5 250 ALA B CA 1
ATOM 7716 C C . ALA B 1 250 ? 8.977 42.938 -1.557 1 98.5 250 ALA B C 1
ATOM 7718 O O . ALA B 1 250 ? 8 43.5 -1.032 1 98.5 250 ALA B O 1
ATOM 7719 N N . ASN B 1 251 ? 9.625 43.438 -2.578 1 98.5 251 ASN B N 1
ATOM 7720 C CA . ASN B 1 251 ? 9.219 44.719 -3.172 1 98.5 251 ASN B CA 1
ATOM 7721 C C . ASN B 1 251 ? 7.898 44.562 -3.928 1 98.5 251 ASN B C 1
ATOM 7723 O O . ASN B 1 251 ? 7.051 45.469 -3.867 1 98.5 251 ASN B O 1
ATOM 7727 N N . TYR B 1 252 ? 7.785 43.531 -4.574 1 98.19 252 TYR B N 1
ATOM 7728 C CA . TYR B 1 252 ? 6.59 43.281 -5.375 1 98.19 252 TYR B CA 1
ATOM 7729 C C . TYR B 1 252 ? 5.332 43.344 -4.516 1 98.19 252 TYR B C 1
ATOM 7731 O O . TYR B 1 252 ? 4.375 44.062 -4.855 1 98.19 252 TYR B O 1
ATOM 7739 N N . PHE B 1 253 ? 5.289 42.688 -3.398 1 98.69 253 PHE B N 1
ATOM 7740 C CA . PHE B 1 253 ? 4.102 42.625 -2.549 1 98.69 253 PHE B CA 1
ATOM 7741 C C . PHE B 1 253 ? 3.764 44.031 -2.014 1 98.69 253 PHE B C 1
ATOM 7743 O O . PHE B 1 253 ? 2.592 44.406 -1.959 1 98.69 253 PHE B O 1
ATOM 7750 N N . ARG B 1 254 ? 4.805 44.781 -1.651 1 98.38 254 ARG B N 1
ATOM 7751 C CA . ARG B 1 254 ? 4.566 46.125 -1.146 1 98.38 254 ARG B CA 1
ATOM 7752 C C . ARG B 1 254 ? 4.113 47.062 -2.266 1 98.38 254 ARG B C 1
ATOM 7754 O O . ARG B 1 254 ? 3.16 47.844 -2.098 1 98.38 254 ARG B O 1
ATOM 7761 N N . GLU B 1 255 ? 4.711 46.969 -3.404 1 98.12 255 GLU B N 1
ATOM 7762 C CA . GLU B 1 255 ? 4.398 47.844 -4.539 1 98.12 255 GLU B CA 1
ATOM 7763 C C . GLU B 1 255 ? 2.979 47.594 -5.047 1 98.12 255 GLU B C 1
ATOM 7765 O O . GLU B 1 255 ? 2.266 48.531 -5.402 1 98.12 255 GLU B O 1
ATOM 7770 N N . LYS B 1 256 ? 2.645 46.344 -5.094 1 98.19 256 LYS B N 1
ATOM 7771 C CA . LYS B 1 256 ? 1.343 45.969 -5.641 1 98.19 256 LYS B CA 1
ATOM 7772 C C . LYS B 1 256 ? 0.268 45.969 -4.559 1 98.19 256 LYS B C 1
ATOM 7774 O O . LYS B 1 256 ? -0.892 45.656 -4.824 1 98.19 256 LYS B O 1
ATOM 7779 N N . GLN B 1 257 ? 0.608 46.281 -3.326 1 97.88 257 GLN B N 1
ATOM 7780 C CA . GLN B 1 257 ? -0.304 46.375 -2.191 1 97.88 257 GLN B CA 1
ATOM 7781 C C . GLN B 1 257 ? -0.997 45.031 -1.941 1 97.88 257 GLN B C 1
ATOM 7783 O O . GLN B 1 257 ? -2.211 45 -1.734 1 97.88 257 GLN B O 1
ATOM 7788 N N . ILE B 1 258 ? -0.294 44 -2.127 1 98.69 258 ILE B N 1
ATOM 7789 C CA . ILE B 1 258 ? -0.712 42.688 -1.725 1 98.69 258 ILE B CA 1
ATOM 7790 C C . ILE B 1 258 ? -0.121 42.344 -0.357 1 98.69 258 ILE B C 1
ATOM 7792 O O . ILE B 1 258 ? 1.1 42.344 -0.182 1 98.69 258 ILE B O 1
ATOM 7796 N N . PRO B 1 259 ? -0.952 42.125 0.624 1 98.69 259 PRO B N 1
ATOM 7797 C CA . PRO B 1 259 ? -0.409 41.812 1.948 1 98.69 259 PRO B CA 1
ATOM 7798 C C . PRO B 1 259 ? 0.479 40.562 1.944 1 98.69 259 PRO B C 1
ATOM 7800 O O . PRO B 1 259 ? 0.188 39.594 1.238 1 98.69 259 PRO B O 1
ATOM 7803 N N . CYS B 1 260 ? 1.542 40.625 2.684 1 98.75 260 CYS B N 1
ATOM 7804 C CA . CYS B 1 260 ? 2.43 39.5 2.912 1 98.75 260 CYS B CA 1
ATOM 7805 C C . CYS B 1 260 ? 3.168 39.625 4.238 1 98.75 260 CYS B C 1
ATOM 7807 O O . CYS B 1 260 ? 3.863 40.625 4.461 1 98.75 260 CYS B O 1
ATOM 7809 N N . ASP B 1 261 ? 3.014 38.688 5.055 1 98.75 261 ASP B N 1
ATOM 7810 C CA . ASP B 1 261 ? 3.605 38.719 6.387 1 98.75 261 ASP B CA 1
ATOM 7811 C C . ASP B 1 261 ? 4.887 37.906 6.449 1 98.75 261 ASP B C 1
ATOM 7813 O O . ASP B 1 261 ? 5.836 38.281 7.141 1 98.75 261 ASP B O 1
ATOM 7817 N N . VAL B 1 262 ? 4.91 36.75 5.766 1 98.69 262 VAL B N 1
ATOM 7818 C CA . VAL B 1 262 ? 6.008 35.781 5.895 1 98.69 262 VAL B CA 1
ATOM 7819 C C . VAL B 1 262 ? 6.551 35.438 4.516 1 98.69 262 VAL B C 1
ATOM 7821 O O . VAL B 1 262 ? 5.785 35.125 3.6 1 98.69 262 VAL B O 1
ATOM 7824 N N . LEU B 1 263 ? 7.824 35.531 4.336 1 98.62 263 LEU B N 1
ATOM 7825 C CA . LEU B 1 263 ? 8.508 35 3.164 1 98.62 263 LEU B CA 1
ATOM 7826 C C . LEU B 1 263 ? 9.273 33.719 3.516 1 98.62 263 LEU B C 1
ATOM 7828 O O . LEU B 1 263 ? 10.094 33.719 4.438 1 98.62 263 LEU B O 1
ATOM 7832 N N . GLY B 1 264 ? 8.914 32.688 2.834 1 98.19 264 GLY B N 1
ATOM 7833 C CA . GLY B 1 264 ? 9.602 31.438 3.027 1 98.19 264 GLY B CA 1
ATOM 7834 C C . GLY B 1 264 ? 10.695 31.188 2.002 1 98.19 264 GLY B C 1
ATOM 7835 O O . GLY B 1 264 ? 10.492 31.406 0.806 1 98.19 264 GLY B O 1
ATOM 7836 N N . LEU B 1 265 ? 11.852 30.781 2.482 1 98.19 265 LEU B N 1
ATOM 7837 C CA . LEU B 1 265 ? 12.945 30.375 1.606 1 98.19 265 LEU B CA 1
ATOM 7838 C C . LEU B 1 265 ? 13.039 28.844 1.521 1 98.19 265 LEU B C 1
ATOM 7840 O O . LEU B 1 265 ? 12.922 28.156 2.535 1 98.19 265 LEU B O 1
ATOM 7844 N N . GLU B 1 266 ? 13.203 28.422 0.379 1 96.12 266 GLU B N 1
ATOM 7845 C CA . GLU B 1 266 ? 13.242 26.984 0.097 1 96.12 266 GLU B CA 1
ATOM 7846 C C . GLU B 1 266 ? 14.672 26.453 0.159 1 96.12 266 GLU B C 1
ATOM 7848 O O . GLU B 1 266 ? 15.578 27.156 0.618 1 96.12 266 GLU B O 1
ATOM 7853 N N . PRO B 1 267 ? 14.914 25.172 -0.187 1 95.12 267 PRO B N 1
ATOM 7854 C CA . PRO B 1 267 ? 16.172 24.5 0.152 1 95.12 267 PRO B CA 1
ATOM 7855 C C . PRO B 1 267 ? 17.406 25.266 -0.342 1 95.12 267 PRO B C 1
ATOM 7857 O O . PRO B 1 267 ? 18.469 25.203 0.279 1 95.12 267 PRO B O 1
ATOM 7860 N N . GLY B 1 268 ? 17.344 26.047 -1.231 1 94.62 268 GLY B N 1
ATOM 7861 C CA . GLY B 1 268 ? 18.469 26.672 -1.907 1 94.62 268 GLY B CA 1
ATOM 7862 C C . GLY B 1 268 ? 19.172 27.703 -1.05 1 94.62 268 GLY B C 1
ATOM 7863 O O . GLY B 1 268 ? 20.266 28.172 -1.392 1 94.62 268 GLY B O 1
ATOM 7864 N N . TRP B 1 269 ? 18.672 28.062 0.147 1 97 269 TRP B N 1
ATOM 7865 C CA . TRP B 1 269 ? 19.344 29.031 1 1 97 269 TRP B CA 1
ATOM 7866 C C . TRP B 1 269 ? 20.609 28.422 1.611 1 97 269 TRP B C 1
ATOM 7868 O O . TRP B 1 269 ? 21.5 29.141 2.051 1 97 269 TRP B O 1
ATOM 7878 N N . GLN B 1 270 ? 20.703 27.062 1.569 1 96.06 270 GLN B N 1
ATOM 7879 C CA . GLN B 1 270 ? 21.797 26.344 2.203 1 96.06 270 GLN B CA 1
ATOM 7880 C C . GLN B 1 270 ? 22.859 25.953 1.183 1 96.06 270 GLN B C 1
ATOM 7882 O O . GLN B 1 270 ? 22.594 25.938 -0.022 1 96.06 270 GLN B O 1
ATOM 7887 N N . THR B 1 271 ? 24.078 25.531 1.668 1 94.69 271 THR B N 1
ATOM 7888 C CA . THR B 1 271 ? 25.156 25.031 0.834 1 94.69 271 THR B CA 1
ATOM 7889 C C . THR B 1 271 ? 24.922 23.594 0.426 1 94.69 271 THR B C 1
ATOM 7891 O O . THR B 1 271 ? 25.406 23.141 -0.619 1 94.69 271 THR B O 1
ATOM 7894 N N . ALA B 1 272 ? 24.172 22.844 1.245 1 93.38 272 ALA B N 1
ATOM 7895 C CA . ALA B 1 272 ? 23.734 21.469 0.981 1 93.38 272 ALA B CA 1
ATOM 7896 C C . ALA B 1 272 ? 22.328 21.234 1.527 1 93.38 272 ALA B C 1
ATOM 7898 O O . ALA B 1 272 ? 21.984 21.734 2.605 1 93.38 272 ALA B O 1
ATOM 7899 N N . THR B 1 273 ? 21.562 20.422 0.767 1 93.12 273 THR B N 1
ATOM 7900 C CA . THR B 1 273 ? 20.156 20.422 1.135 1 93.12 273 THR B CA 1
ATOM 7901 C C . THR B 1 273 ? 19.656 18.984 1.309 1 93.12 273 THR B C 1
ATOM 7903 O O . THR B 1 273 ? 18.641 18.75 1.978 1 93.12 273 THR B O 1
ATOM 7906 N N . TYR B 1 274 ? 20.156 17.938 0.764 1 91.25 274 TYR B N 1
ATOM 7907 C CA . TYR B 1 274 ? 19.734 16.547 0.863 1 91.25 274 TYR B CA 1
ATOM 7908 C C . TYR B 1 274 ? 20.922 15.625 1.039 1 91.25 274 TYR B C 1
ATOM 7910 O O . TYR B 1 274 ? 21.219 14.797 0.172 1 91.25 274 TYR B O 1
ATOM 7918 N N . SER B 1 275 ? 21.453 15.867 2.225 1 93.31 275 SER B N 1
ATOM 7919 C CA . SER B 1 275 ? 20.938 16.359 3.502 1 93.31 275 SER B CA 1
ATOM 7920 C C . SER B 1 275 ? 21.406 17.781 3.771 1 93.31 275 SER B C 1
ATOM 7922 O O . SER B 1 275 ? 22 18.422 2.906 1 93.31 275 SER B O 1
ATOM 7924 N N . CYS B 1 276 ? 21.094 18.281 5.043 1 96.81 276 CYS B N 1
ATOM 7925 C CA . CYS B 1 276 ? 21.172 19.719 5.281 1 96.81 276 CYS B CA 1
ATOM 7926 C C . CYS B 1 276 ? 22.5 20.094 5.922 1 96.81 276 CYS B C 1
ATOM 7928 O O . CYS B 1 276 ? 22.953 19.438 6.871 1 96.81 276 CYS B O 1
ATOM 7930 N N . SER B 1 277 ? 23.141 21.234 5.438 1 96.31 277 SER B N 1
ATOM 7931 C CA . SER B 1 277 ? 24.328 21.812 6.055 1 96.31 277 SER B CA 1
ATOM 7932 C C . SER B 1 277 ? 23.953 22.844 7.109 1 96.31 277 SER B C 1
ATOM 7934 O O . SER B 1 277 ? 24.75 23.125 8.016 1 96.31 277 SER B O 1
ATOM 7936 N N . TYR B 1 278 ? 22.797 23.547 6.996 1 97.75 278 TYR B N 1
ATOM 7937 C CA . TYR B 1 278 ? 22.281 24.641 7.824 1 97.75 278 TYR B CA 1
ATOM 7938 C C . TYR B 1 278 ? 23.141 25.891 7.684 1 97.75 278 TYR B C 1
ATOM 7940 O O . TYR B 1 278 ? 23.141 26.75 8.562 1 97.75 278 TYR B O 1
ATOM 7948 N N . ARG B 1 279 ? 23.859 25.984 6.59 1 96.62 279 ARG B N 1
ATOM 7949 C CA . ARG B 1 279 ? 24.719 27.125 6.312 1 96.62 279 ARG B CA 1
ATOM 7950 C C . ARG B 1 279 ? 24.219 27.891 5.086 1 96.62 279 ARG B C 1
ATOM 7952 O O . ARG B 1 279 ? 23.875 27.297 4.066 1 96.62 279 ARG B O 1
ATOM 7959 N N . TRP B 1 280 ? 24.266 29.203 5.25 1 97.5 280 TRP B N 1
ATOM 7960 C CA . TRP B 1 280 ? 23.875 30.047 4.125 1 97.5 280 TRP B CA 1
ATOM 7961 C C . TRP B 1 280 ? 24.797 29.844 2.934 1 97.5 280 TRP B C 1
ATOM 7963 O O . TRP B 1 280 ? 26.016 29.719 3.096 1 97.5 280 TRP B O 1
ATOM 7973 N N . SER B 1 281 ? 24.219 29.766 1.803 1 95.75 281 SER B N 1
ATOM 7974 C CA . SER B 1 281 ? 25 29.75 0.569 1 95.75 281 SER B CA 1
ATOM 7975 C C . SER B 1 281 ? 25.516 31.141 0.221 1 95.75 281 SER B C 1
ATOM 7977 O O . SER B 1 281 ? 24.734 32.031 -0.15 1 95.75 281 SER B O 1
ATOM 7979 N N . ASP B 1 282 ? 26.734 31.281 0.128 1 94.56 282 ASP B N 1
ATOM 7980 C CA . ASP B 1 282 ? 27.328 32.562 -0.217 1 94.56 282 ASP B CA 1
ATOM 7981 C C . ASP B 1 282 ? 27.109 32.906 -1.69 1 94.56 282 ASP B C 1
ATOM 7983 O O . ASP B 1 282 ? 27.078 34.094 -2.072 1 94.56 282 ASP B O 1
ATOM 7987 N N . ASP B 1 283 ? 26.938 31.891 -2.438 1 94.25 283 ASP B N 1
ATOM 7988 C CA . ASP B 1 283 ? 26.703 32.094 -3.867 1 94.25 283 ASP B CA 1
ATOM 7989 C C . ASP B 1 283 ? 25.328 32.688 -4.125 1 94.25 283 ASP B C 1
ATOM 7991 O O . ASP B 1 283 ? 25.203 33.594 -4.945 1 94.25 283 ASP B O 1
ATOM 7995 N N . ARG B 1 284 ? 24.375 32.281 -3.383 1 96.19 284 ARG B N 1
ATOM 7996 C CA . ARG B 1 284 ? 23 32.688 -3.639 1 96.19 284 ARG B CA 1
ATOM 7997 C C . ARG B 1 284 ? 22.609 33.844 -2.705 1 96.19 284 ARG B C 1
ATOM 7999 O O . ARG B 1 284 ? 21.75 34.656 -3.047 1 96.19 284 ARG B O 1
ATOM 8006 N N . PHE B 1 285 ? 23.297 33.844 -1.545 1 98 285 PHE B N 1
ATOM 8007 C CA . PHE B 1 285 ? 22.984 34.844 -0.536 1 98 285 PHE B CA 1
ATOM 8008 C C . PHE B 1 285 ? 24.266 35.469 0.021 1 98 285 PHE B C 1
ATOM 8010 O O . PHE B 1 285 ? 24.547 35.344 1.213 1 98 285 PHE B O 1
ATOM 8017 N N . PRO B 1 286 ? 24.891 36.281 -0.685 1 97.12 286 PRO B N 1
ATOM 8018 C CA . PRO B 1 286 ? 26.188 36.812 -0.289 1 97.12 286 PRO B CA 1
ATOM 8019 C C . PRO B 1 286 ? 26.109 37.781 0.884 1 97.12 286 PRO B C 1
ATOM 8021 O O . PRO B 1 286 ? 27.078 37.938 1.626 1 97.12 286 PRO B O 1
ATOM 8024 N N . ARG B 1 287 ? 25 38.469 1.051 1 97.94 287 ARG B N 1
ATOM 8025 C CA . ARG B 1 287 ? 24.766 39.406 2.141 1 97.94 287 ARG B CA 1
ATOM 8026 C C . ARG B 1 287 ? 23.453 39.094 2.852 1 97.94 287 ARG B C 1
ATOM 8028 O O . ARG B 1 287 ? 22.609 39.969 2.998 1 97.94 287 ARG B O 1
ATOM 8035 N N . HIS B 1 288 ? 23.359 37.906 3.338 1 98.12 288 HIS B N 1
ATOM 8036 C CA . HIS B 1 288 ? 22.094 37.438 3.867 1 98.12 288 HIS B CA 1
ATOM 8037 C C . HIS B 1 288 ? 21.688 38.219 5.105 1 98.12 288 HIS B C 1
ATOM 8039 O O . HIS B 1 288 ? 20.484 38.438 5.336 1 98.12 288 HIS B O 1
ATOM 8045 N N . LYS B 1 289 ? 22.641 38.719 5.93 1 98 289 LYS B N 1
ATOM 8046 C CA . LYS B 1 289 ? 22.297 39.5 7.121 1 98 289 LYS B CA 1
ATOM 8047 C C . LYS B 1 289 ? 21.641 40.812 6.746 1 98 289 LYS B C 1
ATOM 8049 O O . LYS B 1 289 ? 20.672 41.25 7.375 1 98 289 LYS B O 1
ATOM 8054 N N . GLU B 1 290 ? 22.203 41.406 5.742 1 98 290 GLU B N 1
ATOM 8055 C CA . GLU B 1 290 ? 21.609 42.656 5.242 1 98 290 GLU B CA 1
ATOM 8056 C C . GLU B 1 290 ? 20.219 42.406 4.688 1 98 290 GLU B C 1
ATOM 8058 O O . GLU B 1 290 ? 19.312 43.219 4.898 1 98 290 GLU B O 1
ATOM 8063 N N . MET B 1 291 ? 20.094 41.375 3.979 1 98.56 291 MET B N 1
ATOM 8064 C CA . MET B 1 291 ? 18.781 41 3.443 1 98.56 291 MET B CA 1
ATOM 8065 C C . MET B 1 291 ? 17.766 40.812 4.566 1 98.56 291 MET B C 1
ATOM 8067 O O . MET B 1 291 ? 16.656 41.344 4.496 1 98.56 291 MET B O 1
ATOM 8071 N N . LEU B 1 292 ? 18.188 40.125 5.605 1 98.56 292 LEU B N 1
ATOM 8072 C CA . LEU B 1 292 ? 17.281 39.875 6.727 1 98.56 292 LEU B CA 1
ATOM 8073 C C . LEU B 1 292 ? 16.875 41.156 7.414 1 98.56 292 LEU B C 1
ATOM 8075 O O . LEU B 1 292 ? 15.719 41.344 7.793 1 98.56 292 LEU B O 1
ATOM 8079 N N . ASP B 1 293 ? 17.797 42.062 7.531 1 98 293 ASP B N 1
ATOM 8080 C CA . ASP B 1 293 ? 17.516 43.375 8.117 1 98 293 ASP B CA 1
ATOM 8081 C C . ASP B 1 293 ? 16.5 44.156 7.27 1 98 293 ASP B C 1
ATOM 8083 O O . ASP B 1 293 ? 15.57 44.75 7.797 1 98 293 ASP B O 1
ATOM 8087 N N . GLN B 1 294 ? 16.75 44.125 6.02 1 98.25 294 GLN B N 1
ATOM 8088 C CA . GLN B 1 294 ? 15.852 44.812 5.105 1 98.25 294 GLN B CA 1
ATOM 8089 C C . GLN B 1 294 ? 14.453 44.219 5.137 1 98.25 294 GLN B C 1
ATOM 8091 O O . GLN B 1 294 ? 13.453 44.969 5.109 1 98.25 294 GLN B O 1
ATOM 8096 N N . LEU B 1 295 ? 14.398 42.969 5.117 1 98.69 295 LEU B N 1
ATOM 8097 C CA . LEU B 1 295 ? 13.109 42.281 5.172 1 98.69 295 LEU B CA 1
ATOM 8098 C C . LEU B 1 295 ? 12.367 42.625 6.461 1 98.69 295 LEU B C 1
ATOM 8100 O O . LEU B 1 295 ? 11.156 42.875 6.441 1 98.69 295 LEU B O 1
ATOM 8104 N N . GLN B 1 296 ? 13.094 42.625 7.535 1 97.19 296 GLN B N 1
ATOM 8105 C CA . GLN B 1 296 ? 12.5 43 8.812 1 97.19 296 GLN B CA 1
ATOM 8106 C C . GLN B 1 296 ? 11.945 44.438 8.758 1 97.19 296 GLN B C 1
ATOM 8108 O O . GLN B 1 296 ? 10.844 44.688 9.242 1 97.19 296 GLN B O 1
ATOM 8113 N N . GLN B 1 297 ? 12.688 45.281 8.188 1 96.81 297 GLN B N 1
ATOM 8114 C CA . GLN B 1 297 ? 12.281 46.688 8.078 1 96.81 297 GLN B CA 1
ATOM 8115 C C . GLN B 1 297 ? 11.023 46.812 7.227 1 96.81 297 GLN B C 1
ATOM 8117 O O . GLN B 1 297 ? 10.195 47.688 7.469 1 96.81 297 GLN B O 1
ATOM 8122 N N . LYS B 1 298 ? 10.945 45.938 6.324 1 97.5 298 LYS B N 1
ATOM 8123 C CA . LYS B 1 298 ? 9.789 45.969 5.426 1 97.5 298 LYS B CA 1
ATOM 8124 C C . LYS B 1 298 ? 8.609 45.219 6.02 1 97.5 298 LYS B C 1
ATOM 8126 O O . LYS B 1 298 ? 7.559 45.094 5.387 1 97.5 298 LYS B O 1
ATOM 8131 N N . GLY B 1 299 ? 8.805 44.625 7.242 1 97.25 299 GLY B N 1
ATOM 8132 C CA . GLY B 1 299 ? 7.703 44 7.957 1 97.25 299 GLY B CA 1
ATOM 8133 C C . GLY B 1 299 ? 7.594 42.5 7.684 1 97.25 299 GLY B C 1
ATOM 8134 O O . GLY B 1 299 ? 6.602 41.875 8.047 1 97.25 299 GLY B O 1
ATOM 8135 N N . TYR B 1 300 ? 8.594 41.938 7.016 1 98.56 300 TYR B N 1
ATOM 8136 C CA . TYR B 1 300 ? 8.531 40.5 6.684 1 98.56 300 TYR B CA 1
ATOM 8137 C C . TYR B 1 300 ? 9.117 39.656 7.809 1 98.56 300 TYR B C 1
ATOM 8139 O O . TYR B 1 300 ? 10.117 40.031 8.422 1 98.56 300 TYR B O 1
ATOM 8147 N N . LYS B 1 301 ? 8.422 38.594 8.156 1 98.31 301 LYS B N 1
ATOM 8148 C CA . LYS B 1 301 ? 9.016 37.469 8.859 1 98.31 301 LYS B CA 1
ATOM 8149 C C . LYS B 1 301 ? 9.625 36.469 7.879 1 98.31 301 LYS B C 1
ATOM 8151 O O . LYS B 1 301 ? 9.109 36.281 6.773 1 98.31 301 LYS B O 1
ATOM 8156 N N . VAL B 1 302 ? 10.734 35.844 8.25 1 98.75 302 VAL B N 1
ATOM 8157 C CA . VAL B 1 302 ? 11.406 34.906 7.352 1 98.75 302 VAL B CA 1
ATOM 8158 C C . VAL B 1 302 ? 11.289 33.5 7.895 1 98.75 302 VAL B C 1
ATOM 8160 O O . VAL B 1 302 ? 11.531 33.25 9.078 1 98.75 302 VAL B O 1
ATOM 8163 N N . ASN B 1 303 ? 10.844 32.594 7.082 1 98.56 303 ASN B N 1
ATOM 8164 C CA . ASN B 1 303 ? 10.727 31.156 7.359 1 98.56 303 ASN B CA 1
ATOM 8165 C C . ASN B 1 303 ? 11.703 30.344 6.52 1 98.56 303 ASN B C 1
ATOM 8167 O O . ASN B 1 303 ? 11.656 30.375 5.289 1 98.56 303 ASN B O 1
ATOM 8171 N N . LEU B 1 304 ? 12.594 29.516 7.105 1 98.62 304 LEU B N 1
ATOM 8172 C CA . LEU B 1 304 ? 13.609 28.75 6.383 1 98.62 304 LEU B CA 1
ATOM 8173 C C . LEU B 1 304 ? 13.195 27.281 6.25 1 98.62 304 LEU B C 1
ATOM 8175 O O . LEU B 1 304 ? 12.742 26.672 7.219 1 98.62 304 LEU B O 1
ATOM 8179 N N . TRP B 1 305 ? 13.367 26.812 5.055 1 97.88 305 TRP B N 1
ATOM 8180 C CA . TRP B 1 305 ? 13.195 25.375 4.824 1 97.88 305 TRP B CA 1
ATOM 8181 C C . TRP B 1 305 ? 14.391 24.594 5.355 1 97.88 305 TRP B C 1
ATOM 8183 O O . TRP B 1 305 ? 15.539 25.016 5.199 1 97.88 305 TRP B O 1
ATOM 8193 N N . GLU B 1 306 ? 14.148 23.453 5.961 1 98.19 306 GLU B N 1
ATOM 8194 C CA . GLU B 1 306 ? 15.195 22.484 6.285 1 98.19 306 GLU B CA 1
ATOM 8195 C C . GLU B 1 306 ? 14.594 21.109 6.605 1 98.19 306 GLU B C 1
ATOM 8197 O O . GLU B 1 306 ? 13.375 20.938 6.57 1 98.19 306 GLU B O 1
ATOM 8202 N N . HIS B 1 307 ? 15.375 20.141 6.742 1 97.88 307 HIS B N 1
ATOM 8203 C CA . HIS B 1 307 ? 15.031 18.891 7.422 1 97.88 307 HIS B CA 1
ATOM 8204 C C . HIS B 1 307 ? 16.078 18.516 8.461 1 97.88 307 HIS B C 1
ATOM 8206 O O . HIS B 1 307 ? 17.109 19.203 8.586 1 97.88 307 HIS B O 1
ATOM 8212 N N . ALA B 1 308 ? 15.852 17.484 9.188 1 98.56 308 ALA B N 1
ATOM 8213 C CA . ALA B 1 308 ? 16.641 17.219 10.391 1 98.56 308 ALA B CA 1
ATOM 8214 C C . ALA B 1 308 ? 17.875 16.391 10.062 1 98.56 308 ALA B C 1
ATOM 8216 O O . ALA B 1 308 ? 18.719 16.172 10.93 1 98.56 308 ALA B O 1
ATOM 8217 N N . TYR B 1 309 ? 18.047 15.859 8.844 1 97.44 309 TYR B N 1
ATOM 8218 C CA . TYR B 1 309 ? 19.172 15 8.492 1 97.44 309 TYR B CA 1
ATOM 8219 C C . TYR B 1 309 ? 20.422 15.836 8.219 1 97.44 309 TYR B C 1
ATOM 8221 O O . TYR B 1 309 ? 20.391 16.75 7.398 1 97.44 309 TYR B O 1
ATOM 8229 N N . VAL B 1 310 ? 21.484 15.469 8.836 1 97.62 310 VAL B N 1
ATOM 8230 C CA . VAL B 1 310 ? 22.625 16.375 8.953 1 97.62 310 VAL B CA 1
ATOM 8231 C C . VAL B 1 310 ? 23.734 15.953 7.973 1 97.62 310 VAL B C 1
ATOM 8233 O O . VAL B 1 310 ? 24.359 14.914 8.156 1 97.62 310 VAL B O 1
ATOM 8236 N N . HIS B 1 311 ? 24 16.797 7.09 1 95.69 311 HIS B N 1
ATOM 8237 C CA . HIS B 1 311 ? 24.969 16.578 6.031 1 95.69 311 HIS B CA 1
ATOM 8238 C C . HIS B 1 311 ? 26.391 16.5 6.598 1 95.69 311 HIS B C 1
ATOM 8240 O O . HIS B 1 311 ? 26.688 17.109 7.617 1 95.69 311 HIS B O 1
ATOM 8246 N N . PRO B 1 312 ? 27.281 15.805 5.918 1 93.94 312 PRO B N 1
ATOM 8247 C CA . PRO B 1 312 ? 28.672 15.68 6.375 1 93.94 312 PRO B CA 1
ATOM 8248 C C . PRO B 1 312 ? 29.359 17.031 6.512 1 93.94 312 PRO B C 1
ATOM 8250 O O . PRO B 1 312 ? 30.25 17.188 7.355 1 93.94 312 PRO B O 1
ATOM 8253 N N . SER B 1 313 ? 28.953 18.047 5.77 1 93.94 313 SER B N 1
ATOM 8254 C CA . SER B 1 313 ? 29.625 19.344 5.773 1 93.94 313 SER B CA 1
ATOM 8255 C C . SER B 1 313 ? 29.062 20.25 6.863 1 93.94 313 SER B C 1
ATOM 8257 O O . SER B 1 313 ? 29.547 21.359 7.074 1 93.94 313 SER B O 1
ATOM 8259 N N . SER B 1 314 ? 28.047 19.812 7.57 1 96.88 314 SER B N 1
ATOM 8260 C CA . SER B 1 314 ? 27.453 20.625 8.617 1 96.88 314 SER B CA 1
ATOM 8261 C C . SER B 1 314 ? 28.422 20.844 9.773 1 96.88 314 SER B C 1
ATOM 8263 O O . SER B 1 314 ? 29.156 19.922 10.156 1 96.88 314 SER B O 1
ATOM 8265 N N . PRO B 1 315 ? 28.375 22.062 10.422 1 97 315 PRO B N 1
ATOM 8266 C CA . PRO B 1 315 ? 29.266 22.328 11.562 1 97 315 PRO B CA 1
ATOM 8267 C C . PRO B 1 315 ? 28.938 21.453 12.773 1 97 315 PRO B C 1
ATOM 8269 O O . PRO B 1 315 ? 29.781 21.297 13.664 1 97 315 PRO B O 1
ATOM 8272 N N . ILE B 1 316 ? 27.797 20.844 12.82 1 98.06 316 ILE B N 1
ATOM 8273 C CA . ILE B 1 316 ? 27.422 20.125 14.023 1 98.06 316 ILE B CA 1
ATOM 8274 C C . ILE B 1 316 ? 27.531 18.609 13.773 1 98.06 316 ILE B C 1
ATOM 8276 O O . ILE B 1 316 ? 27.203 17.812 14.648 1 98.06 316 ILE B O 1
ATOM 8280 N N . ARG B 1 317 ? 27.984 18.234 12.609 1 96.19 317 ARG B N 1
ATOM 8281 C CA . ARG B 1 317 ? 28.016 16.828 12.219 1 96.19 317 ARG B CA 1
ATOM 8282 C C . ARG B 1 317 ? 28.812 16 13.219 1 96.19 317 ARG B C 1
ATOM 8284 O O . ARG B 1 317 ? 28.328 14.992 13.734 1 96.19 317 ARG B O 1
ATOM 8291 N N . LYS B 1 318 ? 30.047 16.375 13.531 1 96.12 318 LYS B N 1
ATOM 8292 C CA . LYS B 1 318 ? 30.953 15.609 14.383 1 96.12 318 LYS B CA 1
ATOM 8293 C C . LYS B 1 318 ? 30.391 15.453 15.789 1 96.12 318 LYS B C 1
ATOM 8295 O O . LYS B 1 318 ? 30.375 14.359 16.344 1 96.12 318 LYS B O 1
ATOM 8300 N N . ALA B 1 319 ? 29.906 16.516 16.312 1 97.88 319 ALA B N 1
ATOM 8301 C CA . ALA B 1 319 ? 29.406 16.516 17.688 1 97.88 319 ALA B CA 1
ATOM 8302 C C . ALA B 1 319 ? 28.125 15.672 17.797 1 97.88 319 ALA B C 1
ATOM 8304 O O . ALA B 1 319 ? 27.859 15.07 18.844 1 97.88 319 ALA B O 1
ATOM 8305 N N . LEU B 1 320 ? 27.375 15.562 16.719 1 98.06 320 LEU B N 1
ATOM 8306 C CA . LEU B 1 320 ? 26.047 14.961 16.75 1 98.06 320 LEU B CA 1
ATOM 8307 C C . LEU B 1 320 ? 26.109 13.461 16.484 1 98.06 320 LEU B C 1
ATOM 8309 O O . LEU B 1 320 ? 25.188 12.719 16.828 1 98.06 320 LEU B O 1
ATOM 8313 N N . GLU B 1 321 ? 27.109 12.961 15.906 1 96.94 321 GLU B N 1
ATOM 8314 C CA . GLU B 1 321 ? 27.219 11.602 15.398 1 96.94 321 GLU B CA 1
ATOM 8315 C C . GLU B 1 321 ? 26.969 10.578 16.5 1 96.94 321 GLU B C 1
ATOM 8317 O O . GLU B 1 321 ? 26.203 9.617 16.297 1 96.94 321 GLU B O 1
ATOM 8322 N N . PRO B 1 322 ? 27.516 10.758 17.766 1 97.38 322 PRO B N 1
ATOM 8323 C CA . PRO B 1 322 ? 27.281 9.758 18.797 1 97.38 322 PRO B CA 1
ATOM 8324 C C . PRO B 1 322 ? 25.828 9.703 19.266 1 97.38 322 PRO B C 1
ATOM 8326 O O . PRO B 1 322 ? 25.422 8.758 19.938 1 97.38 322 PRO B O 1
ATOM 8329 N N . TYR B 1 323 ? 25.109 10.703 18.906 1 98.5 323 TYR B N 1
ATOM 8330 C CA . TYR B 1 323 ? 23.734 10.82 19.375 1 98.5 323 TYR B CA 1
ATOM 8331 C C . TYR B 1 323 ? 22.766 10.719 18.203 1 98.5 323 TYR B C 1
ATOM 8333 O O . TYR B 1 323 ? 21.719 11.375 18.203 1 98.5 323 TYR B O 1
ATOM 8341 N N . SER B 1 324 ? 23.141 9.961 17.188 1 98.44 324 SER B N 1
ATOM 8342 C CA . SER B 1 324 ? 22.328 9.75 16 1 98.44 324 SER B CA 1
ATOM 8343 C C . SER B 1 324 ? 22.062 8.266 15.758 1 98.44 324 SER B C 1
ATOM 8345 O O . SER B 1 324 ? 22.766 7.41 16.328 1 98.44 324 SER B O 1
ATOM 8347 N N . GLY B 1 325 ? 21.062 7.961 14.969 1 98.31 325 GLY B N 1
ATOM 8348 C CA . GLY B 1 325 ? 20.75 6.586 14.625 1 98.31 325 GLY B CA 1
ATOM 8349 C C . GLY B 1 325 ? 21.828 5.91 13.812 1 98.31 325 GLY B C 1
ATOM 8350 O O . GLY B 1 325 ? 22.766 6.566 13.352 1 98.31 325 GLY B O 1
ATOM 8351 N N . ASP B 1 326 ? 21.688 4.617 13.617 1 97 326 ASP B N 1
ATOM 8352 C CA . ASP B 1 326 ? 22.766 3.84 13.031 1 97 326 ASP B CA 1
ATOM 8353 C C . ASP B 1 326 ? 22.609 3.727 11.516 1 97 326 ASP B C 1
ATOM 8355 O O . ASP B 1 326 ? 23.406 3.055 10.852 1 97 326 ASP B O 1
ATOM 8359 N N . PHE B 1 327 ? 21.578 4.324 10.953 1 96.69 327 PHE B N 1
ATOM 8360 C CA . PHE B 1 327 ? 21.438 4.426 9.508 1 96.69 327 PHE B CA 1
ATOM 8361 C C . PHE B 1 327 ? 21.438 5.883 9.062 1 96.69 327 PHE B C 1
ATOM 8363 O O . PHE B 1 327 ? 21.031 6.77 9.812 1 96.69 327 PHE B O 1
ATOM 8370 N N . LEU B 1 328 ? 21.844 6.113 7.832 1 95.12 328 LEU B N 1
ATOM 8371 C CA . LEU B 1 328 ? 21.891 7.449 7.246 1 95.12 328 LEU B CA 1
ATOM 8372 C C . LEU B 1 328 ? 20.656 7.707 6.391 1 95.12 328 LEU B C 1
ATOM 8374 O O . LEU B 1 328 ? 20 6.766 5.934 1 95.12 328 LEU B O 1
ATOM 8378 N N . VAL B 1 329 ? 20.312 8.914 6.262 1 95.44 329 VAL B N 1
ATOM 8379 C CA . VAL B 1 329 ? 19.344 9.398 5.285 1 95.44 329 VAL B CA 1
ATOM 8380 C C . VAL B 1 329 ? 19.984 10.43 4.371 1 95.44 329 VAL B C 1
ATOM 8382 O O . VAL B 1 329 ? 20.453 11.477 4.836 1 95.44 329 VAL B O 1
ATOM 8385 N N . TRP B 1 330 ? 20.016 10.172 3.086 1 91.69 330 TRP B N 1
ATOM 8386 C CA . TRP B 1 330 ? 20.719 11.016 2.131 1 91.69 330 TRP B CA 1
ATOM 8387 C C . TRP B 1 330 ? 22.125 11.359 2.641 1 91.69 330 TRP B C 1
ATOM 8389 O O . TRP B 1 330 ? 22.516 12.531 2.656 1 91.69 330 TRP B O 1
ATOM 8399 N N . ASN B 1 331 ? 22.828 10.406 3.139 1 91 331 ASN B N 1
ATOM 8400 C CA . ASN B 1 331 ? 24.172 10.516 3.68 1 91 331 ASN B CA 1
ATOM 8401 C C . ASN B 1 331 ? 24.203 11.414 4.918 1 91 331 ASN B C 1
ATOM 8403 O O . ASN B 1 331 ? 25.281 11.859 5.336 1 91 331 ASN B O 1
ATOM 8407 N N . GLY B 1 332 ? 23.047 11.766 5.449 1 95.31 332 GLY B N 1
ATOM 8408 C CA . GLY B 1 332 ? 22.953 12.602 6.637 1 95.31 332 GLY B CA 1
ATOM 8409 C C . GLY B 1 332 ? 22.641 11.82 7.898 1 95.31 332 GLY B C 1
ATOM 8410 O O . GLY B 1 332 ? 21.938 10.812 7.848 1 95.31 332 GLY B O 1
ATOM 8411 N N . LEU B 1 333 ? 23.172 12.32 9.031 1 97.44 333 LEU B N 1
ATOM 8412 C CA . LEU B 1 333 ? 22.859 11.75 10.336 1 97.44 333 LEU B CA 1
ATOM 8413 C C . LEU B 1 333 ? 21.391 11.969 10.688 1 97.44 333 LEU B C 1
ATOM 8415 O O . LEU B 1 333 ? 20.812 12.992 10.32 1 97.44 333 LEU B O 1
ATOM 8419 N N . VAL B 1 334 ? 20.812 11.023 11.391 1 98.56 334 VAL B N 1
ATOM 8420 C CA . VAL B 1 334 ? 19.469 11.164 11.93 1 98.56 334 VAL B CA 1
ATOM 8421 C C . VAL B 1 334 ? 19.547 11.414 13.438 1 98.56 334 VAL B C 1
ATOM 8423 O O . VAL B 1 334 ? 19.672 10.477 14.227 1 98.56 334 VAL B O 1
ATOM 8426 N N . PRO B 1 335 ? 19.359 12.633 13.859 1 98.75 335 PRO B N 1
ATOM 8427 C CA . PRO B 1 335 ? 19.516 12.938 15.281 1 98.75 335 PRO B CA 1
ATOM 8428 C C . PRO B 1 335 ? 18.469 12.242 16.156 1 98.75 335 PRO B C 1
ATOM 8430 O O . PRO B 1 335 ? 17.297 12.156 15.766 1 98.75 335 PRO B O 1
ATOM 8433 N N . ASP B 1 336 ? 18.891 11.719 17.281 1 98.75 336 ASP B N 1
ATOM 8434 C CA . ASP B 1 336 ? 17.984 11.195 18.312 1 98.75 336 ASP B CA 1
ATOM 8435 C C . ASP B 1 336 ? 17.578 12.297 19.281 1 98.75 336 ASP B C 1
ATOM 8437 O O . ASP B 1 336 ? 18.156 12.43 20.359 1 98.75 336 ASP B O 1
ATOM 8441 N N . PHE B 1 337 ? 16.5 12.953 19.016 1 98.75 337 PHE B N 1
ATOM 8442 C CA . PHE B 1 337 ? 16.078 14.133 19.766 1 98.75 337 PHE B CA 1
ATOM 8443 C C . PHE B 1 337 ? 15.555 13.742 21.141 1 98.75 337 PHE B C 1
ATOM 8445 O O . PHE B 1 337 ? 15.234 14.609 21.953 1 98.75 337 PHE B O 1
ATOM 8452 N N . ILE B 1 338 ? 15.438 12.445 21.406 1 98.31 338 ILE B N 1
ATOM 8453 C CA . ILE B 1 338 ? 15.109 12.008 22.75 1 98.31 338 ILE B CA 1
ATOM 8454 C C . ILE B 1 338 ? 16.297 12.25 23.688 1 98.31 338 ILE B C 1
ATOM 8456 O O . ILE B 1 338 ? 16.125 12.531 24.875 1 98.31 338 ILE B O 1
ATOM 8460 N N . GLN B 1 339 ? 17.5 12.219 23.109 1 97.69 339 GLN B N 1
ATOM 8461 C CA . GLN B 1 339 ? 18.719 12.484 23.859 1 97.69 339 GLN B CA 1
ATOM 8462 C C . GLN B 1 339 ? 18.906 13.977 24.094 1 97.69 339 GLN B C 1
ATOM 8464 O O . GLN B 1 339 ? 18.953 14.758 23.125 1 97.69 339 GLN B O 1
ATOM 8469 N N . PRO B 1 340 ? 19.156 14.367 25.312 1 97.81 340 PRO B N 1
ATOM 8470 C CA . PRO B 1 340 ? 19.375 15.789 25.594 1 97.81 340 PRO B CA 1
ATOM 8471 C C . PRO B 1 340 ? 20.562 16.375 24.844 1 97.81 340 PRO B C 1
ATOM 8473 O O . PRO B 1 340 ? 20.547 17.547 24.453 1 97.81 340 PRO B O 1
ATOM 8476 N N . GLU B 1 341 ? 21.578 15.523 24.625 1 98.44 341 GLU B N 1
ATOM 8477 C CA . GLU B 1 341 ? 22.766 16 23.922 1 98.44 341 GLU B CA 1
ATOM 8478 C C . GLU B 1 341 ? 22.453 16.375 22.484 1 98.44 341 GLU B C 1
ATOM 8480 O O . GLU B 1 341 ? 22.875 17.422 22 1 98.44 341 GLU B O 1
ATOM 8485 N N . ALA B 1 342 ? 21.75 15.484 21.828 1 98.62 342 ALA B N 1
ATOM 8486 C CA . ALA B 1 342 ? 21.375 15.766 20.438 1 98.62 342 ALA B CA 1
ATOM 8487 C C . ALA B 1 342 ? 20.5 17 20.344 1 98.62 342 ALA B C 1
ATOM 8489 O O . ALA B 1 342 ? 20.672 17.844 19.453 1 98.62 342 ALA B O 1
ATOM 8490 N N . HIS B 1 343 ? 19.547 17.062 21.266 1 98.31 343 HIS B N 1
ATOM 8491 C CA . HIS B 1 343 ? 18.672 18.234 21.344 1 98.31 343 HIS B CA 1
ATOM 8492 C C . HIS B 1 343 ? 19.484 19.516 21.5 1 98.31 343 HIS B C 1
ATOM 8494 O O . HIS B 1 343 ? 19.266 20.484 20.75 1 98.31 343 HIS B O 1
ATOM 8500 N N . LYS B 1 344 ? 20.375 19.531 22.391 1 98.44 344 LYS B N 1
ATOM 8501 C CA . LYS B 1 344 ? 21.156 20.719 22.688 1 98.44 344 LYS B CA 1
ATOM 8502 C C . LYS B 1 344 ? 22.047 21.125 21.516 1 98.44 344 LYS B C 1
ATOM 8504 O O . LYS B 1 344 ? 22.094 22.281 21.141 1 98.44 344 LYS B O 1
ATOM 8509 N N . ILE B 1 345 ? 22.766 20.125 20.969 1 98.75 345 ILE B N 1
ATOM 8510 C CA . ILE B 1 345 ? 23.672 20.391 19.859 1 98.75 345 ILE B CA 1
ATOM 8511 C C . ILE B 1 345 ? 22.906 21.016 18.703 1 98.75 345 ILE B C 1
ATOM 8513 O O . ILE B 1 345 ? 23.328 22.047 18.156 1 98.75 345 ILE B O 1
ATOM 8517 N N . PHE B 1 346 ? 21.797 20.453 18.406 1 98.75 346 PHE B N 1
ATOM 8518 C CA . PHE B 1 346 ? 20.984 20.891 17.281 1 98.75 346 PHE B CA 1
ATOM 8519 C C . PHE B 1 346 ? 20.375 22.266 17.547 1 98.75 346 PHE B C 1
ATOM 8521 O O . PHE B 1 346 ? 20.469 23.172 16.703 1 98.75 346 PHE B O 1
ATOM 8528 N N . THR B 1 347 ? 19.812 22.531 18.703 1 98.56 347 THR B N 1
ATOM 8529 C CA . THR B 1 347 ? 19.125 23.781 19.016 1 98.56 347 THR B CA 1
ATOM 8530 C C . THR B 1 347 ? 20.109 24.906 19.266 1 98.56 347 THR B C 1
ATOM 8532 O O . THR B 1 347 ? 19.828 26.062 18.938 1 98.56 347 THR B O 1
ATOM 8535 N N . ASP B 1 348 ? 21.297 24.562 19.797 1 98.44 348 ASP B N 1
ATOM 8536 C CA . ASP B 1 348 ? 22.312 25.609 19.969 1 98.44 348 ASP B CA 1
ATOM 8537 C C . ASP B 1 348 ? 22.703 26.219 18.625 1 98.44 348 ASP B C 1
ATOM 8539 O O . ASP B 1 348 ? 22.875 27.438 18.516 1 98.44 348 ASP B O 1
ATOM 8543 N N . TYR B 1 349 ? 22.859 25.375 17.703 1 98.5 349 TYR B N 1
ATOM 8544 C CA . TYR B 1 349 ? 23.203 25.891 16.391 1 98.5 349 TYR B CA 1
ATOM 8545 C C . TYR B 1 349 ? 22.062 26.734 15.828 1 98.5 349 TYR B C 1
ATOM 8547 O O . TYR B 1 349 ? 22.297 27.828 15.297 1 98.5 349 TYR B O 1
ATOM 8555 N N . HIS B 1 350 ? 20.875 26.328 15.922 1 98.56 350 HIS B N 1
ATOM 8556 C CA . HIS B 1 350 ? 19.734 27.016 15.32 1 98.56 350 HIS B CA 1
ATOM 8557 C C . HIS B 1 350 ? 19.422 28.312 16.047 1 98.56 350 HIS B C 1
ATOM 8559 O O . HIS B 1 350 ? 18.859 29.234 15.469 1 98.56 350 HIS B O 1
ATOM 8565 N N . ARG B 1 351 ? 19.828 28.422 17.297 1 98.06 351 ARG B N 1
ATOM 8566 C CA . ARG B 1 351 ? 19.703 29.688 18.031 1 98.06 351 ARG B CA 1
ATOM 8567 C C . ARG B 1 351 ? 20.438 30.812 17.297 1 98.06 351 ARG B C 1
ATOM 8569 O O . ARG B 1 351 ? 20 31.953 17.312 1 98.06 351 ARG B O 1
ATOM 8576 N N . THR B 1 352 ? 21.5 30.453 16.641 1 97.5 352 THR B N 1
ATOM 8577 C CA . THR B 1 352 ? 22.281 31.453 15.922 1 97.5 352 THR B CA 1
ATOM 8578 C C . THR B 1 352 ? 21.484 31.984 14.734 1 97.5 352 THR B C 1
ATOM 8580 O O . THR B 1 352 ? 21.516 33.188 14.438 1 97.5 352 THR B O 1
ATOM 8583 N N . LEU B 1 353 ? 20.766 31.109 14.023 1 97.62 353 LEU B N 1
ATOM 8584 C CA . LEU B 1 353 ? 19.922 31.516 12.914 1 97.62 353 LEU B CA 1
ATOM 8585 C C . LEU B 1 353 ? 18.75 32.375 13.406 1 97.62 353 LEU B C 1
ATOM 8587 O O . LEU B 1 353 ? 18.422 33.375 12.797 1 97.62 353 LEU B O 1
ATOM 8591 N N . ILE B 1 354 ? 18.188 31.953 14.508 1 98 354 ILE B N 1
ATOM 8592 C CA . ILE B 1 354 ? 17.031 32.656 15.07 1 98 354 ILE B CA 1
ATOM 8593 C C . ILE B 1 354 ? 17.453 34.031 15.562 1 98 354 ILE B C 1
ATOM 8595 O O . ILE B 1 354 ? 16.703 35 15.422 1 98 354 ILE B O 1
ATOM 8599 N N . GLU B 1 355 ? 18.656 34.156 16.047 1 97 355 GLU B N 1
ATOM 8600 C CA . GLU B 1 355 ? 19.188 35.438 16.5 1 97 355 GLU B CA 1
ATOM 8601 C C . GLU B 1 355 ? 19.375 36.406 15.336 1 97 355 GLU B C 1
ATOM 8603 O O . GLU B 1 355 ? 19.312 37.625 15.508 1 97 355 GLU B O 1
ATOM 8608 N N . GLU B 1 356 ? 19.531 35.812 14.195 1 97.06 356 GLU B N 1
ATOM 8609 C CA . GLU B 1 356 ? 19.688 36.656 13 1 97.06 356 GLU B CA 1
ATOM 8610 C C . GLU B 1 356 ? 18.328 37.156 12.508 1 97.06 356 GLU B C 1
ATOM 8612 O O . GLU B 1 356 ? 18.266 38 11.609 1 97.06 356 GLU B O 1
ATOM 8617 N N . GLY B 1 357 ? 17.281 36.625 13.055 1 96.81 357 GLY B N 1
ATOM 8618 C CA . GLY B 1 357 ? 15.977 37.156 12.695 1 96.81 357 GLY B CA 1
ATOM 8619 C C . GLY B 1 357 ? 15.055 36.125 12.062 1 96.81 357 GLY B C 1
ATOM 8620 O O . GLY B 1 357 ? 13.984 36.469 11.562 1 96.81 357 GLY B O 1
ATOM 8621 N N . ILE B 1 358 ? 15.398 34.875 12.078 1 98.56 358 ILE B N 1
ATOM 8622 C CA . ILE B 1 358 ? 14.547 33.812 11.508 1 98.56 358 ILE B CA 1
ATOM 8623 C C . ILE B 1 358 ? 13.352 33.594 12.422 1 98.56 358 ILE B C 1
ATOM 8625 O O . ILE B 1 358 ? 13.516 33.281 13.609 1 98.56 358 ILE B O 1
ATOM 8629 N N . SER B 1 359 ? 12.125 33.656 11.867 1 98.06 359 SER B N 1
ATOM 8630 C CA . SER B 1 359 ? 10.906 33.656 12.664 1 98.06 359 SER B CA 1
ATOM 8631 C C . SER B 1 359 ? 10.281 32.281 12.719 1 98.06 359 SER B C 1
ATOM 8633 O O . SER B 1 359 ? 9.367 32.031 13.508 1 98.06 359 SER B O 1
ATOM 8635 N N . GLY B 1 360 ? 10.68 31.359 11.914 1 98.19 360 GLY B N 1
ATOM 8636 C CA . GLY B 1 360 ? 10.172 30 11.891 1 98.19 360 GLY B CA 1
ATOM 8637 C C . GLY B 1 360 ? 10.828 29.141 10.836 1 98.19 360 GLY B C 1
ATOM 8638 O O . GLY B 1 360 ? 11.648 29.625 10.055 1 98.19 360 GLY B O 1
ATOM 8639 N N . PHE B 1 361 ? 10.43 27.906 10.812 1 98.69 361 PHE B N 1
ATOM 8640 C CA . PHE B 1 361 ? 11.031 26.938 9.891 1 98.69 361 PHE B CA 1
ATOM 8641 C C . PHE B 1 361 ? 9.953 26.078 9.234 1 98.69 361 PHE B C 1
ATOM 8643 O O . PHE B 1 361 ? 8.883 25.875 9.805 1 98.69 361 PHE B O 1
ATOM 8650 N N . LYS B 1 362 ? 10.18 25.75 8.023 1 98.25 362 LYS B N 1
ATOM 8651 C CA . LYS B 1 362 ? 9.484 24.625 7.398 1 98.25 362 LYS B CA 1
ATOM 8652 C C . LYS B 1 362 ? 10.258 23.328 7.609 1 98.25 362 LYS B C 1
ATOM 8654 O O . LYS B 1 362 ? 11.289 23.094 6.973 1 98.25 362 LYS B O 1
ATOM 8659 N N . LEU B 1 363 ? 9.773 22.5 8.492 1 98.38 363 LEU B N 1
ATOM 8660 C CA . LEU B 1 363 ? 10.414 21.266 8.891 1 98.38 363 LEU B CA 1
ATOM 8661 C C . LEU B 1 363 ? 9.969 20.109 8 1 98.38 363 LEU B C 1
ATOM 8663 O O . LEU B 1 363 ? 8.977 19.438 8.305 1 98.38 363 LEU B O 1
ATOM 8667 N N . ASP B 1 364 ? 10.789 19.859 6.965 1 96.88 364 ASP B N 1
ATOM 8668 C CA . ASP B 1 364 ? 10.398 18.984 5.871 1 96.88 364 ASP B CA 1
ATOM 8669 C C . ASP B 1 364 ? 10.977 17.578 6.066 1 96.88 364 ASP B C 1
ATOM 8671 O O . ASP B 1 364 ? 11.836 17.359 6.93 1 96.88 364 ASP B O 1
ATOM 8675 N N . GLU B 1 365 ? 10.453 16.656 5.379 1 96.12 365 GLU B N 1
ATOM 8676 C CA . GLU B 1 365 ? 10.914 15.273 5.219 1 96.12 365 GLU B CA 1
ATOM 8677 C C . GLU B 1 365 ? 11.125 14.602 6.57 1 96.12 365 GLU B C 1
ATOM 8679 O O . GLU B 1 365 ? 12.07 13.836 6.75 1 96.12 365 GLU B O 1
ATOM 8684 N N . CYS B 1 366 ? 10.359 14.945 7.578 1 97.12 366 CYS B N 1
ATOM 8685 C CA . CYS B 1 366 ? 10.5 14.336 8.891 1 97.12 366 CYS B CA 1
ATOM 8686 C C . CYS B 1 366 ? 9.492 13.211 9.078 1 97.12 366 CYS B C 1
ATOM 8688 O O . CYS B 1 366 ? 9.266 12.75 10.203 1 97.12 366 CYS B O 1
ATOM 8690 N N . ASP B 1 367 ? 8.867 12.844 8.016 1 96.62 367 ASP B N 1
ATOM 8691 C CA . ASP B 1 367 ? 7.969 11.695 7.988 1 96.62 367 ASP B CA 1
ATOM 8692 C C . ASP B 1 367 ? 8.719 10.414 7.617 1 96.62 367 ASP B C 1
ATOM 8694 O O . ASP B 1 367 ? 9.703 10.055 8.273 1 96.62 367 ASP B O 1
ATOM 8698 N N . ASN B 1 368 ? 8.25 9.656 6.66 1 96.5 368 ASN B N 1
ATOM 8699 C CA . ASN B 1 368 ? 8.844 8.414 6.184 1 96.5 368 ASN B CA 1
ATOM 8700 C C . ASN B 1 368 ? 8.844 8.336 4.66 1 96.5 368 ASN B C 1
ATOM 8702 O O . ASN B 1 368 ? 8.141 9.102 3.998 1 96.5 368 ASN B O 1
ATOM 8706 N N . SER B 1 369 ? 9.797 7.527 4.117 1 94.88 369 SER B N 1
ATOM 8707 C CA . SER B 1 369 ? 9.664 7.227 2.697 1 94.88 369 SER B CA 1
ATOM 8708 C C . SER B 1 369 ? 8.344 6.512 2.41 1 94.88 369 SER B C 1
ATOM 8710 O O . SER B 1 369 ? 7.668 6.051 3.33 1 94.88 369 SER B O 1
ATOM 8712 N N . ASN B 1 370 ? 7.922 6.52 1.17 1 95.25 370 ASN B N 1
ATOM 8713 C CA . ASN B 1 370 ? 6.703 5.801 0.814 1 95.25 370 ASN B CA 1
ATOM 8714 C C . ASN B 1 370 ? 6.879 4.293 0.956 1 95.25 370 ASN B C 1
ATOM 8716 O O . ASN B 1 370 ? 7.363 3.631 0.035 1 95.25 370 ASN B O 1
ATOM 8720 N N . ILE B 1 371 ? 6.363 3.752 2.031 1 96.12 371 ILE B N 1
ATOM 8721 C CA . ILE B 1 371 ? 6.648 2.363 2.373 1 96.12 371 ILE B CA 1
ATOM 8722 C C . ILE B 1 371 ? 5.773 1.437 1.531 1 96.12 371 ILE B C 1
ATOM 8724 O O . ILE B 1 371 ? 5.898 0.212 1.611 1 96.12 371 ILE B O 1
ATOM 8728 N N . SER B 1 372 ? 4.922 1.984 0.655 1 96.31 372 SER B N 1
ATOM 8729 C CA . SER B 1 372 ? 4.098 1.182 -0.242 1 96.31 372 SER B CA 1
ATOM 8730 C C . SER B 1 372 ? 4.805 0.93 -1.568 1 96.31 372 SER B C 1
ATOM 8732 O O . SER B 1 372 ? 4.254 0.276 -2.457 1 96.31 372 SER B O 1
ATOM 8734 N N . PHE B 1 373 ? 5.988 1.426 -1.745 1 96.06 373 PHE B N 1
ATOM 8735 C CA . PHE B 1 373 ? 6.77 1.234 -2.961 1 96.06 373 PHE B CA 1
ATOM 8736 C C . PHE B 1 373 ? 8.109 0.583 -2.646 1 96.06 373 PHE B C 1
ATOM 8738 O O . PHE B 1 373 ? 8.82 1.021 -1.741 1 96.06 373 PHE B O 1
ATOM 8745 N N . ALA B 1 374 ? 8.484 -0.362 -3.441 1 96.62 374 ALA B N 1
ATOM 8746 C CA . ALA B 1 374 ? 9.734 -1.082 -3.246 1 96.62 374 ALA B CA 1
ATOM 8747 C C . ALA B 1 374 ? 10.938 -0.158 -3.445 1 96.62 374 ALA B C 1
ATOM 8749 O O . ALA B 1 374 ? 11.961 -0.308 -2.777 1 96.62 374 ALA B O 1
ATOM 8750 N N . SER B 1 375 ? 10.812 0.771 -4.336 1 94.38 375 SER B N 1
ATOM 8751 C CA . SER B 1 375 ? 11.953 1.582 -4.762 1 94.38 375 SER B CA 1
ATOM 8752 C C . SER B 1 375 ? 12.109 2.818 -3.883 1 94.38 375 SER B C 1
ATOM 8754 O O . SER B 1 375 ? 13.141 3.486 -3.918 1 94.38 375 SER B O 1
ATOM 8756 N N . ALA B 1 376 ? 11.078 3.176 -3.094 1 94 376 ALA B N 1
ATOM 8757 C CA . ALA B 1 376 ? 11.125 4.367 -2.248 1 94 376 ALA B CA 1
ATOM 8758 C C . ALA B 1 376 ? 11.781 4.055 -0.904 1 94 376 ALA B C 1
ATOM 8760 O O . ALA B 1 376 ? 11.094 3.717 0.063 1 94 376 ALA B O 1
ATOM 8761 N N . THR B 1 377 ? 13.102 4.234 -0.834 1 93.62 377 THR B N 1
ATOM 8762 C CA . THR B 1 377 ? 13.828 3.785 0.349 1 93.62 377 THR B CA 1
ATOM 8763 C C . THR B 1 377 ? 14.734 4.891 0.882 1 93.62 377 THR B C 1
ATOM 8765 O O . THR B 1 377 ? 15.836 4.617 1.362 1 93.62 377 THR B O 1
ATOM 8768 N N . TRP B 1 378 ? 14.305 6.133 0.785 1 92.81 378 TRP B N 1
ATOM 8769 C CA . TRP B 1 378 ? 15.211 7.234 1.103 1 92.81 378 TRP B CA 1
ATOM 8770 C C . TRP B 1 378 ? 15.383 7.383 2.611 1 92.81 378 TRP B C 1
ATOM 8772 O O . TRP B 1 378 ? 16.391 7.902 3.078 1 92.81 378 TRP B O 1
ATOM 8782 N N . CYS B 1 379 ? 14.445 6.938 3.404 1 96.06 379 CYS B N 1
ATOM 8783 C CA . CYS B 1 379 ? 14.469 7.18 4.844 1 96.06 379 CYS B CA 1
ATOM 8784 C C . CYS B 1 379 ? 15.117 6.02 5.586 1 96.06 379 CYS B C 1
ATOM 8786 O O . CYS B 1 379 ? 15.445 4.996 4.98 1 96.06 379 CYS B O 1
ATOM 8788 N N . PHE B 1 380 ? 15.406 6.191 6.906 1 97 380 PHE B N 1
ATOM 8789 C CA . PHE B 1 380 ? 15.953 5.109 7.715 1 97 380 PHE B CA 1
ATOM 8790 C C . PHE B 1 380 ? 14.938 3.982 7.867 1 97 380 PHE B C 1
ATOM 8792 O O . PHE B 1 380 ? 13.727 4.219 7.824 1 97 380 PHE B O 1
ATOM 8799 N N . PRO B 1 381 ? 15.398 2.764 7.961 1 97 381 PRO B N 1
ATOM 8800 C CA . PRO B 1 381 ? 14.469 1.637 8.039 1 97 381 PRO B CA 1
ATOM 8801 C C . PRO B 1 381 ? 13.891 1.435 9.438 1 97 381 PRO B C 1
ATOM 8803 O O . PRO B 1 381 ? 14.422 1.981 10.406 1 97 381 PRO B O 1
ATOM 8806 N N . ASP B 1 382 ? 12.828 0.646 9.531 1 97.75 382 ASP B N 1
ATOM 8807 C CA . ASP B 1 382 ? 12.148 0.342 10.789 1 97.75 382 ASP B CA 1
ATOM 8808 C C . ASP B 1 382 ? 13.094 -0.335 11.781 1 97.75 382 ASP B C 1
ATOM 8810 O O . ASP B 1 382 ? 12.922 -0.213 12.992 1 97.75 382 ASP B O 1
ATOM 8814 N N . MET B 1 383 ? 14.117 -0.981 11.305 1 97.19 383 MET B N 1
ATOM 8815 C CA . MET B 1 383 ? 15.016 -1.749 12.156 1 97.19 383 MET B CA 1
ATOM 8816 C C . MET B 1 383 ? 16.125 -0.859 12.727 1 97.19 383 MET B C 1
ATOM 8818 O O . MET B 1 383 ? 16.969 -1.326 13.477 1 97.19 383 MET B O 1
ATOM 8822 N N . ALA B 1 384 ? 16.156 0.375 12.32 1 97.69 384 ALA B N 1
ATOM 8823 C CA . ALA B 1 384 ? 17.203 1.279 12.805 1 97.69 384 ALA B CA 1
ATOM 8824 C C . ALA B 1 384 ? 17.203 1.333 14.336 1 97.69 384 ALA B C 1
ATOM 8826 O O . ALA B 1 384 ? 16.172 1.144 14.977 1 97.69 384 ALA B O 1
ATOM 8827 N N . GLN B 1 385 ? 18.406 1.532 14.875 1 97 385 GLN B N 1
ATOM 8828 C CA . GLN B 1 385 ? 18.594 1.698 16.312 1 97 385 GLN B CA 1
ATOM 8829 C C . GLN B 1 385 ? 19.078 3.111 16.641 1 97 385 GLN B C 1
ATOM 8831 O O . GLN B 1 385 ? 19.875 3.686 15.914 1 97 385 GLN B O 1
ATOM 8836 N N . PHE B 1 386 ? 18.531 3.641 17.688 1 98.06 386 PHE B N 1
ATOM 8837 C CA . PHE B 1 386 ? 18.922 4.969 18.141 1 98.06 386 PHE B CA 1
ATOM 8838 C C . PHE B 1 386 ? 19.531 4.902 19.547 1 98.06 386 PHE B C 1
ATOM 8840 O O . PHE B 1 386 ? 19.203 4.004 20.328 1 98.06 386 PHE B O 1
ATOM 8847 N N . PRO B 1 387 ? 20.375 5.82 19.922 1 97.88 387 PRO B N 1
ATOM 8848 C CA . PRO B 1 387 ? 21.062 5.805 21.219 1 97.88 387 PRO B CA 1
ATOM 8849 C C . PRO B 1 387 ? 20.094 5.832 22.406 1 97.88 387 PRO B C 1
ATOM 8851 O O . PRO B 1 387 ? 20.391 5.301 23.469 1 97.88 387 PRO B O 1
ATOM 8854 N N . SER B 1 388 ? 18.984 6.379 22.266 1 98.19 388 SER B N 1
ATOM 8855 C CA . SER B 1 388 ? 17.984 6.43 23.344 1 98.19 388 SER B CA 1
ATOM 8856 C C . SER B 1 388 ? 17.422 5.047 23.641 1 98.19 388 SER B C 1
ATOM 8858 O O . SER B 1 388 ? 16.797 4.84 24.672 1 98.19 388 SER B O 1
ATOM 8860 N N . GLY B 1 389 ? 17.578 4.148 22.719 1 97.06 389 GLY B N 1
ATOM 8861 C CA . GLY B 1 389 ? 17.016 2.814 22.859 1 97.06 389 GLY B CA 1
ATOM 8862 C C . GLY B 1 389 ? 15.758 2.607 22.016 1 97.06 389 GLY B C 1
ATOM 8863 O O . GLY B 1 389 ? 15.289 1.479 21.875 1 97.06 389 GLY B O 1
ATOM 8864 N N . ILE B 1 390 ? 15.234 3.6 21.438 1 97.69 390 ILE B N 1
ATOM 8865 C CA . ILE B 1 390 ? 14.055 3.475 20.594 1 97.69 390 ILE B CA 1
ATOM 8866 C C . ILE B 1 390 ? 14.453 2.893 19.234 1 97.69 390 ILE B C 1
ATOM 8868 O O . ILE B 1 390 ? 15.555 3.156 18.75 1 97.69 390 ILE B O 1
ATOM 8872 N N . ASP B 1 391 ? 13.648 2.045 18.609 1 97.19 391 ASP B N 1
ATOM 8873 C CA . ASP B 1 391 ? 13.953 1.504 17.281 1 97.19 391 ASP B CA 1
ATOM 8874 C C . ASP B 1 391 ? 13.32 2.355 16.188 1 97.19 391 ASP B C 1
ATOM 8876 O O . ASP B 1 391 ? 12.617 3.324 16.469 1 97.19 391 ASP B O 1
ATOM 8880 N N . GLY B 1 392 ? 13.641 2.029 14.953 1 98 392 GLY B N 1
ATOM 8881 C CA . GLY B 1 392 ? 13.219 2.828 13.812 1 98 392 GLY B CA 1
ATOM 8882 C C . GLY B 1 392 ? 11.711 2.873 13.641 1 98 392 GLY B C 1
ATOM 8883 O O . GLY B 1 392 ? 11.156 3.896 13.234 1 98 392 GLY B O 1
ATOM 8884 N N . GLU B 1 393 ? 11 1.807 13.891 1 98 393 GLU B N 1
ATOM 8885 C CA . GLU B 1 393 ? 9.539 1.772 13.797 1 98 393 GLU B CA 1
ATOM 8886 C C . GLU B 1 393 ? 8.906 2.848 14.672 1 98 393 GLU B C 1
ATOM 8888 O O . GLU B 1 393 ? 8.141 3.682 14.188 1 98 393 GLU B O 1
ATOM 8893 N N . LYS B 1 394 ? 9.227 2.814 15.922 1 98.19 394 LYS B N 1
ATOM 8894 C CA . LYS B 1 394 ? 8.672 3.781 16.859 1 98.19 394 LYS B CA 1
ATOM 8895 C C . LYS B 1 394 ? 9.172 5.191 16.562 1 98.19 394 LYS B C 1
ATOM 8897 O O . LYS B 1 394 ? 8.414 6.16 16.688 1 98.19 394 LYS B O 1
ATOM 8902 N N . MET B 1 395 ? 10.406 5.309 16.172 1 98.62 395 MET B N 1
ATOM 8903 C CA . MET B 1 395 ? 10.969 6.617 15.867 1 98.62 395 MET B CA 1
ATOM 8904 C C . MET B 1 395 ? 10.203 7.285 14.727 1 98.62 395 MET B C 1
ATOM 8906 O O . MET B 1 395 ? 9.93 8.484 14.773 1 98.62 395 MET B O 1
ATOM 8910 N N . HIS B 1 396 ? 9.867 6.52 13.719 1 98.5 396 HIS B N 1
ATOM 8911 C CA . HIS B 1 396 ? 9.094 7.09 12.625 1 98.5 396 HIS B CA 1
ATOM 8912 C C . HIS B 1 396 ? 7.828 7.766 13.133 1 98.5 396 HIS B C 1
ATOM 8914 O O . HIS B 1 396 ? 7.434 8.82 12.625 1 98.5 396 HIS B O 1
ATOM 8920 N N . GLN B 1 397 ? 7.207 7.215 14.125 1 98.5 397 GLN B N 1
ATOM 8921 C CA . GLN B 1 397 ? 5.906 7.66 14.609 1 98.5 397 GLN B CA 1
ATOM 8922 C C . GLN B 1 397 ? 6.039 8.93 15.445 1 98.5 397 GLN B C 1
ATOM 8924 O O . GLN B 1 397 ? 5.051 9.633 15.68 1 98.5 397 GLN B O 1
ATOM 8929 N N . VAL B 1 398 ? 7.301 9.203 15.93 1 98.44 398 VAL B N 1
ATOM 8930 C CA . VAL B 1 398 ? 7.398 10.312 16.875 1 98.44 398 VAL B CA 1
ATOM 8931 C C . VAL B 1 398 ? 8.438 11.32 16.391 1 98.44 398 VAL B C 1
ATOM 8933 O O . VAL B 1 398 ? 8.555 12.414 16.938 1 98.44 398 VAL B O 1
ATOM 8936 N N . PHE B 1 399 ? 9.18 11.047 15.305 1 98.69 399 PHE B N 1
ATOM 8937 C CA . PHE B 1 399 ? 10.328 11.844 14.883 1 98.69 399 PHE B CA 1
ATOM 8938 C C . PHE B 1 399 ? 9.914 13.273 14.578 1 98.69 399 PHE B C 1
ATOM 8940 O O . PHE B 1 399 ? 10.539 14.219 15.055 1 98.69 399 PHE B O 1
ATOM 8947 N N . GLY B 1 400 ? 8.898 13.43 13.758 1 98.31 400 GLY B N 1
ATOM 8948 C CA . GLY B 1 400 ? 8.445 14.766 13.422 1 98.31 400 GLY B CA 1
ATOM 8949 C C . GLY B 1 400 ? 8.031 15.578 14.633 1 98.31 400 GLY B C 1
ATOM 8950 O O . GLY B 1 400 ? 8.336 16.766 14.727 1 98.31 400 GLY B O 1
ATOM 8951 N N . SER B 1 401 ? 7.355 14.977 15.586 1 98.19 401 SER B N 1
ATOM 8952 C CA . SER B 1 401 ? 6.918 15.656 16.797 1 98.19 401 SER B CA 1
ATOM 8953 C C . SER B 1 401 ? 8.109 16.062 17.672 1 98.19 401 SER B C 1
ATOM 8955 O O . SER B 1 401 ? 8.133 17.156 18.219 1 98.19 401 SER B O 1
ATOM 8957 N N . LEU B 1 402 ? 9.078 15.156 17.797 1 98.5 402 LEU B N 1
ATOM 8958 C CA . LEU B 1 402 ? 10.297 15.469 18.531 1 98.5 402 LEU B CA 1
ATOM 8959 C C . LEU B 1 402 ? 11.031 16.641 17.891 1 98.5 402 LEU B C 1
ATOM 8961 O O . LEU B 1 402 ? 11.516 17.531 18.594 1 98.5 402 LEU B O 1
ATOM 8965 N N . TYR B 1 403 ? 11.07 16.641 16.594 1 98.56 403 TYR B N 1
ATOM 8966 C CA . TYR B 1 403 ? 11.742 17.672 15.805 1 98.56 403 TYR B CA 1
ATOM 8967 C C . TYR B 1 403 ? 11.086 19.031 16.016 1 98.56 403 TYR B C 1
ATOM 8969 O O . TYR B 1 403 ? 11.758 20.016 16.312 1 98.56 403 TYR B O 1
ATOM 8977 N N . VAL B 1 404 ? 9.828 19.109 15.969 1 97.44 404 VAL B N 1
ATOM 8978 C CA . VAL B 1 404 ? 9.078 20.344 16.156 1 97.44 404 VAL B CA 1
ATOM 8979 C C . VAL B 1 404 ? 9.258 20.844 17.594 1 97.44 404 VAL B C 1
ATOM 8981 O O . VAL B 1 404 ? 9.414 22.047 17.828 1 97.44 404 VAL B O 1
ATOM 8984 N N . ASN B 1 405 ? 9.203 19.938 18.516 1 96.44 405 ASN B N 1
ATOM 8985 C CA . ASN B 1 405 ? 9.406 20.312 19.906 1 96.44 405 ASN B CA 1
ATOM 8986 C C . ASN B 1 405 ? 10.789 20.922 20.125 1 96.44 405 ASN B C 1
ATOM 8988 O O . ASN B 1 405 ? 10.938 21.859 20.891 1 96.44 405 ASN B O 1
ATOM 8992 N N . ALA B 1 406 ? 11.742 20.328 19.484 1 97.75 406 ALA B N 1
ATOM 8993 C CA . ALA B 1 406 ? 13.102 20.844 19.594 1 97.75 406 ALA B CA 1
ATOM 8994 C C . ALA B 1 406 ? 13.18 22.281 19.078 1 97.75 406 ALA B C 1
ATOM 8996 O O . ALA B 1 406 ? 13.672 23.172 19.781 1 97.75 406 ALA B O 1
ATOM 8997 N N . MET B 1 407 ? 12.641 22.531 17.984 1 97.94 407 MET B N 1
ATOM 8998 C CA . MET B 1 407 ? 12.703 23.859 17.391 1 97.94 407 MET B CA 1
ATOM 8999 C C . MET B 1 407 ? 11.859 24.844 18.172 1 97.94 407 MET B C 1
ATOM 9001 O O . MET B 1 407 ? 12.266 25.984 18.391 1 97.94 407 MET B O 1
ATOM 9005 N N . ASP B 1 408 ? 10.695 24.422 18.594 1 96.31 408 ASP B N 1
ATOM 9006 C CA . ASP B 1 408 ? 9.781 25.266 19.359 1 96.31 408 ASP B CA 1
ATOM 9007 C C . ASP B 1 408 ? 10.406 25.688 20.688 1 96.31 408 ASP B C 1
ATOM 9009 O O . ASP B 1 408 ? 10.125 26.781 21.188 1 96.31 408 ASP B O 1
ATOM 9013 N N . SER B 1 409 ? 11.203 24.844 21.266 1 96.75 409 SER B N 1
ATOM 9014 C CA . SER B 1 409 ? 11.805 25.125 22.562 1 96.75 409 SER B CA 1
ATOM 9015 C C . SER B 1 409 ? 12.664 26.391 22.516 1 96.75 409 SER B C 1
ATOM 9017 O O . SER B 1 409 ? 12.703 27.156 23.484 1 96.75 409 SER B O 1
ATOM 9019 N N . ILE B 1 410 ? 13.297 26.656 21.406 1 98.12 410 ILE B N 1
ATOM 9020 C CA . ILE B 1 410 ? 14.141 27.844 21.266 1 98.12 410 ILE B CA 1
ATOM 9021 C C . ILE B 1 410 ? 13.273 29.094 21.359 1 98.12 410 ILE B C 1
ATOM 9023 O O . ILE B 1 410 ? 13.602 30.031 22.094 1 98.12 410 ILE B O 1
ATOM 9027 N N . TYR B 1 411 ? 12.195 29.094 20.656 1 98.06 411 TYR B N 1
ATOM 9028 C CA . TYR B 1 411 ? 11.305 30.25 20.641 1 98.06 411 TYR B CA 1
ATOM 9029 C C . TYR B 1 411 ? 10.648 30.453 22 1 98.06 411 TYR B C 1
ATOM 9031 O O . TYR B 1 411 ? 10.469 31.594 22.438 1 98.06 411 TYR B O 1
ATOM 9039 N N . ARG B 1 412 ? 10.266 29.406 22.641 1 96.31 412 ARG B N 1
ATOM 9040 C CA . ARG B 1 412 ? 9.695 29.516 23.984 1 96.31 412 ARG B CA 1
ATOM 9041 C C . ARG B 1 412 ? 10.688 30.125 24.969 1 96.31 412 ARG B C 1
ATOM 9043 O O . ARG B 1 412 ? 10.328 30.969 25.781 1 96.31 412 ARG B O 1
ATOM 9050 N N . GLU B 1 413 ? 11.922 29.656 24.859 1 97.19 413 GLU B N 1
ATOM 9051 C CA . GLU B 1 413 ? 12.969 30.188 25.734 1 97.19 413 GLU B CA 1
ATOM 9052 C C . GLU B 1 413 ? 13.172 31.688 25.484 1 97.19 413 GLU B C 1
ATOM 9054 O O . GLU B 1 413 ? 13.477 32.438 26.406 1 97.19 413 GLU B O 1
ATOM 9059 N N . LYS B 1 414 ? 12.922 32.062 24.281 1 97.69 414 LYS B N 1
ATOM 9060 C CA . LYS B 1 414 ? 13.102 33.438 23.891 1 97.69 414 LYS B CA 1
ATOM 9061 C C . LYS B 1 414 ? 11.82 34.25 24.141 1 97.69 414 LYS B C 1
ATOM 9063 O O . LYS B 1 414 ? 11.758 35.438 23.828 1 97.69 414 LYS B O 1
ATOM 9068 N N . ASN B 1 415 ? 10.75 33.625 24.625 1 97.69 415 ASN B N 1
ATOM 9069 C CA . ASN B 1 415 ? 9.438 34.219 24.859 1 97.69 415 ASN B CA 1
ATOM 9070 C C . ASN B 1 415 ? 8.875 34.844 23.594 1 97.69 415 ASN B C 1
ATOM 9072 O O . ASN B 1 415 ? 8.391 35.969 23.609 1 97.69 415 ASN B O 1
ATOM 9076 N N . THR B 1 416 ? 9.047 34.219 22.531 1 97.44 416 THR B N 1
ATOM 9077 C CA . THR B 1 416 ? 8.5 34.625 21.25 1 97.44 416 THR B CA 1
ATOM 9078 C C . THR B 1 416 ? 7.754 33.469 20.578 1 97.44 416 THR B C 1
ATOM 9080 O O . THR B 1 416 ? 8.227 32.344 20.594 1 97.44 416 THR B O 1
ATOM 9083 N N . ARG B 1 417 ? 6.57 33.75 20.109 1 97.75 417 ARG B N 1
ATOM 9084 C CA . ARG B 1 417 ? 5.809 32.719 19.438 1 97.75 417 ARG B CA 1
ATOM 9085 C C . ARG B 1 417 ? 6.262 32.562 17.984 1 97.75 417 ARG B C 1
ATOM 9087 O O . ARG B 1 417 ? 6.723 33.531 17.375 1 97.75 417 ARG B O 1
ATOM 9094 N N . THR B 1 418 ? 6.25 31.406 17.453 1 98.12 418 THR B N 1
ATOM 9095 C CA . THR B 1 418 ? 6.5 31.078 16.047 1 98.12 418 THR B CA 1
ATOM 9096 C C . THR B 1 418 ? 5.277 30.422 15.422 1 98.12 418 THR B C 1
ATOM 9098 O O . THR B 1 418 ? 4.258 30.219 16.078 1 98.12 418 THR B O 1
ATOM 9101 N N . TYR B 1 419 ? 5.281 30.234 14.172 1 98 419 TYR B N 1
ATOM 9102 C CA . TYR B 1 419 ? 4.285 29.469 13.43 1 98 419 TYR B CA 1
ATOM 9103 C C . TYR B 1 419 ? 4.945 28.641 12.328 1 98 419 TYR B C 1
ATOM 9105 O O . TYR B 1 419 ? 5.031 29.078 11.18 1 98 419 TYR B O 1
ATOM 9113 N N . GLN B 1 420 ? 5.297 27.438 12.68 1 97.75 420 GLN B N 1
ATOM 9114 C CA . GLN B 1 420 ? 6.137 26.578 11.852 1 97.75 420 GLN B CA 1
ATOM 9115 C C . GLN B 1 420 ? 5.289 25.734 10.898 1 97.75 420 GLN B C 1
ATOM 9117 O O . GLN B 1 420 ? 4.078 25.594 11.094 1 97.75 420 GLN B O 1
ATOM 9122 N N . ASP B 1 421 ? 5.918 25.328 9.828 1 97.31 421 ASP B N 1
ATOM 9123 C CA . ASP B 1 421 ? 5.391 24.25 8.992 1 97.31 421 ASP B CA 1
ATOM 9124 C C . ASP B 1 421 ? 6.098 22.938 9.273 1 97.31 421 ASP B C 1
ATOM 9126 O O . ASP B 1 421 ? 7.301 22.906 9.531 1 97.31 421 ASP B O 1
ATOM 9130 N N . TYR B 1 422 ? 5.352 21.891 9.336 1 97.12 422 TYR B N 1
ATOM 9131 C CA . TYR B 1 422 ? 6.012 20.594 9.516 1 97.12 422 TYR B CA 1
ATOM 9132 C C . TYR B 1 422 ? 5.293 19.5 8.742 1 97.12 422 TYR B C 1
ATOM 9134 O O . TYR B 1 422 ? 4.094 19.609 8.469 1 97.12 422 TYR B O 1
ATOM 9142 N N . ARG B 1 423 ? 6.023 18.516 8.375 1 97.25 423 ARG B N 1
ATOM 9143 C CA . ARG B 1 423 ? 5.492 17.5 7.469 1 97.25 423 ARG B CA 1
ATOM 9144 C C . ARG B 1 423 ? 5.027 16.281 8.234 1 97.25 423 ARG B C 1
ATOM 9146 O O . ARG B 1 423 ? 4.414 15.375 7.664 1 97.25 423 ARG B O 1
ATOM 9153 N N . SER B 1 424 ? 5.383 16.203 9.484 1 97.88 424 SER B N 1
ATOM 9154 C CA . SER B 1 424 ? 4.934 15.039 10.25 1 97.88 424 SER B CA 1
ATOM 9155 C C . SER B 1 424 ? 4.594 15.414 11.688 1 97.88 424 SER B C 1
ATOM 9157 O O . SER B 1 424 ? 5.242 16.281 12.273 1 97.88 424 SER B O 1
ATOM 9159 N N . SER B 1 425 ? 3.602 14.734 12.203 1 97.06 425 SER B N 1
ATOM 9160 C CA . SER B 1 425 ? 3.115 14.914 13.562 1 97.06 425 SER B CA 1
ATOM 9161 C C . SER B 1 425 ? 2.5 13.633 14.109 1 97.06 425 SER B C 1
ATOM 9163 O O . SER B 1 425 ? 2.645 12.562 13.516 1 97.06 425 SER B O 1
ATOM 9165 N N . GLY B 1 426 ? 1.902 13.734 15.289 1 96.12 426 GLY B N 1
ATOM 9166 C CA . GLY B 1 426 ? 1.253 12.609 15.938 1 96.12 426 GLY B CA 1
ATOM 9167 C C . GLY B 1 426 ? 0.326 13.016 17.062 1 96.12 426 GLY B C 1
ATOM 9168 O O . GLY B 1 426 ? -0.432 13.977 16.938 1 96.12 426 GLY B O 1
ATOM 9169 N N . MET B 1 427 ? 0.356 12.219 18.109 1 97.31 427 MET B N 1
ATOM 9170 C CA . MET B 1 427 ? -0.535 12.406 19.25 1 97.31 427 MET B CA 1
ATOM 9171 C C . MET B 1 427 ? -0.038 13.531 20.156 1 97.31 427 MET B C 1
ATOM 9173 O O . MET B 1 427 ? 1.17 13.734 20.297 1 97.31 427 MET B O 1
ATOM 9177 N N . PHE B 1 428 ? -0.978 14.258 20.688 1 97.62 428 PHE B N 1
ATOM 9178 C CA . PHE B 1 428 ? -0.757 15.227 21.75 1 97.62 428 PHE B CA 1
ATOM 9179 C C . PHE B 1 428 ? 0.043 16.422 21.25 1 97.62 428 PHE B C 1
ATOM 9181 O O . PHE B 1 428 ? 0.917 16.938 21.953 1 97.62 428 PHE B O 1
ATOM 9188 N N . MET B 1 429 ? -0.243 16.891 20.031 1 96.88 429 MET B N 1
ATOM 9189 C CA . MET B 1 429 ? 0.561 17.938 19.422 1 96.88 429 MET B CA 1
ATOM 9190 C C . MET B 1 429 ? -0.27 19.203 19.203 1 96.88 429 MET B C 1
ATOM 9192 O O . MET B 1 429 ? 0.209 20.172 18.625 1 96.88 429 MET B O 1
ATOM 9196 N N . SER B 1 430 ? -1.481 19.281 19.75 1 96.75 430 SER B N 1
ATOM 9197 C CA . SER B 1 430 ? -2.418 20.375 19.469 1 96.75 430 SER B CA 1
ATOM 9198 C C . SER B 1 430 ? -1.892 21.703 19.969 1 96.75 430 SER B C 1
ATOM 9200 O O . SER B 1 430 ? -2.213 22.766 19.422 1 96.75 430 SER B O 1
ATOM 9202 N N . SER B 1 431 ? -1.041 21.703 21 1 95.69 431 SER B N 1
ATOM 9203 C CA . SER B 1 431 ? -0.592 22.922 21.641 1 95.69 431 SER B CA 1
ATOM 9204 C C . SER B 1 431 ? 0.634 23.5 20.938 1 95.69 431 SER B C 1
ATOM 9206 O O . SER B 1 431 ? 1.141 24.562 21.328 1 95.69 431 SER B O 1
ATOM 9208 N N . ARG B 1 432 ? 1.1 22.844 19.891 1 95.25 432 ARG B N 1
ATOM 9209 C CA . ARG B 1 432 ? 2.305 23.281 19.203 1 95.25 432 ARG B CA 1
ATOM 9210 C C . ARG B 1 432 ? 1.96 24.25 18.078 1 95.25 432 ARG B C 1
ATOM 9212 O O . ARG B 1 432 ? 1.029 24.016 17.312 1 95.25 432 ARG B O 1
ATOM 9219 N N . ASN B 1 433 ? 2.684 25.359 18.031 1 96.19 433 ASN B N 1
ATOM 9220 C CA . ASN B 1 433 ? 2.484 26.359 16.984 1 96.19 433 ASN B CA 1
ATOM 9221 C C . ASN B 1 433 ? 3.059 25.906 15.648 1 96.19 433 ASN B C 1
ATOM 9223 O O . ASN B 1 433 ? 4.062 26.453 15.18 1 96.19 433 ASN B O 1
ATOM 9227 N N . ALA B 1 434 ? 2.443 25 15.062 1 97.5 434 ALA B N 1
ATOM 9228 C CA . ALA B 1 434 ? 2.885 24.422 13.797 1 97.5 434 ALA B CA 1
ATOM 9229 C C . ALA B 1 434 ? 1.699 23.922 12.977 1 97.5 434 ALA B C 1
ATOM 9231 O O . ALA B 1 434 ? 0.681 23.5 13.531 1 97.5 434 ALA B O 1
ATOM 9232 N N . VAL B 1 435 ? 1.792 24 11.688 1 98.25 435 VAL B N 1
ATOM 9233 C CA . VAL B 1 435 ? 0.742 23.562 10.773 1 98.25 435 VAL B CA 1
ATOM 9234 C C . VAL B 1 435 ? 1.293 22.5 9.82 1 98.25 435 VAL B C 1
ATOM 9236 O O . VAL B 1 435 ? 2.369 22.688 9.242 1 98.25 435 VAL B O 1
ATOM 9239 N N . LEU B 1 436 ? 0.566 21.406 9.695 1 97.88 436 LEU B N 1
ATOM 9240 C CA . LEU B 1 436 ? 0.93 20.328 8.781 1 97.88 436 LEU B CA 1
ATOM 9241 C C . LEU B 1 436 ? 0.732 20.766 7.328 1 97.88 436 LEU B C 1
ATOM 9243 O O . LEU B 1 436 ? -0.192 21.516 7.023 1 97.88 436 LEU B O 1
ATOM 9247 N N . TYR B 1 437 ? 1.588 20.266 6.5 1 95.94 437 TYR B N 1
ATOM 9248 C CA . TYR B 1 437 ? 1.414 20.359 5.055 1 95.94 437 TYR B CA 1
ATOM 9249 C C . TYR B 1 437 ? 1.781 19.047 4.375 1 95.94 437 TYR B C 1
ATOM 9251 O O . TYR B 1 437 ? 2.291 18.125 5.02 1 95.94 437 TYR B O 1
ATOM 9259 N N . SER B 1 438 ? 1.339 18.844 3.143 1 92 438 SER B N 1
ATOM 9260 C CA . SER B 1 438 ? 1.648 17.641 2.377 1 92 438 SER B CA 1
ATOM 9261 C C . SER B 1 438 ? 1.847 17.969 0.899 1 92 438 SER B C 1
ATOM 9263 O O . SER B 1 438 ? 1.439 19.031 0.43 1 92 438 SER B O 1
ATOM 9265 N N . ASP B 1 439 ? 2.428 16.953 0.202 1 82.81 439 ASP B N 1
ATOM 9266 C CA . ASP B 1 439 ? 2.604 17.078 -1.242 1 82.81 439 ASP B CA 1
ATOM 9267 C C . ASP B 1 439 ? 1.407 16.5 -1.992 1 82.81 439 ASP B C 1
ATOM 9269 O O . ASP B 1 439 ? 1.363 16.531 -3.225 1 82.81 439 ASP B O 1
ATOM 9273 N N . THR B 1 440 ? 0.455 16.016 -1.281 1 83.5 440 THR B N 1
ATOM 9274 C CA . THR B 1 440 ? -0.755 15.562 -1.958 1 83.5 440 THR B CA 1
ATOM 9275 C C . THR B 1 440 ? -1.424 16.719 -2.701 1 83.5 440 THR B C 1
ATOM 9277 O O . THR B 1 440 ? -1.398 17.859 -2.236 1 83.5 440 THR B O 1
ATOM 9280 N N . TYR B 1 441 ? -2.176 16.344 -3.791 1 87.31 441 TYR B N 1
ATOM 9281 C CA . TYR B 1 441 ? -2.576 17.484 -4.617 1 87.31 441 TYR B CA 1
ATOM 9282 C C . TYR B 1 441 ? -4.02 17.344 -5.078 1 87.31 441 TYR B C 1
ATOM 9284 O O . TYR B 1 441 ? -4.484 18.094 -5.934 1 87.31 441 TYR B O 1
ATOM 9292 N N . ASP B 1 442 ? -4.793 16.359 -4.547 1 91.69 442 ASP B N 1
ATOM 9293 C CA . ASP B 1 442 ? -6.211 16.25 -4.863 1 91.69 442 ASP B CA 1
ATOM 9294 C C . ASP B 1 442 ? -7.031 17.25 -4.043 1 91.69 442 ASP B C 1
ATOM 9296 O O . ASP B 1 442 ? -7.047 17.188 -2.811 1 91.69 442 ASP B O 1
ATOM 9300 N N . PRO B 1 443 ? -7.758 18.141 -4.68 1 92.31 443 PRO B N 1
ATOM 9301 C CA . PRO B 1 443 ? -8.422 19.219 -3.941 1 92.31 443 PRO B CA 1
ATOM 9302 C C . PRO B 1 443 ? -9.508 18.719 -2.998 1 92.31 443 PRO B C 1
ATOM 9304 O O . PRO B 1 443 ? -9.68 19.25 -1.902 1 92.31 443 PRO B O 1
ATOM 9307 N N . LYS B 1 444 ? -10.219 17.781 -3.48 1 93.69 444 LYS B N 1
ATOM 9308 C CA . LYS B 1 444 ? -11.258 17.25 -2.598 1 93.69 444 LYS B CA 1
ATOM 9309 C C . LYS B 1 444 ? -10.648 16.641 -1.338 1 93.69 444 LYS B C 1
ATOM 9311 O O . LYS B 1 444 ? -11.188 16.812 -0.241 1 93.69 444 LYS B O 1
ATOM 9316 N N . GLU B 1 445 ? -9.57 15.984 -1.467 1 94.12 445 GLU B N 1
ATOM 9317 C CA . GLU B 1 445 ? -8.867 15.391 -0.333 1 94.12 445 GLU B CA 1
ATOM 9318 C C . GLU B 1 445 ? -8.344 16.469 0.614 1 94.12 445 GLU B C 1
ATOM 9320 O O . GLU B 1 445 ? -8.297 16.266 1.829 1 94.12 445 GLU B O 1
ATOM 9325 N N . TYR B 1 446 ? -8.031 17.656 0.059 1 92.19 446 TYR B N 1
ATOM 9326 C CA . TYR B 1 446 ? -7.605 18.781 0.872 1 92.19 446 TYR B CA 1
ATOM 9327 C C . TYR B 1 446 ? -8.672 19.141 1.904 1 92.19 446 TYR B C 1
ATOM 9329 O O . TYR B 1 446 ? -8.359 19.297 3.088 1 92.19 446 TYR B O 1
ATOM 9337 N N . ILE B 1 447 ? -9.742 19.266 1.294 1 95.75 447 ILE B N 1
ATOM 9338 C CA . ILE B 1 447 ? -10.844 19.766 2.104 1 95.75 447 ILE B CA 1
ATOM 9339 C C . ILE B 1 447 ? -11.219 18.734 3.164 1 95.75 447 ILE B C 1
ATOM 9341 O O . ILE B 1 447 ? -11.422 19.078 4.332 1 95.75 447 ILE B O 1
ATOM 9345 N N . GLN B 1 448 ? -11.258 17.469 2.775 1 97 448 GLN B N 1
ATOM 9346 C CA . GLN B 1 448 ? -11.562 16.406 3.711 1 97 448 GLN B CA 1
ATOM 9347 C C . GLN B 1 448 ? -10.539 16.344 4.836 1 97 448 GLN B C 1
ATOM 9349 O O . GLN B 1 448 ? -10.883 16.062 5.988 1 97 448 GLN B O 1
ATOM 9354 N N . ALA B 1 449 ? -9.32 16.609 4.508 1 97.62 449 ALA B N 1
ATOM 9355 C CA . ALA B 1 449 ? -8.25 16.562 5.496 1 97.62 449 ALA B CA 1
ATOM 9356 C C . ALA B 1 449 ? -8.398 17.688 6.52 1 97.62 449 ALA B C 1
ATOM 9358 O O . ALA B 1 449 ? -8.008 17.531 7.68 1 97.62 449 ALA B O 1
ATOM 9359 N N . LEU B 1 450 ? -8.945 18.828 6.129 1 97.56 450 LEU B N 1
ATOM 9360 C CA . LEU B 1 450 ? -9.242 19.891 7.074 1 97.56 450 LEU B CA 1
ATOM 9361 C C . LEU B 1 450 ? -10.227 19.422 8.141 1 97.56 450 LEU B C 1
ATOM 9363 O O . LEU B 1 450 ? -10.062 19.734 9.32 1 97.56 450 LEU B O 1
ATOM 9367 N N . CYS B 1 451 ? -11.164 18.625 7.684 1 98.06 451 CYS B N 1
ATOM 9368 C CA . CYS B 1 451 ? -12.141 18.062 8.609 1 98.06 451 CYS B CA 1
ATOM 9369 C C . CYS B 1 451 ? -11.508 17 9.484 1 98.06 451 CYS B C 1
ATOM 9371 O O . CYS B 1 451 ? -11.648 17.016 10.711 1 98.06 451 CYS B O 1
ATOM 9373 N N . ASN B 1 452 ? -10.781 16.156 8.883 1 98.31 452 ASN B N 1
ATOM 9374 C CA . ASN B 1 452 ? -10.219 15.008 9.586 1 98.31 452 ASN B CA 1
ATOM 9375 C C . ASN B 1 452 ? -9.195 15.43 10.633 1 98.31 452 ASN B C 1
ATOM 9377 O O . ASN B 1 452 ? -9.109 14.82 11.703 1 98.31 452 ASN B O 1
ATOM 9381 N N . SER B 1 453 ? -8.398 16.422 10.336 1 97.94 453 SER B N 1
ATOM 9382 C CA . SER B 1 453 ? -7.332 16.844 11.234 1 97.94 453 SER B CA 1
ATOM 9383 C C . SER B 1 453 ? -7.898 17.344 12.555 1 97.94 453 SER B C 1
ATOM 9385 O O . SER B 1 453 ? -7.25 17.234 13.602 1 97.94 453 SER B O 1
ATOM 9387 N N . ALA B 1 454 ? -9.07 17.781 12.555 1 98.44 454 ALA B N 1
ATOM 9388 C CA . ALA B 1 454 ? -9.68 18.391 13.734 1 98.44 454 ALA B CA 1
ATOM 9389 C C . ALA B 1 454 ? -9.953 17.344 14.812 1 98.44 454 ALA B C 1
ATOM 9391 O O . ALA B 1 454 ? -9.93 17.656 16 1 98.44 454 ALA B O 1
ATOM 9392 N N . PHE B 1 455 ? -10.164 16.094 14.43 1 98.62 455 PHE B N 1
ATOM 9393 C CA . PHE B 1 455 ? -10.508 15.055 15.391 1 98.62 455 PHE B CA 1
ATOM 9394 C C . PHE B 1 455 ? -9.359 14.828 16.375 1 98.62 455 PHE B C 1
ATOM 9396 O O . PHE B 1 455 ? -9.578 14.438 17.516 1 98.62 455 PHE B O 1
ATOM 9403 N N . GLY B 1 456 ? -8.172 15.078 15.938 1 97.62 456 GLY B N 1
ATOM 9404 C CA . GLY B 1 456 ? -7 14.891 16.781 1 97.62 456 GLY B CA 1
ATOM 9405 C C . GLY B 1 456 ? -6.316 16.188 17.141 1 97.62 456 GLY B C 1
ATOM 9406 O O . GLY B 1 456 ? -5.152 16.188 17.547 1 97.62 456 GLY B O 1
ATOM 9407 N N . GLY B 1 457 ? -6.992 17.312 16.891 1 97.69 457 GLY B N 1
ATOM 9408 C CA . GLY B 1 457 ? -6.484 18.625 17.281 1 97.69 457 GLY B CA 1
ATOM 9409 C C . GLY B 1 457 ? -5.332 19.094 16.422 1 97.69 457 GLY B C 1
ATOM 9410 O O . GLY B 1 457 ? -4.523 19.922 16.859 1 97.69 457 GLY B O 1
ATOM 9411 N N . LEU B 1 458 ? -5.18 18.594 15.234 1 98.12 458 LEU B N 1
ATOM 9412 C CA . LEU B 1 458 ? -4.109 18.969 14.32 1 98.12 458 LEU B CA 1
ATOM 9413 C C . LEU B 1 458 ? -4.555 20.109 13.406 1 98.12 458 LEU B C 1
ATOM 9415 O O . LEU B 1 458 ? -5.75 20.281 13.156 1 98.12 458 LEU B O 1
ATOM 9419 N N . LEU B 1 459 ? -3.631 20.922 13.062 1 98.31 459 LEU B N 1
ATOM 9420 C CA . LEU B 1 459 ? -3.857 21.969 12.055 1 98.31 459 LEU B CA 1
ATOM 9421 C C . LEU B 1 459 ? -3.256 21.562 10.719 1 98.31 459 LEU B C 1
ATOM 9423 O O . LEU B 1 459 ? -2.15 21.016 10.664 1 98.31 459 LEU B O 1
ATOM 9427 N N . TRP B 1 460 ? -4.062 21.75 9.672 1 97.25 460 TRP B N 1
ATOM 9428 C CA . TRP B 1 460 ? -3.705 21.312 8.328 1 97.25 460 TRP B CA 1
ATOM 9429 C C . TRP B 1 460 ? -3.842 22.453 7.328 1 97.25 460 TRP B C 1
ATOM 9431 O O . TRP B 1 460 ? -4.812 23.219 7.375 1 97.25 460 TRP B O 1
ATOM 9441 N N . CYS B 1 461 ? -2.816 22.594 6.488 1 95.25 461 CYS B N 1
ATOM 9442 C CA . CYS B 1 461 ? -2.852 23.562 5.402 1 95.25 461 CYS B CA 1
ATOM 9443 C C . CYS B 1 461 ? -2.652 22.891 4.055 1 95.25 461 CYS B C 1
ATOM 9445 O O . CYS B 1 461 ? -1.604 22.281 3.803 1 95.25 461 CYS B O 1
ATOM 9447 N N . PRO B 1 462 ? -3.658 23 3.107 1 92.88 462 PRO B N 1
ATOM 9448 C CA . PRO B 1 462 ? -3.422 22.484 1.757 1 92.88 462 PRO B CA 1
ATOM 9449 C C . PRO B 1 462 ? -2.441 23.344 0.96 1 92.88 462 PRO B C 1
ATOM 9451 O O . PRO B 1 462 ? -2.227 24.516 1.29 1 92.88 462 PRO B O 1
ATOM 9454 N N . GLU B 1 463 ? -1.886 22.828 -0.09 1 85.5 463 GLU B N 1
ATOM 9455 C CA . GLU B 1 463 ? -0.854 23.547 -0.823 1 85.5 463 GLU B CA 1
ATOM 9456 C C . GLU B 1 463 ? -1.408 24.141 -2.119 1 85.5 463 GLU B C 1
ATOM 9458 O O . GLU B 1 463 ? -2.266 23.531 -2.766 1 85.5 463 GLU B O 1
ATOM 9463 N N . VAL B 1 464 ? -0.966 25.344 -2.412 1 91.5 464 VAL B N 1
ATOM 9464 C CA . VAL B 1 464 ? -1.051 25.922 -3.748 1 91.5 464 VAL B CA 1
ATOM 9465 C C . VAL B 1 464 ? 0.327 25.906 -4.406 1 91.5 464 VAL B C 1
ATOM 9467 O O . VAL B 1 464 ? 1.136 26.812 -4.191 1 91.5 464 VAL B O 1
ATOM 9470 N N . ARG B 1 465 ? 0.602 24.922 -5.16 1 85.19 465 ARG B N 1
ATOM 9471 C CA . ARG B 1 465 ? 1.944 24.781 -5.715 1 85.19 465 ARG B CA 1
ATOM 9472 C C . ARG B 1 465 ? 1.914 24.797 -7.238 1 85.19 465 ARG B C 1
ATOM 9474 O O . ARG B 1 465 ? 2.889 25.203 -7.879 1 85.19 465 ARG B O 1
ATOM 9481 N N . GLU B 1 466 ? 0.85 24.297 -7.809 1 85.19 466 GLU B N 1
ATOM 9482 C CA . GLU B 1 466 ? 0.645 24.203 -9.25 1 85.19 466 GLU B CA 1
ATOM 9483 C C . GLU B 1 466 ? -0.831 24.359 -9.609 1 85.19 466 GLU B C 1
ATOM 9485 O O . GLU B 1 466 ? -1.703 24.188 -8.75 1 85.19 466 GLU B O 1
ATOM 9490 N N . ALA B 1 467 ? -1.057 24.875 -10.727 1 90.19 467 ALA B N 1
ATOM 9491 C CA . ALA B 1 467 ? -2.428 24.984 -11.219 1 90.19 467 ALA B CA 1
ATOM 9492 C C . ALA B 1 467 ? -2.484 24.75 -12.727 1 90.19 467 ALA B C 1
ATOM 9494 O O . ALA B 1 467 ? -1.528 25.062 -13.445 1 90.19 467 ALA B O 1
ATOM 9495 N N . HIS B 1 468 ? -3.629 24.266 -13.148 1 89.12 468 HIS B N 1
ATOM 9496 C CA . HIS B 1 468 ? -3.785 23.938 -14.555 1 89.12 468 HIS B CA 1
ATOM 9497 C C . HIS B 1 468 ? -4.676 24.938 -15.273 1 89.12 468 HIS B C 1
ATOM 9499 O O . HIS B 1 468 ? -4.75 24.953 -16.5 1 89.12 468 HIS B O 1
ATOM 9505 N N . SER B 1 469 ? -5.344 25.734 -14.578 1 92.75 469 SER B N 1
ATOM 9506 C CA . SER B 1 469 ? -6.227 26.781 -15.086 1 92.75 469 SER B CA 1
ATOM 9507 C C . SER B 1 469 ? -6.449 27.875 -14.039 1 92.75 469 SER B C 1
ATOM 9509 O O . SER B 1 469 ? -6.016 27.734 -12.898 1 92.75 469 SER B O 1
ATOM 9511 N N . ALA B 1 470 ? -7.02 28.922 -14.5 1 93.69 470 ALA B N 1
ATOM 9512 C CA . ALA B 1 470 ? -7.355 29.984 -13.562 1 93.69 470 ALA B CA 1
ATOM 9513 C C . ALA B 1 470 ? -8.328 29.5 -12.492 1 93.69 470 ALA B C 1
ATOM 9515 O O . ALA B 1 470 ? -8.18 29.828 -11.312 1 93.69 470 ALA B O 1
ATOM 9516 N N . GLU B 1 471 ? -9.297 28.734 -12.922 1 94.56 471 GLU B N 1
ATOM 9517 C CA . GLU B 1 471 ? -10.266 28.188 -11.977 1 94.56 471 GLU B CA 1
ATOM 9518 C C . GLU B 1 471 ? -9.586 27.281 -10.945 1 94.56 471 GLU B C 1
ATOM 9520 O O . GLU B 1 471 ? -9.852 27.391 -9.75 1 94.56 471 GLU B O 1
ATOM 9525 N N . ASP B 1 472 ? -8.734 26.453 -11.445 1 94 472 ASP B N 1
ATOM 9526 C CA . ASP B 1 472 ? -7.984 25.562 -10.562 1 94 472 ASP B CA 1
ATOM 9527 C C . ASP B 1 472 ? -7.16 26.359 -9.555 1 94 472 ASP B C 1
ATOM 9529 O O . ASP B 1 472 ? -7.211 26.078 -8.352 1 94 472 ASP B O 1
ATOM 9533 N N . PHE B 1 473 ? -6.48 27.344 -10.008 1 95 473 PHE B N 1
ATOM 9534 C CA . PHE B 1 473 ? -5.621 28.156 -9.141 1 95 473 PHE B CA 1
ATOM 9535 C C . PHE B 1 473 ? -6.438 28.859 -8.078 1 95 473 PHE B C 1
ATOM 9537 O O . PHE B 1 473 ? -6.117 28.797 -6.887 1 95 473 PHE B O 1
ATOM 9544 N N . PHE B 1 474 ? -7.414 29.531 -8.477 1 96.44 474 PHE B N 1
ATOM 9545 C CA . PHE B 1 474 ? -8.141 30.391 -7.547 1 96.44 474 PHE B CA 1
ATOM 9546 C C . PHE B 1 474 ? -8.977 29.562 -6.582 1 96.44 474 PHE B C 1
ATOM 9548 O O . PHE B 1 474 ? -9.164 29.938 -5.426 1 96.44 474 PHE B O 1
ATOM 9555 N N . HIS B 1 475 ? -9.508 28.391 -6.996 1 96.25 475 HIS B N 1
ATOM 9556 C CA . HIS B 1 475 ? -10.164 27.5 -6.047 1 96.25 475 HIS B CA 1
ATOM 9557 C C . HIS B 1 475 ? -9.211 27.062 -4.945 1 96.25 475 HIS B C 1
ATOM 9559 O O . HIS B 1 475 ? -9.586 27 -3.773 1 96.25 475 HIS B O 1
ATOM 9565 N N . ARG B 1 476 ? -8 26.812 -5.309 1 95.88 476 ARG B N 1
ATOM 9566 C CA . ARG B 1 476 ? -6.992 26.438 -4.324 1 95.88 476 ARG B CA 1
ATOM 9567 C C . ARG B 1 476 ? -6.656 27.609 -3.412 1 95.88 476 ARG B C 1
ATOM 9569 O O . ARG B 1 476 ? -6.5 27.438 -2.201 1 95.88 476 ARG B O 1
ATOM 9576 N N . LEU B 1 477 ? -6.539 28.734 -4.016 1 96.88 477 LEU B N 1
ATOM 9577 C CA . LEU B 1 477 ? -6.234 29.922 -3.219 1 96.88 477 LEU B CA 1
ATOM 9578 C C . LEU B 1 477 ? -7.363 30.234 -2.24 1 96.88 477 LEU B C 1
ATOM 9580 O O . LEU B 1 477 ? -7.113 30.562 -1.079 1 96.88 477 LEU B O 1
ATOM 9584 N N . GLN B 1 478 ? -8.586 30.094 -2.717 1 97.62 478 GLN B N 1
ATOM 9585 C CA . GLN B 1 478 ? -9.742 30.281 -1.838 1 97.62 478 GLN B CA 1
ATOM 9586 C C . GLN B 1 478 ? -9.68 29.312 -0.651 1 97.62 478 GLN B C 1
ATOM 9588 O O . GLN B 1 478 ? -9.906 29.719 0.491 1 97.62 478 GLN B O 1
ATOM 9593 N N . THR B 1 479 ? -9.312 28.109 -0.88 1 96.62 479 THR B N 1
ATOM 9594 C CA . THR B 1 479 ? -9.258 27.094 0.163 1 96.62 479 THR B CA 1
ATOM 9595 C C . THR B 1 479 ? -8.164 27.406 1.178 1 96.62 479 THR B C 1
ATOM 9597 O O . THR B 1 479 ? -8.375 27.297 2.387 1 96.62 479 THR B O 1
ATOM 9600 N N . VAL B 1 480 ? -7.039 27.844 0.719 1 96.31 480 VAL B N 1
ATOM 9601 C CA . VAL B 1 480 ? -5.926 28.094 1.628 1 96.31 480 VAL B CA 1
ATOM 9602 C C . VAL B 1 480 ? -6.227 29.344 2.469 1 96.31 480 VAL B C 1
ATOM 9604 O O . VAL B 1 480 ? -5.82 29.422 3.631 1 96.31 480 VAL B O 1
ATOM 9607 N N . ILE B 1 481 ? -6.934 30.266 1.874 1 97.62 481 ILE B N 1
ATOM 9608 C CA . ILE B 1 481 ? -7.363 31.469 2.592 1 97.62 481 ILE B CA 1
ATOM 9609 C C . ILE B 1 481 ? -8.281 31.078 3.744 1 97.62 481 ILE B C 1
ATOM 9611 O O . ILE B 1 481 ? -8.289 31.719 4.793 1 97.62 481 ILE B O 1
ATOM 9615 N N . LEU B 1 482 ? -8.984 30.016 3.578 1 98.19 482 LEU B N 1
ATOM 9616 C CA . LEU B 1 482 ? -9.953 29.531 4.562 1 98.19 482 LEU B CA 1
ATOM 9617 C C . LEU B 1 482 ? -9.375 28.375 5.371 1 98.19 482 LEU B C 1
ATOM 9619 O O . LEU B 1 482 ? -10.117 27.484 5.797 1 98.19 482 LEU B O 1
ATOM 9623 N N . SER B 1 483 ? -8.078 28.312 5.598 1 97.94 483 SER B N 1
ATOM 9624 C CA . SER B 1 483 ? -7.387 27.266 6.34 1 97.94 483 SER B CA 1
ATOM 9625 C C . SER B 1 483 ? -6.555 27.844 7.48 1 97.94 483 SER B C 1
ATOM 9627 O O . SER B 1 483 ? -6.488 29.062 7.648 1 97.94 483 SER B O 1
ATOM 9629 N N . PRO B 1 484 ? -5.965 26.969 8.312 1 98.25 484 PRO B N 1
ATOM 9630 C CA . PRO B 1 484 ? -5.211 27.469 9.461 1 98.25 484 PRO B CA 1
ATOM 9631 C C . PRO B 1 484 ? -4.059 28.391 9.062 1 98.25 484 PRO B C 1
ATOM 9633 O O . PRO B 1 484 ? -3.66 29.266 9.836 1 98.25 484 PRO B O 1
ATOM 9636 N N . GLN B 1 485 ? -3.574 28.188 7.941 1 97.38 485 GLN B N 1
ATOM 9637 C CA . GLN B 1 485 ? -2.529 29.016 7.359 1 97.38 485 GLN B CA 1
ATOM 9638 C C . GLN B 1 485 ? -2.848 29.375 5.906 1 97.38 485 GLN B C 1
ATOM 9640 O O . GLN B 1 485 ? -3.326 28.516 5.148 1 97.38 485 GLN B O 1
ATOM 9645 N N . ALA B 1 486 ? -2.711 30.672 5.551 1 97.75 486 ALA B N 1
ATOM 9646 C CA . ALA B 1 486 ? -2.834 31.109 4.16 1 97.75 486 ALA B CA 1
ATOM 9647 C C . ALA B 1 486 ? -1.466 31.188 3.486 1 97.75 486 ALA B C 1
ATOM 9649 O O . ALA B 1 486 ? -0.723 32.156 3.686 1 97.75 486 ALA B O 1
ATOM 9650 N N . MET B 1 487 ? -1.201 30.141 2.695 1 96.19 487 MET B N 1
ATOM 9651 C CA . MET B 1 487 ? 0.159 30.031 2.176 1 96.19 487 MET B CA 1
ATOM 9652 C C . MET B 1 487 ? 0.148 29.641 0.702 1 96.19 487 MET B C 1
ATOM 9654 O O . MET B 1 487 ? -0.609 28.766 0.293 1 96.19 487 MET B O 1
ATOM 9658 N N . VAL B 1 488 ? 0.878 30.344 -0.098 1 96.62 488 VAL B N 1
ATOM 9659 C CA . VAL B 1 488 ? 1.221 29.922 -1.451 1 96.62 488 VAL B CA 1
ATOM 9660 C C . VAL B 1 488 ? 2.652 29.391 -1.479 1 96.62 488 VAL B C 1
ATOM 9662 O O . VAL B 1 488 ? 3.594 30.109 -1.129 1 96.62 488 VAL B O 1
ATOM 9665 N N . ASN B 1 489 ? 2.77 28.172 -1.795 1 95 489 ASN B N 1
ATOM 9666 C CA . ASN B 1 489 ? 4.082 27.547 -1.92 1 95 489 ASN B CA 1
ATOM 9667 C C . ASN B 1 489 ? 4.516 27.438 -3.379 1 95 489 ASN B C 1
ATOM 9669 O O . ASN B 1 489 ? 4.438 26.359 -3.977 1 95 489 ASN B O 1
ATOM 9673 N N . ALA B 1 490 ? 5.117 28.484 -3.924 1 92.69 490 ALA B N 1
ATOM 9674 C CA . ALA B 1 490 ? 5.457 28.562 -5.344 1 92.69 490 ALA B CA 1
ATOM 9675 C C . ALA B 1 490 ? 6.895 28.125 -5.59 1 92.69 490 ALA B C 1
ATOM 9677 O O . ALA B 1 490 ? 7.609 28.734 -6.391 1 92.69 490 ALA B O 1
ATOM 9678 N N . TRP B 1 491 ? 7.363 27.062 -4.988 1 90.31 491 TRP B N 1
ATOM 9679 C CA . TRP B 1 491 ? 8.773 26.688 -4.98 1 90.31 491 TRP B CA 1
ATOM 9680 C C . TRP B 1 491 ? 9.211 26.203 -6.355 1 90.31 491 TRP B C 1
ATOM 9682 O O . TRP B 1 491 ? 10.414 26.078 -6.625 1 90.31 491 TRP B O 1
ATOM 9692 N N . TYR B 1 492 ? 8.281 26.219 -7.344 1 87.94 492 TYR B N 1
ATOM 9693 C CA . TYR B 1 492 ? 8.609 25.828 -8.711 1 87.94 492 TYR B CA 1
ATOM 9694 C C . TYR B 1 492 ? 8.766 27.062 -9.602 1 87.94 492 TYR B C 1
ATOM 9696 O O . TYR B 1 492 ? 9.234 26.953 -10.734 1 87.94 492 TYR B O 1
ATOM 9704 N N . LEU B 1 493 ? 8.359 28.203 -9.133 1 92.75 493 LEU B N 1
ATOM 9705 C CA . LEU B 1 493 ? 8.133 29.312 -10.062 1 92.75 493 LEU B CA 1
ATOM 9706 C C . LEU B 1 493 ? 9.016 30.5 -9.719 1 92.75 493 LEU B C 1
ATOM 9708 O O . LEU B 1 493 ? 9.211 30.812 -8.539 1 92.75 493 LEU B O 1
ATOM 9712 N N . GLN B 1 494 ? 9.406 31.188 -10.75 1 94.06 494 GLN B N 1
ATOM 9713 C CA . GLN B 1 494 ? 10.211 32.406 -10.609 1 94.06 494 GLN B CA 1
ATOM 9714 C C . GLN B 1 494 ? 9.336 33.594 -10.273 1 94.06 494 GLN B C 1
ATOM 9716 O O . GLN B 1 494 ? 9.766 34.531 -9.562 1 94.06 494 GLN B O 1
ATOM 9721 N N . TYR B 1 495 ? 8.148 33.656 -10.875 1 95.94 495 TYR B N 1
ATOM 9722 C CA . TYR B 1 495 ? 7.195 34.75 -10.633 1 95.94 495 TYR B CA 1
ATOM 9723 C C . TYR B 1 495 ? 5.918 34.219 -10 1 95.94 495 TYR B C 1
ATOM 9725 O O . TYR B 1 495 ? 5.727 33 -9.906 1 95.94 495 TYR B O 1
ATOM 9733 N N . ALA B 1 496 ? 5.117 35.156 -9.5 1 96.69 496 ALA B N 1
ATOM 9734 C CA . ALA B 1 496 ? 3.895 34.781 -8.805 1 96.69 496 ALA B CA 1
ATOM 9735 C C . ALA B 1 496 ? 3.012 33.906 -9.711 1 96.69 496 ALA B C 1
ATOM 9737 O O . ALA B 1 496 ? 2.895 34.156 -10.9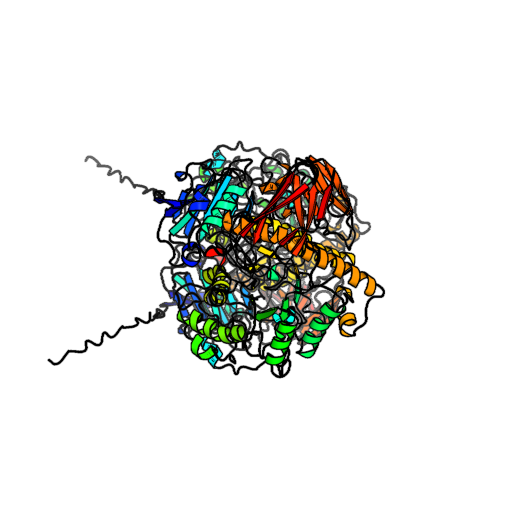06 1 96.69 496 ALA B O 1
ATOM 9738 N N . PRO B 1 497 ? 2.354 32.938 -9.141 1 96.5 497 PRO B N 1
ATOM 9739 C CA . PRO B 1 497 ? 1.592 31.969 -9.953 1 96.5 497 PRO B CA 1
ATOM 9740 C C . PRO B 1 497 ? 0.376 32.594 -10.617 1 96.5 497 PRO B C 1
ATOM 9742 O O . PRO B 1 497 ? -0.094 32.125 -11.648 1 96.5 497 PRO B O 1
ATOM 9745 N N . TRP B 1 498 ? -0.242 33.719 -10.07 1 97.31 498 TRP B N 1
ATOM 9746 C CA . TRP B 1 498 ? -1.412 34.344 -10.672 1 97.31 498 TRP B CA 1
ATOM 9747 C C . TRP B 1 498 ? -1.019 35.156 -11.898 1 97.31 498 TRP B C 1
ATOM 9749 O O . TRP B 1 498 ? -1.881 35.562 -12.672 1 97.31 498 TRP B O 1
ATOM 9759 N N . LEU B 1 499 ? 0.297 35.281 -12.133 1 97.31 499 LEU B N 1
ATOM 9760 C CA . LEU B 1 499 ? 0.761 35.969 -13.344 1 97.31 499 LEU B CA 1
ATOM 9761 C C . LEU B 1 499 ? 0.896 34.969 -14.492 1 97.31 499 LEU B C 1
ATOM 9763 O O . LEU B 1 499 ? 0.752 35.344 -15.656 1 97.31 499 LEU B O 1
ATOM 9767 N N . GLN B 1 500 ? 1.389 33.781 -14.18 1 96.12 500 GLN B N 1
ATOM 9768 C CA . GLN B 1 500 ? 1.598 32.719 -15.148 1 96.12 500 GLN B CA 1
ATOM 9769 C C . GLN B 1 500 ? 1.665 31.344 -14.461 1 96.12 500 GLN B C 1
ATOM 9771 O O . GLN B 1 500 ? 2.576 31.094 -13.672 1 96.12 500 GLN B O 1
ATOM 9776 N N . PHE B 1 501 ? 0.704 30.406 -14.867 1 91.62 501 PHE B N 1
ATOM 9777 C CA . PHE B 1 501 ? 0.639 29.109 -14.211 1 91.62 501 PHE B CA 1
ATOM 9778 C C . PHE B 1 501 ? 1.627 28.125 -14.844 1 91.62 501 PHE B C 1
ATOM 9780 O O . PHE B 1 501 ? 2.059 27.172 -14.195 1 91.62 501 PHE B O 1
ATOM 9787 N N . ASP B 1 502 ? 1.912 28.312 -16.156 1 93.31 502 ASP B N 1
ATOM 9788 C CA . ASP B 1 502 ? 2.84 27.438 -16.859 1 93.31 502 ASP B CA 1
ATOM 9789 C C . ASP B 1 502 ? 4.273 27.656 -16.391 1 93.31 502 ASP B C 1
ATOM 9791 O O . ASP B 1 502 ? 4.801 28.766 -16.484 1 93.31 502 ASP B O 1
ATOM 9795 N N . ARG B 1 503 ? 4.898 26.672 -15.938 1 92.31 503 ARG B N 1
ATOM 9796 C CA . ARG B 1 503 ? 6.223 26.781 -15.336 1 92.31 503 ARG B CA 1
ATOM 9797 C C . ARG B 1 503 ? 7.23 27.359 -16.328 1 92.31 503 ARG B C 1
ATOM 9799 O O . ARG B 1 503 ? 7.988 28.281 -15.984 1 92.31 503 ARG B O 1
ATOM 9806 N N . GLY B 1 504 ? 7.305 26.797 -17.562 1 93.75 504 GLY B N 1
ATOM 9807 C CA . GLY B 1 504 ? 8.234 27.281 -18.578 1 93.75 504 GLY B CA 1
ATOM 9808 C C . GLY B 1 504 ? 8.023 28.734 -18.938 1 93.75 504 GLY B C 1
ATOM 9809 O O . GLY B 1 504 ? 8.977 29.516 -19.016 1 93.75 504 GLY B O 1
ATOM 9810 N N . LYS B 1 505 ? 6.809 29.109 -19.125 1 96 505 LYS B N 1
ATOM 9811 C CA . LYS B 1 505 ? 6.477 30.484 -19.469 1 96 505 LYS B CA 1
ATOM 9812 C C . LYS B 1 505 ? 6.75 31.422 -18.297 1 96 505 LYS B C 1
ATOM 9814 O O . LYS B 1 505 ? 7.207 32.562 -18.5 1 96 505 LYS B O 1
ATOM 9819 N N . ASN B 1 506 ? 6.406 30.984 -17.109 1 95.75 506 ASN B N 1
ATOM 9820 C CA . ASN B 1 506 ? 6.676 31.781 -15.922 1 95.75 506 ASN B CA 1
ATOM 9821 C C . ASN B 1 506 ? 8.164 32.062 -15.773 1 95.75 506 ASN B C 1
ATOM 9823 O O . ASN B 1 506 ? 8.555 33.219 -15.523 1 95.75 506 ASN B O 1
ATOM 9827 N N . GLU B 1 507 ? 8.969 31.109 -16.047 1 92.94 507 GLU B N 1
ATOM 9828 C CA . GLU B 1 507 ? 10.422 31.25 -15.93 1 92.94 507 GLU B CA 1
ATOM 9829 C C . GLU B 1 507 ? 10.945 32.281 -16.922 1 92.94 507 GLU B C 1
ATOM 9831 O O . GLU B 1 507 ? 11.945 32.969 -16.641 1 92.94 507 GLU B O 1
ATOM 9836 N N . ARG B 1 508 ? 10.281 32.375 -18.016 1 95.88 508 ARG B N 1
ATOM 9837 C CA . ARG B 1 508 ? 10.727 33.281 -19.062 1 95.88 508 ARG B CA 1
ATOM 9838 C C . ARG B 1 508 ? 10.094 34.656 -18.891 1 95.88 508 ARG B C 1
ATOM 9840 O O . ARG B 1 508 ? 10.359 35.562 -19.688 1 95.88 508 ARG B O 1
ATOM 9847 N N . GLY B 1 509 ? 9.219 34.812 -17.969 1 95.38 509 GLY B N 1
ATOM 9848 C CA . GLY B 1 509 ? 8.57 36.094 -17.75 1 95.38 509 GLY B CA 1
ATOM 9849 C C . GLY B 1 509 ? 7.453 36.375 -18.734 1 95.38 509 GLY B C 1
ATOM 9850 O O . GLY B 1 509 ? 7.129 37.531 -18.984 1 95.38 509 GLY B O 1
ATOM 9851 N N . GLU B 1 510 ? 6.906 35.25 -19.344 1 97.62 510 GLU B N 1
ATOM 9852 C CA . GLU B 1 510 ? 5.742 35.375 -20.219 1 97.62 510 GLU B CA 1
ATOM 9853 C C . GLU B 1 510 ? 4.445 35.281 -19.422 1 97.62 510 GLU B C 1
ATOM 9855 O O . GLU B 1 510 ? 3.984 34.188 -19.094 1 97.62 510 GLU B O 1
ATOM 9860 N N . PHE B 1 511 ? 3.818 36.406 -19.312 1 97.75 511 PHE B N 1
ATOM 9861 C CA . PHE B 1 511 ? 2.664 36.469 -18.422 1 97.75 511 PHE B CA 1
ATOM 9862 C C . PHE B 1 511 ? 1.369 36.281 -19.203 1 97.75 511 PHE B C 1
ATOM 9864 O O . PHE B 1 511 ? 1.333 36.5 -20.406 1 97.75 511 PHE B O 1
ATOM 9871 N N . LEU B 1 512 ? 0.333 35.875 -18.531 1 97.44 512 LEU B N 1
ATOM 9872 C CA . LEU B 1 512 ? -0.995 35.688 -19.094 1 97.44 512 LEU B CA 1
ATOM 9873 C C . LEU B 1 512 ? -1.569 37.031 -19.547 1 97.44 512 LEU B C 1
ATOM 9875 O O . LEU B 1 512 ? -1.27 38.094 -18.953 1 97.44 512 LEU B O 1
ATOM 9879 N N . PRO B 1 513 ? -2.441 36.969 -20.531 1 97.56 513 PRO B N 1
ATOM 9880 C CA . PRO B 1 513 ? -3.164 38.188 -20.891 1 97.56 513 PRO B CA 1
ATOM 9881 C C . PRO B 1 513 ? -4.004 38.75 -19.734 1 97.56 513 PRO B C 1
ATOM 9883 O O . PRO B 1 513 ? -4.195 39.938 -19.609 1 97.56 513 PRO B O 1
ATOM 9886 N N . GLU B 1 514 ? -4.457 37.875 -18.844 1 97.62 514 GLU B N 1
ATOM 9887 C CA . GLU B 1 514 ? -5.332 38.219 -17.719 1 97.62 514 GLU B CA 1
ATOM 9888 C C . GLU B 1 514 ? -4.527 38.5 -16.469 1 97.62 514 GLU B C 1
ATOM 9890 O O . GLU B 1 514 ? -5.094 38.656 -15.375 1 97.62 514 GLU B O 1
ATOM 9895 N N . ALA B 1 515 ? -3.27 38.625 -16.547 1 97.88 515 ALA B N 1
ATOM 9896 C CA . ALA B 1 515 ? -2.389 38.688 -15.391 1 97.88 515 ALA B CA 1
ATOM 9897 C C . ALA B 1 515 ? -2.799 39.844 -14.469 1 97.88 515 ALA B C 1
ATOM 9899 O O . ALA B 1 515 ? -2.811 39.688 -13.242 1 97.88 515 ALA B O 1
ATOM 9900 N N . LYS B 1 516 ? -3.064 40.969 -15.078 1 98 516 LYS B N 1
ATOM 9901 C CA . LYS B 1 516 ? -3.447 42.094 -14.266 1 98 516 LYS B CA 1
ATOM 9902 C C . LYS B 1 516 ? -4.73 41.844 -13.484 1 98 516 LYS B C 1
ATOM 9904 O O . LYS B 1 516 ? -4.824 42.156 -12.305 1 98 516 LYS B O 1
ATOM 9909 N N . ARG B 1 517 ? -5.676 41.281 -14.117 1 98.19 517 ARG B N 1
ATOM 9910 C CA . ARG B 1 517 ? -6.938 40.938 -13.477 1 98.19 517 ARG B CA 1
ATOM 9911 C C . ARG B 1 517 ? -6.727 39.875 -12.383 1 98.19 517 ARG B C 1
ATOM 9913 O O . ARG B 1 517 ? -7.297 40 -11.297 1 98.19 517 ARG B O 1
ATOM 9920 N N . TYR B 1 518 ? -5.953 38.906 -12.672 1 98.12 518 TYR B N 1
ATOM 9921 C CA . TYR B 1 518 ? -5.715 37.844 -11.727 1 98.12 518 TYR B CA 1
ATOM 9922 C C . TYR B 1 518 ? -4.926 38.312 -10.516 1 98.12 518 TYR B C 1
ATOM 9924 O O . TYR B 1 518 ? -5.121 37.844 -9.398 1 98.12 518 TYR B O 1
ATOM 9932 N N . GLU B 1 519 ? -4.074 39.219 -10.734 1 98.44 519 GLU B N 1
ATOM 9933 C CA . GLU B 1 519 ? -3.381 39.875 -9.633 1 98.44 519 GLU B CA 1
ATOM 9934 C C . GLU B 1 519 ? -4.363 40.594 -8.719 1 98.44 519 GLU B C 1
ATOM 9936 O O . GLU B 1 519 ? -4.219 40.594 -7.496 1 98.44 519 GLU B O 1
ATOM 9941 N N . GLU B 1 520 ? -5.332 41.219 -9.328 1 98.56 520 GLU B N 1
ATOM 9942 C CA . GLU B 1 520 ? -6.371 41.906 -8.562 1 98.56 520 GLU B CA 1
ATOM 9943 C C . GLU B 1 520 ? -7.199 40.906 -7.758 1 98.56 520 GLU B C 1
ATOM 9945 O O . GLU B 1 520 ? -7.59 41.188 -6.621 1 98.56 520 GLU B O 1
ATOM 9950 N N . TYR B 1 521 ? -7.555 39.812 -8.383 1 98.5 521 TYR B N 1
ATOM 9951 C CA . TYR B 1 521 ? -8.289 38.781 -7.68 1 98.5 521 TYR B CA 1
ATOM 9952 C C . TYR B 1 521 ? -7.492 38.25 -6.484 1 98.5 521 TYR B C 1
ATOM 9954 O O . TYR B 1 521 ? -8.039 38.094 -5.391 1 98.5 521 TYR B O 1
ATOM 9962 N N . ALA B 1 522 ? -6.223 38 -6.703 1 98.31 522 ALA B N 1
ATOM 9963 C CA . ALA B 1 522 ? -5.359 37.531 -5.621 1 98.31 522 ALA B CA 1
ATOM 9964 C C . ALA B 1 522 ? -5.289 38.562 -4.488 1 98.31 522 ALA B C 1
ATOM 9966 O O . ALA B 1 522 ? -5.398 38.188 -3.314 1 98.31 522 ALA B O 1
ATOM 9967 N N . ARG B 1 523 ? -5.117 39.844 -4.855 1 98.62 523 ARG B N 1
ATOM 9968 C CA . ARG B 1 523 ? -5.078 40.906 -3.871 1 98.62 523 ARG B CA 1
ATOM 9969 C C . ARG B 1 523 ? -6.367 40.938 -3.059 1 98.62 523 ARG B C 1
ATOM 9971 O O . ARG B 1 523 ? -6.332 41.062 -1.833 1 98.62 523 ARG B O 1
ATOM 9978 N N . THR B 1 524 ? -7.441 40.781 -3.744 1 98.69 524 THR B N 1
ATOM 9979 C CA . THR B 1 524 ? -8.742 40.812 -3.086 1 98.69 524 THR B CA 1
ATOM 9980 C C . THR B 1 524 ? -8.859 39.688 -2.08 1 98.69 524 THR B C 1
ATOM 9982 O O . THR B 1 524 ? -9.242 39.906 -0.926 1 98.69 524 THR B O 1
ATOM 9985 N N . LEU B 1 525 ? -8.562 38.5 -2.467 1 98.62 525 LEU B N 1
ATOM 9986 C CA . LEU B 1 525 ? -8.68 37.312 -1.619 1 98.62 525 LEU B CA 1
ATOM 9987 C C . LEU B 1 525 ? -7.742 37.406 -0.422 1 98.62 525 LEU B C 1
ATOM 9989 O O . LEU B 1 525 ? -8.125 37.062 0.702 1 98.62 525 LEU B O 1
ATOM 9993 N N . ILE B 1 526 ? -6.52 37.844 -0.641 1 98.75 526 ILE B N 1
ATOM 9994 C CA . ILE B 1 526 ? -5.539 37.938 0.432 1 98.75 526 ILE B CA 1
ATOM 9995 C C . ILE B 1 526 ? -5.965 39.031 1.413 1 98.75 526 ILE B C 1
ATOM 9997 O O . ILE B 1 526 ? -5.781 38.906 2.625 1 98.75 526 ILE B O 1
ATOM 10001 N N . ASN B 1 527 ? -6.52 40.094 0.892 1 98.75 527 ASN B N 1
ATOM 10002 C CA . ASN B 1 527 ? -7.062 41.125 1.766 1 98.75 527 ASN B CA 1
ATOM 10003 C C . ASN B 1 527 ? -8.211 40.594 2.619 1 98.75 527 ASN B C 1
ATOM 10005 O O . ASN B 1 527 ? -8.375 41 3.768 1 98.75 527 ASN B O 1
ATOM 10009 N N . LEU B 1 528 ? -9.016 39.781 2.039 1 98.69 528 LEU B N 1
ATOM 10010 C CA . LEU B 1 528 ? -10.086 39.156 2.818 1 98.69 528 LEU B CA 1
ATOM 10011 C C . LEU B 1 528 ? -9.523 38.375 3.988 1 98.69 528 LEU B C 1
ATOM 10013 O O . LEU B 1 528 ? -10.086 38.375 5.086 1 98.69 528 LEU B O 1
ATOM 10017 N N . ARG B 1 529 ? -8.398 37.656 3.779 1 98.75 529 ARG B N 1
ATOM 10018 C CA . ARG B 1 529 ? -7.707 36.969 4.867 1 98.75 529 ARG B CA 1
ATOM 10019 C C . ARG B 1 529 ? -7.301 37.938 5.961 1 98.75 529 ARG B C 1
ATOM 10021 O O . ARG B 1 529 ? -7.504 37.688 7.148 1 98.75 529 ARG B O 1
ATOM 10028 N N . MET B 1 530 ? -6.77 39.062 5.551 1 98.69 530 MET B N 1
ATOM 10029 C CA . MET B 1 530 ? -6.32 40.062 6.52 1 98.69 530 MET B CA 1
ATOM 10030 C C . MET B 1 530 ? -7.496 40.625 7.316 1 98.69 530 MET B C 1
ATOM 10032 O O . MET B 1 530 ? -7.375 40.875 8.516 1 98.69 530 MET B O 1
ATOM 10036 N N . GLN B 1 531 ? -8.625 40.75 6.68 1 98.69 531 GLN B N 1
ATOM 10037 C CA . GLN B 1 531 ? -9.82 41.25 7.34 1 98.69 531 GLN B CA 1
ATOM 10038 C C . GLN B 1 531 ? -10.312 40.281 8.414 1 98.69 531 GLN B C 1
ATOM 10040 O O . GLN B 1 531 ? -10.898 40.719 9.414 1 98.69 531 GLN B O 1
ATOM 10045 N N . LEU B 1 532 ? -10.031 39.062 8.258 1 98.75 532 LEU B N 1
ATOM 10046 C CA . LEU B 1 532 ? -10.586 38.031 9.125 1 98.75 532 LEU B CA 1
ATOM 10047 C C . LEU B 1 532 ? -9.648 37.75 10.297 1 98.75 532 LEU B C 1
ATOM 10049 O O . LEU B 1 532 ? -9.984 36.938 11.18 1 98.75 532 LEU B O 1
ATOM 10053 N N . ILE B 1 533 ? -8.5 38.344 10.453 1 98.62 533 ILE B N 1
ATOM 10054 C CA . ILE B 1 533 ? -7.477 38 11.438 1 98.62 533 ILE B CA 1
ATOM 10055 C C . ILE B 1 533 ? -8.039 38.156 12.852 1 98.62 533 ILE B C 1
ATOM 10057 O O . ILE B 1 533 ? -7.867 37.281 13.695 1 98.62 533 ILE B O 1
ATOM 10061 N N . PRO B 1 534 ? -8.828 39.281 13.195 1 98.38 534 PRO B N 1
ATOM 10062 C CA . PRO B 1 534 ? -9.367 39.344 14.555 1 98.38 534 PRO B CA 1
ATOM 10063 C C . PRO B 1 534 ? -10.289 38.188 14.891 1 98.38 534 PRO B C 1
ATOM 10065 O O . PRO B 1 534 ? -10.203 37.625 15.984 1 98.38 534 PRO B O 1
ATOM 10068 N N . TYR B 1 535 ? -11.125 37.844 13.961 1 98.62 535 TYR B N 1
ATOM 10069 C CA . TYR B 1 535 ? -12.039 36.719 14.141 1 98.62 535 TYR B CA 1
ATOM 10070 C C . TYR B 1 535 ? -11.266 35.406 14.344 1 98.62 535 TYR B C 1
ATOM 10072 O O . TYR B 1 535 ? -11.57 34.625 15.25 1 98.62 535 TYR B O 1
ATOM 10080 N N . LEU B 1 536 ? -10.25 35.188 13.5 1 98.75 536 LEU B N 1
ATOM 10081 C CA . LEU B 1 536 ? -9.453 33.969 13.562 1 98.75 536 LEU B CA 1
ATOM 10082 C C . LEU B 1 536 ? -8.664 33.906 14.867 1 98.75 536 LEU B C 1
ATOM 10084 O O . LEU B 1 536 ? -8.547 32.812 15.469 1 98.75 536 LEU B O 1
ATOM 10088 N N . TYR B 1 537 ? -8.086 35 15.188 1 98.62 537 TYR B N 1
ATOM 10089 C CA . TYR B 1 537 ? -7.309 35.031 16.422 1 98.62 537 TYR B CA 1
ATOM 10090 C C . TYR B 1 537 ? -8.172 34.625 17.625 1 98.62 537 TYR B C 1
ATOM 10092 O O . TYR B 1 537 ? -7.715 33.938 18.516 1 98.62 537 TYR B O 1
ATOM 10100 N N . SER B 1 538 ? -9.383 35.094 17.641 1 98.25 538 SER B N 1
ATOM 10101 C CA . SER B 1 538 ? -10.328 34.719 18.688 1 98.25 538 SER B CA 1
ATOM 10102 C C . SER B 1 538 ? -10.625 33.219 18.656 1 98.25 538 SER B C 1
ATOM 10104 O O . SER B 1 538 ? -10.727 32.562 19.703 1 98.25 538 SER B O 1
ATOM 10106 N N . ALA B 1 539 ? -10.812 32.688 17.484 1 98.62 539 ALA B N 1
ATOM 10107 C CA . ALA B 1 539 ? -11.039 31.25 17.344 1 98.62 539 ALA B CA 1
ATOM 10108 C C . ALA B 1 539 ? -9.867 30.453 17.906 1 98.62 539 ALA B C 1
ATOM 10110 O O . ALA B 1 539 ? -10.07 29.438 18.578 1 98.62 539 ALA B O 1
ATOM 10111 N N . PHE B 1 540 ? -8.656 30.891 17.641 1 98.75 540 PHE B N 1
ATOM 10112 C CA . PHE B 1 540 ? -7.469 30.203 18.141 1 98.75 540 PHE B CA 1
ATOM 10113 C C . PHE B 1 540 ? -7.344 30.375 19.656 1 98.75 540 PHE B C 1
ATOM 10115 O O . PHE B 1 540 ? -6.852 29.484 20.344 1 98.75 540 PHE B O 1
ATOM 10122 N N . TYR B 1 541 ? -7.781 31.5 20.156 1 98.12 541 TYR B N 1
ATOM 10123 C CA . TYR B 1 541 ? -7.809 31.688 21.594 1 98.12 541 TYR B CA 1
ATOM 10124 C C . TYR B 1 541 ? -8.766 30.688 22.25 1 98.12 541 TYR B C 1
ATOM 10126 O O . TYR B 1 541 ? -8.445 30.109 23.297 1 98.12 541 TYR B O 1
ATOM 10134 N N . THR B 1 542 ? -9.93 30.516 21.656 1 98.12 542 THR B N 1
ATOM 10135 C CA . THR B 1 542 ? -10.867 29.516 22.125 1 98.12 542 THR B CA 1
ATOM 10136 C C . THR B 1 542 ? -10.258 28.125 22.062 1 98.12 542 THR B C 1
ATOM 10138 O O . THR B 1 542 ? -10.469 27.297 22.953 1 98.12 542 THR B O 1
ATOM 10141 N N . TYR B 1 543 ? -9.523 27.875 20.969 1 98.5 543 TYR B N 1
ATOM 10142 C CA . TYR B 1 543 ? -8.781 26.625 20.828 1 98.5 543 TYR B CA 1
ATOM 10143 C C . TYR B 1 543 ? -7.828 26.406 22 1 98.5 543 TYR B C 1
ATOM 10145 O O . TYR B 1 543 ? -7.812 25.344 22.609 1 98.5 543 TYR B O 1
ATOM 10153 N N . TYR B 1 544 ? -7.105 27.422 22.359 1 97.56 544 TYR B N 1
ATOM 10154 C CA . TYR B 1 544 ? -6.133 27.391 23.438 1 97.56 544 TYR B CA 1
ATOM 10155 C C . TYR B 1 544 ? -6.824 27.188 24.781 1 97.56 544 TYR B C 1
ATOM 10157 O O . TYR B 1 544 ? -6.438 26.312 25.562 1 97.56 544 TYR B O 1
ATOM 10165 N N . LYS B 1 545 ? -7.879 27.859 25.016 1 96.94 545 LYS B N 1
ATOM 10166 C CA . LYS B 1 545 ? -8.508 27.938 26.328 1 96.94 545 LYS B CA 1
ATOM 10167 C C . LYS B 1 545 ? -9.461 26.781 26.562 1 96.94 545 LYS B C 1
ATOM 10169 O O . LYS B 1 545 ? -9.57 26.266 27.672 1 96.94 545 LYS B O 1
ATOM 10174 N N . GLU B 1 546 ? -10.156 26.359 25.438 1 98.06 546 GLU B N 1
ATOM 10175 C CA . GLU B 1 546 ? -11.266 25.422 25.609 1 98.06 546 GLU B CA 1
ATOM 10176 C C . GLU B 1 546 ? -11.016 24.125 24.844 1 98.06 546 GLU B C 1
ATOM 10178 O O . GLU B 1 546 ? -11.734 23.141 25.031 1 98.06 546 GLU B O 1
ATOM 10183 N N . GLY B 1 547 ? -10.07 24.125 23.984 1 98.25 547 GLY B N 1
ATOM 10184 C CA . GLY B 1 547 ? -9.758 22.922 23.219 1 98.25 547 GLY B CA 1
ATOM 10185 C C . GLY B 1 547 ? -10.602 22.766 21.969 1 98.25 547 GLY B C 1
ATOM 10186 O O . GLY B 1 547 ? -10.57 21.719 21.328 1 98.25 547 GLY B O 1
ATOM 10187 N N . VAL B 1 548 ? -11.383 23.781 21.547 1 98.69 548 VAL B N 1
ATOM 10188 C CA . VAL B 1 548 ? -12.227 23.719 20.359 1 98.69 548 VAL B CA 1
ATOM 10189 C C . VAL B 1 548 ? -11.383 23.938 19.109 1 98.69 548 VAL B C 1
ATOM 10191 O O . VAL B 1 548 ? -10.734 24.984 18.953 1 98.69 548 VAL B O 1
ATOM 10194 N N . PRO B 1 549 ? -11.352 22.984 18.219 1 98.69 549 PRO B N 1
ATOM 10195 C CA . PRO B 1 549 ? -10.594 23.234 16.984 1 98.69 549 PRO B CA 1
ATOM 10196 C C . PRO B 1 549 ? -11.133 24.422 16.203 1 98.69 549 PRO B C 1
ATOM 10198 O O . PRO B 1 549 ? -12.344 24.531 15.992 1 98.69 549 PRO B O 1
ATOM 10201 N N . PRO B 1 550 ? -10.266 25.297 15.727 1 98.75 550 PRO B N 1
ATOM 10202 C CA . PRO B 1 550 ? -10.734 26.453 14.969 1 98.75 550 PRO B CA 1
ATOM 10203 C C . PRO B 1 550 ? -11.352 26.078 13.625 1 98.75 550 PRO B C 1
ATOM 10205 O O . PRO B 1 550 ? -12.188 26.797 13.094 1 98.75 550 PRO B O 1
ATOM 10208 N N . PHE B 1 551 ? -10.906 25.047 13.023 1 98.62 551 PHE B N 1
ATOM 10209 C CA . PHE B 1 551 ? -11.461 24.438 11.82 1 98.62 551 PHE B CA 1
ATOM 10210 C C . PHE B 1 551 ? -11.93 23.016 12.102 1 98.62 551 PHE B C 1
ATOM 10212 O O . PHE B 1 551 ? -11.148 22.172 12.562 1 98.62 551 PHE B O 1
ATOM 10219 N N . ARG B 1 552 ? -13.164 22.75 11.844 1 98.69 552 ARG B N 1
ATOM 10220 C CA . ARG B 1 552 ? -13.672 21.438 12.258 1 98.69 552 ARG B CA 1
ATOM 10221 C C . ARG B 1 552 ? -14.891 21.047 11.438 1 98.69 552 ARG B C 1
ATOM 10223 O O . ARG B 1 552 ? -15.594 21.906 10.898 1 98.69 552 ARG B O 1
ATOM 10230 N N . PRO B 1 553 ? -15.148 19.766 11.305 1 98.62 553 PRO B N 1
ATOM 10231 C CA . PRO B 1 553 ? -16.312 19.328 10.531 1 98.62 553 PRO B CA 1
ATOM 10232 C C . PRO B 1 553 ? -17.641 19.766 11.156 1 98.62 553 PRO B C 1
ATOM 10234 O O . PRO B 1 553 ? -17.719 19.922 12.383 1 98.62 553 PRO B O 1
ATOM 10237 N N . LEU B 1 554 ? -18.672 19.859 10.352 1 98.62 554 LEU B N 1
ATOM 10238 C CA . LEU B 1 554 ? -19.969 20.344 10.781 1 98.62 554 LEU B CA 1
ATOM 10239 C C . LEU B 1 554 ? -20.562 19.406 11.844 1 98.62 554 LEU B C 1
ATOM 10241 O O . LEU B 1 554 ? -21.297 19.859 12.727 1 98.62 554 LEU B O 1
ATOM 10245 N N . LEU B 1 555 ? -20.219 18.188 11.805 1 97.25 555 LEU B N 1
ATOM 10246 C CA . LEU B 1 555 ? -20.781 17.188 12.711 1 97.25 555 LEU B CA 1
ATOM 10247 C C . LEU B 1 555 ? -20.453 17.516 14.156 1 97.25 555 LEU B C 1
ATOM 10249 O O . LEU B 1 555 ? -21.188 17.141 15.07 1 97.25 555 LEU B O 1
ATOM 10253 N N . MET B 1 556 ? -19.391 18.172 14.398 1 98.25 556 MET B N 1
ATOM 10254 C CA . MET B 1 556 ? -19 18.531 15.758 1 98.25 556 MET B CA 1
ATOM 10255 C C . MET B 1 556 ? -19.953 19.562 16.344 1 98.25 556 MET B C 1
ATOM 10257 O O . MET B 1 556 ? -20.266 19.531 17.531 1 98.25 556 MET B O 1
ATOM 10261 N N . ASP B 1 557 ? -20.438 20.453 15.523 1 97.94 557 ASP B N 1
ATOM 10262 C CA . ASP B 1 557 ? -21.344 21.516 15.961 1 97.94 557 ASP B CA 1
ATOM 10263 C C . ASP B 1 557 ? -22.797 21.047 15.914 1 97.94 557 ASP B C 1
ATOM 10265 O O . ASP B 1 557 ? -23.625 21.547 16.672 1 97.94 557 ASP B O 1
ATOM 10269 N N . TYR B 1 558 ? -23.078 20.125 15.008 1 97.75 558 TYR B N 1
ATOM 10270 C CA . TYR B 1 558 ? -24.438 19.609 14.828 1 97.75 558 TYR B CA 1
ATOM 10271 C C . TYR B 1 558 ? -24.484 18.094 14.922 1 97.75 558 TYR B C 1
ATOM 10273 O O . TYR B 1 558 ? -24.875 17.422 13.961 1 97.75 558 TYR B O 1
ATOM 10281 N N . PRO B 1 559 ? -24.203 17.578 16.078 1 95.62 559 PRO B N 1
ATOM 10282 C CA . PRO B 1 559 ? -24.016 16.125 16.219 1 95.62 559 PRO B CA 1
ATOM 10283 C C . PRO B 1 559 ? -25.312 15.344 16.016 1 95.62 559 PRO B C 1
ATOM 10285 O O . PRO B 1 559 ? -25.266 14.141 15.742 1 95.62 559 PRO B O 1
ATOM 10288 N N . LYS B 1 560 ? -26.422 15.953 16.141 1 94.38 560 LYS B N 1
ATOM 10289 C CA . LYS B 1 560 ? -27.703 15.258 16.031 1 94.38 560 LYS B CA 1
ATOM 10290 C C . LYS B 1 560 ? -28.156 15.172 14.578 1 94.38 560 LYS B C 1
ATOM 10292 O O . LYS B 1 560 ? -29.078 14.414 14.25 1 94.38 560 LYS B O 1
ATOM 10297 N N . ASP B 1 561 ? -27.578 15.938 13.672 1 96.19 561 ASP B N 1
ATOM 10298 C CA . ASP B 1 561 ? -27.906 15.906 12.242 1 96.19 561 ASP B CA 1
ATOM 10299 C C . ASP B 1 561 ? -27.188 14.758 11.547 1 96.19 561 ASP B C 1
ATOM 10301 O O . ASP B 1 561 ? -26.016 14.867 11.203 1 96.19 561 ASP B O 1
ATOM 10305 N N . GLU B 1 562 ? -27.859 13.766 11.219 1 93.81 562 GLU B N 1
ATOM 10306 C CA . GLU B 1 562 ? -27.281 12.547 10.672 1 93.81 562 GLU B CA 1
ATOM 10307 C C . GL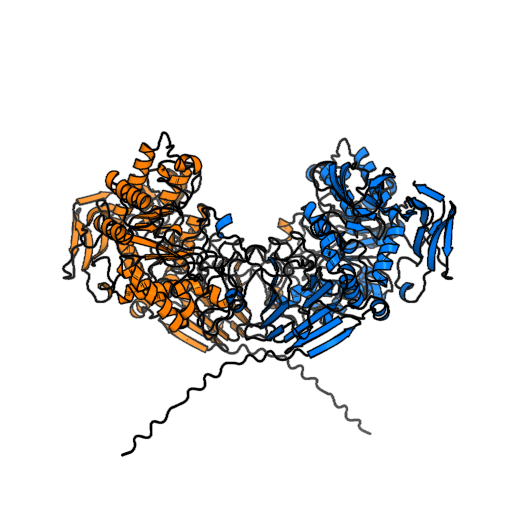U B 1 562 ? -26.703 12.781 9.281 1 93.81 562 GLU B C 1
ATOM 10309 O O . GLU B 1 562 ? -25.797 12.078 8.852 1 93.81 562 GLU B O 1
ATOM 10314 N N . ARG B 1 563 ? -27.188 13.734 8.586 1 94.88 563 ARG B N 1
ATOM 10315 C CA . ARG B 1 563 ? -26.688 14.047 7.25 1 94.88 563 ARG B CA 1
ATOM 10316 C C . ARG B 1 563 ? -25.234 14.484 7.297 1 94.88 563 ARG B C 1
ATOM 10318 O O . ARG B 1 563 ? -24.484 14.273 6.34 1 94.88 563 ARG B O 1
ATOM 10325 N N . LEU B 1 564 ? -24.875 15.039 8.398 1 97.12 564 LEU B N 1
ATOM 10326 C CA . LEU B 1 564 ? -23.531 15.625 8.516 1 97.12 564 LEU B CA 1
ATOM 10327 C C . LEU B 1 564 ? -22.5 14.555 8.852 1 97.12 564 LEU B C 1
ATOM 10329 O O . LEU B 1 564 ? -21.297 14.828 8.867 1 97.12 564 LEU B O 1
ATOM 10333 N N . ARG B 1 565 ? -22.953 13.297 9.023 1 96 565 ARG B N 1
ATOM 10334 C CA . ARG B 1 565 ? -22.031 12.203 9.312 1 96 565 ARG B CA 1
ATOM 10335 C C . ARG B 1 565 ? -21.203 11.852 8.086 1 96 565 ARG B C 1
ATOM 10337 O O . ARG B 1 565 ? -20.156 11.195 8.203 1 96 565 ARG B O 1
ATOM 10344 N N . THR B 1 566 ? -21.625 12.336 6.91 1 96.06 566 THR B N 1
ATOM 10345 C CA . THR B 1 566 ? -20.938 11.961 5.688 1 96.06 566 THR B CA 1
ATOM 10346 C C . THR B 1 566 ? -20.391 13.203 4.973 1 96.06 566 THR B C 1
ATOM 10348 O O . THR B 1 566 ? -19.688 13.086 3.963 1 96.06 566 THR B O 1
ATOM 10351 N N . ILE B 1 567 ? -20.688 14.398 5.426 1 97.62 567 ILE B N 1
ATOM 10352 C CA . ILE B 1 567 ? -20.234 15.617 4.766 1 97.62 567 ILE B CA 1
ATOM 10353 C C . ILE B 1 567 ? -18.844 15.992 5.273 1 97.62 567 ILE B C 1
ATOM 10355 O O . ILE B 1 567 ? -18.688 16.375 6.434 1 97.62 567 ILE B O 1
ATOM 10359 N N . SER B 1 568 ? -17.891 15.859 4.406 1 97.56 568 SER B N 1
ATOM 10360 C CA . SER B 1 568 ? -16.5 16.125 4.773 1 97.56 568 SER B CA 1
ATOM 10361 C C . SER B 1 568 ? -15.906 17.25 3.943 1 97.56 568 SER B C 1
ATOM 10363 O O . SER B 1 568 ? -14.711 17.531 4.016 1 97.56 568 SER B O 1
ATOM 10365 N N . ASP B 1 569 ? -16.703 17.906 3.117 1 97.19 569 ASP B N 1
ATOM 10366 C CA . ASP B 1 569 ? -16.203 18.938 2.211 1 97.19 569 ASP B CA 1
ATOM 10367 C C . ASP B 1 569 ? -16.719 20.312 2.605 1 97.19 569 ASP B C 1
ATOM 10369 O O . ASP B 1 569 ? -16.719 21.25 1.791 1 97.19 569 ASP B O 1
ATOM 10373 N N . GLN B 1 570 ? -17.312 20.453 3.744 1 98.38 570 GLN B N 1
ATOM 10374 C CA . GLN B 1 570 ? -17.703 21.672 4.438 1 98.38 570 GLN B CA 1
ATOM 10375 C C . GLN B 1 570 ? -17.234 21.656 5.887 1 98.38 570 GLN B C 1
ATOM 10377 O O . GLN B 1 570 ? -17.188 20.609 6.52 1 98.38 570 GLN B O 1
ATOM 10382 N N . TYR B 1 571 ? -16.875 22.781 6.387 1 98.56 571 TYR B N 1
ATOM 10383 C CA . TYR B 1 571 ? -16.406 22.812 7.766 1 98.56 571 TYR B CA 1
ATOM 10384 C C . TYR B 1 571 ? -16.656 24.188 8.398 1 98.56 571 TYR B C 1
ATOM 10386 O O . TYR B 1 571 ? -16.844 25.172 7.691 1 98.56 571 TYR B O 1
ATOM 10394 N N . MET B 1 572 ? -16.641 24.188 9.68 1 98.75 572 MET B N 1
ATOM 10395 C CA . MET B 1 572 ? -16.734 25.438 10.43 1 98.75 572 MET B CA 1
ATOM 10396 C C . MET B 1 572 ? -15.359 26.094 10.555 1 98.75 572 MET B C 1
ATOM 10398 O O . MET B 1 572 ? -14.352 25.406 10.719 1 98.75 572 MET B O 1
ATOM 10402 N N . MET B 1 573 ? -15.32 27.344 10.414 1 98.56 573 MET B N 1
ATOM 10403 C CA . MET B 1 573 ? -14.219 28.234 10.758 1 98.56 573 MET B CA 1
ATOM 10404 C C . MET B 1 573 ? -14.609 29.172 11.906 1 98.56 573 MET B C 1
ATOM 10406 O O . MET B 1 573 ? -15.258 30.188 11.695 1 98.56 573 MET B O 1
ATOM 10410 N N . GLY B 1 574 ? -14.094 28.828 13.094 1 98.31 574 GLY B N 1
ATOM 10411 C CA . GLY B 1 574 ? -14.703 29.453 14.25 1 98.31 574 GLY B CA 1
ATOM 10412 C C . GLY B 1 574 ? -16.172 29.094 14.43 1 98.31 574 GLY B C 1
ATOM 10413 O O . GLY B 1 574 ? -16.656 28.141 13.82 1 98.31 574 GLY B O 1
ATOM 10414 N N . ASP B 1 575 ? -16.859 29.844 15.266 1 97.56 575 ASP B N 1
ATOM 10415 C CA . ASP B 1 575 ? -18.234 29.5 15.602 1 97.56 575 ASP B CA 1
ATOM 10416 C C . ASP B 1 575 ? -19.219 30.109 14.609 1 97.56 575 ASP B C 1
ATOM 10418 O O . ASP B 1 575 ? -20.344 29.625 14.445 1 97.56 575 ASP B O 1
ATOM 10422 N N . GLY B 1 576 ? -18.766 31.062 13.914 1 98.06 576 GLY B N 1
ATOM 10423 C CA . GLY B 1 576 ? -19.75 31.875 13.219 1 98.06 576 GLY B CA 1
ATOM 10424 C C . GLY B 1 576 ? -19.719 31.688 11.711 1 98.06 576 GLY B C 1
ATOM 10425 O O . GLY B 1 576 ? -20.656 32.094 11.016 1 98.06 576 GLY B O 1
ATOM 10426 N N . LEU B 1 577 ? -18.688 31 11.164 1 98.75 577 LEU B N 1
ATOM 10427 C CA . LEU B 1 577 ? -18.531 30.922 9.719 1 98.75 577 LEU B CA 1
ATOM 10428 C C . LEU B 1 577 ? -18.469 29.469 9.258 1 98.75 577 LEU B C 1
ATOM 10430 O O . LEU B 1 577 ? -17.875 28.625 9.93 1 98.75 577 LEU B O 1
ATOM 10434 N N . MET B 1 578 ? -19.094 29.141 8.148 1 98.81 578 MET B N 1
ATOM 10435 C CA . MET B 1 578 ? -18.984 27.844 7.48 1 98.81 578 MET B CA 1
ATOM 10436 C C . MET B 1 578 ? -18.344 27.984 6.109 1 98.81 578 MET B C 1
ATOM 10438 O O . MET B 1 578 ? -18.797 28.766 5.281 1 98.81 578 MET B O 1
ATOM 10442 N N . ALA B 1 579 ? -17.297 27.312 5.887 1 98.69 579 ALA B N 1
ATOM 10443 C CA . ALA B 1 579 ? -16.609 27.281 4.59 1 98.69 579 ALA B CA 1
ATOM 10444 C C . ALA B 1 579 ? -17.109 26.109 3.748 1 98.69 579 ALA B C 1
ATOM 10446 O O . ALA B 1 579 ? -17.359 25.016 4.273 1 98.69 579 ALA B O 1
ATOM 10447 N N . ALA B 1 580 ? -17.281 26.281 2.465 1 98.19 580 ALA B N 1
ATOM 10448 C CA . ALA B 1 580 ? -17.641 25.25 1.492 1 98.19 580 ALA B CA 1
ATOM 10449 C C . ALA B 1 580 ? -16.828 25.391 0.211 1 98.19 580 ALA B C 1
ATOM 10451 O O . ALA B 1 580 ? -17.375 25.656 -0.859 1 98.19 580 ALA B O 1
ATOM 10452 N N . PRO B 1 581 ? -15.562 25.141 0.298 1 97 581 PRO B N 1
ATOM 10453 C CA . PRO B 1 581 ? -14.672 25.375 -0.84 1 97 581 PRO B CA 1
ATOM 10454 C C . PRO B 1 581 ? -15.078 24.594 -2.084 1 97 581 PRO B C 1
ATOM 10456 O O . PRO B 1 581 ? -15.695 23.531 -1.975 1 97 581 PRO B O 1
ATOM 10459 N N . LEU B 1 582 ? -14.75 25.156 -3.26 1 95.38 582 LEU B N 1
ATOM 10460 C CA . LEU B 1 582 ? -14.953 24.484 -4.539 1 95.38 582 LEU B CA 1
ATOM 10461 C C . LEU B 1 582 ? -13.75 23.625 -4.906 1 95.38 582 LEU B C 1
ATOM 10463 O O . LEU B 1 582 ? -12.617 23.969 -4.562 1 95.38 582 LEU B O 1
ATOM 10467 N N . TYR B 1 583 ? -13.992 22.453 -5.539 1 90.5 583 TYR B N 1
ATOM 10468 C CA . TYR B 1 583 ? -12.891 21.578 -5.879 1 90.5 583 TYR B CA 1
ATOM 10469 C C . TYR B 1 583 ? -13.047 21.016 -7.289 1 90.5 583 TYR B C 1
ATOM 10471 O O . TYR B 1 583 ? -12.195 20.266 -7.762 1 90.5 583 TYR B O 1
ATOM 10479 N N . GLN B 1 584 ? -14.109 21.344 -7.949 1 87.5 584 GLN B N 1
ATOM 10480 C CA . GLN B 1 584 ? -14.289 21 -9.352 1 87.5 584 GLN B CA 1
ATOM 10481 C C . GLN B 1 584 ? -14.016 22.219 -10.25 1 87.5 584 GLN B C 1
ATOM 10483 O O . GLN B 1 584 ? -14.016 23.359 -9.781 1 87.5 584 GLN B O 1
ATOM 10488 N N . ASN B 1 585 ? -13.711 21.984 -11.414 1 85.75 585 ASN B N 1
ATOM 10489 C CA . ASN B 1 585 ? -13.453 23.078 -12.359 1 85.75 585 ASN B CA 1
ATOM 10490 C C . ASN B 1 585 ? -14.75 23.734 -12.812 1 85.75 585 ASN B C 1
ATOM 10492 O O . ASN B 1 585 ? -15.023 23.844 -14.008 1 85.75 585 ASN B O 1
ATOM 10496 N N . LYS B 1 586 ? -15.5 24.062 -11.836 1 88.31 586 LYS B N 1
ATOM 10497 C CA . LYS B 1 586 ? -16.75 24.797 -12.016 1 88.31 586 LYS B CA 1
ATOM 10498 C C . LYS B 1 586 ? -16.953 25.812 -10.891 1 88.31 586 LYS B C 1
ATOM 10500 O O . LYS B 1 586 ? -16.359 25.688 -9.82 1 88.31 586 LYS B O 1
ATOM 10505 N N . LYS B 1 587 ? -17.797 26.797 -11.086 1 91.25 587 LYS B N 1
ATOM 10506 C CA . LYS B 1 587 ? -18.047 27.859 -10.109 1 91.25 587 LYS B CA 1
ATOM 10507 C C . LYS B 1 587 ? -19.25 27.531 -9.234 1 91.25 587 LYS B C 1
ATOM 10509 O O . LYS B 1 587 ? -19.625 28.312 -8.367 1 91.25 587 LYS B O 1
ATOM 10514 N N . THR B 1 588 ? -19.734 26.359 -9.492 1 94.69 588 THR B N 1
ATOM 10515 C CA . THR B 1 588 ? -20.938 26.016 -8.758 1 94.69 588 THR B CA 1
ATOM 10516 C C . THR B 1 588 ? -20.781 24.672 -8.039 1 94.69 588 THR B C 1
ATOM 10518 O O . THR B 1 588 ? -20 23.812 -8.477 1 94.69 588 THR B O 1
ATOM 10521 N N . ARG B 1 589 ? -21.375 24.578 -6.875 1 95.56 589 ARG B N 1
ATOM 10522 C CA . ARG B 1 589 ? -21.484 23.297 -6.191 1 95.56 589 ARG B CA 1
ATOM 10523 C C . ARG B 1 589 ? -22.719 23.25 -5.293 1 95.56 589 ARG B C 1
ATOM 10525 O O . ARG B 1 589 ? -23.312 24.281 -4.996 1 95.56 589 ARG B O 1
ATOM 10532 N N . THR B 1 590 ? -23.094 22.016 -4.957 1 96.94 590 THR B N 1
ATOM 10533 C CA . THR B 1 590 ? -24.156 21.812 -3.982 1 96.94 590 THR B CA 1
ATOM 10534 C C . THR B 1 590 ? -23.625 21.922 -2.559 1 96.94 590 THR B C 1
ATOM 10536 O O . THR B 1 590 ? -22.625 21.281 -2.215 1 96.94 590 THR B O 1
ATOM 10539 N N . VAL B 1 591 ? -24.297 22.781 -1.729 1 97.88 591 VAL B N 1
ATOM 10540 C CA . VAL B 1 591 ? -23.891 22.984 -0.344 1 97.88 591 VAL B CA 1
ATOM 10541 C C . VAL B 1 591 ? -25.062 22.703 0.588 1 97.88 591 VAL B C 1
ATOM 10543 O O . VAL B 1 591 ? -26.188 23.109 0.326 1 97.88 591 VAL B O 1
ATOM 10546 N N . TYR B 1 592 ? -24.812 21.906 1.612 1 98.56 592 TYR B N 1
ATOM 10547 C CA . TYR B 1 592 ? -25.797 21.656 2.658 1 98.56 592 TYR B CA 1
ATOM 10548 C C . TYR B 1 592 ? -25.656 22.672 3.789 1 98.56 592 TYR B C 1
ATOM 10550 O O . TYR B 1 592 ? -24.547 22.938 4.27 1 98.56 592 TYR B O 1
ATOM 10558 N N . PHE B 1 593 ? -26.797 23.266 4.203 1 98.56 593 PHE B N 1
ATOM 10559 C CA . PHE B 1 593 ? -26.812 24.203 5.328 1 98.56 593 PHE B CA 1
ATOM 10560 C C . PHE B 1 593 ? -27.438 23.562 6.555 1 98.56 593 PHE B C 1
ATOM 10562 O O . PHE B 1 593 ? -28.609 23.172 6.527 1 98.56 593 PHE B O 1
ATOM 10569 N N . PRO B 1 594 ? -26.688 23.453 7.629 1 98 594 PRO B N 1
ATOM 10570 C CA . PRO B 1 594 ? -27.266 22.906 8.867 1 98 594 PRO B CA 1
ATOM 10571 C C . PRO B 1 594 ? -28.359 23.797 9.438 1 98 594 PRO B C 1
ATOM 10573 O O . PRO B 1 594 ? -28.641 24.875 8.906 1 98 594 PRO B O 1
ATOM 10576 N N . GLU B 1 595 ? -28.984 23.328 10.57 1 97.75 595 GLU B N 1
ATOM 10577 C CA . GLU B 1 595 ? -30.109 24.016 11.203 1 97.75 595 GLU B CA 1
ATOM 10578 C C . GLU B 1 595 ? -29.781 25.484 11.453 1 97.75 595 GLU B C 1
ATOM 10580 O O . GLU B 1 595 ? -28.656 25.812 11.852 1 97.75 595 GLU B O 1
ATOM 10585 N N . GLY B 1 596 ? -30.75 26.312 11.211 1 96.88 596 GLY B N 1
ATOM 10586 C CA . GLY B 1 596 ? -30.578 27.75 11.414 1 96.88 596 GLY B CA 1
ATOM 10587 C C . GLY B 1 596 ? -30.703 28.547 10.133 1 96.88 596 GLY B C 1
ATOM 10588 O O . GLY B 1 596 ? -31.266 28.062 9.141 1 96.88 596 GLY B O 1
ATOM 10589 N N . THR B 1 597 ? -30.328 29.797 10.188 1 98 597 THR B N 1
ATOM 10590 C CA . THR B 1 597 ? -30.281 30.703 9.047 1 98 597 THR B CA 1
ATOM 10591 C C . THR B 1 597 ? -28.844 31.141 8.766 1 98 597 THR B C 1
ATOM 10593 O O . THR B 1 597 ? -28.078 31.406 9.695 1 98 597 THR B O 1
ATOM 10596 N N . TRP B 1 598 ? -28.516 31.141 7.559 1 98.5 598 TRP B N 1
ATOM 10597 C CA . TRP B 1 598 ? -27.156 31.453 7.125 1 98.5 598 TRP B CA 1
ATOM 10598 C C . TRP B 1 598 ? -27.156 32.562 6.098 1 98.5 598 TRP B C 1
ATOM 10600 O O . TRP B 1 598 ? -28.156 32.781 5.406 1 98.5 598 TRP B O 1
ATOM 10610 N N . TYR B 1 599 ? -26.062 33.25 6.004 1 98.5 599 TYR B N 1
ATOM 10611 C CA . TYR B 1 599 ? -25.891 34.375 5.07 1 98.5 599 TYR B CA 1
ATOM 10612 C C . TYR B 1 599 ? -24.625 34.188 4.234 1 98.5 599 TYR B C 1
ATOM 10614 O O . TYR B 1 599 ? -23.594 33.75 4.746 1 98.5 599 TYR B O 1
ATOM 10622 N N . ASN B 1 600 ? -24.797 34.469 2.959 1 98.44 600 ASN B N 1
ATOM 10623 C CA . ASN B 1 600 ? -23.594 34.5 2.119 1 98.44 600 ASN B CA 1
ATOM 10624 C C . ASN B 1 600 ? -22.656 35.625 2.543 1 98.44 600 ASN B C 1
ATOM 10626 O O . ASN B 1 600 ? -23.047 36.812 2.578 1 98.44 600 ASN B O 1
ATOM 10630 N N . PHE B 1 601 ? -21.484 35.344 2.807 1 98.38 601 PHE B N 1
ATOM 10631 C CA . PHE B 1 601 ? -20.484 36.281 3.293 1 98.38 601 PHE B CA 1
ATOM 10632 C C . PHE B 1 601 ? -20.297 37.438 2.295 1 98.38 601 PHE B C 1
ATOM 10634 O O . PHE B 1 601 ? -20.109 38.562 2.689 1 98.38 601 PHE B O 1
ATOM 10641 N N . ASN B 1 602 ? -20.328 37.094 1 1 98 602 ASN B N 1
ATOM 10642 C CA . ASN B 1 602 ? -20.016 38.062 -0.063 1 98 602 ASN B CA 1
ATOM 10643 C C . ASN B 1 602 ? -21.219 38.938 -0.405 1 98 602 ASN B C 1
ATOM 10645 O O . ASN B 1 602 ? -21.078 40.125 -0.685 1 98 602 ASN B O 1
ATOM 10649 N N . THR B 1 603 ? -22.453 38.344 -0.342 1 97 603 THR B N 1
ATOM 10650 C CA . THR B 1 603 ? -23.609 39 -0.902 1 97 603 THR B CA 1
ATOM 10651 C C . THR B 1 603 ? -24.641 39.281 0.181 1 97 603 THR B C 1
ATOM 10653 O O . THR B 1 603 ? -25.562 40.094 -0.028 1 97 603 THR B O 1
ATOM 10656 N N . ASN B 1 604 ? -24.609 38.625 1.296 1 97.31 604 ASN B N 1
ATOM 10657 C CA . ASN B 1 604 ? -25.547 38.688 2.412 1 97.31 604 ASN B CA 1
ATOM 10658 C C . ASN B 1 604 ? -26.859 38 2.096 1 97.31 604 ASN B C 1
ATOM 10660 O O . ASN B 1 604 ? -27.828 38.125 2.838 1 97.31 604 ASN B O 1
ATOM 10664 N N . GLU B 1 605 ? -26.812 37.25 0.977 1 97.12 605 GLU B N 1
ATOM 10665 C CA . GLU B 1 605 ? -28 36.469 0.663 1 97.12 605 GLU B CA 1
ATOM 10666 C C . GLU B 1 605 ? -28.297 35.469 1.768 1 97.12 605 GLU B C 1
ATOM 10668 O O . GLU B 1 605 ? -27.375 34.812 2.301 1 97.12 605 GLU B O 1
ATOM 10673 N N . LYS B 1 606 ? -29.594 35.312 2.039 1 97.31 606 LYS B N 1
ATOM 10674 C CA . LYS B 1 606 ? -30.031 34.438 3.137 1 97.31 606 LYS B CA 1
ATOM 10675 C C . LYS B 1 606 ? -30.328 33.031 2.641 1 97.31 606 LYS B C 1
ATOM 10677 O O . LYS B 1 606 ? -30.891 32.844 1.563 1 97.31 606 LYS B O 1
ATOM 10682 N N . TYR B 1 607 ? -29.969 32.031 3.418 1 97.94 607 TYR B N 1
ATOM 10683 C CA . TYR B 1 607 ? -30.25 30.625 3.186 1 97.94 607 TYR B CA 1
ATOM 10684 C C . TYR B 1 607 ? -30.875 29.984 4.418 1 97.94 607 TYR B C 1
ATOM 10686 O O . TYR B 1 607 ? -30.375 30.156 5.535 1 97.94 607 TYR B O 1
ATOM 10694 N N . GLU B 1 608 ? -31.938 29.203 4.23 1 98 608 GLU B N 1
ATOM 10695 C CA . GLU B 1 608 ? -32.562 28.438 5.316 1 98 608 GLU B CA 1
ATOM 10696 C C . GLU B 1 608 ? -31.797 27.141 5.57 1 98 608 GLU B C 1
ATOM 10698 O O . GLU B 1 608 ? -31.375 26.469 4.629 1 98 608 GLU B O 1
ATOM 10703 N N . GLY B 1 609 ? -31.703 26.797 6.805 1 97.88 609 GLY B N 1
ATOM 10704 C CA . GLY B 1 609 ? -30.984 25.594 7.188 1 97.88 609 GLY B CA 1
ATOM 10705 C C . GLY B 1 609 ? -31.766 24.328 6.902 1 97.88 609 GLY B C 1
ATOM 10706 O O . GLY B 1 609 ? -32.906 24.375 6.469 1 97.88 609 GLY B O 1
ATOM 10707 N N . ASN B 1 610 ? -31.125 23.234 7.043 1 97.56 610 ASN B N 1
ATOM 10708 C CA . ASN B 1 610 ? -31.641 21.891 6.797 1 97.56 610 ASN B CA 1
ATOM 10709 C C . ASN B 1 610 ? -32.031 21.703 5.336 1 97.56 610 ASN B C 1
ATOM 10711 O O . ASN B 1 610 ? -33.031 21.062 5.035 1 97.56 610 ASN B O 1
ATOM 10715 N N . ARG B 1 611 ? -31.266 22.375 4.488 1 96.62 611 ARG B N 1
ATOM 10716 C CA . ARG B 1 611 ? -31.531 22.328 3.053 1 96.62 611 ARG B CA 1
ATOM 10717 C C . ARG B 1 611 ? -30.234 22.422 2.26 1 96.62 611 ARG B C 1
ATOM 10719 O O . ARG B 1 611 ? -29.203 22.859 2.785 1 96.62 611 ARG B O 1
ATOM 10726 N N . GLU B 1 612 ? -30.266 21.906 1.047 1 97.81 612 GLU B N 1
ATOM 10727 C CA . GLU B 1 612 ? -29.172 22.047 0.094 1 97.81 612 GLU B CA 1
ATOM 10728 C C . GLU B 1 612 ? -29.469 23.141 -0.935 1 97.81 612 GLU B C 1
ATOM 10730 O O . GLU B 1 612 ? -30.625 23.312 -1.343 1 97.81 612 GLU B O 1
ATOM 10735 N N . TYR B 1 613 ? -28.516 23.875 -1.297 1 98.06 613 TYR B N 1
ATOM 10736 C CA . TYR B 1 613 ? -28.609 24.891 -2.344 1 98.06 613 TYR B CA 1
ATOM 10737 C C . TYR B 1 613 ? -27.469 24.734 -3.35 1 98.06 613 TYR B C 1
ATOM 10739 O O . TYR B 1 613 ? -26.359 24.312 -2.992 1 98.06 613 TYR B O 1
ATOM 10747 N N . GLU B 1 614 ? -27.719 25.016 -4.629 1 97.06 614 GLU B N 1
ATOM 10748 C CA . GLU B 1 614 ? -26.656 25.234 -5.605 1 97.06 614 GLU B CA 1
ATOM 10749 C C . GLU B 1 614 ? -26.047 26.625 -5.469 1 97.06 614 GLU B C 1
ATOM 10751 O O . GLU B 1 614 ? -26.75 27.625 -5.664 1 97.06 614 GLU B O 1
ATOM 10756 N N . ILE B 1 615 ? -24.875 26.703 -5.141 1 95.88 615 ILE B N 1
ATOM 10757 C CA . ILE B 1 615 ? -24.266 28 -4.879 1 95.88 615 ILE B CA 1
ATOM 10758 C C . ILE B 1 615 ? -23.219 28.297 -5.953 1 95.88 615 ILE B C 1
ATOM 10760 O O . ILE B 1 615 ? -22.609 27.375 -6.508 1 95.88 615 ILE B O 1
ATOM 10764 N N . THR B 1 616 ? -23.062 29.5 -6.246 1 95.81 616 THR B N 1
ATOM 10765 C CA . THR B 1 616 ? -22.047 30 -7.164 1 95.81 616 THR B CA 1
ATOM 10766 C C . THR B 1 616 ? -21.062 30.906 -6.438 1 95.81 616 THR B C 1
ATOM 10768 O O . THR B 1 616 ? -21.469 31.75 -5.625 1 95.81 616 THR B O 1
ATOM 10771 N N . THR B 1 617 ? -19.812 30.734 -6.609 1 96 617 THR B N 1
ATOM 10772 C CA . THR B 1 617 ? -18.766 31.578 -6.043 1 96 617 THR B CA 1
ATOM 10773 C C . THR B 1 617 ? -17.828 32.094 -7.137 1 96 617 THR B C 1
ATOM 10775 O O . THR B 1 617 ? -17.234 31.297 -7.867 1 96 617 THR B O 1
ATOM 10778 N N . GLU B 1 618 ? -17.688 33.406 -7.211 1 96.5 618 GLU B N 1
ATOM 10779 C CA . GLU B 1 618 ? -16.766 34 -8.172 1 96.5 618 GLU B CA 1
ATOM 10780 C C . GLU B 1 618 ? -15.312 33.812 -7.73 1 96.5 618 GLU B C 1
ATOM 10782 O O . GLU B 1 618 ? -15.055 33.469 -6.566 1 96.5 618 GLU B O 1
ATOM 10787 N N . LEU B 1 619 ? -14.344 34 -8.664 1 96.94 619 LEU B N 1
ATOM 10788 C CA . LEU B 1 619 ? -12.938 33.719 -8.414 1 96.94 619 LEU B CA 1
ATOM 10789 C C . LEU B 1 619 ? -12.359 34.688 -7.375 1 96.94 619 LEU B C 1
ATOM 10791 O O . LEU B 1 619 ? -11.359 34.375 -6.727 1 96.94 619 LEU B O 1
ATOM 10795 N N . ASP B 1 620 ? -12.984 35.844 -7.184 1 97.62 620 ASP B N 1
ATOM 10796 C CA . ASP B 1 620 ? -12.484 36.844 -6.242 1 97.62 620 ASP B CA 1
ATOM 10797 C C . ASP B 1 620 ? -13.344 36.875 -4.98 1 97.62 620 ASP B C 1
ATOM 10799 O O . ASP B 1 620 ? -13.305 37.875 -4.227 1 97.62 620 ASP B O 1
ATOM 10803 N N . GLN B 1 621 ? -14.195 35.875 -4.777 1 98 621 GLN B N 1
ATOM 10804 C CA . GLN B 1 621 ? -15.047 35.719 -3.602 1 98 621 GLN B CA 1
ATOM 10805 C C . GLN B 1 621 ? -14.656 34.5 -2.781 1 98 621 GLN B C 1
ATOM 10807 O O . GLN B 1 621 ? -13.906 33.656 -3.252 1 98 621 GLN B O 1
ATOM 10812 N N . LEU B 1 622 ? -15.086 34.469 -1.554 1 98.44 622 LEU B N 1
ATOM 10813 C CA . LEU B 1 622 ? -14.875 33.312 -0.704 1 98.44 622 LEU B CA 1
ATOM 10814 C C . LEU B 1 622 ? -16.156 32.5 -0.58 1 98.44 622 LEU B C 1
ATOM 10816 O O . LEU B 1 622 ? -17.234 33.031 -0.384 1 98.44 622 LEU B O 1
ATOM 10820 N N . PRO B 1 623 ? -16.062 31.156 -0.838 1 98.19 623 PRO B N 1
ATOM 10821 C CA . PRO B 1 623 ? -17.203 30.281 -0.526 1 98.19 623 PRO B CA 1
ATOM 10822 C C . PRO B 1 623 ? -17.438 30.156 0.975 1 98.19 623 PRO B C 1
ATOM 10824 O O . PRO B 1 623 ? -17.172 29.109 1.558 1 98.19 623 PRO B O 1
ATOM 10827 N N . LEU B 1 624 ? -18 31.156 1.562 1 98.69 624 LEU B N 1
ATOM 10828 C CA . LEU B 1 624 ? -18.078 31.375 3.002 1 98.69 624 LEU B CA 1
ATOM 10829 C C . LEU B 1 624 ? -19.469 31.875 3.393 1 98.69 624 LEU B C 1
ATOM 10831 O O . LEU B 1 624 ? -20.062 32.688 2.695 1 98.69 624 LEU B O 1
ATOM 10835 N N . TYR B 1 625 ? -19.953 31.312 4.469 1 98.81 625 TYR B N 1
ATOM 10836 C CA . TYR B 1 625 ? -21.297 31.625 4.922 1 98.81 625 TYR B CA 1
ATOM 10837 C C . TYR B 1 625 ? -21.312 31.938 6.414 1 98.81 625 TYR B C 1
ATOM 10839 O O . TYR B 1 625 ? -20.578 31.328 7.191 1 98.81 625 TYR B O 1
ATOM 10847 N N . VAL B 1 626 ? -22.172 32.875 6.844 1 98.75 626 VAL B N 1
ATOM 10848 C CA . VAL B 1 626 ? -22.203 33.375 8.211 1 98.75 626 VAL B CA 1
ATOM 10849 C C . VAL B 1 626 ? -23.484 32.906 8.906 1 98.75 626 VAL B C 1
ATOM 10851 O O . VAL B 1 626 ? -24.578 33.062 8.375 1 98.75 626 VAL B O 1
ATOM 10854 N N . ARG B 1 627 ? -23.344 32.375 10.047 1 98.31 627 ARG B N 1
ATOM 10855 C CA . ARG B 1 627 ? -24.484 31.922 10.836 1 98.31 627 ARG B CA 1
ATOM 10856 C C . ARG B 1 627 ? -25.25 33.094 11.406 1 98.31 627 ARG B C 1
ATOM 10858 O O . ARG B 1 627 ? -24.656 34.062 11.867 1 98.31 627 ARG B O 1
ATOM 10865 N N . GLN B 1 628 ? -26.562 33.031 11.367 1 97.94 628 GLN B N 1
ATOM 10866 C CA . GLN B 1 628 ? -27.359 34.062 12.047 1 97.94 628 GLN B CA 1
ATOM 10867 C C . GLN B 1 628 ? -26.969 34.156 13.523 1 97.94 628 GLN B C 1
ATOM 10869 O O . GLN B 1 628 ? -26.734 33.156 14.188 1 97.94 628 GLN B O 1
ATOM 10874 N N . GLY B 1 629 ? -26.875 35.469 13.953 1 97.12 629 GLY B N 1
ATOM 10875 C CA . GLY B 1 629 ? -26.484 35.688 15.336 1 97.12 629 GLY B CA 1
ATOM 10876 C C . GLY B 1 629 ? -25.016 36 15.5 1 97.12 629 GLY B C 1
ATOM 10877 O O . GLY B 1 629 ? -24.578 36.406 16.578 1 97.12 629 GLY B O 1
ATOM 10878 N N . THR B 1 630 ? -24.281 35.938 14.414 1 98.06 630 THR B N 1
ATOM 10879 C CA . THR B 1 630 ? -22.844 36.188 14.461 1 98.06 630 THR B CA 1
ATOM 10880 C C . THR B 1 630 ? -22.562 37.688 14.422 1 98.06 630 THR B C 1
ATOM 10882 O O . THR B 1 630 ? -23.125 38.406 13.602 1 98.06 630 THR B O 1
ATOM 10885 N N . LEU B 1 631 ? -21.844 38.25 15.359 1 98.5 631 LEU B N 1
ATOM 10886 C CA . LEU B 1 631 ? -21.141 39.531 15.25 1 98.5 631 LEU B CA 1
ATOM 10887 C C . LEU B 1 631 ? -19.734 39.312 14.703 1 98.5 631 LEU B C 1
ATOM 10889 O O . LEU B 1 631 ? -18.875 38.75 15.391 1 98.5 631 LEU B O 1
ATOM 10893 N N . LEU B 1 632 ? -19.547 39.719 13.477 1 98.56 632 LEU B N 1
ATOM 10894 C CA . LEU B 1 632 ? -18.297 39.406 12.773 1 98.56 632 LEU B CA 1
ATOM 10895 C C . LEU B 1 632 ? -17.406 40.656 12.734 1 98.56 632 LEU B C 1
ATOM 10897 O O . LEU B 1 632 ? -17.734 41.656 12.078 1 98.56 632 LEU B O 1
ATOM 10901 N N . PRO B 1 633 ? -16.312 40.656 13.492 1 98.62 633 PRO B N 1
ATOM 10902 C CA . PRO B 1 633 ? -15.367 41.781 13.406 1 98.62 633 PRO B CA 1
ATOM 10903 C C . PRO B 1 633 ? -14.445 41.688 12.195 1 98.62 633 PRO B C 1
ATOM 10905 O O . PRO B 1 633 ? -13.617 40.75 12.117 1 98.62 633 PRO B O 1
ATOM 10908 N N . LEU B 1 634 ? -14.562 42.562 11.25 1 98.56 634 LEU B N 1
ATOM 10909 C CA . LEU B 1 634 ? -13.711 42.625 10.07 1 98.56 634 LEU B CA 1
ATOM 10910 C C . LEU B 1 634 ? -12.734 43.781 10.172 1 98.56 634 LEU B C 1
ATOM 10912 O O . LEU B 1 634 ? -13.148 44.938 10.391 1 98.56 634 LEU B O 1
ATOM 10916 N N . ALA B 1 635 ? -11.492 43.531 10.016 1 98.44 635 ALA B N 1
ATOM 10917 C CA . ALA B 1 635 ? -10.469 44.562 10.086 1 98.44 635 ALA B CA 1
ATOM 10918 C C . ALA B 1 635 ? -10.266 45.219 8.727 1 98.44 635 ALA B C 1
ATOM 10920 O O . ALA B 1 635 ? -10.352 44.562 7.688 1 98.44 635 ALA B O 1
ATOM 10921 N N . ALA B 1 636 ? -9.922 46.5 8.75 1 97.75 636 ALA B N 1
ATOM 10922 C CA . ALA B 1 636 ? -9.328 47.094 7.547 1 97.75 636 ALA B CA 1
ATOM 10923 C C . ALA B 1 636 ? -8.008 46.406 7.207 1 97.75 636 ALA B C 1
ATOM 10925 O O . ALA B 1 636 ? -7.168 46.188 8.086 1 97.75 636 ALA B O 1
ATOM 10926 N N . PRO B 1 637 ? -7.84 46 5.953 1 95.81 637 PRO B N 1
ATOM 10927 C CA . PRO B 1 637 ? -6.621 45.25 5.621 1 95.81 637 PRO B CA 1
ATOM 10928 C C . PRO B 1 637 ? -5.355 46.062 5.828 1 95.81 637 PRO B C 1
ATOM 10930 O O . PRO B 1 637 ? -5.348 47.281 5.555 1 95.81 637 PRO B O 1
ATOM 10933 N N . VAL B 1 638 ? -4.324 45.469 6.309 1 97.38 638 VAL B N 1
ATOM 10934 C CA . VAL B 1 638 ? -2.99 46.031 6.473 1 97.38 638 VAL B CA 1
ATOM 10935 C C . VAL B 1 638 ? -1.981 45.25 5.648 1 97.38 638 VAL B C 1
ATOM 10937 O O . VAL B 1 638 ? -2.225 44.094 5.312 1 97.38 638 VAL B O 1
ATOM 10940 N N . PRO B 1 639 ? -0.88 45.875 5.262 1 97.69 639 PRO B N 1
ATOM 10941 C CA . PRO B 1 639 ? 0.106 45.188 4.434 1 97.69 639 PRO B CA 1
ATOM 10942 C C . PRO B 1 639 ? 0.765 44 5.164 1 97.69 639 PRO B C 1
ATOM 10944 O O . PRO B 1 639 ? 1.198 43.031 4.527 1 97.69 639 PRO B O 1
ATOM 10947 N N . TYR B 1 640 ? 0.895 44.125 6.449 1 98.12 640 TYR B N 1
ATOM 10948 C CA . TYR B 1 640 ? 1.426 43.094 7.336 1 98.12 640 TYR B CA 1
ATOM 10949 C C . TYR B 1 640 ? 1.085 43.406 8.789 1 98.12 640 TYR B C 1
ATOM 10951 O O . TYR B 1 640 ? 0.71 44.531 9.125 1 98.12 640 TYR B O 1
ATOM 10959 N N . VAL B 1 641 ? 1.135 42.375 9.656 1 97.75 641 VAL B N 1
ATOM 10960 C CA . VAL B 1 641 ? 0.831 42.531 11.07 1 97.75 641 VAL B CA 1
ATOM 10961 C C . VAL B 1 641 ? 2.129 42.562 11.875 1 97.75 641 VAL B C 1
ATOM 10963 O O . VAL B 1 641 ? 3.016 41.75 11.688 1 97.75 641 VAL B O 1
ATOM 10966 N N . ASP B 1 642 ? 2.328 43.5 12.703 1 92.5 642 ASP B N 1
ATOM 10967 C CA . ASP B 1 642 ? 3.449 43.562 13.633 1 92.5 642 ASP B CA 1
ATOM 10968 C C . ASP B 1 642 ? 2.98 44 15.023 1 92.5 642 ASP B C 1
ATOM 10970 O O . ASP B 1 642 ? 1.783 43.969 15.312 1 92.5 642 ASP B O 1
ATOM 10974 N N . ALA B 1 643 ? 3.896 44.25 15.898 1 88.56 643 ALA B N 1
ATOM 10975 C CA . ALA B 1 643 ? 3.582 44.531 17.297 1 88.56 643 ALA B CA 1
ATOM 10976 C C . ALA B 1 643 ? 2.809 45.844 17.453 1 88.56 643 ALA B C 1
ATOM 10978 O O . ALA B 1 643 ? 2.094 46.031 18.438 1 88.56 643 ALA B O 1
ATOM 10979 N N . GLN B 1 644 ? 2.865 46.656 16.5 1 90.94 644 GLN B N 1
ATOM 10980 C CA . GLN B 1 644 ? 2.25 47.969 16.609 1 90.94 644 GLN B CA 1
ATOM 10981 C C . GLN B 1 644 ? 0.927 48.031 15.852 1 90.94 644 GLN B C 1
ATOM 10983 O O . GLN B 1 644 ? 0.205 49.031 15.922 1 90.94 644 GLN B O 1
ATOM 10988 N N . THR B 1 645 ? 0.611 47 15.203 1 95.88 645 THR B N 1
ATOM 10989 C CA . THR B 1 645 ? -0.598 47 14.391 1 95.88 645 THR B CA 1
ATOM 10990 C C . THR B 1 645 ? -1.84 47.156 15.258 1 95.88 645 THR B C 1
ATOM 10992 O O . THR B 1 645 ? -2.031 46.438 16.234 1 95.88 645 THR B O 1
ATOM 10995 N N . VAL B 1 646 ? -2.686 48.125 14.953 1 96.62 646 VAL B N 1
ATOM 10996 C CA . VAL B 1 646 ? -4.023 48.281 15.516 1 96.62 646 VAL B CA 1
ATOM 10997 C C . VAL B 1 646 ? -5.074 48.062 14.43 1 96.62 646 VAL B C 1
ATOM 10999 O O . VAL B 1 646 ? -5.043 48.688 13.383 1 96.62 646 VAL B O 1
ATOM 11002 N N . PHE B 1 647 ? -5.941 47.156 14.656 1 97.94 647 PHE B N 1
ATOM 11003 C CA . PHE B 1 647 ? -6.957 46.812 13.672 1 97.94 647 PHE B CA 1
ATOM 11004 C C . PHE B 1 647 ? -8.148 47.75 13.766 1 97.94 647 PHE B C 1
ATOM 11006 O O . PHE B 1 647 ? -8.766 47.875 14.828 1 97.94 647 PHE B O 1
ATOM 11013 N N . ASP B 1 648 ? -8.477 48.438 12.664 1 98.31 648 ASP B N 1
ATOM 11014 C CA . ASP B 1 648 ? -9.742 49.156 12.531 1 98.31 648 ASP B CA 1
ATOM 11015 C C . ASP B 1 648 ? -10.875 48.188 12.188 1 98.31 648 ASP B C 1
ATOM 11017 O O . ASP B 1 648 ? -10.922 47.625 11.094 1 98.31 648 ASP B O 1
ATOM 11021 N N . LEU B 1 649 ? -11.828 48.062 13.141 1 98.56 649 LEU B N 1
ATOM 11022 C CA . LEU B 1 649 ? -12.852 47.031 12.992 1 98.56 649 LEU B CA 1
ATOM 11023 C C . LEU B 1 649 ? -14.117 47.625 12.367 1 98.56 649 LEU B C 1
ATOM 11025 O O . LEU B 1 649 ? -14.617 48.656 12.812 1 98.56 649 LEU B O 1
ATOM 11029 N N . HIS B 1 650 ? -14.523 47.062 11.344 1 98.19 650 HIS B N 1
ATOM 11030 C CA . HIS B 1 650 ? -15.875 47.156 10.805 1 98.19 650 HIS B CA 1
ATOM 11031 C C . HIS B 1 650 ? -16.719 45.969 11.172 1 98.19 650 HIS B C 1
ATOM 11033 O O . HIS B 1 650 ? -16.594 44.906 10.562 1 98.19 650 HIS B O 1
ATOM 11039 N N . CYS B 1 651 ? -17.672 46.062 12.109 1 98.31 651 CYS B N 1
ATOM 11040 C CA . CYS B 1 651 ? -18.438 44.938 12.633 1 98.31 651 CYS B CA 1
ATOM 11041 C C . CYS B 1 651 ? -19.719 44.719 11.828 1 98.31 651 CYS B C 1
ATOM 11043 O O . CYS B 1 651 ? -20.422 45.688 11.516 1 98.31 651 CYS B O 1
ATOM 11045 N N . LYS B 1 652 ? -19.938 43.5 11.406 1 98.06 652 LYS B N 1
ATOM 11046 C CA . LYS B 1 652 ? -21.203 43.125 10.805 1 98.06 652 LYS B CA 1
ATOM 11047 C C . LYS B 1 652 ? -22.016 42.25 11.758 1 98.06 652 LYS B C 1
ATOM 11049 O O . LYS B 1 652 ? -21.5 41.25 12.289 1 98.06 652 LYS B O 1
ATOM 11054 N N . VAL B 1 653 ? -23.234 42.594 12.023 1 98.12 653 VAL B N 1
ATOM 11055 C CA . VAL B 1 653 ? -24.125 41.812 12.883 1 98.12 653 VAL B CA 1
ATOM 11056 C C . VAL B 1 653 ? -25.188 41.125 12.039 1 98.12 653 VAL B C 1
ATOM 11058 O O . VAL B 1 653 ? -26.016 41.812 11.398 1 98.12 653 VAL B O 1
ATOM 11061 N N . TYR B 1 654 ? -25.234 39.875 12.055 1 97.56 654 TYR B N 1
ATOM 11062 C CA . TYR B 1 654 ? -26.078 39.125 11.117 1 97.56 654 TYR B CA 1
ATOM 11063 C C . TYR B 1 654 ? -27.359 38.656 11.797 1 97.56 654 TYR B C 1
ATOM 11065 O O . TYR B 1 654 ? -27.328 37.781 12.68 1 97.56 654 TYR B O 1
ATOM 11073 N N . GLY B 1 655 ? -28.5 39.125 11.398 1 92.12 655 GLY B N 1
ATOM 11074 C CA . GLY B 1 655 ? -29.844 38.625 11.609 1 92.12 655 GLY B CA 1
ATOM 11075 C C . GLY B 1 655 ? -30.266 38.656 13.062 1 92.12 655 GLY B C 1
ATOM 11076 O O . GLY B 1 655 ? -31.094 37.844 13.492 1 92.12 655 GLY B O 1
ATOM 11077 N N . ALA B 1 656 ? -29.625 39.219 13.938 1 87.75 656 ALA B N 1
ATOM 11078 C CA . ALA B 1 656 ? -30 39.281 15.352 1 87.75 656 ALA B CA 1
ATOM 11079 C C . ALA B 1 656 ? -29.859 40.719 15.883 1 87.75 656 ALA B C 1
ATOM 11081 O O . ALA B 1 656 ? -28.953 41.438 15.508 1 87.75 656 ALA B O 1
ATOM 11082 N N . PRO B 1 657 ? -30.812 40.969 16.734 1 88.12 657 PRO B N 1
ATOM 11083 C CA . PRO B 1 657 ? -30.734 42.312 17.312 1 88.12 657 PRO B CA 1
ATOM 11084 C C . PRO B 1 657 ? -29.609 42.469 18.344 1 88.12 657 PRO B C 1
ATOM 11086 O O . PRO B 1 657 ? -29.156 43.562 18.625 1 88.12 657 PRO B O 1
ATOM 11089 N N . SER B 1 658 ? -29.297 41.281 18.906 1 94.31 658 SER B N 1
ATOM 11090 C CA . SER B 1 658 ? -28.219 41.281 19.891 1 94.31 658 SER B CA 1
ATOM 11091 C C . SER B 1 658 ? -27.234 40.156 19.641 1 94.31 658 SER B C 1
ATOM 11093 O O . SER B 1 658 ? -27.641 39.062 19.25 1 94.31 658 SER B O 1
ATOM 11095 N N . ALA B 1 659 ? -25.953 40.5 19.75 1 96.88 659 ALA B N 1
ATOM 11096 C CA . ALA B 1 659 ? -24.859 39.531 19.578 1 96.88 659 ALA B CA 1
ATOM 11097 C C . ALA B 1 659 ? -23.609 40 20.312 1 96.88 659 ALA B C 1
ATOM 11099 O O . ALA B 1 659 ? -23.453 41.188 20.578 1 96.88 659 ALA B O 1
ATOM 11100 N N . THR B 1 660 ? -22.828 39.094 20.719 1 96.94 660 THR B N 1
ATOM 11101 C CA . THR B 1 660 ? -21.578 39.406 21.391 1 96.94 660 THR B CA 1
ATOM 11102 C C . THR B 1 660 ? -20.422 38.656 20.75 1 96.94 660 THR B C 1
ATOM 11104 O O . THR B 1 660 ? -20.609 37.594 20.156 1 96.94 660 THR B O 1
ATOM 11107 N N . PHE B 1 661 ? -19.312 39.219 20.797 1 97.44 661 PHE B N 1
ATOM 11108 C CA . PHE B 1 661 ? -18.078 38.594 20.312 1 97.44 661 PHE B CA 1
ATOM 11109 C C . PHE B 1 661 ? -16.906 38.969 21.219 1 97.44 661 PHE B C 1
ATOM 11111 O O . PHE B 1 661 ? -16.766 40.125 21.641 1 97.44 661 PHE B O 1
ATOM 11118 N N . LEU B 1 662 ? -16.094 38 21.609 1 96.5 662 LEU B N 1
ATOM 11119 C CA . LEU B 1 662 ? -14.961 38.219 22.484 1 96.5 662 LEU B CA 1
ATOM 11120 C C . LEU B 1 662 ? -13.656 38.219 21.703 1 96.5 662 LEU B C 1
ATOM 11122 O O . LEU B 1 662 ? -13.391 37.312 20.938 1 96.5 662 LEU B O 1
ATOM 11126 N N . LEU B 1 663 ? -12.836 39.25 21.875 1 97.06 663 LEU B N 1
ATOM 11127 C CA . LEU B 1 663 ? -11.508 39.375 21.281 1 97.06 663 LEU B CA 1
ATOM 11128 C C . LEU B 1 663 ? -10.422 39.281 22.344 1 97.06 663 LEU B C 1
ATOM 11130 O O . LEU B 1 663 ? -10.609 39.781 23.453 1 97.06 663 LEU B O 1
ATOM 11134 N N . LEU B 1 664 ? -9.305 38.656 22.016 1 96.19 664 LEU B N 1
ATOM 11135 C CA . LEU B 1 664 ? -8.102 38.688 22.844 1 96.19 664 LEU B CA 1
ATOM 11136 C C . LEU B 1 664 ? -7.172 39.812 22.391 1 96.19 664 LEU B C 1
ATOM 11138 O O . LEU B 1 664 ? -6.828 39.906 21.219 1 96.19 664 LEU B O 1
ATOM 11142 N N . GLU B 1 665 ? -6.809 40.625 23.297 1 95.75 665 GLU B N 1
ATOM 11143 C CA . GLU B 1 665 ? -5.895 41.719 23.031 1 95.75 665 GLU B CA 1
ATOM 11144 C C . GLU B 1 665 ? -4.586 41.531 23.797 1 95.75 665 GLU B C 1
ATOM 11146 O O . GLU B 1 665 ? -4.441 42.062 24.922 1 95.75 665 GLU B O 1
ATOM 11151 N N . ASP B 1 666 ? -3.639 40.906 23.25 1 95.19 666 ASP B N 1
ATOM 11152 C CA . ASP B 1 666 ? -2.271 40.75 23.734 1 95.19 666 ASP B CA 1
ATOM 11153 C C . ASP B 1 666 ? -1.271 41.375 22.766 1 95.19 666 ASP B C 1
ATOM 11155 O O . ASP B 1 666 ? -1.653 42.125 21.875 1 95.19 666 ASP B O 1
ATOM 11159 N N . ASP B 1 667 ? 0.043 41.156 22.922 1 94.88 667 ASP B N 1
ATOM 11160 C CA . ASP B 1 667 ? 1.033 41.781 22.047 1 94.88 667 ASP B CA 1
ATOM 11161 C C . ASP B 1 667 ? 1.115 41.031 20.719 1 94.88 667 ASP B C 1
ATOM 11163 O O . ASP B 1 667 ? 1.747 41.5 19.766 1 94.88 667 ASP B O 1
ATOM 11167 N N . GLY B 1 668 ? 0.5 39.844 20.609 1 95.56 668 GLY B N 1
ATOM 11168 C CA . GLY B 1 668 ? 0.384 39.094 19.359 1 95.56 668 GLY B CA 1
ATOM 11169 C C . GLY B 1 668 ? 1.659 38.375 18.984 1 95.56 668 GLY B C 1
ATOM 11170 O O . GLY B 1 668 ? 1.717 37.719 17.938 1 95.56 668 GLY B O 1
ATOM 11171 N N . ILE B 1 669 ? 2.766 38.375 19.844 1 96.19 669 ILE B N 1
ATOM 11172 C CA . ILE B 1 669 ? 4.047 37.844 19.391 1 96.19 669 ILE B CA 1
ATOM 11173 C C . ILE B 1 669 ? 4.688 37.031 20.5 1 96.19 669 ILE B C 1
ATOM 11175 O O . ILE B 1 669 ? 5.492 36.125 20.234 1 96.19 669 ILE B O 1
ATOM 11179 N N . SER B 1 670 ? 4.391 37.344 21.797 1 96.62 670 SER B N 1
ATOM 11180 C CA . SER B 1 670 ? 5.062 36.656 22.906 1 96.62 670 SER B CA 1
ATOM 11181 C C . SER B 1 670 ? 4.102 35.719 23.656 1 96.62 670 SER B C 1
ATOM 11183 O O . SER B 1 670 ? 2.916 35.656 23.328 1 96.62 670 SER B O 1
ATOM 11185 N N . TYR B 1 671 ? 4.641 35 24.625 1 96.81 671 TYR B N 1
ATOM 11186 C CA . TYR B 1 671 ? 3.854 34.125 25.5 1 96.81 671 TYR B CA 1
ATOM 11187 C C . TYR B 1 671 ? 3.408 34.875 26.75 1 96.81 671 TYR B C 1
ATOM 11189 O O . TYR B 1 671 ? 2.932 34.25 27.703 1 96.81 671 TYR B O 1
ATOM 11197 N N . ASP B 1 672 ? 3.43 36.156 26.781 1 96 672 ASP B N 1
ATOM 11198 C CA . ASP B 1 672 ? 3.105 36.938 27.969 1 96 672 ASP B CA 1
ATOM 11199 C C . ASP B 1 672 ? 1.621 36.812 28.312 1 96 672 ASP B C 1
ATOM 11201 O O . ASP B 1 672 ? 1.223 37.062 29.453 1 96 672 ASP B O 1
ATOM 11205 N N . PHE B 1 673 ? 0.783 36.5 27.281 1 94.75 673 PHE B N 1
ATOM 11206 C CA . PHE B 1 673 ? -0.635 36.281 27.562 1 94.75 673 PHE B CA 1
ATOM 11207 C C . PHE B 1 673 ? -0.836 35.188 28.609 1 94.75 673 PHE B C 1
ATOM 11209 O O . PHE B 1 673 ? -1.812 35.219 29.359 1 94.75 673 PHE B O 1
ATOM 11216 N N . GLN B 1 674 ? 0.09 34.25 28.703 1 94.12 674 GLN B N 1
ATOM 11217 C CA . GLN B 1 674 ? -0.001 33.156 29.672 1 94.12 674 GLN B CA 1
ATOM 11218 C C . GLN B 1 674 ? 0.237 33.656 31.094 1 94.12 674 GLN B C 1
ATOM 11220 O O . GLN B 1 674 ? -0.122 33 32.062 1 94.12 674 GLN B O 1
ATOM 11225 N N . LYS B 1 675 ? 0.836 34.875 31.188 1 93.56 675 LYS B N 1
ATOM 11226 C CA . LYS B 1 675 ? 1.1 35.5 32.5 1 93.56 675 LYS B CA 1
ATOM 11227 C C . LYS B 1 675 ? 0.046 36.562 32.812 1 93.56 675 LYS B C 1
ATOM 11229 O O . LYS B 1 675 ? 0.235 37.375 33.719 1 93.56 675 LYS B O 1
ATOM 11234 N N . GLY B 1 676 ? -0.894 36.594 31.969 1 92.44 676 GLY B N 1
ATOM 11235 C CA . GLY B 1 676 ? -1.997 37.5 32.25 1 92.44 676 GLY B CA 1
ATOM 11236 C C . GLY B 1 676 ? -1.851 38.844 31.547 1 92.44 676 GLY B C 1
ATOM 11237 O O . GLY B 1 676 ? -2.625 39.75 31.797 1 92.44 676 GLY B O 1
ATOM 11238 N N . GLN B 1 677 ? -0.917 39 30.672 1 94 677 GLN B N 1
ATOM 11239 C CA . GLN B 1 677 ? -0.685 40.25 29.984 1 94 677 GLN B CA 1
ATOM 11240 C C . GLN B 1 677 ? -1.54 40.344 28.719 1 94 677 GLN B C 1
ATOM 11242 O O . GLN B 1 677 ? -1.018 40.312 27.609 1 94 677 GLN B O 1
ATOM 11247 N N . PHE B 1 678 ? -2.83 40.562 28.875 1 94.81 678 PHE B N 1
ATOM 11248 C CA . PHE B 1 678 ? -3.777 40.719 27.781 1 94.81 678 PHE B CA 1
ATOM 11249 C C . PHE B 1 678 ? -5.062 41.375 28.281 1 94.81 678 PHE B C 1
ATOM 11251 O O . PHE B 1 678 ? -5.293 41.469 29.484 1 94.81 678 PHE B O 1
ATOM 11258 N N . ASN B 1 679 ? -5.848 41.969 27.375 1 94.31 679 ASN B N 1
ATOM 11259 C CA . ASN B 1 679 ? -7.23 42.375 27.609 1 94.31 679 ASN B CA 1
ATOM 11260 C C . ASN B 1 679 ? -8.211 41.406 26.938 1 94.31 679 ASN B C 1
ATOM 11262 O O . ASN B 1 679 ? -7.895 40.812 25.906 1 94.31 679 ASN B O 1
ATOM 11266 N N . GLU B 1 680 ? -9.297 41.188 27.625 1 93 680 GLU B N 1
ATOM 11267 C CA . GLU B 1 680 ? -10.477 40.688 26.938 1 93 680 GLU B CA 1
ATOM 11268 C C . GLU B 1 680 ? -11.375 41.812 26.438 1 93 680 GLU B C 1
ATOM 11270 O O . GLU B 1 680 ? -11.828 42.625 27.234 1 93 680 GLU B O 1
ATOM 11275 N N . VAL B 1 681 ? -11.555 41.875 25.188 1 95.75 681 VAL B N 1
ATOM 11276 C CA . VAL B 1 681 ? -12.352 42.906 24.547 1 95.75 681 VAL B CA 1
ATOM 11277 C C . VAL B 1 681 ? -13.688 42.344 24.094 1 95.75 681 VAL B C 1
ATOM 11279 O O . VAL B 1 681 ? -13.727 41.438 23.234 1 95.75 681 VAL B O 1
ATOM 11282 N N . THR B 1 682 ? -14.742 42.812 24.641 1 96.75 682 THR B N 1
ATOM 11283 C CA . THR B 1 682 ? -16.078 42.344 24.281 1 96.75 682 THR B CA 1
ATOM 11284 C C . THR B 1 682 ? -16.734 43.312 23.297 1 96.75 682 THR B C 1
ATOM 11286 O O . THR B 1 682 ? -16.844 44.531 23.578 1 96.75 682 THR B O 1
ATOM 11289 N N . LEU B 1 683 ? -17.047 42.844 22.141 1 97.94 683 LEU B N 1
ATOM 11290 C CA . LEU B 1 683 ? -17.938 43.531 21.219 1 97.94 683 LEU B CA 1
ATOM 11291 C C . LEU B 1 683 ? -19.391 43.188 21.5 1 97.94 683 LEU B C 1
ATOM 11293 O O . LEU B 1 683 ? -19.734 42 21.547 1 97.94 683 LEU B O 1
ATOM 11297 N N . GLU B 1 684 ? -20.203 44.125 21.703 1 97.5 684 GLU B N 1
ATOM 11298 C CA . GLU B 1 684 ? -21.609 43.906 22.031 1 97.5 684 GLU B CA 1
ATOM 11299 C C . GLU B 1 684 ? -22.531 44.688 21.094 1 97.5 684 GLU B C 1
ATOM 11301 O O . GLU B 1 684 ? -22.438 45.906 21 1 97.5 684 GLU B O 1
ATOM 11306 N N . ALA B 1 685 ? -23.297 44 20.391 1 97.44 685 ALA B N 1
ATOM 11307 C CA . ALA B 1 685 ? -24.344 44.594 19.578 1 97.44 685 ALA B CA 1
ATOM 11308 C C . ALA B 1 685 ? -25.688 44.594 20.312 1 97.44 685 ALA B C 1
ATOM 11310 O O . ALA B 1 685 ? -26.141 43.531 20.766 1 97.44 685 ALA B O 1
ATOM 11311 N N . ALA B 1 686 ? -26.219 45.688 20.516 1 95.62 686 ALA B N 1
ATOM 11312 C CA . ALA B 1 686 ? -27.531 45.844 21.141 1 95.62 686 ALA B CA 1
ATOM 11313 C C . ALA B 1 686 ? -28.156 47.188 20.75 1 95.62 686 ALA B C 1
ATOM 11315 O O . ALA B 1 686 ? -27.469 48.188 20.656 1 95.62 686 ALA B O 1
ATOM 11316 N N . LYS B 1 687 ? -29.484 47.219 20.578 1 93.5 687 LYS B N 1
ATOM 11317 C CA . LYS B 1 687 ? -30.266 48.438 20.359 1 93.5 687 LYS B CA 1
ATOM 11318 C C . LYS B 1 687 ? -29.734 49.219 19.156 1 93.5 687 LYS B C 1
ATOM 11320 O O . LYS B 1 687 ? -29.562 50.438 19.219 1 93.5 687 LYS B O 1
ATOM 11325 N N . GLY B 1 688 ? -29.266 48.5 18.172 1 92.94 688 GLY B N 1
ATOM 11326 C CA . GLY B 1 688 ? -28.859 49.125 16.922 1 92.94 688 GLY B CA 1
ATOM 11327 C C . GLY B 1 688 ? -27.453 49.688 16.969 1 92.94 688 GLY B C 1
ATOM 11328 O O . GLY B 1 688 ? -27.047 50.406 16.047 1 92.94 688 GLY B O 1
ATOM 11329 N N . LYS B 1 689 ? -26.781 49.375 18.062 1 96.25 689 LYS B N 1
ATOM 11330 C CA . LYS B 1 689 ? -25.406 49.844 18.188 1 96.25 689 LYS B CA 1
ATOM 11331 C C . LYS B 1 689 ? -24.453 48.75 18.562 1 96.25 689 LYS B C 1
ATOM 11333 O O . LYS B 1 689 ? -24.859 47.719 19.125 1 96.25 689 LYS B O 1
ATOM 11338 N N . VAL B 1 690 ? -23.25 48.906 18.188 1 97.5 690 VAL B N 1
ATOM 11339 C CA . VAL B 1 690 ? -22.172 48.031 18.609 1 97.5 690 VAL B CA 1
ATOM 11340 C C . VAL B 1 690 ? -21.188 48.781 19.5 1 97.5 690 VAL B C 1
ATOM 11342 O O . VAL B 1 690 ? -20.812 49.906 19.188 1 97.5 690 VAL B O 1
ATOM 11345 N N . LYS B 1 691 ? -20.859 48.25 20.609 1 97.25 691 LYS B N 1
ATOM 11346 C CA . LYS B 1 691 ? -19.906 48.844 21.531 1 97.25 691 LYS B CA 1
ATOM 11347 C C . LYS B 1 691 ? -18.703 47.938 21.766 1 97.25 691 LYS B C 1
ATOM 11349 O O . LYS B 1 691 ? -18.828 46.719 21.656 1 97.25 691 LYS B O 1
ATOM 11354 N N . LEU B 1 692 ? -17.562 48.5 21.938 1 97 692 LEU B N 1
ATOM 11355 C CA . LEU B 1 692 ? -16.328 47.812 22.312 1 97 692 LEU B CA 1
ATOM 11356 C C . LEU B 1 692 ? -15.945 48.125 23.75 1 97 692 LEU B C 1
ATOM 11358 O O . LEU B 1 692 ? -15.805 49.281 24.141 1 97 692 LEU B O 1
ATOM 11362 N N . LYS B 1 693 ? -15.875 47.094 24.609 1 95.19 693 LYS B N 1
ATOM 11363 C CA . LYS B 1 693 ? -15.555 47.25 26.016 1 95.19 693 LYS B CA 1
ATOM 11364 C C . LYS B 1 693 ? -14.328 46.406 26.391 1 95.19 693 LYS B C 1
ATOM 11366 O O . LYS B 1 693 ? -14.258 45.219 26.094 1 95.19 693 LYS B O 1
ATOM 11371 N N . ARG B 1 694 ? -13.328 47.062 27 1 93.56 694 ARG B N 1
ATOM 11372 C CA . ARG B 1 694 ? -12.141 46.375 27.516 1 93.56 694 ARG B CA 1
ATOM 11373 C C . ARG B 1 694 ? -12.266 46.094 29 1 93.56 694 ARG B C 1
ATOM 11375 O O . ARG B 1 694 ? -12.688 46.969 29.766 1 93.56 694 ARG B O 1
ATOM 11382 N N . THR B 1 695 ? -12 45 29.453 1 85 695 THR B N 1
ATOM 11383 C CA . THR B 1 695 ? -12.203 44.656 30.859 1 85 695 THR B CA 1
ATOM 11384 C C . THR B 1 695 ? -10.867 44.594 31.609 1 85 695 THR B C 1
ATOM 11386 O O . THR B 1 695 ? -10.836 44.594 32.844 1 85 695 THR B O 1
ATOM 11389 N N . LYS B 1 696 ? -9.758 44.438 31.031 1 78.31 696 LYS B N 1
ATOM 11390 C CA . LYS B 1 696 ? -8.477 44.469 31.734 1 78.31 696 LYS B CA 1
ATOM 11391 C C . LYS B 1 696 ? -7.656 45.688 31.344 1 78.31 696 LYS B C 1
ATOM 11393 O O . LYS B 1 696 ? -8.047 46.469 30.469 1 78.31 696 LYS B O 1
ATOM 11398 N N . GLU B 1 697 ? -6.613 45.938 32.219 1 79.44 697 GLU B N 1
ATOM 11399 C CA . GLU B 1 697 ? -5.848 47.156 32.062 1 79.44 697 GLU B CA 1
ATOM 11400 C C . GLU B 1 697 ? -4.527 46.906 31.344 1 79.44 697 GLU B C 1
ATOM 11402 O O . GLU B 1 697 ? -3.51 47.531 31.656 1 79.44 697 GLU B O 1
ATOM 11407 N N . TYR B 1 698 ? -4.645 46 30.484 1 85.38 698 TYR B N 1
ATOM 11408 C CA . TYR B 1 698 ? -3.455 45.844 29.672 1 85.38 698 TYR B CA 1
ATOM 11409 C C . TYR B 1 698 ? -3.221 47.062 28.781 1 85.38 698 TYR B C 1
ATOM 11411 O O . TYR B 1 698 ? -4.172 47.625 28.234 1 85.38 698 TYR B O 1
ATOM 11419 N N . LYS B 1 699 ? -2.074 47.5 28.672 1 85.56 699 LYS B N 1
ATOM 11420 C CA . LYS B 1 699 ? -1.731 48.812 28.094 1 85.56 699 LYS B CA 1
ATOM 11421 C C . LYS B 1 699 ? -1.862 48.781 26.578 1 85.56 699 LYS B C 1
ATOM 11423 O O . LYS B 1 699 ? -2.307 49.75 25.969 1 85.56 699 LYS B O 1
ATOM 11428 N N . GLN B 1 700 ? -1.54 47.781 25.984 1 87.88 700 GLN B N 1
ATOM 11429 C CA . GLN B 1 700 ? -1.514 47.75 24.516 1 87.88 700 GLN B CA 1
ATOM 11430 C C . GLN B 1 700 ? -2.916 47.531 23.953 1 87.88 700 GLN B C 1
ATOM 11432 O O . GLN B 1 700 ? -3.67 46.688 24.422 1 87.88 700 GLN B O 1
ATOM 11437 N N . LYS B 1 701 ? -3.236 48.375 22.969 1 91.62 701 LYS B N 1
ATOM 11438 C CA . LYS B 1 701 ? -4.508 48.281 22.266 1 91.62 701 LYS B CA 1
ATOM 11439 C C . LYS B 1 701 ? -4.301 47.719 20.844 1 91.62 701 LYS B C 1
ATOM 11441 O O . LYS B 1 701 ? -3.432 48.219 20.109 1 91.62 701 LYS B O 1
ATOM 11446 N N . ARG B 1 702 ? -5.047 46.688 20.516 1 95.06 702 ARG B N 1
ATOM 11447 C CA . ARG B 1 702 ? -4.914 46.062 19.203 1 95.06 702 ARG B CA 1
ATOM 11448 C C . ARG B 1 702 ? -6.141 46.344 18.328 1 95.06 702 ARG B C 1
ATOM 11450 O O . ARG B 1 702 ? -6.098 46.156 17.109 1 95.06 702 ARG B O 1
ATOM 11457 N N . TYR B 1 703 ? -7.289 46.781 18.969 1 97.06 703 TYR B N 1
ATOM 11458 C CA . TYR B 1 703 ? -8.547 46.875 18.234 1 97.06 703 TYR B CA 1
ATOM 11459 C C . TYR B 1 703 ? -9.203 48.25 18.484 1 97.06 703 TYR B C 1
ATOM 11461 O O . TYR B 1 703 ? -9.188 48.75 19.594 1 97.06 703 TYR B O 1
ATOM 11469 N N . GLN B 1 704 ? -9.703 48.781 17.5 1 96.62 704 GLN B N 1
ATOM 11470 C CA . GLN B 1 704 ? -10.539 49.969 17.547 1 96.62 704 GLN B CA 1
ATOM 11471 C C . GLN B 1 704 ? -11.781 49.812 16.688 1 96.62 704 GLN B C 1
ATOM 11473 O O . GLN B 1 704 ? -11.695 49.312 15.555 1 96.62 704 GLN B O 1
ATOM 11478 N N . LEU B 1 705 ? -12.945 50.094 17.203 1 97.81 705 LEU B N 1
ATOM 11479 C CA . LEU B 1 705 ? -14.203 50 16.469 1 97.81 705 LEU B CA 1
ATOM 11480 C C . LEU B 1 705 ? -14.406 51.25 15.602 1 97.81 705 LEU B C 1
ATOM 11482 O O . LEU B 1 705 ? -14.469 52.375 16.125 1 97.81 705 LEU B O 1
ATOM 11486 N N . THR B 1 706 ? -14.469 51.125 14.352 1 97.56 706 THR B N 1
ATOM 11487 C CA . THR B 1 706 ? -14.594 52.25 13.438 1 97.56 706 THR B CA 1
ATOM 11488 C C . THR B 1 706 ? -16.031 52.406 12.969 1 97.56 706 THR B C 1
ATOM 11490 O O . THR B 1 706 ? -16.531 53.531 12.844 1 97.56 706 THR B O 1
ATOM 11493 N N . ASP B 1 707 ? -16.688 51.344 12.625 1 96.69 707 ASP B N 1
ATOM 11494 C CA . ASP B 1 707 ? -18.094 51.375 12.219 1 96.69 707 ASP B CA 1
ATOM 11495 C C . ASP B 1 707 ? -18.719 50 12.328 1 96.69 707 ASP B C 1
ATOM 11497 O O . ASP B 1 707 ? -18.094 49.062 12.812 1 96.69 707 ASP B O 1
ATOM 11501 N N . TYR B 1 708 ? -20 49.906 12.102 1 97.38 708 TYR B N 1
ATOM 11502 C CA . TYR B 1 708 ? -20.75 48.656 12.156 1 97.38 708 TYR B CA 1
ATOM 11503 C C . TYR B 1 708 ? -21.969 48.719 11.258 1 97.38 708 TYR B C 1
ATOM 11505 O O . TYR B 1 708 ? -22.391 49.812 10.836 1 97.38 708 TYR B O 1
ATOM 11513 N N . GLU B 1 709 ? -22.453 47.594 10.859 1 96.25 709 GLU B N 1
ATOM 11514 C CA . GLU B 1 709 ? -23.703 47.5 10.109 1 96.25 709 GLU B CA 1
ATOM 11515 C C . GLU B 1 709 ? -24.484 46.25 10.531 1 96.25 709 GLU B C 1
ATOM 11517 O O . GLU B 1 709 ? -23.906 45.25 10.922 1 96.25 709 GLU B O 1
ATOM 11522 N N . PHE B 1 710 ? -25.766 46.344 10.539 1 96.69 710 PHE B N 1
ATOM 11523 C CA . PHE B 1 710 ? -26.672 45.219 10.797 1 96.69 710 PHE B CA 1
ATOM 11524 C C . PHE B 1 710 ? -27.203 44.625 9.492 1 96.69 710 PHE B C 1
ATOM 11526 O O . PHE B 1 710 ? -27.688 45.375 8.625 1 96.69 710 PHE B O 1
ATOM 11533 N N . ILE B 1 711 ? -27.016 43.375 9.32 1 95.44 711 ILE B N 1
ATOM 11534 C CA . ILE B 1 711 ? -27.516 42.656 8.156 1 95.44 711 ILE B CA 1
ATOM 11535 C C . ILE B 1 711 ? -28.797 41.938 8.508 1 95.44 711 ILE B C 1
ATOM 11537 O O . ILE B 1 711 ? -28.797 41 9.336 1 95.44 711 ILE B O 1
ATOM 11541 N N . ASN B 1 712 ? -29.938 42.281 7.867 1 88.5 712 ASN B N 1
ATOM 11542 C CA . ASN B 1 712 ? -31.234 41.719 8.195 1 88.5 712 ASN B CA 1
ATOM 11543 C C . ASN B 1 712 ? -31.625 40.594 7.219 1 88.5 712 ASN B C 1
ATOM 11545 O O . ASN B 1 712 ? -31.344 40.688 6.02 1 88.5 712 ASN B O 1
#

Foldseek 3Di:
DPPPPPPPPPPPPPPPQPQPQWDWDDPAQQKIKTKDFDFDPDWCCVVQLPDFLRVLLVVFDDFDFPDDPRQFTWGQDPFGIKTKAFADQPKWKAFQAQWQQDGTCAQHKEWQAFEQDDDPRRNHFQATAQKMFMLQFKMKHWGHLATKIKRRQNDEDPVVCVPPDDDPDPDDDPDPCVVPDRPGGGRIIMMDGGPHRMTMMMMGGGNGLQSSLLNQCSSLQFFAQFFLLQLAEEEEAAQQAALVLQVVVLVVLVVLVFAHQEYEYHQNQAPDAQAGQPHGDCVRYVPVLVSLVVCVVSNYAYEYEHEQFHAPNHPLQVQQQLQFKPDHASNGTHGDLVDVSNLCSVLVVVLVVVVSRHQEYAHPPQAAFRPVDPPGHRDDDQQIAGPVGHGNSSCNNCRQVSVQVSNQVSCQVVQWGHAYEYAHYYASCRHGNYEHEHPDDQVQSQQLSLANNSSRNHFYAYEQAAADDLLRNLLNQLVRLLGSGRYYYPNQASDDCLQPRDSVCRNVVNGDPCSVVSSVLSSLSSQQSQQQSQVQSQLSVCRSSRVRRQKHQPCRVVVVDPVSSRDSQWIHRGDWKIARGDRDSFQKDKDAFAAAWKAQPVPRDIDHHPDIDIDGDDSSGHRMITGAQDWGWTFRGDSGDAQQAATATEIEHENDQKHKDWGWAASSIGPCVVVVQIWIWMWIHHPNDIDIDTDDVRPDHRYDYDYYDYRD/DPPDPPPPPPPPPPPPQPLPQWDWDDPAQQKIKTKDFDFDPDWCCVVQLPDFLRVLLVVFDDFDFPDDPRQFTWGQDPFGIKTKAFADDPKWKAFQAQWQQDGTCAQHKEWQAFEQDDDPRRNHFQATAQKMFILQFKMKHWGHLATKIKRRQNDEDPVVCVPPDDDPDPDDDPDPCVVPDRPGGGRIIMMDGGPHRMTMMMMGGGNGLQSSLLNQCSSLQFFAQFFLLQLAEEEEAAQQAALVLQVVVLVVLVVLVFAHQEYEYHQNQAPDAQAGQPHGDCVRYVPVLVSLVVCVVSNHAYAYEHEQFHAPNHPLQVQQQLQFKPDHASNGTHGDLVDPSSLCSVLVVVLVVVVSGHQEYAHPPQAAFRPVDPVGHRDDDQQIAGPVGHGNSSCNNCRQVSVQVSNQVSCQVVQWGHAYEYAHYYASCRHGNYAHEHPDDQVQSQQLSLARNSSRNHFYAYEQAAADDLLRNLLNQLVRLLGSGRYYYPNQASDDCLQPRDSVCRNVVNGDPCSVVSSVLSSLSSQQSQQQSQVQSQLSVCRSSRVRRQKHQPCSVVVVDPVSSRDRQWIHRGDWKIARGDRDSFQKDKDAFAAAWKAQPVPRDIDHHPDIDIDGDDSSGHRMITGAQDWGWTFRGDSGDAQQAATATEIEHENDQKHKDWGWAASSIGPCVVVVQIWIWMWIHHPNDIDIDTDDVRPDHRYDYDYYDYRD

Organism: Bacteroides thetaiotaomicron (strain ATCC 29148 / DSM 2079 / JCM 5827 / CCUG 10774 / NCTC 10582 / VPI-5482 / E50) (NCBI:txid226186)

Solvent-accessible surface area (backbone atoms only — not comparable to full-atom values): 71268 Å² total; per-residue (Å²): 139,84,80,79,79,80,80,79,80,80,77,77,78,68,78,71,75,67,66,59,82,58,50,75,43,72,82,46,75,59,30,37,37,33,36,46,74,53,63,67,91,72,20,43,51,80,73,36,29,72,63,50,38,57,75,53,38,62,71,50,68,86,43,73,49,92,59,58,75,80,58,48,40,60,42,80,52,94,60,11,32,38,36,39,34,80,38,62,93,88,54,47,34,35,43,29,14,44,29,51,74,54,66,67,42,59,44,21,38,35,34,42,34,46,11,65,46,69,40,63,50,18,30,29,8,32,23,18,20,61,35,38,40,26,74,72,3,29,26,49,32,51,56,54,33,59,67,39,38,36,32,32,14,26,55,43,46,42,84,64,50,80,71,56,79,75,73,74,57,87,74,78,66,82,44,70,71,64,63,59,60,63,80,52,77,24,55,32,31,42,33,40,29,64,60,34,66,25,46,38,38,36,41,31,25,8,64,42,54,42,45,22,33,16,47,54,16,18,41,18,40,4,26,28,66,58,20,54,40,55,50,34,33,35,43,28,44,22,30,75,44,32,52,63,57,52,51,48,52,58,48,44,32,62,75,69,66,30,52,46,16,30,44,30,44,30,52,34,53,28,55,31,61,76,20,24,30,87,35,74,17,57,87,40,35,74,56,51,68,59,50,43,52,52,37,45,72,72,46,37,38,36,27,44,44,46,49,76,27,33,12,73,83,17,89,56,33,77,80,34,54,83,32,19,30,49,31,26,29,58,75,2,44,36,64,31,60,83,33,66,64,27,36,46,59,55,44,59,56,50,47,57,52,39,72,66,57,46,48,33,38,34,40,35,89,33,34,35,38,40,79,70,33,13,71,44,46,44,42,63,52,55,77,32,47,30,73,80,66,53,40,24,49,36,40,44,43,42,44,20,44,47,51,51,50,49,60,48,47,56,34,55,75,66,48,34,50,38,56,25,36,29,30,21,37,38,62,44,48,20,40,47,46,48,33,34,47,60,84,72,80,56,55,61,34,44,44,25,22,40,24,27,12,23,55,53,34,46,46,45,28,59,66,38,60,77,41,90,42,71,62,50,37,38,35,40,50,45,42,14,52,73,36,74,36,26,44,40,44,31,42,74,31,78,47,64,59,60,34,26,55,52,57,73,41,22,61,71,69,48,61,46,94,55,20,70,59,37,45,48,31,50,34,46,44,52,36,52,34,39,13,38,35,61,50,50,53,27,23,26,46,43,8,29,64,60,13,45,56,37,44,25,32,47,32,51,81,39,70,85,45,70,73,36,67,75,50,40,59,40,28,27,49,39,93,40,30,40,40,48,60,60,64,58,93,54,53,59,48,82,44,78,34,64,83,56,47,34,24,33,66,84,77,58,50,76,43,65,32,74,38,72,44,80,43,75,48,58,79,58,48,62,51,36,31,33,36,56,42,30,45,45,50,29,28,59,64,56,59,49,54,57,78,78,49,59,36,45,22,44,33,39,30,29,62,42,70,54,31,63,35,69,37,76,28,51,66,44,40,50,60,50,54,82,76,62,50,34,22,52,32,39,36,39,34,45,91,89,39,74,47,82,46,71,75,45,86,44,84,69,70,37,72,42,84,72,50,69,48,78,46,121,134,86,78,80,80,79,77,79,80,80,76,76,77,68,79,71,75,67,66,60,80,57,51,74,46,71,82,44,75,58,31,38,36,35,36,46,74,54,63,66,90,72,21,44,50,80,73,37,30,68,64,49,37,57,73,54,38,63,70,50,68,84,45,72,51,93,58,59,77,80,60,49,41,60,43,81,51,93,61,12,31,37,36,39,33,80,40,62,89,87,55,45,33,36,43,30,15,45,28,52,76,54,67,68,41,60,46,20,38,36,33,42,33,46,10,65,48,69,40,62,49,18,30,29,9,31,24,17,22,61,35,39,38,26,73,70,2,30,26,49,33,49,54,53,34,58,67,40,38,37,32,32,14,24,56,42,47,43,86,65,51,80,71,55,78,73,73,74,57,90,71,76,68,81,44,70,70,64,63,58,58,62,79,52,76,25,56,32,33,42,33,38,29,64,59,34,66,26,46,39,37,36,40,31,26,7,64,40,54,44,46,21,31,17,47,55,17,19,42,18,42,5,25,27,64,58,18,54,41,53,49,33,32,34,41,28,44,22,30,74,46,32,52,65,57,53,50,47,50,58,49,46,31,63,74,69,65,30,54,46,16,32,43,29,43,30,54,36,52,27,56,31,61,75,20,24,31,89,36,75,17,58,87,42,34,72,56,51,68,60,52,44,52,51,37,45,73,73,45,37,38,36,27,43,44,47,50,76,29,34,11,72,82,16,89,54,33,77,80,35,53,82,32,20,30,50,31,26,28,58,76,2,43,36,64,30,60,84,33,67,64,27,38,47,60,55,44,58,56,48,48,58,52,40,72,66,55,47,48,33,37,32,40,35,88,33,36,36,36,40,80,71,33,12,72,44,48,42,42,64,53,53,79,31,49,31,72,79,68,54,39,24,49,36,40,44,41,43,43,19,44,46,51,50,51,50,58,48,49,57,33,55,76,66,47,34,51,38,58,25,36,28,32,21,36,39,61,45,49,20,40,47,45,50,32,34,46,62,85,71,79,55,56,60,35,42,43,24,22,40,26,27,12,24,56,53,35,47,47,45,28,59,66,39,59,76,41,89,44,70,62,48,38,36,35,40,50,45,41,15,53,72,37,74,37,26,43,40,45,30,43,74,30,80,48,63,57,59,33,26,56,51,56,74,41,22,64,70,68,49,61,46,94,56,19,69,60,37,45,49,30,50,35,46,46,50,37,51,35,39,14,38,36,64,48,48,52,26,23,27,46,44,8,30,64,59,13,44,56,37,44,26,33,48,32,52,81,39,68,84,46,69,74,36,67,74,50,42,57,39,28,27,49,40,94,40,30,38,40,46,60,60,65,59,93,53,55,58,48,82,44,77,35,63,82,56,46,33,24,34,65,84,76,57,49,77,43,64,32,73,38,72,45,81,43,73,48,58,78,58,48,61,49,37,30,32,35,57,43,30,46,45,49,29,28,59,63,58,58,48,56,58,77,79,50,58,37,46,22,42,32,38,29,29,63,41,72,54,30,64,37,70,36,77,27,50,67,45,39,50,58,50,53,82,76,62,51,36,22,52,33,39,38,39,33,46,91,90,41,74,47,80,44,72,76,45,87,44,83,68,70,39,71,43,84,73,52,70,48,78,44,121

pLDDT: mean 93.37, std 12.31, range [22.38, 98.88]

InterPro domains:
  IPR000322 Glycoside hydrolase family 31, TIM barrel domain [PF01055] (225-539)
  IPR011013 Galactose mutarotase-like domain superfamily [SSF74650] (77-160)
  IPR013780 Glycosyl hydrolase, all-beta [G3DSA:2.60.40.1180] (581-627)
  IPR013780 Glycosyl hydrolase, all-beta [G3DSA:2.60.40.1180] (629-710)
  IPR017853 Glycoside hydrolase superfamily [SSF51445] (211-547)
  IPR033403 Domain of unknown function DUF5110 [PF17137] (649-705)
  IPR048395 Glycosyl hydrolase family 31, C-terminal domain [PF21365] (547-631)
  IPR051816 Glycosyl Hydrolase Family 31 [PTHR43863] (511-686)